Protein 2X5F (pdb70)

CATH classification: 3.40.640.10 (+1 more: 3.90.1150.10)

Sequence (856 aa):
MNPLAQSLNEQLQQSNATAFAMLSDLGQNMMFYPKGILSQSAEAKSTTYNATIGMATNKDGKMFASSLDAMFNDLTPDEIFPYAPPQGIEELRDLWQQKMLRDNPELSIDNMSRPIVTNALTHGLSLVGDLFVNQDDTILLPEHNWGNYKLVFNTRNGANLQTYPIFDKDGHYTTDSLVEALQSYNKDKVIMILNYPNNPTGYTPTHHKEVTTIVEAIKALANKGTKVIAVVDDAYYGLFYEDVYTQSLFTALTNLHSNAILPIRLDGATKEFFAWGFRVGFMTFGTSDQTTKEVLEAKVKGLIRSNISSGPLPTQSAVKHVLKNNKQFDKEIEQNIQTLKERYEVTKEVVYADQYHSHWQAYDFNSGYFMAIKVHDVDPEALRKHLIDKYSIGVIALNATDIRIAFSCVEKDDIPHVFDSIAKAIDDLRAMNPLAQSLNEQLQQSNATAFAMLSDLGQNMMFYPKGILSQSAEAKSTTYNATIGMATNKDGKMFASSLDAMFNDLTPDEIFPYAPPQGIEELRDLWQQKMLRDNPELSIDNMSRPIVTNALTHGLSLVGDLFVNQDDTILLPEHNWGNYKLVFNTRNGANLQTYPIFDKDGHYTTDSLVEALQSYNKDKVIMILNYPNNPTGYTPTHKEVTTIVEAIKALANKGTKVIAVVDDAYYGLFYEDVYTQSLFTALTNLHSNAILPIRLDGATKEFFAWGFRVGFMTFGTSDQTTKEVLEAKVKGLIRSNISSGPLPTQSAVKHVLKNNKQFDKEIEQNIQTLKERYEVTKEVVYADQYHSHWQAYDFNSGYFMAIKVHDVDPEALRKHLIDKYSIGVIALNATDIRIAFSCCVEKDDIPHVFDSIAKAIDDL

Radius of gyration: 27.84 Å; Cα contacts (8 Å, |Δi|>4): 1879; chains: 2; bounding box: 90×67×59 Å

Structure (mmCIF, N/CA/C/O backbone):
data_2X5F
#
_entry.id   2X5F
#
_cell.length_a   82.780
_cell.length_b   89.990
_cell.length_c   104.910
_cell.angle_alpha   90.00
_cell.angle_beta   90.00
_cell.angle_gamma   90.00
#
_symmetry.space_group_name_H-M   'P 21 21 21'
#
loop_
_entity.id
_entity.type
_entity.pdbx_description
1 polymer "ASPARTATE_TYROSINE_PHENYLALANINE PYRIDOXAL-5' PHOSPHATE-DEPENDENT AMINOTRANSFERASE"
2 non-polymer "PYRIDOXAL-5'-PHOSPHATE"
3 non-polymer '4-(2-HYDROXYETHYL)-1-PIPERAZINE ETHANESULFONIC ACID'
4 non-polymer 'PHOSPHATE ION'
5 non-polymer 'MAGNESIUM ION'
6 water water
#
loop_
_atom_site.group_PDB
_atom_site.id
_atom_site.type_symbol
_atom_site.label_atom_id
_atom_site.label_alt_id
_atom_site.label_comp_id
_atom_site.label_asym_id
_atom_site.label_entity_id
_atom_site.label_seq_id
_atom_site.pdbx_PDB_ins_code
_atom_site.Cartn_x
_atom_site.Cartn_y
_atom_site.Cartn_z
_atom_site.occupancy
_atom_site.B_iso_or_equiv
_atom_site.auth_seq_id
_atom_site.auth_comp_id
_atom_site.auth_asym_id
_atom_site.auth_atom_id
_atom_site.pdbx_PDB_model_num
ATOM 1 N N . MET A 1 3 ? 29.271 33.980 12.295 1.00 35.03 1 MET A N 1
ATOM 2 C CA . MET A 1 3 ? 29.261 35.432 11.949 1.00 32.65 1 MET A CA 1
ATOM 3 C C . MET A 1 3 ? 30.674 35.978 12.130 1.00 32.83 1 MET A C 1
ATOM 4 O O . MET A 1 3 ? 31.360 35.641 13.105 1.00 35.69 1 MET A O 1
ATOM 9 N N . ASN A 1 4 ? 31.125 36.778 11.169 1.00 30.20 2 ASN A N 1
ATOM 10 C CA . ASN A 1 4 ? 32.440 37.397 11.234 1.00 30.68 2 ASN A CA 1
ATOM 11 C C . ASN A 1 4 ? 32.508 38.340 12.436 1.00 31.40 2 ASN A C 1
ATOM 12 O O . ASN A 1 4 ? 31.530 39.023 12.730 1.00 29.64 2 ASN A O 1
ATOM 17 N N . PRO A 1 5 ? 33.659 38.377 13.123 1.00 33.67 3 PRO A N 1
ATOM 18 C CA . PRO A 1 5 ? 33.854 39.285 14.259 1.00 35.48 3 PRO A CA 1
ATOM 19 C C . PRO A 1 5 ? 33.547 40.746 13.946 1.00 33.36 3 PRO A C 1
ATOM 20 O O . PRO A 1 5 ? 32.958 41.437 14.776 1.00 33.76 3 PRO A O 1
ATOM 24 N N . LEU A 1 6 ? 33.947 41.212 12.761 1.00 31.31 4 LEU A N 1
ATOM 25 C CA . LEU A 1 6 ? 33.694 42.600 12.359 1.00 30.05 4 LEU A CA 1
ATOM 26 C C . LEU A 1 6 ? 32.195 42.895 12.231 1.00 27.29 4 LEU A C 1
ATOM 27 O O . LEU A 1 6 ? 31.743 43.990 12.561 1.00 27.09 4 LEU A O 1
ATOM 32 N N . ALA A 1 7 ? 31.424 41.919 11.763 1.00 25.20 5 ALA A N 1
ATOM 33 C CA . ALA A 1 7 ? 29.969 42.063 11.696 1.00 23.25 5 ALA A CA 1
ATOM 34 C C . ALA A 1 7 ? 29.364 42.112 13.095 1.00 24.58 5 ALA A C 1
ATOM 35 O O . ALA A 1 7 ? 28.459 42.899 13.365 1.00 23.35 5 ALA A O 1
ATOM 37 N N . GLN A 1 8 ? 29.871 41.255 13.973 1.00 26.79 6 GLN A N 1
ATOM 38 C CA . GLN A 1 8 ? 29.421 41.226 15.362 1.00 29.67 6 GLN A CA 1
ATOM 39 C C . GLN A 1 8 ? 29.693 42.568 16.031 1.00 30.29 6 GLN A C 1
ATOM 40 O O . GLN A 1 8 ? 28.858 43.071 16.783 1.00 30.75 6 GLN A O 1
ATOM 46 N N . SER A 1 9 ? 30.862 43.139 15.748 1.00 30.93 7 SER A N 1
ATOM 47 C CA . SER A 1 9 ? 31.240 44.453 16.269 1.00 32.28 7 SER A CA 1
ATOM 48 C C . SER A 1 9 ? 30.264 45.542 15.824 1.00 29.75 7 SER A C 1
ATOM 49 O O . SER A 1 9 ? 29.762 46.315 16.648 1.00 30.36 7 SER A O 1
ATOM 52 N N . LEU A 1 10 ? 29.989 45.593 14.523 1.00 27.40 8 LEU A N 1
ATOM 53 C CA . LEU A 1 10 ? 29.044 46.556 13.961 1.00 25.53 8 LEU A CA 1
ATOM 54 C C . LEU A 1 10 ? 27.653 46.392 14.572 1.00 25.01 8 LEU A C 1
ATOM 55 O O . LEU A 1 10 ? 26.993 47.374 14.926 1.00 24.98 8 LEU A O 1
ATOM 60 N N . ASN A 1 11 ? 27.226 45.143 14.722 1.00 24.29 9 ASN A N 1
ATOM 61 C CA . ASN A 1 11 ? 25.904 44.841 15.249 1.00 24.19 9 ASN A CA 1
ATOM 62 C C . ASN A 1 11 ? 25.738 45.319 16.701 1.00 26.73 9 ASN A C 1
ATOM 63 O O . ASN A 1 11 ? 24.706 45.885 17.056 1.00 26.81 9 ASN A O 1
ATOM 68 N N . GLU A 1 12 ? 26.773 45.111 17.506 1.00 29.45 10 GLU A N 1
ATOM 69 C CA . GLU A 1 12 ? 26.757 45.508 18.928 1.00 32.89 10 GLU A CA 1
ATOM 70 C C . GLU A 1 12 ? 26.692 47.027 19.061 1.00 32.64 10 GLU A C 1
ATOM 71 O O . GLU A 1 12 ? 25.973 47.548 19.912 1.00 33.05 10 GLU A O 1
ATOM 77 N N . GLN A 1 13 ? 27.448 47.728 18.211 1.00 31.93 11 GLN A N 1
ATOM 78 C CA . GLN A 1 13 ? 27.445 49.197 18.188 1.00 32.78 11 GLN A CA 1
ATOM 79 C C . GLN A 1 13 ? 26.074 49.719 17.790 1.00 30.42 11 GLN A C 1
ATOM 80 O O . GLN A 1 13 ? 25.561 50.650 18.405 1.00 30.56 11 GLN A O 1
ATOM 86 N N . LEU A 1 14 ? 25.485 49.113 16.760 1.00 27.54 12 LEU A N 1
ATOM 87 C CA . LEU A 1 14 ? 24.155 49.512 16.302 1.00 26.43 12 LEU A CA 1
ATOM 88 C C . LEU A 1 14 ? 23.090 49.238 17.363 1.00 27.58 12 LEU A C 1
ATOM 89 O O . LEU A 1 14 ? 22.244 50.098 17.618 1.00 27.52 12 LEU A O 1
ATOM 94 N N . GLN A 1 15 ? 23.150 48.058 17.988 1.00 29.30 13 GLN A N 1
ATOM 95 C CA . GLN A 1 15 ? 22.224 47.686 19.076 1.00 31.30 13 GLN A CA 1
ATOM 96 C C . GLN A 1 15 ? 22.217 48.682 20.235 1.00 33.57 13 GLN A C 1
ATOM 97 O O . GLN A 1 15 ? 21.165 48.982 20.810 1.00 34.29 13 GLN A O 1
ATOM 103 N N . GLN A 1 16 ? 23.396 49.176 20.593 1.00 35.11 14 GLN A N 1
ATOM 104 C CA . GLN A 1 16 ? 23.524 50.120 21.689 1.00 38.01 14 GLN A CA 1
ATOM 105 C C . GLN A 1 16 ? 22.950 51.479 21.292 1.00 36.63 14 GLN A C 1
ATOM 106 O O . GLN A 1 16 ? 22.314 52.134 22.107 1.00 37.67 14 GLN A O 1
ATOM 112 N N . SER A 1 17 ? 23.162 51.877 20.037 1.00 33.75 15 SER A N 1
ATOM 113 C CA . SER A 1 17 ? 22.809 53.223 19.574 1.00 33.31 15 SER A CA 1
ATOM 114 C C . SER A 1 17 ? 21.428 53.317 18.932 1.00 30.37 15 SER A C 1
ATOM 115 O O . SER A 1 17 ? 20.787 54.366 18.974 1.00 30.88 15 SER A O 1
ATOM 118 N N . ASN A 1 18 ? 20.978 52.234 18.318 1.00 27.68 16 ASN A N 1
ATOM 119 C CA . ASN A 1 18 ? 19.718 52.252 17.580 1.00 25.42 16 ASN A CA 1
ATOM 120 C C . ASN A 1 18 ? 19.197 50.836 17.463 1.00 23.66 16 ASN A C 1
ATOM 121 O O . ASN A 1 18 ? 19.302 50.221 16.401 1.00 21.64 16 ASN A O 1
ATOM 126 N N . ALA A 1 19 ? 18.641 50.329 18.562 1.00 23.95 17 ALA A N 1
ATOM 127 C CA . ALA A 1 19 ? 18.200 48.946 18.644 1.00 24.03 17 ALA A CA 1
ATOM 128 C C . ALA A 1 19 ? 17.167 48.610 17.579 1.00 22.07 17 ALA A C 1
ATOM 129 O O . ALA A 1 19 ? 17.188 47.510 17.030 1.00 22.10 17 ALA A O 1
ATOM 131 N N . THR A 1 20 ? 16.283 49.559 17.266 1.00 21.97 18 THR A N 1
ATOM 132 C CA . THR A 1 20 ? 15.262 49.324 16.247 1.00 21.23 18 THR A CA 1
ATOM 133 C C . THR A 1 20 ? 15.863 49.161 14.852 1.00 19.81 18 THR A C 1
ATOM 134 O O . THR A 1 20 ? 15.449 48.256 14.106 1.00 19.14 18 THR A O 1
ATOM 138 N N . ALA A 1 21 ? 16.843 49.994 14.503 1.00 19.45 19 ALA A N 1
ATOM 139 C CA . ALA A 1 21 ? 17.536 49.846 13.220 1.00 18.68 19 ALA A CA 1
ATOM 140 C C . ALA A 1 21 ? 18.188 48.472 13.146 1.00 18.24 19 ALA A C 1
ATOM 141 O O . ALA A 1 21 ? 18.085 47.803 12.129 1.00 17.41 19 ALA A O 1
ATOM 143 N N . PHE A 1 22 ? 18.820 48.027 14.229 1.00 19.32 20 PHE A N 1
ATOM 144 C CA . PHE A 1 22 ? 19.357 46.664 14.227 1.00 19.04 20 PHE A CA 1
ATOM 145 C C . PHE A 1 22 ? 18.267 45.626 13.996 1.00 18.16 20 PHE A C 1
ATOM 146 O O . PHE A 1 22 ? 18.474 44.672 13.234 1.00 17.42 20 PHE A O 1
ATOM 154 N N . ALA A 1 23 ? 17.124 45.806 14.655 1.00 18.10 21 ALA A N 1
ATOM 155 C CA . ALA A 1 23 ? 16.019 44.862 14.574 1.00 18.43 21 ALA A CA 1
ATOM 156 C C . ALA A 1 23 ? 15.439 44.779 13.165 1.00 17.65 21 ALA A C 1
ATOM 157 O O . ALA A 1 23 ? 14.851 43.755 12.806 1.00 18.82 21 ALA A O 1
ATOM 159 N N . MET A 1 24 ? 15.616 45.846 12.385 1.00 16.41 22 MET A N 1
ATOM 160 C CA . MET A 1 24 ? 15.147 45.890 10.976 1.00 15.88 22 MET A CA 1
ATOM 161 C C . MET A 1 24 ? 16.014 45.039 10.039 1.00 15.59 22 MET A C 1
ATOM 162 O O . MET A 1 24 ? 15.545 44.629 8.980 1.00 16.41 22 MET A O 1
ATOM 167 N N . LEU A 1 25 ? 17.256 44.742 10.420 1.00 15.56 23 LEU A N 1
ATOM 168 C CA . LEU A 1 25 ? 18.182 44.025 9.515 1.00 15.53 23 LEU A CA 1
ATOM 169 C C . LEU A 1 25 ? 17.743 42.596 9.198 1.00 16.00 23 LEU A C 1
ATOM 170 O O . LEU A 1 25 ? 17.272 41.862 10.073 1.00 17.47 23 LEU A O 1
ATOM 175 N N . SER A 1 26 ? 17.893 42.209 7.928 1.00 15.94 24 SER A N 1
ATOM 176 C CA . SER A 1 26 ? 17.751 40.824 7.524 1.00 16.62 24 SER A CA 1
ATOM 177 C C . SER A 1 26 ? 18.903 40.011 8.090 1.00 17.27 24 SER A C 1
ATOM 178 O O . SER A 1 26 ? 19.850 40.565 8.653 1.00 17.09 24 SER A O 1
ATOM 181 N N . ASP A 1 27 ? 18.855 38.700 7.894 1.00 19.17 25 ASP A N 1
ATOM 182 C CA . ASP A 1 27 ? 19.959 37.831 8.314 1.00 20.22 25 ASP A CA 1
ATOM 183 C C . ASP A 1 27 ? 21.250 38.205 7.588 1.00 19.00 25 ASP A C 1
ATOM 184 O O . ASP A 1 27 ? 22.315 38.291 8.205 1.00 18.56 25 ASP A O 1
ATOM 189 N N . LEU A 1 28 ? 21.151 38.436 6.276 1.00 17.34 26 LEU A N 1
ATOM 190 C CA . LEU A 1 28 ? 22.289 38.904 5.503 1.00 16.99 26 LEU A CA 1
ATOM 191 C C . LEU A 1 28 ? 22.778 40.235 6.047 1.00 15.85 26 LEU A C 1
ATOM 192 O O . LEU A 1 28 ? 23.991 40.428 6.207 1.00 16.22 26 LEU A O 1
ATOM 197 N N . GLY A 1 29 ? 21.834 41.137 6.340 1.00 15.52 27 GLY A N 1
ATOM 198 C CA . GLY A 1 29 ? 22.142 42.444 6.911 1.00 14.96 27 GLY A CA 1
ATOM 199 C C . GLY A 1 29 ? 22.961 42.308 8.184 1.00 15.65 27 GLY A C 1
ATOM 200 O O . GLY A 1 29 ? 23.972 42.983 8.353 1.00 16.73 27 GLY A O 1
ATOM 201 N N . GLN A 1 30 ? 22.550 41.400 9.063 1.00 17.00 28 GLN A N 1
ATOM 202 C CA . GLN A 1 30 ? 23.305 41.146 10.291 1.00 18.59 28 GLN A CA 1
ATOM 203 C C . GLN A 1 30 ? 24.711 40.646 10.019 1.00 19.36 28 GLN A C 1
ATOM 204 O O . GLN A 1 30 ? 25.646 41.049 10.698 1.00 19.98 28 GLN A O 1
ATOM 210 N N . ASN A 1 31 ? 24.863 39.760 9.032 1.00 19.20 29 ASN A N 1
ATOM 211 C CA . ASN A 1 31 ? 26.161 39.131 8.783 1.00 20.49 29 ASN A CA 1
ATOM 212 C C . ASN A 1 31 ? 27.170 40.006 8.036 1.00 19.12 29 ASN A C 1
ATOM 213 O O . ASN A 1 31 ? 28.374 39.749 8.091 1.00 20.24 29 ASN A O 1
ATOM 218 N N . MET A 1 32 ? 26.690 41.039 7.360 1.00 17.77 30 MET A N 1
ATOM 219 C CA A MET A 1 32 ? 27.534 41.878 6.520 0.50 17.57 30 MET A CA 1
ATOM 220 C CA B MET A 1 32 ? 27.574 41.835 6.509 0.50 17.46 30 MET A CA 1
ATOM 221 C C . MET A 1 32 ? 28.426 42.820 7.309 1.00 18.37 30 MET A C 1
ATOM 222 O O . MET A 1 32 ? 28.090 43.238 8.439 1.00 18.83 30 MET A O 1
ATOM 231 N N . PHE A 1 33 ? 29.557 43.159 6.708 1.00 19.03 31 PHE A N 1
ATOM 232 C CA . PHE A 1 33 ? 30.517 44.076 7.260 1.00 19.82 31 PHE A CA 1
ATOM 233 C C . PHE A 1 33 ? 31.389 44.508 6.092 1.00 20.16 31 PHE A C 1
ATOM 234 O O . PHE A 1 33 ? 31.281 43.960 5.001 1.00 19.26 31 PHE A O 1
ATOM 242 N N . TYR A 1 34 ? 32.261 45.472 6.327 1.00 21.73 32 TYR A N 1
ATOM 243 C CA . TYR A 1 34 ? 33.221 45.881 5.313 1.00 22.90 32 TYR A CA 1
ATOM 244 C C . TYR A 1 34 ? 34.611 45.450 5.757 1.00 24.96 32 TYR A C 1
ATOM 245 O O . TYR A 1 34 ? 35.102 45.931 6.789 1.00 25.68 32 TYR A O 1
ATOM 254 N N . PRO A 1 35 ? 35.245 44.527 5.002 1.00 25.80 33 PRO A N 1
ATOM 255 C CA . PRO A 1 35 ? 36.526 43.979 5.430 1.00 28.37 33 PRO A CA 1
ATOM 256 C C . PRO A 1 35 ? 37.625 45.005 5.620 1.00 31.79 33 PRO A C 1
ATOM 257 O O . PRO A 1 35 ? 37.722 45.971 4.863 1.00 32.46 33 PRO A O 1
ATOM 261 N N . LYS A 1 36 ? 38.438 44.775 6.645 1.00 34.29 34 LYS A N 1
ATOM 262 C CA . LYS A 1 36 ? 39.663 45.514 6.855 1.00 38.19 34 LYS A CA 1
ATOM 263 C C . LYS A 1 36 ? 40.773 44.740 6.149 1.00 39.51 34 LYS A C 1
ATOM 264 O O . LYS A 1 36 ? 40.842 44.761 4.915 1.00 39.17 34 LYS A O 1
ATOM 270 N N . GLY A 1 37 ? 41.615 44.039 6.907 1.00 58.89 35 GLY A N 1
ATOM 271 C CA . GLY A 1 37 ? 42.630 43.159 6.334 1.00 57.20 35 GLY A CA 1
ATOM 272 C C . GLY A 1 37 ? 43.405 43.790 5.193 1.00 54.39 35 GLY A C 1
ATOM 273 O O . GLY A 1 37 ? 44.208 44.696 5.411 1.00 53.55 35 GLY A O 1
ATOM 274 N N . ILE A 1 38 ? 43.129 43.330 3.974 1.00 53.26 36 ILE A N 1
ATOM 275 C CA . ILE A 1 38 ? 43.881 43.741 2.779 1.00 50.88 36 ILE A CA 1
ATOM 276 C C . ILE A 1 38 ? 43.514 45.149 2.300 1.00 50.04 36 ILE A C 1
ATOM 277 O O . ILE A 1 38 ? 44.363 45.866 1.765 1.00 48.55 36 ILE A O 1
ATOM 282 N N . LEU A 1 39 ? 42.248 45.525 2.466 1.00 51.39 37 LEU A N 1
ATOM 283 C CA . LEU A 1 39 ? 41.775 46.865 2.100 1.00 51.26 37 LEU A CA 1
ATOM 284 C C . LEU A 1 39 ? 42.378 47.944 3.004 1.00 51.89 37 LEU A C 1
ATOM 285 O O . LEU A 1 39 ? 42.822 48.987 2.523 1.00 50.59 37 LEU A O 1
ATOM 290 N N . SER A 1 40 ? 42.393 47.682 4.310 1.00 53.98 38 SER A N 1
ATOM 291 C CA . SER A 1 40 ? 43.015 48.588 5.281 1.00 55.09 38 SER A CA 1
ATOM 292 C C . SER A 1 40 ? 44.505 48.791 5.018 1.00 53.34 38 SER A C 1
ATOM 293 O O . SER A 1 40 ? 45.007 49.916 5.090 1.00 53.21 38 SER A O 1
ATOM 296 N N . GLN A 1 41 ? 45.204 47.697 4.721 1.00 52.36 39 GLN A N 1
ATOM 297 C CA . GLN A 1 41 ? 46.624 47.753 4.377 1.00 50.74 39 GLN A CA 1
ATOM 298 C C . GLN A 1 41 ? 46.904 48.643 3.162 1.00 49.35 39 GLN A C 1
ATOM 299 O O . GLN A 1 41 ? 47.933 49.317 3.113 1.00 48.60 39 GLN A O 1
ATOM 305 N N . SER A 1 42 ? 45.987 48.644 2.194 1.00 49.26 40 SER A N 1
ATOM 306 C CA . SER A 1 42 ? 46.151 49.431 0.969 1.00 48.27 40 SER A CA 1
ATOM 307 C C . SER A 1 42 ? 46.026 50.929 1.217 1.00 49.33 40 SER A C 1
ATOM 308 O O . SER A 1 42 ? 46.839 51.709 0.721 1.00 48.85 40 SER A O 1
ATOM 311 N N . ALA A 1 43 ? 45.004 51.326 1.974 1.00 51.46 41 ALA A N 1
ATOM 312 C CA . ALA A 1 43 ? 44.766 52.741 2.284 1.00 52.80 41 ALA A CA 1
ATOM 313 C C . ALA A 1 43 ? 45.876 53.327 3.153 1.00 53.52 41 ALA A C 1
ATOM 314 O O . ALA A 1 43 ? 46.154 54.526 3.086 1.00 54.18 41 ALA A O 1
ATOM 316 N N . GLU A 1 44 ? 46.501 52.484 3.971 1.00 53.60 42 GLU A N 1
ATOM 317 C CA . GLU A 1 44 ? 47.649 52.901 4.774 1.00 54.18 42 GLU A CA 1
ATOM 318 C C . GLU A 1 44 ? 48.885 53.204 3.919 1.00 52.39 42 GLU A C 1
ATOM 319 O O . GLU A 1 44 ? 49.767 53.943 4.354 1.00 52.83 42 GLU A O 1
ATOM 325 N N . ALA A 1 45 ? 48.941 52.637 2.712 1.00 50.70 43 ALA A N 1
ATOM 326 C CA . ALA A 1 45 ? 50.064 52.847 1.792 1.00 49.20 43 ALA A CA 1
ATOM 327 C C . ALA A 1 45 ? 49.793 53.915 0.724 1.00 49.14 43 ALA A C 1
ATOM 328 O O . ALA A 1 45 ? 50.636 54.147 -0.145 1.00 48.32 43 ALA A O 1
ATOM 330 N N . LYS A 1 46 ? 48.630 54.562 0.785 1.00 50.40 44 LYS A N 1
ATOM 331 C CA . LYS A 1 46 ? 48.276 55.632 -0.158 1.00 50.69 44 LYS A CA 1
ATOM 332 C C . LYS A 1 46 ? 49.314 56.760 -0.237 1.00 51.18 44 LYS A C 1
ATOM 333 O O . LYS A 1 46 ? 49.484 57.370 -1.293 1.00 50.99 44 LYS A O 1
ATOM 339 N N . SER A 1 47 ? 49.983 57.047 0.878 1.00 51.98 45 SER A N 1
ATOM 340 C CA . SER A 1 47 ? 50.974 58.123 0.932 1.00 52.63 45 SER A CA 1
ATOM 341 C C . SER A 1 47 ? 52.417 57.610 0.888 1.00 51.04 45 SER A C 1
ATOM 342 O O . SER A 1 47 ? 53.328 58.267 1.395 1.00 51.83 45 SER A O 1
ATOM 345 N N . THR A 1 48 ? 52.623 56.438 0.288 1.00 48.66 46 THR A N 1
ATOM 346 C CA . THR A 1 48 ? 53.965 55.910 0.054 1.00 47.20 46 THR A CA 1
ATOM 347 C C . THR A 1 48 ? 54.450 56.340 -1.331 1.00 46.32 46 THR A C 1
ATOM 348 O O . THR A 1 48 ? 53.648 56.489 -2.253 1.00 45.84 46 THR A O 1
ATOM 352 N N . THR A 1 49 ? 55.759 56.533 -1.474 1.00 46.01 47 THR A N 1
ATOM 353 C CA . THR A 1 49 ? 56.342 56.902 -2.769 1.00 45.70 47 THR A CA 1
ATOM 354 C C . THR A 1 49 ? 56.228 55.763 -3.772 1.00 43.71 47 THR A C 1
ATOM 355 O O . THR A 1 49 ? 55.908 55.991 -4.940 1.00 43.69 47 THR A O 1
ATOM 359 N N . TYR A 1 50 ? 56.484 54.538 -3.306 1.00 42.33 48 TYR A N 1
ATOM 360 C CA . TYR A 1 50 ? 56.365 53.334 -4.130 1.00 40.60 48 TYR A CA 1
ATOM 361 C C . TYR A 1 50 ? 55.244 52.451 -3.596 1.00 39.61 48 TYR A C 1
ATOM 362 O O . TYR A 1 50 ? 55.454 51.624 -2.715 1.00 39.66 48 TYR A O 1
ATOM 371 N N . ASN A 1 51 ? 54.046 52.666 -4.124 1.00 38.81 49 ASN A N 1
ATOM 372 C CA . ASN A 1 51 ? 52.865 51.956 -3.678 1.00 38.06 49 ASN A CA 1
ATOM 373 C C . ASN A 1 51 ? 52.704 50.704 -4.520 1.00 36.51 49 ASN A C 1
ATOM 374 O O . ASN A 1 51 ? 52.190 50.772 -5.631 1.00 36.07 49 ASN A O 1
ATOM 379 N N . ALA A 1 52 ? 53.136 49.567 -3.976 1.00 35.83 50 ALA A N 1
ATOM 380 C CA . ALA A 1 52 ? 53.089 48.291 -4.687 1.00 34.73 50 ALA A CA 1
ATOM 381 C C . ALA A 1 52 ? 51.946 47.407 -4.182 1.00 34.67 50 ALA A C 1
ATOM 382 O O . ALA A 1 52 ? 52.058 46.190 -4.198 1.00 34.08 50 ALA A O 1
ATOM 384 N N . THR A 1 53 ? 50.857 48.031 -3.734 1.00 35.10 51 THR A N 1
ATOM 385 C CA . THR A 1 53 ? 49.705 47.321 -3.173 1.00 35.84 51 THR A CA 1
ATOM 386 C C . THR A 1 53 ? 48.485 47.397 -4.076 1.00 35.71 51 THR A C 1
ATOM 387 O O . THR A 1 53 ? 47.527 46.659 -3.887 1.00 36.84 51 THR A O 1
ATOM 391 N N . ILE A 1 54 ? 48.525 48.298 -5.054 1.00 35.18 52 ILE A N 1
ATOM 392 C CA . ILE A 1 54 ? 47.367 48.591 -5.883 1.00 34.58 52 ILE A CA 1
ATOM 393 C C . ILE A 1 54 ? 47.179 47.467 -6.899 1.00 33.13 52 ILE A C 1
ATOM 394 O O . ILE A 1 54 ? 48.130 47.068 -7.542 1.00 32.37 52 ILE A O 1
ATOM 399 N N . GLY A 1 55 ? 45.957 46.956 -7.000 1.00 32.74 53 GLY A N 1
ATOM 400 C CA . GLY A 1 55 ? 45.596 45.943 -7.975 1.00 31.89 53 GLY A CA 1
ATOM 401 C C . GLY A 1 55 ? 45.228 46.563 -9.322 1.00 30.99 53 GLY A C 1
ATOM 402 O O . GLY A 1 55 ? 44.200 46.220 -9.904 1.00 31.71 53 GLY A O 1
ATOM 403 N N . MET A 1 56 ? 46.070 47.477 -9.796 1.00 30.43 54 MET A N 1
ATOM 404 C CA . MET A 1 56 ? 45.925 48.096 -11.120 1.00 29.97 54 MET A CA 1
ATOM 405 C C . MET A 1 56 ? 47.311 48.185 -11.768 1.00 29.74 54 MET A C 1
ATOM 406 O O . MET A 1 56 ? 48.318 47.838 -11.149 1.00 29.86 54 MET A O 1
ATOM 411 N N . ALA A 1 57 ? 47.360 48.622 -13.025 1.00 29.57 55 ALA A N 1
ATOM 412 C CA . ALA A 1 57 ? 48.615 48.822 -13.735 1.00 29.69 55 ALA A CA 1
ATOM 413 C C . ALA A 1 57 ? 48.832 50.320 -13.807 1.00 29.96 55 ALA A C 1
ATOM 414 O O . ALA A 1 57 ? 47.936 51.051 -14.235 1.00 29.99 55 ALA A O 1
ATOM 416 N N . THR A 1 58 ? 50.006 50.773 -13.372 1.00 30.31 56 THR A N 1
ATOM 417 C CA . THR A 1 58 ? 50.316 52.202 -13.312 1.00 30.91 56 THR A CA 1
ATOM 418 C C . THR A 1 58 ? 51.749 52.475 -13.762 1.00 31.50 56 THR A C 1
ATOM 419 O O . THR A 1 58 ? 52.602 51.585 -13.740 1.00 31.40 56 THR A O 1
ATOM 423 N N . ASN A 1 59 ? 51.996 53.708 -14.203 1.00 32.64 57 ASN A N 1
ATOM 424 C CA . ASN A 1 59 ? 53.351 54.185 -14.471 1.00 34.64 57 ASN A CA 1
ATOM 425 C C . ASN A 1 59 ? 53.490 55.597 -13.883 1.00 36.56 57 ASN A C 1
ATOM 426 O O . ASN A 1 59 ? 52.630 56.019 -13.105 1.00 36.50 57 ASN A O 1
ATOM 431 N N . LYS A 1 60 ? 54.556 56.320 -14.219 1.00 39.05 58 LYS A N 1
ATOM 432 C CA . LYS A 1 60 ? 54.777 57.648 -13.626 1.00 41.02 58 LYS A CA 1
ATOM 433 C C . LYS A 1 60 ? 53.629 58.636 -13.876 1.00 41.96 58 LYS A C 1
ATOM 434 O O . LYS A 1 60 ? 53.380 59.521 -13.051 1.00 42.70 58 LYS A O 1
ATOM 440 N N . ASP A 1 61 ? 52.943 58.487 -15.008 1.00 41.90 59 ASP A N 1
ATOM 441 C CA . ASP A 1 61 ? 51.884 59.424 -15.406 1.00 42.74 59 ASP A CA 1
ATOM 442 C C . ASP A 1 61 ? 50.553 59.162 -14.703 1.00 41.34 59 ASP A C 1
ATOM 443 O O . ASP A 1 61 ? 49.716 60.057 -14.611 1.00 41.99 59 ASP A O 1
ATOM 448 N N . GLY A 1 62 ? 50.366 57.942 -14.206 1.00 38.83 60 GLY A N 1
ATOM 449 C CA . GLY A 1 62 ? 49.104 57.532 -13.603 1.00 37.90 60 GLY A CA 1
ATOM 450 C C . GLY A 1 62 ? 48.786 56.109 -14.016 1.00 36.35 60 GLY A C 1
ATOM 451 O O . GLY A 1 62 ? 49.697 55.327 -14.288 1.00 35.40 60 GLY A O 1
ATOM 452 N N . LYS A 1 63 ? 47.503 55.765 -14.082 1.00 35.86 61 LYS A N 1
ATOM 453 C CA . LYS A 1 63 ? 47.132 54.403 -14.463 1.00 35.29 61 LYS A CA 1
ATOM 454 C C . LYS A 1 63 ? 47.513 54.174 -15.923 1.00 35.30 61 LYS A C 1
ATOM 455 O O . LYS A 1 63 ? 47.529 55.109 -16.721 1.00 35.77 61 LYS A O 1
ATOM 461 N N . MET A 1 64 ? 47.844 52.931 -16.256 1.00 21.79 62 MET A N 1
ATOM 462 C CA . MET A 1 64 ? 48.119 52.549 -17.636 1.00 22.34 62 MET A CA 1
ATOM 463 C C . MET A 1 64 ? 46.786 52.308 -18.351 1.00 21.58 62 MET A C 1
ATOM 464 O O . MET A 1 64 ? 45.824 51.833 -17.744 1.00 21.43 62 MET A O 1
ATOM 469 N N . PHE A 1 65 ? 46.704 52.693 -19.623 1.00 21.37 63 PHE A N 1
ATOM 470 C CA . PHE A 1 65 ? 45.452 52.582 -20.359 1.00 20.86 63 PHE A CA 1
ATOM 471 C C . PHE A 1 65 ? 45.708 52.530 -21.855 1.00 20.81 63 PHE A C 1
ATOM 472 O O . PHE A 1 65 ? 46.822 52.757 -22.299 1.00 21.22 63 PHE A O 1
ATOM 480 N N . ALA A 1 66 ? 44.660 52.215 -22.609 1.00 20.42 64 ALA A N 1
ATOM 481 C CA . ALA A 1 66 ? 44.710 52.192 -24.052 1.00 20.59 64 ALA A CA 1
ATOM 482 C C . ALA A 1 66 ? 44.203 53.528 -24.584 1.00 20.93 64 ALA A C 1
ATOM 483 O O . ALA A 1 66 ? 43.048 53.889 -24.375 1.00 19.63 64 ALA A O 1
ATOM 485 N N . SER A 1 67 ? 45.083 54.246 -25.269 1.00 22.55 65 SER A N 1
ATOM 486 C CA . SER A 1 67 ? 44.742 55.529 -25.886 1.00 23.96 65 SER A CA 1
ATOM 487 C C . SER A 1 67 ? 43.464 55.489 -26.733 1.00 24.07 65 SER A C 1
ATOM 488 O O . SER A 1 67 ? 42.704 56.462 -26.759 1.00 24.12 65 SER A O 1
ATOM 491 N N . SER A 1 68 ? 43.236 54.374 -27.432 1.00 24.34 66 SER A N 1
ATOM 492 C CA . SER A 1 68 ? 42.028 54.189 -28.247 1.00 23.98 66 SER A CA 1
ATOM 493 C C . SER A 1 68 ? 40.747 54.257 -27.420 1.00 23.23 66 SER A C 1
ATOM 494 O O . SER A 1 68 ? 39.729 54.762 -27.897 1.00 23.38 66 SER A O 1
ATOM 497 N N . LEU A 1 69 ? 40.779 53.735 -26.192 1.00 21.72 67 LEU A N 1
ATOM 498 C CA . LEU A 1 69 ? 39.640 53.863 -25.291 1.00 21.01 67 LEU A CA 1
ATOM 499 C C . LEU A 1 69 ? 39.532 55.271 -24.725 1.00 20.82 67 LEU A C 1
ATOM 500 O O . LEU A 1 69 ? 38.437 55.826 -24.611 1.00 20.72 67 LEU A O 1
ATOM 505 N N . ASP A 1 70 ? 40.670 55.836 -24.362 1.00 20.68 68 ASP A N 1
ATOM 506 C CA . ASP A 1 70 ? 40.697 57.166 -23.793 1.00 21.60 68 ASP A CA 1
ATOM 507 C C . ASP A 1 70 ? 40.181 58.171 -24.820 1.00 22.84 68 ASP A C 1
ATOM 508 O O . ASP A 1 70 ? 39.554 59.166 -24.471 1.00 23.44 68 ASP A O 1
ATOM 513 N N . ALA A 1 71 ? 40.413 57.867 -26.093 1.00 23.13 69 ALA A N 1
ATOM 514 C CA . ALA A 1 71 ? 39.996 58.756 -27.194 1.00 24.37 69 ALA A CA 1
ATOM 515 C C . ALA A 1 71 ? 38.471 58.887 -27.307 1.00 24.49 69 ALA A C 1
ATOM 516 O O . ALA A 1 71 ? 37.965 59.787 -27.989 1.00 25.36 69 ALA A O 1
ATOM 518 N N . MET A 1 72 ? 37.742 57.975 -26.674 1.00 23.99 70 MET A N 1
ATOM 519 C CA . MET A 1 72 ? 36.284 58.000 -26.710 1.00 24.36 70 MET A CA 1
ATOM 520 C C . MET A 1 72 ? 35.656 58.922 -25.659 1.00 23.66 70 MET A C 1
ATOM 521 O O . MET A 1 72 ? 34.434 59.009 -25.568 1.00 23.58 70 MET A O 1
ATOM 526 N N . PHE A 1 73 ? 36.484 59.624 -24.884 1.00 24.15 71 PHE A N 1
ATOM 527 C CA . PHE A 1 73 ? 35.994 60.521 -23.841 1.00 24.02 71 PHE A CA 1
ATOM 528 C C . PHE A 1 73 ? 36.601 61.908 -24.033 1.00 25.67 71 PHE A C 1
ATOM 529 O O . PHE A 1 73 ? 37.711 62.042 -24.553 1.00 26.13 71 PHE A O 1
ATOM 537 N N . ASN A 1 74 ? 35.841 62.929 -23.642 1.00 26.51 72 ASN A N 1
ATOM 538 C CA . ASN A 1 74 ? 36.331 64.303 -23.578 1.00 28.03 72 ASN A CA 1
ATOM 539 C C . ASN A 1 74 ? 36.176 64.847 -22.170 1.00 28.01 72 ASN A C 1
ATOM 540 O O . ASN A 1 74 ? 35.321 64.380 -21.425 1.00 27.25 72 ASN A O 1
ATOM 545 N N . ASP A 1 75 ? 37.011 65.828 -21.827 1.00 29.43 73 ASP A N 1
ATOM 546 C CA . ASP A 1 75 ? 36.929 66.595 -20.570 1.00 30.27 73 ASP A CA 1
ATOM 547 C C . ASP A 1 75 ? 37.261 65.810 -19.303 1.00 29.53 73 ASP A C 1
ATOM 548 O O . ASP A 1 75 ? 37.467 66.394 -18.242 1.00 30.46 73 ASP A O 1
ATOM 553 N N . LEU A 1 76 ? 37.296 64.491 -19.411 1.00 27.75 74 LEU A N 1
ATOM 554 C CA . LEU A 1 76 ? 37.690 63.628 -18.314 1.00 26.84 74 LEU A CA 1
ATOM 555 C C . LEU A 1 76 ? 39.158 63.274 -18.487 1.00 26.58 74 LEU A C 1
ATOM 556 O O . LEU A 1 76 ? 39.612 63.032 -19.602 1.00 27.50 74 LEU A O 1
ATOM 561 N N . THR A 1 77 ? 39.902 63.264 -17.387 1.00 25.76 75 THR A N 1
ATOM 562 C CA . THR A 1 77 ? 41.285 62.800 -17.393 1.00 25.66 75 THR A CA 1
ATOM 563 C C . THR A 1 77 ? 41.252 61.279 -17.284 1.00 24.02 75 THR A C 1
ATOM 564 O O . THR A 1 77 ? 40.257 60.726 -16.824 1.00 23.22 75 THR A O 1
ATOM 568 N N . PRO A 1 78 ? 42.334 60.596 -17.691 1.00 24.26 76 PRO A N 1
ATOM 569 C CA . PRO A 1 78 ? 42.319 59.133 -17.584 1.00 23.38 76 PRO A CA 1
ATOM 570 C C . PRO A 1 78 ? 42.033 58.627 -16.164 1.00 23.09 76 PRO A C 1
ATOM 571 O O . PRO A 1 78 ? 41.382 57.595 -16.002 1.00 21.84 76 PRO A O 1
ATOM 575 N N . ASP A 1 79 ? 42.508 59.339 -15.146 1.00 23.50 77 ASP A N 1
ATOM 576 C CA . ASP A 1 79 ? 42.232 58.921 -13.762 1.00 23.83 77 ASP A CA 1
ATOM 577 C C . ASP A 1 79 ? 40.750 59.071 -13.364 1.00 22.34 77 ASP A C 1
ATOM 578 O O . ASP A 1 79 ? 40.333 58.532 -12.340 1.00 22.16 77 ASP A O 1
ATOM 583 N N . GLU A 1 80 ? 39.965 59.774 -14.178 1.00 21.48 78 GLU A N 1
ATOM 584 C CA . GLU A 1 80 ? 38.514 59.834 -14.027 1.00 21.14 78 GLU A CA 1
ATOM 585 C C . GLU A 1 80 ? 37.777 58.810 -14.887 1.00 19.35 78 GLU A C 1
ATOM 586 O O . GLU A 1 80 ? 36.550 58.751 -14.843 1.00 19.50 78 GLU A O 1
ATOM 592 N N . ILE A 1 81 ? 38.521 58.005 -15.647 1.00 18.90 79 ILE A N 1
ATOM 593 C CA . ILE A 1 81 ? 37.943 57.066 -16.624 1.00 17.59 79 ILE A CA 1
ATOM 594 C C . ILE A 1 81 ? 38.288 55.618 -16.268 1.00 16.98 79 ILE A C 1
ATOM 595 O O . ILE A 1 81 ? 37.395 54.817 -16.112 1.00 15.86 79 ILE A O 1
ATOM 600 N N . PHE A 1 82 ? 39.571 55.321 -16.106 1.00 17.52 80 PHE A N 1
ATOM 601 C CA . PHE A 1 82 ? 40.052 53.941 -16.082 1.00 17.86 80 PHE A CA 1
ATOM 602 C C . PHE A 1 82 ? 40.141 53.263 -14.715 1.00 17.85 80 PHE A C 1
ATOM 603 O O . PHE A 1 82 ? 39.831 52.095 -14.622 1.00 17.53 80 PHE A O 1
ATOM 611 N N . PRO A 1 83 ? 40.552 53.987 -13.658 1.00 18.39 81 PRO A N 1
ATOM 612 C CA . PRO A 1 83 ? 40.667 53.307 -12.361 1.00 18.14 81 PRO A CA 1
ATOM 613 C C . PRO A 1 83 ? 39.350 52.808 -11.775 1.00 17.68 81 PRO A C 1
ATOM 614 O O . PRO A 1 83 ? 38.285 53.143 -12.254 1.00 17.09 81 PRO A O 1
ATOM 618 N N . TYR A 1 84 ? 39.444 52.022 -10.704 1.00 17.48 82 TYR A N 1
ATOM 619 C CA . TYR A 1 84 ? 38.274 51.659 -9.933 1.00 16.92 82 TYR A CA 1
ATOM 620 C C . TYR A 1 84 ? 37.688 52.863 -9.213 1.00 17.53 82 TYR A C 1
ATOM 621 O O . TYR A 1 84 ? 38.425 53.685 -8.661 1.00 17.53 82 TYR A O 1
ATOM 630 N N . ALA A 1 85 ? 36.368 52.951 -9.207 1.00 16.73 83 ALA A N 1
ATOM 631 C CA . ALA A 1 85 ? 35.676 53.752 -8.222 1.00 17.75 83 ALA A CA 1
ATOM 632 C C . ALA A 1 85 ? 35.686 52.991 -6.886 1.00 17.81 83 ALA A C 1
ATOM 633 O O . ALA A 1 85 ? 35.724 51.758 -6.845 1.00 18.03 83 ALA A O 1
ATOM 635 N N . PRO A 1 86 ? 35.656 53.722 -5.774 1.00 18.44 84 PRO A N 1
ATOM 636 C CA . PRO A 1 86 ? 35.442 53.060 -4.485 1.00 18.69 84 PRO A CA 1
ATOM 637 C C . PRO A 1 86 ? 34.082 52.365 -4.460 1.00 18.26 84 PRO A C 1
ATOM 638 O O . PRO A 1 86 ? 33.167 52.814 -5.143 1.00 17.55 84 PRO A O 1
ATOM 642 N N . PRO A 1 87 ? 33.925 51.311 -3.635 1.00 19.08 85 PRO A N 1
ATOM 643 C CA . PRO A 1 87 ? 32.631 50.627 -3.571 1.00 18.97 85 PRO A CA 1
ATOM 644 C C . PRO A 1 87 ? 31.479 51.559 -3.160 1.00 18.86 85 PRO A C 1
ATOM 645 O O . PRO A 1 87 ? 30.349 51.330 -3.550 1.00 19.86 85 PRO A O 1
ATOM 649 N N . GLN A 1 88 ? 31.777 52.606 -2.394 1.00 19.50 86 GLN A N 1
ATOM 650 C CA . GLN A 1 88 ? 30.763 53.579 -1.978 1.00 19.17 86 GLN A CA 1
ATOM 651 C C . GLN A 1 88 ? 30.546 54.719 -2.987 1.00 19.54 86 GLN A C 1
ATOM 652 O O . GLN A 1 88 ? 29.688 55.600 -2.778 1.00 19.12 86 GLN A O 1
ATOM 658 N N . GLY A 1 89 ? 31.314 54.689 -4.072 1.00 19.00 87 GLY A N 1
ATOM 659 C CA . GLY A 1 89 ? 31.260 55.716 -5.104 1.00 18.73 87 GLY A CA 1
ATOM 660 C C . GLY A 1 89 ? 32.309 56.774 -4.888 1.00 19.39 87 GLY A C 1
ATOM 661 O O . GLY A 1 89 ? 32.887 56.885 -3.807 1.00 19.98 87 GLY A O 1
ATOM 662 N N . ILE A 1 90 ? 32.557 57.567 -5.926 1.00 19.38 88 ILE A N 1
ATOM 663 C CA . ILE A 1 90 ? 33.533 58.642 -5.839 1.00 20.29 88 ILE A CA 1
ATOM 664 C C . ILE A 1 90 ? 33.083 59.618 -4.757 1.00 20.72 88 ILE A C 1
ATOM 665 O O . ILE A 1 90 ? 31.944 60.069 -4.759 1.00 20.50 88 ILE A O 1
ATOM 670 N N . GLU A 1 91 ? 33.970 59.890 -3.807 1.00 21.27 89 GLU A N 1
ATOM 671 C CA . GLU A 1 91 ? 33.609 60.686 -2.639 1.00 22.00 89 GLU A CA 1
ATOM 672 C C . GLU A 1 91 ? 33.113 62.075 -3.035 1.00 22.37 89 GLU A C 1
ATOM 673 O O . GLU A 1 91 ? 32.137 62.542 -2.478 1.00 22.58 89 GLU A O 1
ATOM 679 N N . GLU A 1 92 ? 33.741 62.703 -4.028 1.00 22.52 90 GLU A N 1
ATOM 680 C CA . GLU A 1 92 ? 33.275 64.019 -4.513 1.00 23.45 90 GLU A CA 1
ATOM 681 C C . GLU A 1 92 ? 31.851 63.978 -5.032 1.00 22.57 90 GLU A C 1
ATOM 682 O O . GLU A 1 92 ? 31.079 64.913 -4.809 1.00 22.72 90 GLU A O 1
ATOM 688 N N . LEU A 1 93 ? 31.526 62.905 -5.747 1.00 21.42 91 LEU A N 1
ATOM 689 C CA . LEU A 1 93 ? 30.191 62.727 -6.287 1.00 20.73 91 LEU A CA 1
ATOM 690 C C . LEU A 1 93 ? 29.179 62.621 -5.151 1.00 20.71 91 LEU A C 1
ATOM 691 O O . LEU A 1 93 ? 28.111 63.238 -5.203 1.00 20.56 91 LEU A O 1
ATOM 696 N N . ARG A 1 94 ? 29.525 61.861 -4.109 1.00 20.17 92 ARG A N 1
ATOM 697 C CA . ARG A 1 94 ? 28.661 61.753 -2.938 1.00 20.40 92 ARG A CA 1
ATOM 698 C C . ARG A 1 94 ? 28.363 63.138 -2.357 1.00 21.60 92 ARG A C 1
ATOM 699 O O . ARG A 1 94 ? 27.209 63.444 -2.038 1.00 21.46 92 ARG A O 1
ATOM 707 N N . ASP A 1 95 ? 29.408 63.949 -2.219 1.00 22.75 93 ASP A N 1
ATOM 708 C CA . ASP A 1 95 ? 29.286 65.308 -1.668 1.00 24.30 93 ASP A CA 1
ATOM 709 C C . ASP A 1 95 ? 28.379 66.164 -2.543 1.00 24.11 93 ASP A C 1
ATOM 710 O O . ASP A 1 95 ? 27.442 66.800 -2.043 1.00 24.77 93 ASP A O 1
ATOM 715 N N . LEU A 1 96 ? 28.679 66.197 -3.841 1.00 23.27 94 LEU A N 1
ATOM 716 C CA . LEU A 1 96 ? 27.914 66.996 -4.801 1.00 23.10 94 LEU A CA 1
ATOM 717 C C . LEU A 1 96 ? 26.446 66.590 -4.917 1.00 22.49 94 LEU A C 1
ATOM 718 O O . LEU A 1 96 ? 25.564 67.431 -5.117 1.00 22.74 94 LEU A O 1
ATOM 723 N N . TRP A 1 97 ? 26.173 65.300 -4.806 1.00 21.70 95 TRP A N 1
ATOM 724 C CA . TRP A 1 97 ? 24.799 64.842 -4.875 1.00 21.31 95 TRP A CA 1
ATOM 725 C C . TRP A 1 97 ? 24.060 65.239 -3.603 1.00 21.73 95 TRP A C 1
ATOM 726 O O . TRP A 1 97 ? 22.904 65.650 -3.658 1.00 21.71 95 TRP A O 1
ATOM 737 N N . GLN A 1 98 ? 24.727 65.136 -2.461 1.00 22.14 96 GLN A N 1
ATOM 738 C CA . GLN A 1 98 ? 24.125 65.568 -1.212 1.00 23.31 96 GLN A CA 1
ATOM 739 C C . GLN A 1 98 ? 23.784 67.062 -1.270 1.00 24.43 96 GLN A C 1
ATOM 740 O O . GLN A 1 98 ? 22.715 67.476 -0.818 1.00 24.72 96 GLN A O 1
ATOM 746 N N . GLN A 1 99 ? 24.691 67.853 -1.832 1.00 25.37 97 GLN A N 1
ATOM 747 C CA . GLN A 1 99 ? 24.447 69.285 -2.035 1.00 26.74 97 GLN A CA 1
ATOM 748 C C . GLN A 1 99 ? 23.198 69.515 -2.889 1.00 26.45 97 GLN A C 1
ATOM 749 O O . GLN A 1 99 ? 22.368 70.368 -2.567 1.00 26.48 97 GLN A O 1
ATOM 755 N N . LYS A 1 100 ? 23.070 68.759 -3.974 1.00 25.99 98 LYS A N 1
ATOM 756 C CA . LYS A 1 100 ? 21.873 68.829 -4.821 1.00 26.30 98 LYS A CA 1
ATOM 757 C C . LYS A 1 100 ? 20.613 68.477 -4.021 1.00 26.12 98 LYS A C 1
ATOM 758 O O . LYS A 1 100 ? 19.604 69.182 -4.098 1.00 26.25 98 LYS A O 1
ATOM 764 N N . MET A 1 101 ? 20.670 67.384 -3.263 1.00 25.56 99 MET A N 1
ATOM 765 C CA . MET A 1 101 ? 19.532 66.982 -2.430 1.00 25.70 99 MET A CA 1
ATOM 766 C C . MET A 1 101 ? 19.109 68.085 -1.478 1.00 26.24 99 MET A C 1
ATOM 767 O O . MET A 1 101 ? 17.923 68.362 -1.336 1.00 26.40 99 MET A O 1
ATOM 772 N N . LEU A 1 102 ? 20.088 68.719 -0.846 1.00 27.01 100 LEU A N 1
ATOM 773 C CA . LEU A 1 102 ? 19.815 69.791 0.103 1.00 27.89 100 LEU A CA 1
ATOM 774 C C . LEU A 1 102 ? 19.153 70.969 -0.614 1.00 28.91 100 LEU A C 1
ATOM 775 O O . LEU A 1 102 ? 18.196 71.553 -0.101 1.00 29.88 100 LEU A O 1
ATOM 780 N N . ARG A 1 103 ? 19.634 71.294 -1.814 1.00 29.22 101 ARG A N 1
ATOM 781 C CA . ARG A 1 103 ? 19.062 72.395 -2.605 1.00 30.80 101 ARG A CA 1
ATOM 782 C C . ARG A 1 103 ? 17.609 72.094 -2.986 1.00 29.76 101 ARG A C 1
ATOM 783 O O . ARG A 1 103 ? 16.748 72.965 -2.913 1.00 29.64 101 ARG A O 1
ATOM 791 N N . ASP A 1 104 ? 17.356 70.853 -3.393 1.00 28.15 102 ASP A N 1
ATOM 792 C CA . ASP A 1 104 ? 16.021 70.387 -3.788 1.00 27.83 102 ASP A CA 1
ATOM 793 C C . ASP A 1 104 ? 15.061 70.217 -2.607 1.00 27.91 102 ASP A C 1
ATOM 794 O O . ASP A 1 104 ? 13.840 70.190 -2.792 1.00 28.08 102 ASP A O 1
ATOM 799 N N . ASN A 1 105 ? 15.614 70.078 -1.403 1.00 28.07 103 ASN A N 1
ATOM 800 C CA . ASN A 1 105 ? 14.834 69.774 -0.202 1.00 27.80 103 ASN A CA 1
ATOM 801 C C . ASN A 1 105 ? 15.182 70.714 0.944 1.00 28.99 103 ASN A C 1
ATOM 802 O O . ASN A 1 105 ? 15.921 70.329 1.852 1.00 28.55 103 ASN A O 1
ATOM 807 N N . PRO A 1 106 ? 14.651 71.956 0.907 1.00 30.30 104 PRO A N 1
ATOM 808 C CA . PRO A 1 106 ? 14.967 72.996 1.892 1.00 32.04 104 PRO A CA 1
ATOM 809 C C . PRO A 1 106 ? 14.718 72.605 3.347 1.00 32.47 104 PRO A C 1
ATOM 810 O O . PRO A 1 106 ? 15.373 73.133 4.250 1.00 32.67 104 PRO A O 1
ATOM 814 N N . GLU A 1 107 ? 13.766 71.705 3.570 1.00 31.97 105 GLU A N 1
ATOM 815 C CA . GLU A 1 107 ? 13.406 71.295 4.926 1.00 32.59 105 GLU A CA 1
ATOM 816 C C . GLU A 1 107 ? 14.220 70.103 5.423 1.00 31.87 105 GLU A C 1
ATOM 817 O O . GLU A 1 107 ? 14.051 69.668 6.567 1.00 32.22 105 GLU A O 1
ATOM 823 N N . LEU A 1 108 ? 15.093 69.582 4.560 1.00 31.23 106 LEU A N 1
ATOM 824 C CA . LEU A 1 108 ? 16.012 68.516 4.920 1.00 30.65 106 LEU A CA 1
ATOM 825 C C . LEU A 1 108 ? 17.289 69.101 5.513 1.00 31.85 106 LEU A C 1
ATOM 826 O O . LEU A 1 108 ? 17.855 70.060 4.983 1.00 32.34 106 LEU A O 1
ATOM 831 N N . SER A 1 109 ? 17.727 68.517 6.626 1.00 32.11 107 SER A N 1
ATOM 832 C CA . SER A 1 109 ? 18.961 68.913 7.288 1.00 32.97 107 SER A CA 1
ATOM 833 C C . SER A 1 109 ? 20.027 67.870 7.012 1.00 31.76 107 SER A C 1
ATOM 834 O O . SER A 1 109 ? 19.751 66.665 7.081 1.00 30.23 107 SER A O 1
ATOM 837 N N . ILE A 1 110 ? 21.244 68.331 6.728 1.00 31.68 108 ILE A N 1
ATOM 838 C CA . ILE A 1 110 ? 22.386 67.436 6.566 1.00 31.24 108 ILE A CA 1
ATOM 839 C C . ILE A 1 110 ? 22.612 66.531 7.792 1.00 30.91 108 ILE A C 1
ATOM 840 O O . ILE A 1 110 ? 23.069 65.399 7.647 1.00 30.16 108 ILE A O 1
ATOM 845 N N . ASP A 1 111 ? 22.275 67.015 8.987 1.00 31.72 109 ASP A N 1
ATOM 846 C CA . ASP A 1 111 ? 22.423 66.212 10.208 1.00 31.78 109 ASP A CA 1
ATOM 847 C C . ASP A 1 111 ? 21.454 65.026 10.298 1.00 30.22 109 ASP A C 1
ATOM 848 O O . ASP A 1 111 ? 21.691 64.093 11.060 1.00 30.12 109 ASP A O 1
ATOM 853 N N . ASN A 1 112 ? 20.373 65.072 9.528 1.00 28.79 110 ASN A N 1
ATOM 854 C CA . ASN A 1 112 ? 19.336 64.055 9.589 1.00 27.86 110 ASN A CA 1
ATOM 855 C C . ASN A 1 112 ? 19.399 63.024 8.464 1.00 25.98 110 ASN A C 1
ATOM 856 O O . ASN A 1 112 ? 18.439 62.284 8.242 1.00 24.77 110 ASN A O 1
ATOM 861 N N . MET A 1 113 ? 20.534 62.957 7.772 1.00 24.99 111 MET A N 1
ATOM 862 C CA . MET A 1 113 ? 20.745 61.908 6.768 1.00 23.80 111 MET A CA 1
ATOM 863 C C . MET A 1 113 ? 22.180 61.405 6.756 1.00 23.43 111 MET A C 1
ATOM 864 O O . MET A 1 113 ? 23.087 62.075 7.242 1.00 24.44 111 MET A O 1
ATOM 869 N N . SER A 1 114 ? 22.368 60.204 6.209 1.00 22.83 112 SER A N 1
ATOM 870 C CA . SER A 1 114 ? 23.688 59.698 5.886 1.00 22.25 112 SER A CA 1
ATOM 871 C C . SER A 1 114 ? 24.161 60.390 4.612 1.00 22.57 112 SER A C 1
ATOM 872 O O . SER A 1 114 ? 23.372 61.038 3.912 1.00 22.43 112 SER A O 1
ATOM 875 N N . ARG A 1 115 ? 25.442 60.257 4.305 1.00 22.59 113 ARG A N 1
ATOM 876 C CA . ARG A 1 115 ? 25.949 60.771 3.050 1.00 22.61 113 ARG A CA 1
ATOM 877 C C . ARG A 1 115 ? 25.552 59.767 1.979 1.00 21.39 113 ARG A C 1
ATOM 878 O O . ARG A 1 115 ? 25.801 58.563 2.131 1.00 20.16 113 ARG A O 1
ATOM 886 N N . PRO A 1 116 ? 24.905 60.246 0.906 1.00 21.25 114 PRO A N 1
ATOM 887 C CA . PRO A 1 116 ? 24.456 59.315 -0.130 1.00 20.54 114 PRO A CA 1
ATOM 888 C C . PRO A 1 116 ? 25.576 58.381 -0.609 1.00 20.05 114 PRO A C 1
ATOM 889 O O . PRO A 1 116 ? 26.708 58.827 -0.845 1.00 20.54 114 PRO A O 1
ATOM 893 N N . ILE A 1 117 ? 25.255 57.097 -0.714 1.00 19.05 115 ILE A N 1
ATOM 894 C CA . ILE A 1 117 ? 26.158 56.092 -1.276 1.00 18.84 115 ILE A CA 1
ATOM 895 C C . ILE A 1 117 ? 25.769 55.848 -2.726 1.00 18.05 115 ILE A C 1
ATOM 896 O O . ILE A 1 117 ? 24.587 55.737 -3.027 1.00 17.55 115 ILE A O 1
ATOM 901 N N . VAL A 1 118 ? 26.760 55.779 -3.613 1.00 17.46 116 VAL A N 1
ATOM 902 C CA . VAL A 1 118 ? 26.498 55.576 -5.033 1.00 17.61 116 VAL A CA 1
ATOM 903 C C . VAL A 1 118 ? 26.171 54.115 -5.256 1.00 16.75 116 VAL A C 1
ATOM 904 O O . VAL A 1 118 ? 26.795 53.246 -4.657 1.00 17.55 116 VAL A O 1
ATOM 908 N N . THR A 1 119 ? 25.155 53.877 -6.073 1.00 16.79 117 THR A N 1
ATOM 909 C CA . THR A 1 119 ? 24.734 52.553 -6.482 1.00 16.79 117 THR A CA 1
ATOM 910 C C . THR A 1 119 ? 24.698 52.515 -8.008 1.00 16.78 117 THR A C 1
ATOM 911 O O . THR A 1 119 ? 24.806 53.561 -8.663 1.00 16.11 117 THR A O 1
ATOM 915 N N . ASN A 1 120 ? 24.569 51.306 -8.560 1.00 16.76 118 ASN A N 1
ATOM 916 C CA . ASN A 1 120 ? 24.302 51.086 -9.993 1.00 17.68 118 ASN A CA 1
ATOM 917 C C . ASN A 1 120 ? 22.848 51.453 -10.320 1.00 17.59 118 ASN A C 1
ATOM 918 O O . ASN A 1 120 ? 22.031 50.608 -10.695 1.00 18.09 118 ASN A O 1
ATOM 923 N N . ALA A 1 121 ? 22.537 52.737 -10.180 1.00 18.26 119 ALA A N 1
ATOM 924 C CA . ALA A 1 121 ? 21.182 53.252 -10.368 1.00 18.16 119 ALA A CA 1
ATOM 925 C C . ALA A 1 121 ? 20.179 52.701 -9.328 1.00 17.50 119 ALA A C 1
ATOM 926 O O . ALA A 1 121 ? 20.566 52.060 -8.349 1.00 17.35 119 ALA A O 1
ATOM 928 N N . LEU A 1 122 ? 18.897 52.977 -9.532 1.00 17.42 120 LEU A N 1
ATOM 929 C CA . LEU A 1 122 ? 17.890 52.783 -8.488 1.00 16.57 120 LEU A CA 1
ATOM 930 C C . LEU A 1 122 ? 17.562 51.318 -8.246 1.00 16.11 120 LEU A C 1
ATOM 931 O O . LEU A 1 122 ? 17.285 50.924 -7.111 1.00 14.59 120 LEU A O 1
ATOM 936 N N . THR A 1 123 ? 17.613 50.509 -9.297 1.00 15.58 121 THR A N 1
ATOM 937 C CA . THR A 1 123 ? 17.337 49.095 -9.140 1.00 15.32 121 THR A CA 1
ATOM 938 C C . THR A 1 123 ? 18.338 48.487 -8.162 1.00 14.59 121 THR A C 1
ATOM 939 O O . THR A 1 123 ? 17.960 47.693 -7.313 1.00 15.26 121 THR A O 1
ATOM 943 N N . HIS A 1 124 ? 19.607 48.867 -8.282 1.00 14.73 122 HIS A N 1
ATOM 944 C CA . HIS A 1 124 ? 20.644 48.395 -7.361 1.00 14.71 122 HIS A CA 1
ATOM 945 C C . HIS A 1 124 ? 20.325 48.855 -5.953 1.00 14.83 122 HIS A C 1
ATOM 946 O O . HIS A 1 124 ? 20.470 48.087 -5.017 1.00 14.72 122 HIS A O 1
ATOM 953 N N . GLY A 1 125 ? 19.853 50.095 -5.823 1.00 14.96 123 GLY A N 1
ATOM 954 C CA . GLY A 1 125 ? 19.354 50.590 -4.539 1.00 14.96 123 GLY A CA 1
ATOM 955 C C . GLY A 1 125 ? 18.263 49.699 -3.955 1.00 14.79 123 GLY A C 1
ATOM 956 O O . GLY A 1 125 ? 18.308 49.335 -2.789 1.00 15.31 123 GLY A O 1
ATOM 957 N N . LEU A 1 126 ? 17.280 49.334 -4.777 1.00 14.57 124 LEU A N 1
ATOM 958 C CA . LEU A 1 126 ? 16.195 48.454 -4.340 1.00 14.61 124 LEU A CA 1
ATOM 959 C C . LEU A 1 126 ? 16.751 47.080 -3.929 1.00 14.56 124 LEU A C 1
ATOM 960 O O . LEU A 1 126 ? 16.386 46.534 -2.897 1.00 14.68 124 LEU A O 1
ATOM 965 N N . SER A 1 127 ? 17.664 46.549 -4.734 1.00 14.89 125 SER A N 1
ATOM 966 C CA . SER A 1 127 ? 18.349 45.291 -4.431 1.00 15.10 125 SER A CA 1
ATOM 967 C C . SER A 1 127 ? 19.085 45.325 -3.082 1.00 14.85 125 SER A C 1
ATOM 968 O O . SER A 1 127 ? 19.028 44.361 -2.302 1.00 14.80 125 SER A O 1
ATOM 971 N N . LEU A 1 128 ? 19.759 46.438 -2.821 1.00 14.82 126 LEU A N 1
ATOM 972 C CA . LEU A 1 128 ? 20.469 46.662 -1.553 1.00 14.79 126 LEU A CA 1
ATOM 973 C C . LEU A 1 128 ? 19.512 46.731 -0.356 1.00 15.48 126 LEU A C 1
ATOM 974 O O . LEU A 1 128 ? 19.792 46.137 0.681 1.00 16.28 126 LEU A O 1
ATOM 979 N N . VAL A 1 129 ? 18.373 47.398 -0.511 1.00 14.91 127 VAL A N 1
ATOM 980 C CA . VAL A 1 129 ? 17.324 47.351 0.503 1.00 14.98 127 VAL A CA 1
ATOM 981 C C . VAL A 1 129 ? 16.910 45.914 0.779 1.00 15.14 127 VAL A C 1
ATOM 982 O O . VAL A 1 129 ? 16.790 45.502 1.941 1.00 15.50 127 VAL A O 1
ATOM 986 N N . GLY A 1 130 ? 16.713 45.151 -0.295 1.00 15.03 128 GLY A N 1
ATOM 987 C CA . GLY A 1 130 ? 16.394 43.733 -0.217 1.00 15.45 128 GLY A CA 1
ATOM 988 C C . GLY A 1 130 ? 17.432 42.932 0.548 1.00 15.73 128 GLY A C 1
ATOM 989 O O . GLY A 1 130 ? 17.089 42.154 1.449 1.00 16.51 128 GLY A O 1
ATOM 990 N N . ASP A 1 131 ? 18.704 43.149 0.217 1.00 15.78 129 ASP A N 1
ATOM 991 C CA . ASP A 1 131 ? 19.822 42.467 0.881 1.00 16.16 129 ASP A CA 1
ATOM 992 C C . ASP A 1 131 ? 19.852 42.789 2.365 1.00 16.39 129 ASP A C 1
ATOM 993 O O . ASP A 1 131 ? 19.996 41.902 3.205 1.00 16.98 129 ASP A O 1
ATOM 998 N N . LEU A 1 132 ? 19.744 44.081 2.665 1.00 15.97 130 LEU A N 1
ATOM 999 C CA . LEU A 1 132 ? 20.048 44.592 3.998 1.00 16.34 130 LEU A CA 1
ATOM 1000 C C . LEU A 1 132 ? 18.883 44.483 4.978 1.00 16.57 130 LEU A C 1
ATOM 1001 O O . LEU A 1 132 ? 19.112 44.297 6.169 1.00 16.29 130 LEU A O 1
ATOM 1006 N N . PHE A 1 133 ? 17.648 44.593 4.482 1.00 16.31 131 PHE A N 1
ATOM 1007 C CA . PHE A 1 133 ? 16.458 44.681 5.342 1.00 17.36 131 PHE A CA 1
ATOM 1008 C C . PHE A 1 133 ? 15.338 43.673 5.076 1.00 17.67 131 PHE A C 1
ATOM 1009 O O . PHE A 1 133 ? 14.396 43.562 5.855 1.00 17.89 131 PHE A O 1
ATOM 1017 N N . VAL A 1 134 ? 15.415 42.913 3.994 1.00 17.23 132 VAL A N 1
ATOM 1018 C CA . VAL A 1 134 ? 14.281 42.062 3.662 1.00 17.54 132 VAL A CA 1
ATOM 1019 C C . VAL A 1 134 ? 14.596 40.582 3.881 1.00 18.51 132 VAL A C 1
ATOM 1020 O O . VAL A 1 134 ? 15.414 39.983 3.188 1.00 17.91 132 VAL A O 1
ATOM 1024 N N . ASN A 1 135 ? 13.927 39.998 4.855 1.00 18.85 133 ASN A N 1
ATOM 1025 C CA . ASN A 1 135 ? 14.014 38.568 5.074 1.00 20.17 133 ASN A CA 1
ATOM 1026 C C . ASN A 1 135 ? 12.960 37.866 4.249 1.00 20.37 133 ASN A C 1
ATOM 1027 O O . ASN A 1 135 ? 11.928 38.440 3.909 1.00 19.38 133 ASN A O 1
ATOM 1032 N N . GLN A 1 136 ? 13.206 36.598 3.948 1.00 21.35 134 GLN A N 1
ATOM 1033 C CA . GLN A 1 136 ? 12.170 35.765 3.379 1.00 22.20 134 GLN A CA 1
ATOM 1034 C C . GLN A 1 136 ? 10.918 35.897 4.250 1.00 22.34 134 GLN A C 1
ATOM 1035 O O . GLN A 1 136 ? 11.002 35.916 5.486 1.00 21.93 134 GLN A O 1
ATOM 1041 N N . ASP A 1 137 ? 9.772 36.017 3.597 1.00 22.09 135 ASP A N 1
ATOM 1042 C CA . ASP A 1 137 ? 8.467 36.195 4.251 1.00 23.16 135 ASP A CA 1
ATOM 1043 C C . ASP A 1 137 ? 8.211 37.549 4.945 1.00 21.86 135 ASP A C 1
ATOM 1044 O O . ASP A 1 137 ? 7.177 37.722 5.585 1.00 22.23 135 ASP A O 1
ATOM 1049 N N . ASP A 1 138 ? 9.123 38.509 4.838 1.00 20.61 136 ASP A N 1
ATOM 1050 C CA . ASP A 1 138 ? 8.777 39.878 5.212 1.00 19.96 136 ASP A CA 1
ATOM 1051 C C . ASP A 1 138 ? 7.723 40.350 4.213 1.00 19.26 136 ASP A C 1
ATOM 1052 O O . ASP A 1 138 ? 7.519 39.701 3.177 1.00 19.80 136 ASP A O 1
ATOM 1057 N N . THR A 1 139 ? 7.053 41.451 4.544 1.00 18.67 137 THR A N 1
ATOM 1058 C CA . THR A 1 139 ? 6.000 42.028 3.694 1.00 18.80 137 THR A CA 1
ATOM 1059 C C . THR A 1 139 ? 6.411 43.381 3.112 1.00 18.21 137 THR A C 1
ATOM 1060 O O . THR A 1 139 ? 6.888 44.248 3.829 1.00 17.72 137 THR A O 1
ATOM 1064 N N . ILE A 1 140 ? 6.222 43.524 1.803 1.00 17.64 138 ILE A N 1
ATOM 1065 C CA . ILE A 1 140 ? 6.379 44.782 1.094 1.00 17.44 138 ILE A CA 1
ATOM 1066 C C . ILE A 1 140 ? 4.974 45.340 0.937 1.00 17.57 138 ILE A C 1
ATOM 1067 O O . ILE A 1 140 ? 4.108 44.684 0.350 1.00 18.33 138 ILE A O 1
ATOM 1072 N N . LEU A 1 141 ? 4.749 46.541 1.451 1.00 17.15 139 LEU A N 1
ATOM 1073 C CA . LEU A 1 141 ? 3.458 47.212 1.358 1.00 17.27 139 LEU A CA 1
ATOM 1074 C C . LEU A 1 141 ? 3.580 48.322 0.330 1.00 17.04 139 LEU A C 1
ATOM 1075 O O . LEU A 1 141 ? 4.379 49.253 0.487 1.00 17.18 139 LEU A O 1
ATOM 1080 N N . LEU A 1 142 ? 2.799 48.217 -0.737 1.00 17.37 140 LEU A N 1
ATOM 1081 C CA . LEU A 1 142 ? 2.929 49.152 -1.858 1.00 17.20 140 LEU A CA 1
ATOM 1082 C C . LEU A 1 142 ? 1.617 49.308 -2.612 1.00 17.32 140 LEU A C 1
ATOM 1083 O O . LEU A 1 142 ? 0.742 48.470 -2.496 1.00 16.91 140 LEU A O 1
ATOM 1088 N N . PRO A 1 143 ? 1.467 50.410 -3.367 1.00 17.51 141 PRO A N 1
ATOM 1089 C CA . PRO A 1 143 ? 0.239 50.621 -4.135 1.00 18.29 141 PRO A CA 1
ATOM 1090 C C . PRO A 1 143 ? -0.008 49.530 -5.181 1.00 18.50 141 PRO A C 1
ATOM 1091 O O . PRO A 1 143 ? 0.945 48.937 -5.699 1.00 18.47 141 PRO A O 1
ATOM 1095 N N . GLU A 1 144 ? -1.275 49.259 -5.475 1.00 19.72 142 GLU A N 1
ATOM 1096 C CA . GLU A 1 144 ? -1.621 48.231 -6.467 1.00 20.84 142 GLU A CA 1
ATOM 1097 C C . GLU A 1 144 ? -1.199 48.643 -7.873 1.00 20.54 142 GLU A C 1
ATOM 1098 O O . GLU A 1 144 ? -1.002 47.786 -8.732 1.00 20.15 142 GLU A O 1
ATOM 1104 N N . HIS A 1 145 ? -1.076 49.956 -8.093 1.00 20.15 143 HIS A N 1
ATOM 1105 C CA . HIS A 1 145 ? -0.438 50.505 -9.277 1.00 20.26 143 HIS A CA 1
ATOM 1106 C C . HIS A 1 145 ? 1.057 50.670 -9.020 1.00 19.65 143 HIS A C 1
ATOM 1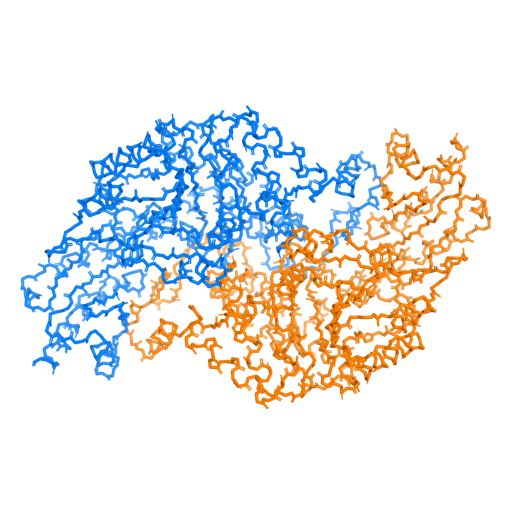107 O O . HIS A 1 145 ? 1.482 51.589 -8.309 1.00 19.41 143 HIS A O 1
ATOM 1114 N N . ASN A 1 146 ? 1.858 49.784 -9.602 1.00 19.22 144 ASN A N 1
ATOM 1115 C CA . ASN A 1 146 ? 3.284 49.745 -9.305 1.00 18.99 144 ASN A CA 1
ATOM 1116 C C . ASN A 1 146 ? 4.117 49.177 -10.447 1.00 19.23 144 ASN A C 1
ATOM 1117 O O . ASN A 1 146 ? 3.575 48.647 -11.416 1.00 20.33 144 ASN A O 1
ATOM 1122 N N . TRP A 1 147 ? 5.430 49.329 -10.315 1.00 19.00 145 TRP A N 1
ATOM 1123 C CA . TRP A 1 147 ? 6.412 48.846 -11.263 1.00 19.07 145 TRP A CA 1
ATOM 1124 C C . TRP A 1 147 ? 6.614 47.354 -11.057 1.00 19.10 145 TRP A C 1
ATOM 1125 O O . TRP A 1 147 ? 6.935 46.925 -9.957 1.00 18.31 145 TRP A O 1
ATOM 1136 N N . GLY A 1 148 ? 6.440 46.584 -12.126 1.00 19.60 146 GLY A N 1
ATOM 1137 C CA . GLY A 1 148 ? 6.522 45.128 -12.062 1.00 19.91 146 GLY A CA 1
ATOM 1138 C C . GLY A 1 148 ? 7.830 44.561 -11.527 1.00 19.87 146 GLY A C 1
ATOM 1139 O O . GLY A 1 148 ? 7.867 43.439 -10.996 1.00 20.12 146 GLY A O 1
ATOM 1140 N N . ASN A 1 149 ? 8.922 45.309 -11.663 1.00 19.58 147 ASN A N 1
ATOM 1141 C CA . ASN A 1 149 ? 10.195 44.814 -11.164 1.00 18.34 147 ASN A CA 1
ATOM 1142 C C . ASN A 1 149 ? 10.287 44.760 -9.634 1.00 17.61 147 ASN A C 1
ATOM 1143 O O . ASN A 1 149 ? 11.147 44.062 -9.125 1.00 16.63 147 ASN A O 1
ATOM 1148 N N . TYR A 1 150 ? 9.420 45.476 -8.910 1.00 16.70 148 TYR A N 1
ATOM 1149 C CA . TYR A 1 150 ? 9.388 45.359 -7.448 1.00 16.47 148 TYR A CA 1
ATOM 1150 C C . TYR A 1 150 ? 9.151 43.894 -7.059 1.00 16.41 148 TYR A C 1
ATOM 1151 O O . TYR A 1 150 ? 9.774 43.395 -6.122 1.00 16.82 148 TYR A O 1
ATOM 1160 N N . LYS A 1 151 ? 8.242 43.223 -7.763 1.00 17.10 149 LYS A N 1
ATOM 1161 C CA . LYS A 1 151 ? 7.961 41.801 -7.470 1.00 17.52 149 LYS A CA 1
ATOM 1162 C C . LYS A 1 151 ? 9.186 40.918 -7.722 1.00 17.02 149 LYS A C 1
ATOM 1163 O O . LYS A 1 151 ? 9.494 40.017 -6.933 1.00 15.98 149 LYS A O 1
ATOM 1169 N N . LEU A 1 152 ? 9.890 41.158 -8.821 1.00 16.17 150 LEU A N 1
ATOM 1170 C CA . LEU A 1 152 ? 11.040 40.322 -9.152 1.00 15.84 150 LEU A CA 1
ATOM 1171 C C . LEU A 1 152 ? 12.168 40.536 -8.147 1.00 15.39 1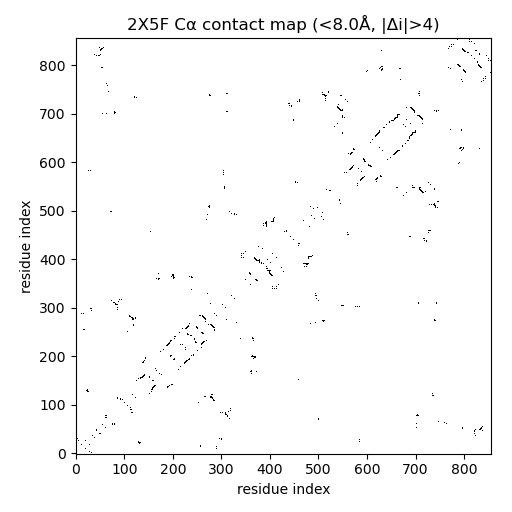50 LEU A C 1
ATOM 1172 O O . LEU A 1 152 ? 12.842 39.578 -7.774 1.00 14.97 150 LEU A O 1
ATOM 1177 N N . VAL A 1 153 ? 12.390 41.790 -7.734 1.00 14.68 151 VAL A N 1
ATOM 1178 C CA . VAL A 1 153 ? 13.412 42.098 -6.723 1.00 14.54 151 VAL A CA 1
ATOM 1179 C C . VAL A 1 153 ? 13.027 41.509 -5.360 1.00 14.93 151 VAL A C 1
ATOM 1180 O O . VAL A 1 153 ? 13.804 40.764 -4.750 1.00 14.90 151 VAL A O 1
ATOM 1184 N N . PHE A 1 154 ? 11.827 41.819 -4.879 1.00 14.69 152 PHE A N 1
ATOM 1185 C CA . PHE A 1 154 ? 11.500 41.508 -3.486 1.00 14.69 152 PHE A CA 1
ATOM 1186 C C . PHE A 1 154 ? 10.882 40.149 -3.249 1.00 15.31 152 PHE A C 1
ATOM 1187 O O . PHE A 1 154 ? 11.204 39.497 -2.244 1.00 15.04 152 PHE A O 1
ATOM 1195 N N . ASN A 1 155 ? 10.045 39.696 -4.181 1.00 15.42 153 ASN A N 1
ATOM 1196 C CA . ASN A 1 155 ? 9.418 38.391 -4.065 1.00 16.50 153 ASN A CA 1
ATOM 1197 C C . ASN A 1 155 ? 10.337 37.324 -4.657 1.00 16.59 153 ASN A C 1
ATOM 1198 O O . ASN A 1 155 ? 10.744 36.392 -3.972 1.00 16.69 153 ASN A O 1
ATOM 1203 N N . THR A 1 156 ? 10.671 37.454 -5.936 1.00 16.01 154 THR A N 1
ATOM 1204 C CA . THR A 1 156 ? 11.414 36.390 -6.604 1.00 17.08 154 THR A CA 1
ATOM 1205 C C . THR A 1 156 ? 12.849 36.242 -6.072 1.00 17.62 154 THR A C 1
ATOM 1206 O O . THR A 1 156 ? 13.290 35.120 -5.805 1.00 18.37 154 THR A O 1
ATOM 1210 N N . ARG A 1 157 ? 13.559 37.354 -5.900 1.00 17.98 155 ARG A N 1
ATOM 1211 C CA . ARG A 1 157 ? 14.944 37.306 -5.431 1.00 18.21 155 ARG A CA 1
ATOM 1212 C C . ARG A 1 157 ? 15.024 37.195 -3.903 1.00 18.44 155 ARG A C 1
ATOM 1213 O O . ARG A 1 157 ? 15.782 36.372 -3.388 1.00 19.02 155 ARG A O 1
ATOM 1221 N N . ASN A 1 158 ? 14.228 37.982 -3.184 1.00 18.48 156 ASN A N 1
ATOM 1222 C CA . ASN A 1 158 ? 14.351 38.068 -1.721 1.00 18.08 156 ASN A CA 1
ATOM 1223 C C . ASN A 1 158 ? 13.342 37.240 -0.901 1.00 18.72 156 ASN A C 1
ATOM 1224 O O . ASN A 1 158 ? 13.486 37.111 0.313 1.00 18.97 156 ASN A O 1
ATOM 1229 N N . GLY A 1 159 ? 12.329 36.692 -1.559 1.00 18.80 157 GLY A N 1
ATOM 1230 C CA . GLY A 1 159 ? 11.360 35.826 -0.911 1.00 19.27 157 GLY A CA 1
ATOM 1231 C C . GLY A 1 159 ? 10.320 36.499 -0.036 1.00 19.21 157 GLY A C 1
ATOM 1232 O O . GLY A 1 159 ? 9.722 35.839 0.829 1.00 20.00 157 GLY A O 1
ATOM 1233 N N . ALA A 1 160 ? 10.099 37.793 -0.242 1.00 18.86 158 ALA A N 1
ATOM 1234 C CA . ALA A 1 160 ? 9.089 38.539 0.499 1.00 19.20 158 ALA A CA 1
ATOM 1235 C C . ALA A 1 160 ? 7.730 38.454 -0.187 1.00 19.67 158 ALA A C 1
ATOM 1236 O O . ALA A 1 160 ? 7.642 38.092 -1.357 1.00 20.29 158 ALA A O 1
ATOM 1238 N N . ASN A 1 161 ? 6.686 38.772 0.568 1.00 20.20 159 ASN A N 1
ATOM 1239 C CA . ASN A 1 161 ? 5.312 38.840 0.081 1.00 21.38 159 ASN A CA 1
ATOM 1240 C C . ASN A 1 161 ? 5.023 40.276 -0.286 1.00 20.84 159 ASN A C 1
ATOM 1241 O O . ASN A 1 161 ? 5.454 41.172 0.432 1.00 21.30 159 ASN A O 1
ATOM 1246 N N . LEU A 1 162 ? 4.273 40.511 -1.355 1.00 20.58 160 LEU A N 1
ATOM 1247 C CA . LEU A 1 162 ? 3.776 41.859 -1.635 1.00 20.41 160 LEU A CA 1
ATOM 1248 C C . LEU A 1 162 ? 2.322 41.973 -1.189 1.00 20.52 160 LEU A C 1
ATOM 1249 O O . LEU A 1 162 ? 1.498 41.116 -1.513 1.00 21.24 160 LEU A O 1
ATOM 1254 N N . GLN A 1 163 ? 2.021 43.028 -0.433 1.00 19.74 161 GLN A N 1
ATOM 1255 C CA . GLN A 1 163 ? 0.652 43.367 -0.074 1.00 19.47 161 GLN A CA 1
ATOM 1256 C C . GLN A 1 163 ? 0.336 44.702 -0.736 1.00 18.95 161 GLN A C 1
ATOM 1257 O O . GLN A 1 163 ? 1.050 45.667 -0.534 1.00 18.07 161 GLN A O 1
ATOM 1263 N N . THR A 1 164 ? -0.721 44.749 -1.535 1.00 18.83 162 THR A N 1
ATOM 1264 C CA . THR A 1 164 ? -1.067 45.987 -2.223 1.00 18.86 162 THR A CA 1
ATOM 1265 C C . THR A 1 164 ? -2.227 46.719 -1.569 1.00 18.87 162 THR A C 1
ATOM 1266 O O . THR A 1 164 ? -3.018 46.144 -0.817 1.00 19.15 162 THR A O 1
ATOM 1270 N N . TYR A 1 165 ? -2.298 48.018 -1.837 1.00 18.70 163 TYR A N 1
ATOM 1271 C CA . TYR A 1 165 ? -3.438 48.831 -1.429 1.00 19.09 163 TYR A CA 1
ATOM 1272 C C . TYR A 1 165 ? -3.764 49.795 -2.553 1.00 19.25 163 TYR A C 1
ATOM 1273 O O . TYR A 1 165 ? -2.853 50.244 -3.241 1.00 19.61 163 TYR A O 1
ATOM 1282 N N . PRO A 1 166 ? -5.054 50.109 -2.759 1.00 19.91 164 PRO A N 1
ATOM 1283 C CA . PRO A 1 166 ? -5.389 51.054 -3.833 1.00 20.37 164 PRO A CA 1
ATOM 1284 C C . PRO A 1 166 ? -4.909 52.466 -3.525 1.00 20.26 164 PRO A C 1
ATOM 1285 O O . PRO A 1 166 ? -4.871 52.872 -2.355 1.00 19.93 164 PRO A O 1
ATOM 1289 N N . ILE A 1 167 ? -4.566 53.217 -4.564 1.00 19.74 165 ILE A N 1
ATOM 1290 C CA . ILE A 1 167 ? -4.289 54.636 -4.378 1.00 19.60 165 ILE A CA 1
ATOM 1291 C C . ILE A 1 167 ? -5.204 55.551 -5.184 1.00 20.29 165 ILE A C 1
ATOM 1292 O O . ILE A 1 167 ? -5.053 56.760 -5.100 1.00 20.01 165 ILE A O 1
ATOM 1297 N N . PHE A 1 168 ? -6.139 54.981 -5.952 1.00 20.92 166 PHE A N 1
ATOM 1298 C CA . PHE A 1 168 ? -7.151 55.753 -6.672 1.00 21.98 166 PHE A CA 1
ATOM 1299 C C . PHE A 1 168 ? -8.516 55.198 -6.329 1.00 23.01 166 PHE A C 1
ATOM 1300 O O . PHE A 1 168 ? -8.683 53.982 -6.168 1.00 22.76 166 PHE A O 1
ATOM 1308 N N . ASP A 1 169 ? -9.493 56.094 -6.222 1.00 23.60 167 ASP A N 1
ATOM 1309 C CA . ASP A 1 169 ? -10.858 55.698 -5.889 1.00 24.61 167 ASP A CA 1
ATOM 1310 C C . ASP A 1 169 ? -11.623 55.284 -7.141 1.00 25.34 167 ASP A C 1
ATOM 1311 O O . ASP A 1 169 ? -11.032 55.152 -8.205 1.00 25.41 167 ASP A O 1
ATOM 1316 N N . LYS A 1 170 ? -12.925 55.048 -6.984 1.00 27.10 168 LYS A N 1
ATOM 1317 C CA . LYS A 1 170 ? -13.852 54.727 -8.085 1.00 28.89 168 LYS A CA 1
ATOM 1318 C C . LYS A 1 170 ? -13.746 55.611 -9.302 1.00 29.45 168 LYS A C 1
ATOM 1319 O O . LYS A 1 170 ? -13.909 55.147 -10.429 1.00 30.23 168 LYS A O 1
ATOM 1325 N N . ASP A 1 171 ? -13.561 56.903 -9.067 1.00 29.64 169 ASP A N 1
ATOM 1326 C CA . ASP A 1 171 ? -13.635 57.899 -10.137 1.00 30.04 169 ASP A CA 1
ATOM 1327 C C . ASP A 1 171 ? -12.273 58.246 -10.719 1.00 29.29 169 ASP A C 1
ATOM 1328 O O . ASP A 1 171 ? -12.142 59.239 -11.443 1.00 29.71 169 ASP A O 1
ATOM 1333 N N . GLY A 1 172 ? -11.266 57.437 -10.402 1.00 27.69 170 GLY A N 1
ATOM 1334 C CA . GLY A 1 172 ? -9.906 57.650 -10.897 1.00 26.62 170 GLY A CA 1
ATOM 1335 C C . GLY A 1 172 ? -9.132 58.700 -10.109 1.00 25.57 170 GLY A C 1
ATOM 1336 O O . GLY A 1 172 ? -8.021 59.069 -10.490 1.00 24.80 170 GLY A O 1
ATOM 1337 N N . HIS A 1 173 ? -9.703 59.169 -8.996 1.00 25.04 171 HIS A N 1
ATOM 1338 C CA . HIS A 1 173 ? -9.083 60.230 -8.201 1.00 24.79 171 HIS A CA 1
ATOM 1339 C C . HIS A 1 173 ? -8.185 59.674 -7.097 1.00 23.39 171 HIS A C 1
ATOM 1340 O O . HIS A 1 173 ? -8.540 58.705 -6.423 1.00 22.73 171 HIS A O 1
ATOM 1347 N N . TYR A 1 174 ? -7.009 60.270 -6.920 1.00 22.57 172 TYR A N 1
ATOM 1348 C CA . TYR A 1 174 ? -6.075 59.787 -5.913 1.00 21.49 172 TYR A CA 1
ATOM 1349 C C . TYR A 1 174 ? -6.707 59.854 -4.526 1.00 21.52 172 TYR A C 1
ATOM 1350 O O . TYR A 1 174 ? -7.454 60.780 -4.221 1.00 21.88 172 TYR A O 1
ATOM 1359 N N . THR A 1 175 ? -6.432 58.842 -3.707 1.00 20.94 173 THR A N 1
ATOM 1360 C CA . THR A 1 175 ? -6.956 58.796 -2.355 1.00 21.49 173 THR A CA 1
ATOM 1361 C C . THR A 1 175 ? -5.936 58.213 -1.383 1.00 20.75 173 THR A C 1
ATOM 1362 O O . THR A 1 175 ? -5.224 57.282 -1.708 1.00 20.14 173 THR A O 1
ATOM 1366 N N . THR A 1 176 ? -5.862 58.791 -0.191 1.00 21.34 174 THR A N 1
ATOM 1367 C CA . THR A 1 176 ? -5.018 58.239 0.858 1.00 21.00 174 THR A CA 1
ATOM 1368 C C . THR A 1 176 ? -5.821 57.310 1.768 1.00 21.55 174 THR A C 1
ATOM 1369 O O . THR A 1 176 ? -5.239 56.692 2.655 1.00 20.83 174 THR A O 1
ATOM 1373 N N . ASP A 1 177 ? -7.134 57.205 1.544 1.00 22.36 175 ASP A N 1
ATOM 1374 C CA . ASP A 1 177 ? -8.022 56.461 2.452 1.00 23.16 175 ASP A CA 1
ATOM 1375 C C . ASP A 1 177 ? -7.612 54.990 2.574 1.00 22.59 175 ASP A C 1
ATOM 1376 O O . ASP A 1 177 ? -7.594 54.443 3.677 1.00 22.43 175 ASP A O 1
ATOM 1381 N N . SER A 1 178 ? -7.290 54.356 1.447 1.00 22.17 176 SER A N 1
ATOM 1382 C CA . SER A 1 178 ? -6.986 52.924 1.437 1.00 21.92 176 SER A CA 1
ATOM 1383 C C . SER A 1 178 ? -5.640 52.627 2.104 1.00 21.44 176 SER A C 1
ATOM 1384 O O . SER A 1 178 ? -5.490 51.605 2.773 1.00 21.09 176 SER A O 1
ATOM 1387 N N . LEU A 1 179 ? -4.667 53.521 1.933 1.00 21.16 177 LEU A N 1
ATOM 1388 C CA . LEU A 1 179 ? -3.390 53.391 2.649 1.00 20.74 177 LEU A CA 1
ATOM 1389 C C . LEU A 1 179 ? -3.607 53.487 4.155 1.00 20.96 177 LEU A C 1
ATOM 1390 O O . LEU A 1 179 ? -3.086 52.675 4.916 1.00 19.85 177 LEU A O 1
ATOM 1395 N N . VAL A 1 180 ? -4.372 54.485 4.585 1.00 21.79 178 VAL A N 1
ATOM 1396 C CA . VAL A 1 180 ? -4.649 54.653 6.018 1.00 22.46 178 VAL A CA 1
ATOM 1397 C C . VAL A 1 180 ? -5.324 53.406 6.590 1.00 23.04 178 VAL A C 1
ATOM 1398 O O . VAL A 1 180 ? -4.933 52.916 7.656 1.00 22.85 178 VAL A O 1
ATOM 1402 N N . GLU A 1 181 ? -6.311 52.881 5.867 1.00 23.48 179 GLU A N 1
ATOM 1403 C CA . GLU A 1 181 ? -7.006 51.646 6.261 1.00 24.02 179 GLU A CA 1
ATOM 1404 C C . GLU A 1 181 ? -6.037 50.457 6.364 1.00 23.05 179 GLU A C 1
ATOM 1405 O O . GLU A 1 181 ? -6.092 49.668 7.330 1.00 23.22 179 GLU A O 1
ATOM 1411 N N . ALA A 1 182 ? -5.160 50.326 5.369 1.00 22.46 180 ALA A N 1
ATOM 1412 C CA . ALA A 1 182 ? -4.149 49.263 5.351 1.00 22.06 180 ALA A CA 1
ATOM 1413 C C . ALA A 1 182 ? -3.207 49.354 6.562 1.00 22.00 180 ALA A C 1
ATOM 1414 O O . ALA A 1 182 ? -2.892 48.346 7.192 1.00 22.03 180 ALA A O 1
ATOM 1416 N N . LEU A 1 183 ? -2.747 50.562 6.869 1.00 21.95 181 LEU A N 1
ATOM 1417 C CA . LEU A 1 183 ? -1.835 50.772 7.994 1.00 22.28 181 LEU A CA 1
ATOM 1418 C C . LEU A 1 183 ? -2.527 50.502 9.335 1.00 23.12 181 LEU A C 1
ATOM 1419 O O . LEU A 1 183 ? -1.897 50.019 10.276 1.00 23.60 181 LEU A O 1
ATOM 1424 N N . GLN A 1 184 ? -3.814 50.826 9.421 1.00 23.84 182 GLN A N 1
ATOM 1425 C CA . GLN A 1 184 ? -4.575 50.612 10.663 1.00 24.98 182 GLN A CA 1
ATOM 1426 C C . GLN A 1 184 ? -4.825 49.130 10.946 1.00 25.28 182 GLN A C 1
ATOM 1427 O O . GLN A 1 184 ? -4.919 48.724 12.105 1.00 25.96 182 GLN A O 1
ATOM 1433 N N . SER A 1 185 ? -4.949 48.337 9.891 1.00 24.90 183 SER A N 1
ATOM 1434 C CA . SER A 1 185 ? -5.183 46.898 10.026 1.00 25.30 183 SER A CA 1
ATOM 1435 C C . SER A 1 185 ? -3.895 46.060 9.994 1.00 24.24 183 SER A C 1
ATOM 1436 O O . SER A 1 185 ? -3.922 44.857 10.279 1.00 23.98 183 SER A O 1
ATOM 1439 N N . TYR A 1 186 ? -2.770 46.692 9.666 1.00 23.25 184 TYR A N 1
ATOM 1440 C CA . TYR A 1 186 ? -1.514 45.970 9.479 1.00 22.70 184 TYR A CA 1
ATOM 1441 C C . TYR A 1 186 ? -1.108 45.273 10.769 1.00 23.61 184 TYR A C 1
ATOM 1442 O O . TYR A 1 186 ? -1.037 45.907 11.821 1.00 23.27 184 TYR A O 1
ATOM 1451 N N . ASN A 1 187 ? -0.840 43.969 10.678 1.00 24.24 185 ASN A N 1
ATOM 1452 C CA . ASN A 1 187 ? -0.736 43.125 11.870 1.00 25.27 185 ASN A CA 1
ATOM 1453 C C . ASN A 1 187 ? 0.613 42.423 12.082 1.00 25.10 185 ASN A C 1
ATOM 1454 O O . ASN A 1 187 ? 0.690 41.457 12.845 1.00 26.04 185 ASN A O 1
ATOM 1459 N N . LYS A 1 188 ? 1.670 42.915 11.441 1.00 23.48 186 LYS A N 1
ATOM 1460 C CA . LYS A 1 188 ? 3.016 42.370 11.641 1.00 23.32 186 LYS A CA 1
ATOM 1461 C C . LYS A 1 188 ? 3.935 43.376 12.314 1.00 22.70 186 LYS A C 1
ATOM 1462 O O . LYS A 1 188 ? 3.637 44.576 12.322 1.00 22.59 186 LYS A O 1
ATOM 1468 N N . ASP A 1 189 ? 5.065 42.890 12.834 1.00 22.01 187 ASP A N 1
ATOM 1469 C CA . ASP A 1 189 ? 6.009 43.743 13.578 1.00 21.82 187 ASP A CA 1
ATOM 1470 C C . ASP A 1 189 ? 6.995 44.507 12.693 1.00 20.12 187 ASP A C 1
ATOM 1471 O O . ASP A 1 189 ? 7.799 45.280 13.183 1.00 18.88 187 ASP A O 1
ATOM 1476 N N . LYS A 1 190 ? 6.925 44.275 11.388 1.00 18.94 188 LYS A N 1
ATOM 1477 C CA . LYS A 1 190 ? 7.835 44.887 10.438 1.00 17.89 188 LYS A CA 1
ATOM 1478 C C . LYS A 1 190 ? 7.141 45.034 9.093 1.00 17.53 188 LYS A C 1
ATOM 1479 O O . LYS A 1 190 ? 6.362 44.170 8.673 1.00 17.12 188 LYS A O 1
ATOM 1485 N N . VAL A 1 191 ? 7.408 46.153 8.436 1.00 17.08 189 VAL A N 1
ATOM 1486 C CA . VAL A 1 191 ? 6.936 46.358 7.065 1.00 16.36 189 VAL A CA 1
ATOM 1487 C C . VAL A 1 191 ? 7.998 47.101 6.256 1.00 16.64 189 VAL A C 1
ATOM 1488 O O . VAL A 1 191 ? 8.734 47.924 6.783 1.00 16.84 189 VAL A O 1
ATOM 1492 N N . ILE A 1 192 ? 8.092 46.763 4.973 1.00 16.31 190 ILE A N 1
ATOM 1493 C CA . ILE A 1 192 ? 8.893 47.527 4.044 1.00 16.63 190 ILE A CA 1
ATOM 1494 C C . ILE A 1 192 ? 7.905 48.204 3.102 1.00 16.40 190 ILE A C 1
ATOM 1495 O O . ILE A 1 192 ? 7.224 47.546 2.338 1.00 16.89 190 ILE A O 1
ATOM 1500 N N . MET A 1 193 ? 7.790 49.514 3.210 1.00 16.61 191 MET A N 1
ATOM 1501 C CA . MET A 1 193 ? 6.896 50.265 2.350 1.00 17.14 191 MET A CA 1
ATOM 1502 C C . MET A 1 193 ? 7.673 50.782 1.149 1.00 17.41 191 MET A C 1
ATOM 1503 O O . MET A 1 193 ? 8.833 51.195 1.278 1.00 17.37 191 MET A O 1
ATOM 1508 N N . ILE A 1 194 ? 7.047 50.734 -0.025 1.00 17.73 192 ILE A N 1
ATOM 1509 C CA . ILE A 1 194 ? 7.587 51.404 -1.195 1.00 17.79 192 ILE A CA 1
ATOM 1510 C C . ILE A 1 194 ? 6.677 52.568 -1.589 1.00 18.49 192 ILE A C 1
ATOM 1511 O O . ILE A 1 194 ? 5.473 52.401 -1.828 1.00 18.90 192 ILE A O 1
ATOM 1516 N N . LEU A 1 195 ? 7.277 53.748 -1.647 1.00 18.66 193 LEU A N 1
ATOM 1517 C CA . LEU A 1 195 ? 6.571 54.952 -2.039 1.00 19.47 193 LEU A CA 1
ATOM 1518 C C . LEU A 1 195 ? 7.232 55.492 -3.299 1.00 19.38 193 LEU A C 1
ATOM 1519 O O . LEU A 1 195 ? 8.401 55.875 -3.276 1.00 19.97 193 LEU A O 1
ATOM 1524 N N . ASN A 1 196 ? 6.485 55.525 -4.397 1.00 19.07 194 ASN A N 1
ATOM 1525 C CA . ASN A 1 196 ? 7.037 55.897 -5.691 1.00 18.86 194 ASN A CA 1
ATOM 1526 C C . ASN A 1 196 ? 6.186 57.004 -6.294 1.00 19.38 194 ASN A C 1
ATOM 1527 O O . ASN A 1 196 ? 5.148 56.744 -6.882 1.00 19.15 194 ASN A O 1
ATOM 1532 N N . TYR A 1 197 ? 6.625 58.243 -6.090 1.00 20.15 195 TYR A N 1
ATOM 1533 C CA . TYR A 1 197 ? 5.932 59.431 -6.578 1.00 20.29 195 TYR A CA 1
ATOM 1534 C C . TYR A 1 197 ? 6.991 60.420 -7.103 1.00 20.55 195 TYR A C 1
ATOM 1535 O O . TYR A 1 197 ? 7.895 60.785 -6.361 1.00 20.53 195 TYR A O 1
ATOM 1544 N N . PRO A 1 198 ? 6.899 60.843 -8.377 1.00 20.27 196 PRO A N 1
ATOM 1545 C CA . PRO A 1 198 ? 5.876 60.488 -9.350 1.00 20.67 196 PRO A CA 1
ATOM 1546 C C . PRO A 1 198 ? 5.820 58.995 -9.597 1.00 19.62 196 PRO A C 1
ATOM 1547 O O . PRO A 1 198 ? 6.841 58.325 -9.601 1.00 19.15 196 PRO A O 1
ATOM 1551 N N . ASN A 1 199 ? 4.606 58.519 -9.814 1.00 20.51 197 ASN A N 1
ATOM 1552 C CA . ASN A 1 199 ? 4.305 57.108 -9.906 1.00 19.65 197 ASN A CA 1
ATOM 1553 C C . ASN A 1 199 ? 4.502 56.537 -11.310 1.00 20.01 197 ASN A C 1
ATOM 1554 O O . ASN A 1 199 ? 4.252 57.209 -12.344 1.00 20.90 197 ASN A O 1
ATOM 1559 N N . ASN A 1 200 ? 5.023 55.316 -11.329 1.00 19.16 198 ASN A N 1
ATOM 1560 C CA . ASN A 1 200 ? 4.952 54.435 -12.477 1.00 19.06 198 ASN A CA 1
ATOM 1561 C C . ASN A 1 200 ? 3.921 53.393 -12.042 1.00 18.72 198 ASN A C 1
ATOM 1562 O O . ASN A 1 200 ? 4.154 52.679 -11.061 1.00 18.67 198 ASN A O 1
ATOM 1567 N N . PRO A 1 201 ? 2.794 53.279 -12.762 1.00 18.47 199 PRO A N 1
ATOM 1568 C CA . PRO A 1 201 ? 2.486 53.780 -14.098 1.00 18.90 199 PRO A CA 1
ATOM 1569 C C . PRO A 1 201 ? 1.578 55.006 -14.237 1.00 19.24 199 PRO A C 1
ATOM 1570 O O . PRO A 1 201 ? 1.246 55.378 -15.367 1.00 20.77 199 PRO A O 1
ATOM 1574 N N . THR A 1 202 ? 1.173 55.643 -13.141 1.00 18.85 200 THR A N 1
ATOM 1575 C CA . THR A 1 202 ? 0.092 56.633 -13.232 1.00 19.66 200 THR A CA 1
ATOM 1576 C C . THR A 1 202 ? 0.537 58.085 -13.341 1.00 19.72 200 THR A C 1
ATOM 1577 O O . THR A 1 202 ? -0.287 58.932 -13.631 1.00 20.91 200 THR A O 1
ATOM 1581 N N . GLY A 1 203 ? 1.812 58.373 -13.087 1.00 19.44 201 GLY A N 1
ATOM 1582 C CA . GLY A 1 203 ? 2.332 59.740 -13.224 1.00 19.51 201 GLY A CA 1
ATOM 1583 C C . GLY A 1 203 ? 1.739 60.700 -12.214 1.00 20.12 201 GLY A C 1
ATOM 1584 O O . GLY A 1 203 ? 1.637 61.912 -12.472 1.00 21.07 201 GLY A O 1
ATOM 1585 N N . TYR A 1 204 ? 1.347 60.168 -11.059 1.00 19.39 202 TYR A N 1
ATOM 1586 C CA . TYR A 1 204 ? 0.798 60.989 -9.987 1.00 19.91 202 TYR A CA 1
ATOM 1587 C C . TYR A 1 204 ? 1.838 61.306 -8.910 1.00 19.93 202 TYR A C 1
ATOM 1588 O O . TYR A 1 204 ? 2.612 60.454 -8.513 1.00 19.22 202 TYR A O 1
ATOM 1597 N N . THR A 1 205 ? 1.830 62.559 -8.454 1.00 20.74 203 THR A N 1
ATOM 1598 C CA . THR A 1 205 ? 2.575 63.000 -7.286 1.00 20.88 203 THR A CA 1
ATOM 1599 C C . THR A 1 205 ? 1.572 63.666 -6.349 1.00 21.33 203 THR A C 1
ATOM 1600 O O . THR A 1 205 ? 0.778 64.488 -6.776 1.00 22.35 203 THR A O 1
ATOM 1604 N N . PRO A 1 206 ? 1.586 63.301 -5.058 1.00 21.72 204 PRO A N 1
ATOM 1605 C CA . PRO A 1 206 ? 0.611 63.867 -4.141 1.00 22.48 204 PRO A CA 1
ATOM 1606 C C . PRO A 1 206 ? 0.862 65.320 -3.772 1.00 23.64 204 PRO A C 1
ATOM 1607 O O . PRO A 1 206 ? 1.964 65.843 -3.959 1.00 23.83 204 PRO A O 1
ATOM 1611 N N . THR A 1 207 ? -0.191 65.946 -3.260 1.00 24.64 205 THR A N 1
ATOM 1612 C CA . THR A 1 207 ? -0.150 67.308 -2.736 1.00 26.20 205 THR A CA 1
ATOM 1613 C C . THR A 1 207 ? 0.490 67.307 -1.344 1.00 26.08 205 THR A C 1
ATOM 1614 O O . THR A 1 207 ? 0.671 66.235 -0.734 1.00 24.27 205 THR A O 1
ATOM 1618 N N . HIS A 1 208 ? 0.827 68.502 -0.843 1.00 27.39 206 HIS A N 1
ATOM 1619 C CA A HIS A 1 208 ? 1.351 68.680 0.516 0.50 27.75 206 HIS A CA 1
ATOM 1620 C CA B HIS A 1 208 ? 1.365 68.656 0.515 0.50 27.59 206 HIS A CA 1
ATOM 1621 C C . HIS A 1 208 ? 0.404 68.029 1.514 1.00 27.38 206 HIS A C 1
ATOM 1622 O O . HIS A 1 208 ? 0.818 67.327 2.444 1.00 27.20 206 HIS A O 1
ATOM 1635 N N . LYS A 1 209 ? -0.874 68.297 1.307 1.00 27.53 207 LYS A N 1
ATOM 1636 C CA . LYS A 1 209 ? -1.955 67.771 2.115 1.00 27.63 207 LYS A CA 1
ATOM 1637 C C . LYS A 1 209 ? -1.930 66.254 2.217 1.00 25.41 207 LYS A C 1
ATOM 1638 O O . LYS A 1 209 ? -2.044 65.667 3.302 1.00 24.74 207 LYS A O 1
ATOM 1644 N N . GLU A 1 210 ? -1.817 65.629 1.055 1.00 24.21 208 GLU A N 1
ATOM 1645 C CA . GLU A 1 210 ? -1.816 64.183 0.953 1.00 22.50 208 GLU A CA 1
ATOM 1646 C C . GLU A 1 210 ? -0.552 63.588 1.580 1.00 21.75 208 GLU A C 1
ATOM 1647 O O . GLU A 1 210 ? -0.622 62.579 2.294 1.00 20.29 208 GLU A O 1
ATOM 1653 N N . VAL A 1 211 ? 0.598 64.217 1.348 1.00 21.58 209 VAL A N 1
ATOM 1654 C CA . VAL A 1 211 ? 1.855 63.746 1.940 1.00 21.67 209 VAL A CA 1
ATOM 1655 C C . VAL A 1 211 ? 1.795 63.777 3.482 1.00 21.96 209 VAL A C 1
ATOM 1656 O O . VAL A 1 211 ? 2.248 62.848 4.162 1.00 21.06 209 VAL A O 1
ATOM 1660 N N . THR A 1 212 ? 1.244 64.854 4.024 1.00 23.44 210 THR A N 1
ATOM 1661 C CA . THR A 1 212 ? 1.051 64.969 5.458 1.00 23.87 210 THR A CA 1
ATOM 1662 C C . THR A 1 212 ? 0.238 63.786 6.002 1.00 23.47 210 THR A C 1
ATOM 1663 O O . THR A 1 212 ? 0.640 63.157 6.978 1.00 23.35 210 THR A O 1
ATOM 1667 N N . THR A 1 213 ? -0.887 63.491 5.357 1.00 23.27 211 THR A N 1
ATOM 1668 C CA . THR A 1 213 ? -1.735 62.369 5.738 1.00 23.14 211 THR A CA 1
ATOM 1669 C C . THR A 1 213 ? -0.967 61.054 5.699 1.00 22.37 211 THR A C 1
ATOM 1670 O O . THR A 1 213 ? -1.056 60.247 6.626 1.00 21.94 211 THR A O 1
ATOM 1674 N N . ILE A 1 214 ? -0.214 60.845 4.622 1.00 22.07 212 ILE A N 1
ATOM 1675 C CA . ILE A 1 214 ? 0.545 59.608 4.441 1.00 21.30 212 ILE A CA 1
ATOM 1676 C C . ILE A 1 214 ? 1.558 59.442 5.588 1.00 21.28 212 ILE A C 1
ATOM 1677 O O . ILE A 1 214 ? 1.585 58.410 6.272 1.00 20.85 212 ILE A O 1
ATOM 1682 N N . VAL A 1 215 ? 2.363 60.470 5.816 1.00 21.80 213 VAL A N 1
ATOM 1683 C CA . VAL A 1 215 ? 3.440 60.372 6.798 1.00 22.51 213 VAL A CA 1
ATOM 1684 C C . VAL A 1 215 ? 2.917 60.316 8.236 1.00 23.10 213 VAL A C 1
ATOM 1685 O O . VAL A 1 215 ? 3.498 59.620 9.067 1.00 23.45 213 VAL A O 1
ATOM 1689 N N . GLU A 1 216 ? 1.818 61.015 8.523 1.00 24.13 214 GLU A N 1
ATOM 1690 C CA . GLU A 1 216 ? 1.155 60.902 9.835 1.00 24.66 214 GLU A CA 1
ATOM 1691 C C . GLU A 1 216 ? 0.623 59.483 10.086 1.00 23.55 214 GLU A C 1
ATOM 1692 O O . GLU A 1 216 ? 0.707 58.967 11.210 1.00 23.01 214 GLU A O 1
ATOM 1698 N N . ALA A 1 217 ? 0.060 58.875 9.049 1.00 22.30 215 ALA A N 1
ATOM 1699 C CA . ALA A 1 217 ? -0.433 57.492 9.109 1.00 21.42 215 ALA A CA 1
ATOM 1700 C C . ALA A 1 217 ? 0.711 56.516 9.385 1.00 20.57 215 ALA A C 1
ATOM 1701 O O . ALA A 1 217 ? 0.564 55.573 10.174 1.00 20.30 215 ALA A O 1
ATOM 1703 N N . ILE A 1 218 ? 1.848 56.748 8.735 1.00 19.74 216 ILE A N 1
ATOM 1704 C CA . ILE A 1 218 ? 3.015 55.884 8.896 1.00 19.91 216 ILE A CA 1
ATOM 1705 C C . ILE A 1 218 ? 3.577 56.029 10.309 1.00 20.66 216 ILE A C 1
ATOM 1706 O O . ILE A 1 218 ? 3.962 55.042 10.948 1.00 20.41 216 ILE A O 1
ATOM 1711 N N . LYS A 1 219 ? 3.603 57.262 10.800 1.00 20.75 217 LYS A N 1
ATOM 1712 C CA . LYS A 1 219 ? 4.008 57.521 12.191 1.00 22.07 217 LYS A CA 1
ATOM 1713 C C . LYS A 1 219 ? 3.113 56.791 13.183 1.00 22.14 217 LYS A C 1
ATOM 1714 O O . LYS A 1 219 ? 3.599 56.262 14.189 1.00 22.11 217 LYS A O 1
ATOM 1720 N N . ALA A 1 220 ? 1.812 56.757 12.904 1.00 21.97 218 ALA A N 1
ATOM 1721 C CA . ALA A 1 220 ? 0.862 56.083 13.789 1.00 22.02 218 ALA A CA 1
ATOM 1722 C C . ALA A 1 220 ? 1.127 54.574 13.816 1.00 21.65 218 ALA A C 1
ATOM 1723 O O . ALA A 1 220 ? 1.058 53.943 14.875 1.00 21.56 218 ALA A O 1
ATOM 1725 N N . LEU A 1 221 ? 1.450 54.001 12.658 1.00 20.66 219 LEU A N 1
ATOM 1726 C CA . LEU A 1 221 ? 1.799 52.580 12.588 1.00 20.45 219 LEU A CA 1
ATOM 1727 C C . LEU A 1 221 ? 3.075 52.280 13.366 1.00 21.09 219 LEU A C 1
ATOM 1728 O O . LEU A 1 221 ? 3.141 51.313 14.125 1.00 21.69 219 LEU A O 1
ATOM 1733 N N . ALA A 1 222 ? 4.083 53.123 13.193 1.00 21.13 220 ALA A N 1
ATOM 1734 C CA . ALA A 1 222 ? 5.336 52.982 13.932 1.00 21.54 220 ALA A CA 1
ATOM 1735 C C . ALA A 1 222 ? 5.115 52.984 15.450 1.00 22.85 220 ALA A C 1
ATOM 1736 O O . ALA A 1 222 ? 5.672 52.138 16.161 1.00 22.77 220 ALA A O 1
ATOM 1738 N N . ASN A 1 223 ? 4.270 53.897 15.928 1.00 23.25 221 ASN A N 1
ATOM 1739 C CA . ASN A 1 223 ? 3.986 54.003 17.360 1.00 24.65 221 ASN A CA 1
ATOM 1740 C C . ASN A 1 223 ? 3.174 52.835 17.930 1.00 24.59 221 ASN A C 1
ATOM 1741 O O . ASN A 1 223 ? 3.138 52.655 19.148 1.00 24.60 221 ASN A O 1
ATOM 1746 N N . LYS A 1 224 ? 2.521 52.062 17.063 1.00 23.39 222 LYS A N 1
ATOM 1747 C CA . LYS A 1 224 ? 1.835 50.832 17.472 1.00 24.45 222 LYS A CA 1
ATOM 1748 C C . LYS A 1 224 ? 2.812 49.655 17.677 1.00 24.12 222 LYS A C 1
ATOM 1749 O O . LYS A 1 224 ? 2.408 48.586 18.136 1.00 24.34 222 LYS A O 1
ATOM 1755 N N . GLY A 1 225 ? 4.078 49.831 17.296 1.00 23.52 223 GLY A N 1
ATOM 1756 C CA . GLY A 1 225 ? 5.101 48.802 17.493 1.00 23.66 223 GLY A CA 1
ATOM 1757 C C . GLY A 1 225 ? 5.611 48.115 16.235 1.00 22.91 223 GLY A C 1
ATOM 1758 O O . GLY A 1 225 ? 6.378 47.159 16.327 1.00 22.62 223 GLY A O 1
ATOM 1759 N N . THR A 1 226 ? 5.203 48.606 15.066 1.00 21.95 224 THR A N 1
ATOM 1760 C CA . THR A 1 226 ? 5.672 48.067 13.790 1.00 21.19 224 THR A CA 1
ATOM 1761 C C . THR A 1 226 ? 6.877 48.852 13.287 1.00 20.85 224 THR A C 1
ATOM 1762 O O . THR A 1 226 ? 6.831 50.070 13.178 1.00 20.70 224 THR A O 1
ATOM 1766 N N . LYS A 1 227 ? 7.959 48.142 13.001 1.00 20.52 225 LYS A N 1
ATOM 1767 C CA . LYS A 1 227 ? 9.152 48.755 12.426 1.00 20.07 225 LYS A CA 1
ATOM 1768 C C . LYS A 1 227 ? 8.886 49.042 10.951 1.00 18.98 225 LYS A C 1
ATOM 1769 O O . LYS A 1 227 ? 8.456 48.158 10.200 1.00 18.09 225 LYS A O 1
ATOM 1775 N N . VAL A 1 228 ? 9.137 50.277 10.531 1.00 18.42 226 VAL A N 1
ATOM 1776 C CA . VAL A 1 228 ? 8.827 50.674 9.167 1.00 17.98 226 VAL A CA 1
ATOM 1777 C C . VAL A 1 228 ? 10.118 51.012 8.412 1.00 17.84 226 VAL A C 1
ATOM 1778 O O . VAL A 1 228 ? 10.855 51.933 8.786 1.00 17.42 226 VAL A O 1
ATOM 1782 N N . ILE A 1 229 ? 10.412 50.231 7.375 1.00 17.43 227 ILE A N 1
ATOM 1783 C CA . ILE A 1 229 ? 11.416 50.626 6.405 1.00 17.36 227 ILE A CA 1
ATOM 1784 C C . ILE A 1 229 ? 10.667 51.307 5.258 1.00 17.13 227 ILE A C 1
ATOM 1785 O O . ILE A 1 229 ? 9.902 50.671 4.549 1.00 17.69 227 ILE A O 1
ATOM 1790 N N . ALA A 1 230 ? 10.885 52.606 5.095 1.00 17.21 228 ALA A N 1
ATOM 1791 C CA . ALA A 1 230 ? 10.118 53.403 4.163 1.00 17.05 228 ALA A CA 1
ATOM 1792 C C . ALA A 1 230 ? 11.001 53.744 2.974 1.00 16.94 228 ALA A C 1
ATOM 1793 O O . ALA A 1 230 ? 11.788 54.699 3.010 1.00 17.75 228 ALA A O 1
ATOM 1795 N N . VAL A 1 231 ? 10.871 52.940 1.926 1.00 17.19 229 VAL A N 1
ATOM 1796 C CA . VAL A 1 231 ? 11.657 53.116 0.724 1.00 16.80 229 VAL A CA 1
ATOM 1797 C C . VAL A 1 231 ? 10.976 54.146 -0.171 1.00 17.18 229 VAL A C 1
ATOM 1798 O O . VAL A 1 231 ? 9.826 53.969 -0.590 1.00 17.57 229 VAL A O 1
ATOM 1802 N N . VAL A 1 232 ? 11.703 55.215 -0.448 1.00 16.98 230 VAL A N 1
ATOM 1803 C CA . VAL A 1 232 ? 11.212 56.287 -1.284 1.00 17.11 230 VAL A CA 1
ATOM 1804 C C . VAL A 1 232 ? 11.904 56.160 -2.636 1.00 17.42 230 VAL A C 1
ATOM 1805 O O . VAL A 1 232 ? 13.090 56.466 -2.770 1.00 17.75 230 VAL A O 1
ATOM 1809 N N . ASP A 1 233 ? 11.155 55.674 -3.619 1.00 17.61 231 ASP A N 1
ATOM 1810 C CA . ASP A 1 233 ? 11.670 55.448 -4.970 1.00 17.49 231 ASP A CA 1
ATOM 1811 C C . ASP A 1 233 ? 11.484 56.731 -5.778 1.00 17.85 231 ASP A C 1
ATOM 1812 O O . ASP A 1 233 ? 10.401 57.004 -6.281 1.00 18.03 231 ASP A O 1
ATOM 1817 N N . ASP A 1 234 ? 12.554 57.508 -5.890 1.00 18.62 232 ASP A N 1
ATOM 1818 C CA . ASP A 1 234 ? 12.492 58.828 -6.519 1.00 18.53 232 ASP A CA 1
ATOM 1819 C C . ASP A 1 234 ? 12.955 58.829 -7.984 1.00 18.76 232 ASP A C 1
ATOM 1820 O O . ASP A 1 234 ? 13.480 59.822 -8.484 1.00 19.37 232 ASP A O 1
ATOM 1825 N N . ALA A 1 235 ? 12.697 57.726 -8.690 1.00 17.90 233 ALA A N 1
ATOM 1826 C CA . ALA A 1 235 ? 13.047 57.600 -10.107 1.00 18.64 233 ALA A CA 1
ATOM 1827 C C . ALA A 1 235 ? 12.686 58.823 -10.926 1.00 19.53 233 ALA A C 1
ATOM 1828 O O . ALA A 1 235 ? 13.516 59.319 -11.693 1.00 20.40 233 ALA A O 1
ATOM 1830 N N . TYR A 1 236 ? 11.464 59.326 -10.753 1.00 20.30 234 TYR A N 1
ATOM 1831 C CA . TYR A 1 236 ? 10.974 60.446 -11.576 1.00 21.54 234 TYR A CA 1
ATOM 1832 C C . TYR A 1 236 ? 10.998 61.785 -10.862 1.00 22.01 234 TYR A C 1
ATOM 1833 O O . TYR A 1 236 ? 10.340 62.728 -11.309 1.00 22.97 234 TYR A O 1
ATOM 1842 N N . TYR A 1 237 ? 11.787 61.888 -9.791 1.00 21.90 235 TYR A N 1
ATOM 1843 C CA . TYR A 1 237 ? 11.848 63.108 -8.989 1.00 22.23 235 TYR A CA 1
ATOM 1844 C C . TYR A 1 237 ? 12.187 64.346 -9.841 1.00 23.66 235 TYR A C 1
ATOM 1845 O O . TYR A 1 237 ? 13.041 64.294 -10.743 1.00 23.89 235 TYR A O 1
ATOM 1854 N N . GLY A 1 238 ? 11.481 65.440 -9.566 1.00 24.28 236 GLY A N 1
ATOM 1855 C CA . GLY A 1 238 ? 11.711 66.716 -10.236 1.00 25.85 236 GLY A CA 1
ATOM 1856 C C . GLY A 1 238 ? 10.839 66.938 -11.461 1.00 26.60 236 GLY A C 1
ATOM 1857 O O . GLY A 1 238 ? 10.706 68.066 -11.934 1.00 27.87 236 GLY A O 1
ATOM 1858 N N . LEU A 1 239 ? 10.237 65.870 -11.984 1.00 25.67 237 LEU A N 1
ATOM 1859 C CA . LEU A 1 239 ? 9.382 65.976 -13.169 1.00 26.40 237 LEU A CA 1
ATOM 1860 C C . LEU A 1 239 ? 7.959 66.342 -12.764 1.00 26.55 237 LEU A C 1
ATOM 1861 O O . LEU A 1 239 ? 7.028 65.558 -12.962 1.00 26.16 237 LEU A O 1
ATOM 1866 N N . PHE A 1 240 ? 7.803 67.537 -12.198 1.00 27.06 238 PHE A N 1
ATOM 1867 C CA . PHE A 1 240 ? 6.539 67.982 -11.626 1.00 27.62 238 PHE A CA 1
ATOM 1868 C C . PHE A 1 240 ? 5.891 69.030 -12.520 1.00 28.89 238 PHE A C 1
ATOM 1869 O O . PHE A 1 240 ? 6.513 70.049 -12.811 1.00 30.18 238 PHE A O 1
ATOM 1877 N N . TYR A 1 241 ? 4.645 68.791 -12.933 1.00 29.04 239 TYR A N 1
ATOM 1878 C CA . TYR A 1 241 ? 3.950 69.674 -13.882 1.00 30.28 239 TYR A CA 1
ATOM 1879 C C . TYR A 1 241 ? 2.756 70.437 -13.285 1.00 31.49 239 TYR A C 1
ATOM 1880 O O . TYR A 1 241 ? 2.108 71.208 -13.992 1.00 32.98 239 TYR A O 1
ATOM 1889 N N . GLU A 1 242 ? 2.463 70.205 -12.006 1.00 31.36 240 GLU A N 1
ATOM 1890 C CA . GLU A 1 242 ? 1.419 70.931 -11.273 1.00 32.58 240 GLU A CA 1
ATOM 1891 C C . GLU A 1 242 ? 1.943 71.314 -9.887 1.00 32.86 240 GLU A C 1
ATOM 1892 O O . GLU A 1 242 ? 3.069 70.963 -9.524 1.00 31.91 240 GLU A O 1
ATOM 1898 N N . ASP A 1 243 ? 1.105 72.018 -9.128 1.00 34.45 241 ASP A N 1
ATOM 1899 C CA . ASP A 1 243 ? 1.427 72.489 -7.785 1.00 35.12 241 ASP A CA 1
ATOM 1900 C C . ASP A 1 243 ? 1.248 71.360 -6.771 1.00 33.79 241 ASP A C 1
ATOM 1901 O O . ASP A 1 243 ? 0.217 71.254 -6.099 1.00 34.23 241 ASP A O 1
ATOM 1906 N N . VAL A 1 244 ? 2.272 70.524 -6.670 1.00 32.54 242 VAL A N 1
ATOM 1907 C CA . VAL A 1 244 ? 2.264 69.375 -5.776 1.00 31.01 242 VAL A CA 1
ATOM 1908 C C . VAL A 1 244 ? 3.402 69.506 -4.768 1.00 30.71 242 VAL A C 1
ATOM 1909 O O . VAL A 1 244 ? 4.157 70.476 -4.794 1.00 31.65 242 VAL A O 1
ATOM 1913 N N . TYR A 1 245 ? 3.514 68.527 -3.877 1.00 29.32 243 TYR A N 1
ATOM 1914 C CA . TYR A 1 245 ? 4.656 68.439 -2.971 1.00 28.77 243 TYR A CA 1
ATOM 1915 C C . TYR A 1 245 ? 5.899 68.186 -3.815 1.00 28.09 243 TYR A C 1
ATOM 1916 O O . TYR A 1 245 ? 5.963 67.179 -4.521 1.00 27.38 243 TYR A O 1
ATOM 1925 N N . THR A 1 246 ? 6.874 69.088 -3.759 1.00 28.48 244 THR A N 1
ATOM 1926 C CA . THR A 1 246 ? 8.037 69.004 -4.659 1.00 28.40 244 THR A CA 1
ATOM 1927 C C . THR A 1 246 ? 9.329 68.588 -3.970 1.00 27.53 244 THR A C 1
ATOM 1928 O O . THR A 1 246 ? 10.360 68.448 -4.626 1.00 27.15 244 THR A O 1
ATOM 1932 N N . GLN A 1 247 ? 9.280 68.410 -2.654 1.00 26.75 245 GLN A N 1
ATOM 1933 C CA . GLN A 1 247 ? 10.379 67.792 -1.945 1.00 26.16 245 GLN A CA 1
ATOM 1934 C C . GLN A 1 247 ? 10.189 66.282 -2.050 1.00 24.63 245 GLN A C 1
ATOM 1935 O O . GLN A 1 247 ? 9.109 65.811 -2.415 1.00 24.41 245 GLN A O 1
ATOM 1941 N N . SER A 1 248 ? 11.241 65.525 -1.772 1.00 23.56 246 SER A N 1
ATOM 1942 C CA . SER A 1 248 ? 11.121 64.073 -1.692 1.00 22.32 246 SER A CA 1
ATOM 1943 C C . SER A 1 248 ? 10.297 63.707 -0.472 1.00 22.31 246 SER A C 1
ATOM 1944 O O . SER A 1 248 ? 10.388 64.363 0.541 1.00 22.07 246 SER A O 1
ATOM 1947 N N . LEU A 1 249 ? 9.529 62.619 -0.557 1.00 21.98 247 LEU A N 1
ATOM 1948 C CA . LEU A 1 249 ? 8.822 62.116 0.626 1.00 22.16 247 LEU A CA 1
ATOM 1949 C C . LEU A 1 249 ? 9.818 61.670 1.702 1.00 21.57 247 LEU A C 1
ATOM 1950 O O . LEU A 1 249 ? 9.471 61.571 2.877 1.00 21.77 247 LEU A O 1
ATOM 1955 N N . PHE A 1 250 ? 11.061 61.421 1.296 1.00 20.65 248 PHE A N 1
ATOM 1956 C CA . PHE A 1 250 ? 12.147 61.154 2.236 1.00 20.50 248 PHE A CA 1
ATOM 1957 C C . PHE A 1 250 ? 12.278 62.250 3.284 1.00 21.23 248 PHE A C 1
ATOM 1958 O O . PHE A 1 250 ? 12.484 61.967 4.454 1.00 21.21 248 PHE A O 1
ATOM 1966 N N . THR A 1 251 ? 12.153 63.497 2.843 1.00 21.62 249 THR A N 1
ATOM 1967 C CA . THR A 1 251 ? 12.270 64.660 3.730 1.00 22.89 249 THR A CA 1
ATOM 1968 C C . THR A 1 251 ? 11.132 64.676 4.750 1.00 23.44 249 THR A C 1
ATOM 1969 O O . THR A 1 251 ? 11.379 64.791 5.951 1.00 23.89 249 THR A O 1
ATOM 1973 N N . ALA A 1 252 ? 9.896 64.533 4.268 1.00 23.59 250 ALA A N 1
ATOM 1974 C CA . ALA A 1 252 ? 8.722 64.449 5.147 1.00 24.54 250 ALA A CA 1
ATOM 1975 C C . ALA A 1 252 ? 8.871 63.339 6.188 1.00 24.30 250 ALA A C 1
ATOM 1976 O O . ALA A 1 252 ? 8.561 63.532 7.367 1.00 25.39 250 ALA A O 1
ATOM 1978 N N . LEU A 1 253 ? 9.353 62.185 5.743 1.00 23.97 251 LEU A N 1
ATOM 1979 C CA . LEU A 1 253 ? 9.499 61.004 6.604 1.00 23.48 251 LEU A CA 1
ATOM 1980 C C . LEU A 1 253 ? 10.644 61.138 7.610 1.00 24.14 251 LEU A C 1
ATOM 1981 O O . LEU A 1 253 ? 10.521 60.714 8.760 1.00 24.87 251 LEU A O 1
ATOM 1986 N N . THR A 1 254 ? 11.750 61.733 7.180 1.00 24.19 252 THR A N 1
ATOM 1987 C CA . THR A 1 254 ? 12.899 61.953 8.050 1.00 25.38 252 THR A CA 1
ATOM 1988 C C . THR A 1 254 ? 12.568 62.966 9.140 1.00 26.48 252 THR A C 1
ATOM 1989 O O . THR A 1 254 ? 13.008 62.829 10.289 1.00 27.63 252 THR A O 1
ATOM 1993 N N . ASN A 1 255 ? 11.766 63.967 8.783 1.00 27.53 253 ASN A N 1
ATOM 1994 C CA . ASN A 1 255 ? 11.351 65.003 9.722 1.00 28.93 253 ASN A CA 1
ATOM 1995 C C . ASN A 1 255 ? 10.337 64.542 10.780 1.00 29.49 253 ASN A C 1
ATOM 1996 O O . ASN A 1 255 ? 9.979 65.318 11.653 1.00 30.52 253 ASN A O 1
ATOM 2001 N N . LEU A 1 256 ? 9.890 63.288 10.707 1.00 29.33 254 LEU A N 1
ATOM 2002 C CA . LEU A 1 256 ? 9.074 62.684 11.769 1.00 30.04 254 LEU A CA 1
ATOM 2003 C C . LEU A 1 256 ? 9.890 62.376 13.017 1.00 31.21 254 LEU A C 1
ATOM 2004 O O . LEU A 1 256 ? 9.352 62.381 14.131 1.00 32.10 254 LEU A O 1
ATOM 2009 N N . HIS A 1 257 ? 11.181 62.105 12.843 1.00 31.76 255 HIS A N 1
ATOM 2010 C CA . HIS A 1 257 ? 12.063 61.799 13.983 1.00 32.68 255 HIS A CA 1
ATOM 2011 C C . HIS A 1 257 ? 11.510 60.648 14.845 1.00 32.43 255 HIS A C 1
ATOM 2012 O O . HIS A 1 257 ? 11.300 60.782 16.041 1.00 33.34 255 HIS A O 1
ATOM 2019 N N . SER A 1 258 ? 11.267 59.514 14.204 1.00 31.21 256 SER A N 1
ATOM 2020 C CA . SER A 1 258 ? 10.887 58.287 14.902 1.00 30.97 256 SER A CA 1
ATOM 2021 C C . SER A 1 258 ? 11.984 57.270 14.660 1.00 30.22 256 SER A C 1
ATOM 2022 O O . SER A 1 258 ? 12.361 57.063 13.517 1.00 28.49 256 SER A O 1
ATOM 2025 N N . ASN A 1 259 ? 12.505 56.614 15.694 1.00 30.42 257 ASN A N 1
ATOM 2026 C CA . ASN A 1 259 ? 13.534 55.605 15.430 1.00 30.34 257 ASN A CA 1
ATOM 2027 C C . ASN A 1 259 ? 12.928 54.321 14.823 1.00 28.44 257 ASN A C 1
ATOM 2028 O O . ASN A 1 259 ? 13.649 53.489 14.273 1.00 28.98 257 ASN A O 1
ATOM 2033 N N . ALA A 1 260 ? 11.600 54.201 14.878 1.00 26.57 258 ALA A N 1
ATOM 2034 C CA . ALA A 1 260 ? 10.891 53.053 14.334 1.00 24.57 258 ALA A CA 1
ATOM 2035 C C . ALA A 1 260 ? 10.550 53.211 12.839 1.00 22.39 258 ALA A C 1
ATOM 2036 O O . ALA A 1 260 ? 9.919 52.336 12.257 1.00 21.47 258 ALA A O 1
ATOM 2038 N N . ILE A 1 261 ? 10.939 54.337 12.239 1.00 20.85 259 ILE A N 1
ATOM 2039 C CA . ILE A 1 261 ? 10.792 54.548 10.801 1.00 20.12 259 ILE A CA 1
ATOM 2040 C C . ILE A 1 261 ? 12.172 54.859 10.254 1.00 19.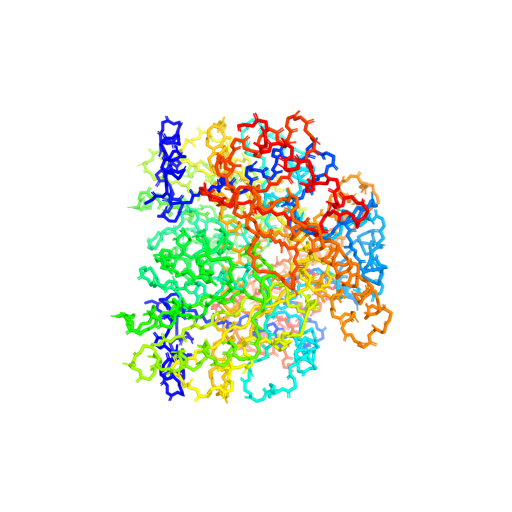54 259 ILE A C 1
ATOM 2041 O O . ILE A 1 261 ? 12.805 55.851 10.659 1.00 20.07 259 ILE A O 1
ATOM 2046 N N . LEU A 1 262 ? 12.644 54.007 9.353 1.00 18.64 260 LEU A N 1
ATOM 2047 C CA . LEU A 1 262 ? 13.885 54.255 8.641 1.00 18.35 260 LEU A CA 1
ATOM 2048 C C . LEU A 1 262 ? 13.568 54.595 7.187 1.00 17.89 260 LEU A C 1
ATOM 2049 O O . LEU A 1 262 ? 13.325 53.693 6.369 1.00 17.35 260 LEU A O 1
ATOM 2054 N N . PRO A 1 263 ? 13.546 55.903 6.863 1.00 18.38 261 PRO A N 1
ATOM 2055 C CA . PRO A 1 263 ? 13.429 56.317 5.473 1.00 17.90 261 PRO A CA 1
ATOM 2056 C C . PRO A 1 263 ? 14.694 56.006 4.704 1.00 17.63 261 PRO A C 1
ATOM 2057 O O . PRO A 1 263 ? 15.798 56.195 5.212 1.00 17.72 261 PRO A O 1
ATOM 2061 N N . ILE A 1 264 ? 14.514 55.525 3.483 1.00 17.42 262 ILE A N 1
ATOM 2062 C CA . ILE A 1 264 ? 15.610 55.246 2.568 1.00 17.11 262 ILE A CA 1
ATOM 2063 C C . ILE A 1 264 ? 15.279 55.869 1.221 1.00 17.14 262 ILE A C 1
ATOM 2064 O O . ILE A 1 264 ? 14.295 55.491 0.583 1.00 16.98 262 ILE A O 1
ATOM 2069 N N . ARG A 1 265 ? 16.082 56.844 0.807 1.00 16.58 263 ARG A N 1
ATOM 2070 C CA . ARG A 1 265 ? 15.872 57.473 -0.474 1.00 16.96 263 ARG A CA 1
ATOM 2071 C C . ARG A 1 265 ? 16.714 56.811 -1.550 1.00 16.45 263 ARG A C 1
ATOM 2072 O O . ARG A 1 265 ? 17.932 56.682 -1.420 1.00 16.38 263 ARG A O 1
ATOM 2080 N N . LEU A 1 266 ? 16.045 56.441 -2.628 1.00 16.93 264 LEU A N 1
ATOM 2081 C CA . LEU A 1 266 ? 16.704 55.970 -3.827 1.00 16.52 264 LEU A CA 1
ATOM 2082 C C . LEU A 1 266 ? 16.440 56.967 -4.952 1.00 17.49 264 LEU A C 1
ATOM 2083 O O . LEU A 1 266 ? 15.299 57.166 -5.375 1.00 17.59 264 LEU A O 1
ATOM 2088 N N . ASP A 1 267 ? 17.502 57.617 -5.403 1.00 17.92 265 ASP A N 1
ATOM 2089 C CA . ASP A 1 267 ? 17.394 58.583 -6.490 1.00 19.26 265 ASP A CA 1
ATOM 2090 C C . ASP A 1 267 ? 18.611 58.416 -7.389 1.00 19.07 265 ASP A C 1
ATOM 2091 O O . ASP A 1 267 ? 19.437 57.522 -7.177 1.00 18.94 265 ASP A O 1
ATOM 2096 N N . GLY A 1 268 ? 18.704 59.217 -8.430 1.00 19.10 266 GLY A N 1
ATOM 2097 C CA . GLY A 1 268 ? 19.808 59.053 -9.345 1.00 19.04 266 GLY A CA 1
ATOM 2098 C C . GLY A 1 268 ? 19.716 59.867 -10.618 1.00 19.85 266 GLY A C 1
ATOM 2099 O O . GLY A 1 268 ? 18.780 60.633 -10.831 1.00 19.90 266 GLY A O 1
ATOM 2100 N N . ALA A 1 269 ? 20.719 59.663 -11.458 1.00 20.12 267 ALA A N 1
ATOM 2101 C CA . ALA A 1 269 ? 20.834 60.333 -12.749 1.00 21.15 267 ALA A CA 1
ATOM 2102 C C . ALA A 1 269 ? 19.926 59.730 -13.811 1.00 21.15 267 ALA A C 1
ATOM 2103 O O . ALA A 1 269 ? 19.679 60.375 -14.844 1.00 22.97 267 ALA A O 1
ATOM 2105 N N . THR A 1 270 ? 19.461 58.506 -13.578 1.00 20.83 268 THR A N 1
ATOM 2106 C CA . THR A 1 270 ? 18.709 57.736 -14.567 1.00 20.71 268 THR A CA 1
ATOM 2107 C C . THR A 1 270 ? 17.711 58.572 -15.360 1.00 21.79 268 THR A C 1
ATOM 2108 O O . THR A 1 270 ? 17.840 58.691 -16.565 1.00 22.40 268 THR A O 1
ATOM 2112 N N . LYS A 1 271 ? 16.729 59.151 -14.678 1.00 22.30 269 LYS A N 1
ATOM 2113 C CA . LYS A 1 271 ? 15.692 59.930 -15.343 1.00 23.39 269 LYS A CA 1
ATOM 2114 C C . LYS A 1 271 ? 15.868 61.436 -15.131 1.00 24.11 269 LYS A C 1
ATOM 2115 O O . LYS A 1 271 ? 15.648 62.219 -16.064 1.00 24.81 269 LYS A O 1
ATOM 2121 N N . GLU A 1 272 ? 16.314 61.828 -13.938 1.00 23.49 270 GLU A N 1
ATOM 2122 C CA . GLU A 1 272 ? 16.582 63.245 -13.637 1.00 24.57 270 GLU A CA 1
ATOM 2123 C C . GLU A 1 272 ? 17.541 63.907 -14.627 1.00 24.64 270 GLU A C 1
ATOM 2124 O O . GLU A 1 272 ? 17.361 65.077 -14.987 1.00 25.05 270 GLU A O 1
ATOM 2130 N N . PHE A 1 273 ? 18.573 63.162 -15.034 1.00 23.47 271 PHE A N 1
ATOM 2131 C CA . PHE A 1 273 ? 19.616 63.665 -15.927 1.00 23.76 271 PHE A CA 1
ATOM 2132 C C . PHE A 1 273 ? 19.532 63.040 -17.323 1.00 23.26 271 PHE A C 1
ATOM 2133 O O . PHE A 1 273 ? 20.452 63.188 -18.133 1.00 23.25 271 PHE A O 1
ATOM 2141 N N . PHE A 1 274 ? 18.421 62.373 -17.616 1.00 22.89 272 PHE A N 1
ATOM 2142 C CA . PHE A 1 274 ? 18.193 61.801 -18.942 1.00 23.03 272 PHE A CA 1
ATOM 2143 C C . PHE A 1 274 ? 19.386 60.913 -19.326 1.00 22.34 272 PHE A C 1
ATOM 2144 O O . PHE A 1 274 ? 19.957 61.038 -20.412 1.00 22.99 272 PHE A O 1
ATOM 2152 N N . ALA A 1 275 ? 19.725 60.007 -18.405 1.00 21.24 273 ALA A N 1
ATOM 2153 C CA . ALA A 1 275 ? 20.965 59.221 -18.456 1.00 20.72 273 ALA A CA 1
ATOM 2154 C C . ALA A 1 275 ? 20.721 57.799 -17.984 1.00 19.56 273 ALA A C 1
ATOM 2155 O O . ALA A 1 275 ? 21.415 57.297 -17.104 1.00 18.67 273 ALA A O 1
ATOM 2157 N N . TRP A 1 276 ? 19.754 57.151 -18.626 1.00 20.07 274 TRP A N 1
ATOM 2158 C CA . TRP A 1 276 ? 19.244 55.834 -18.228 1.00 19.32 274 TRP A CA 1
ATOM 2159 C C . TRP A 1 276 ? 20.335 54.766 -18.176 1.00 19.19 274 TRP A C 1
ATOM 2160 O O . TRP A 1 276 ? 20.400 53.968 -17.222 1.00 18.56 274 TRP A O 1
ATOM 2171 N N . GLY A 1 277 ? 21.185 54.753 -19.203 1.00 19.21 275 GLY A N 1
ATOM 2172 C CA . GLY A 1 277 ? 22.250 53.756 -19.315 1.00 18.77 275 GLY A CA 1
ATOM 2173 C C . GLY A 1 277 ? 23.520 54.036 -18.534 1.00 18.23 275 GLY A C 1
ATOM 2174 O O . GLY A 1 277 ? 24.435 53.211 -18.567 1.00 17.79 275 GLY A O 1
ATOM 2175 N N . PHE A 1 278 ? 23.591 55.186 -17.849 1.00 17.83 276 PHE A N 1
ATOM 2176 C CA . PHE A 1 278 ? 24.776 55.547 -17.063 1.00 17.74 276 PHE A CA 1
ATOM 2177 C C . PHE A 1 278 ? 24.949 54.638 -15.845 1.00 16.99 276 PHE A C 1
ATOM 2178 O O . PHE A 1 278 ? 26.068 54.351 -15.444 1.00 16.72 276 PHE A O 1
ATOM 2186 N N . ARG A 1 279 ? 23.827 54.249 -15.247 1.00 16.93 277 ARG A N 1
ATOM 2187 C CA . ARG A 1 279 ? 23.798 53.428 -14.033 1.00 16.59 277 ARG A CA 1
ATOM 2188 C C . ARG A 1 279 ? 24.462 54.122 -12.843 1.00 16.84 277 ARG A C 1
ATOM 2189 O O . ARG A 1 279 ? 25.318 53.547 -12.163 1.00 17.43 277 ARG A O 1
ATOM 2197 N N . VAL A 1 280 ? 24.055 55.370 -12.615 1.00 16.97 278 VAL A N 1
ATOM 2198 C CA . VAL A 1 280 ? 24.482 56.151 -11.462 1.00 17.28 278 VAL A CA 1
ATOM 2199 C C . VAL A 1 280 ? 23.258 56.545 -10.648 1.00 17.77 278 VAL A C 1
ATOM 2200 O O . VAL A 1 280 ? 22.407 57.324 -11.107 1.00 18.04 278 VAL A O 1
ATOM 2204 N N . GLY A 1 281 ? 23.183 55.993 -9.436 1.00 17.27 279 GLY A N 1
ATOM 2205 C CA . GLY A 1 281 ? 22.116 56.304 -8.480 1.00 17.41 279 GLY A CA 1
ATOM 2206 C C . GLY A 1 281 ? 22.689 56.368 -7.088 1.00 16.81 279 GLY A C 1
ATOM 2207 O O . GLY A 1 281 ? 23.894 56.179 -6.910 1.00 16.98 279 GLY A O 1
ATOM 2208 N N . PHE A 1 282 ? 21.823 56.621 -6.107 1.00 16.72 280 PHE A N 1
ATOM 2209 C CA . PHE A 1 282 ? 22.249 56.923 -4.744 1.00 16.82 280 PHE A CA 1
ATOM 2210 C C . PHE A 1 282 ? 21.286 56.355 -3.721 1.00 16.15 280 PHE A C 1
ATOM 2211 O O . PHE A 1 282 ? 20.085 56.290 -3.960 1.00 15.40 280 PHE A O 1
ATOM 2219 N N . MET A 1 283 ? 21.835 55.964 -2.579 1.00 16.27 281 MET A N 1
ATOM 2220 C CA . MET A 1 283 ? 21.066 55.419 -1.483 1.00 16.61 281 MET A CA 1
ATOM 2221 C C . MET A 1 283 ? 21.379 56.264 -0.236 1.00 16.56 281 MET A C 1
ATOM 2222 O O . MET A 1 283 ? 22.536 56.398 0.165 1.00 17.23 281 MET A O 1
ATOM 2227 N N . THR A 1 284 ? 20.340 56.835 0.361 1.00 17.08 282 THR A N 1
ATOM 2228 C CA . THR A 1 284 ? 20.490 57.684 1.553 1.00 17.55 282 THR A CA 1
ATOM 2229 C C . THR A 1 284 ? 19.532 57.250 2.669 1.00 17.62 282 THR A C 1
ATOM 2230 O O . THR A 1 284 ? 18.362 56.941 2.412 1.00 17.58 282 THR A O 1
ATOM 2234 N N . PHE A 1 285 ? 20.053 57.215 3.894 1.00 18.36 283 PHE A N 1
ATOM 2235 C CA . PHE A 1 285 ? 19.285 56.847 5.084 1.00 18.44 283 PHE A CA 1
ATOM 2236 C C . PHE A 1 285 ? 18.858 58.077 5.881 1.00 19.57 283 PHE A C 1
ATOM 2237 O O . PHE A 1 285 ? 19.649 59.010 6.064 1.00 20.58 283 PHE A O 1
ATOM 2245 N N . GLY A 1 286 ? 17.611 58.060 6.361 1.00 19.86 284 GLY A N 1
ATOM 2246 C CA . GLY A 1 286 ? 17.068 59.112 7.222 1.00 21.01 284 GLY A CA 1
ATOM 2247 C C . GLY A 1 286 ? 17.297 58.763 8.679 1.00 21.99 284 GLY A C 1
ATOM 2248 O O . GLY A 1 286 ? 16.554 57.978 9.267 1.00 21.85 284 GLY A O 1
ATOM 2249 N N . THR A 1 287 ? 18.369 59.314 9.234 1.00 23.08 285 THR A N 1
ATOM 2250 C CA . THR A 1 287 ? 18.730 59.109 10.629 1.00 24.07 285 THR A CA 1
ATOM 2251 C C . THR A 1 287 ? 19.618 60.257 11.091 1.00 25.24 285 THR A C 1
ATOM 2252 O O . THR A 1 287 ? 20.372 60.825 10.301 1.00 25.65 285 THR A O 1
ATOM 2256 N N . SER A 1 288 ? 19.511 60.612 12.369 1.00 26.38 286 SER A N 1
ATOM 2257 C CA . SER A 1 288 ? 20.357 61.643 12.952 1.00 27.75 286 SER A CA 1
ATOM 2258 C C . SER A 1 288 ? 21.471 61.038 13.818 1.00 27.76 286 SER A C 1
ATOM 2259 O O . SER A 1 288 ? 22.263 61.766 14.414 1.00 28.61 286 SER A O 1
ATOM 2262 N N . ASP A 1 289 ? 21.552 59.709 13.832 1.00 26.96 287 ASP A N 1
ATOM 2263 C CA . ASP A 1 289 ? 22.487 58.994 14.684 1.00 27.05 287 ASP A CA 1
ATOM 2264 C C . ASP A 1 289 ? 23.750 58.617 13.917 1.00 26.75 287 ASP A C 1
ATOM 2265 O O . ASP A 1 289 ? 23.692 57.853 12.949 1.00 26.04 287 ASP A O 1
ATOM 2270 N N . GLN A 1 290 ? 24.889 59.135 14.375 1.00 27.82 288 GLN A N 1
ATOM 2271 C CA . GLN A 1 290 ? 26.168 58.922 13.703 1.00 27.76 288 GLN A CA 1
ATOM 2272 C C . GLN A 1 290 ? 26.519 57.434 13.603 1.00 26.73 288 GLN A C 1
ATOM 2273 O O . GLN A 1 290 ? 26.935 56.962 12.549 1.00 25.58 288 GLN A O 1
ATOM 2279 N N . THR A 1 291 ? 26.338 56.691 14.692 1.00 26.87 289 THR A N 1
ATOM 2280 C CA . THR A 1 291 ? 26.644 55.250 14.672 1.00 25.97 289 THR A CA 1
ATOM 2281 C C . THR A 1 291 ? 25.835 54.495 13.611 1.00 24.40 289 THR A C 1
ATOM 2282 O O . THR A 1 291 ? 26.377 53.658 12.875 1.00 23.95 289 THR A O 1
ATOM 2286 N N . THR A 1 292 ? 24.538 54.784 13.544 1.00 23.51 290 THR A N 1
ATOM 2287 C CA . THR A 1 292 ? 23.671 54.209 12.531 1.00 22.83 290 THR A CA 1
ATOM 2288 C C . THR A 1 292 ? 24.202 54.513 11.138 1.00 21.80 290 THR A C 1
ATOM 2289 O O . THR A 1 292 ? 24.313 53.614 10.310 1.00 20.85 290 THR A O 1
ATOM 2293 N N . LYS A 1 293 ? 24.558 55.775 10.896 1.00 22.12 291 LYS A N 1
ATOM 2294 C CA . LYS A 1 293 ? 25.139 56.170 9.610 1.00 21.49 291 LYS A CA 1
ATOM 2295 C C . LYS A 1 293 ? 26.371 55.343 9.259 1.00 21.58 291 LYS A C 1
ATOM 2296 O O . LYS A 1 293 ? 26.478 54.836 8.141 1.00 21.10 291 LYS A O 1
ATOM 2302 N N . GLU A 1 294 ? 27.290 55.211 10.212 1.00 22.94 292 GLU A N 1
ATOM 2303 C CA . GLU A 1 294 ? 28.552 54.519 9.972 1.00 23.37 292 GLU A CA 1
ATOM 2304 C C . GLU A 1 294 ? 28.359 53.014 9.777 1.00 22.27 292 GLU A C 1
ATOM 2305 O O . GLU A 1 294 ? 28.965 52.425 8.888 1.00 21.68 292 GLU A O 1
ATOM 2311 N N . VAL A 1 295 ? 27.523 52.396 10.606 1.00 21.91 293 VAL A N 1
ATOM 2312 C CA . VAL A 1 295 ? 27.309 50.942 10.514 1.00 20.93 293 VAL A CA 1
ATOM 2313 C C . VAL A 1 295 ? 26.573 50.572 9.221 1.00 20.14 293 VAL A C 1
ATOM 2314 O O . VAL A 1 295 ? 26.957 49.623 8.510 1.00 19.37 293 VAL A O 1
ATOM 2318 N N . LEU A 1 296 ? 25.523 51.321 8.897 1.00 19.82 294 LEU A N 1
ATOM 2319 C CA . LEU A 1 296 ? 24.811 51.072 7.651 1.00 19.45 294 LEU A CA 1
ATOM 2320 C C . LEU A 1 296 ? 25.702 51.305 6.432 1.00 19.08 294 LEU A C 1
ATOM 2321 O O . LEU A 1 296 ? 25.647 50.516 5.488 1.00 18.27 294 LEU A O 1
ATOM 2326 N N . GLU A 1 297 ? 26.551 52.336 6.456 1.00 19.67 295 GLU A N 1
ATOM 2327 C CA . GLU A 1 297 ? 27.483 52.549 5.330 1.00 20.01 295 GLU A CA 1
ATOM 2328 C C . GLU A 1 297 ? 28.443 51.366 5.188 1.00 19.26 295 GLU A C 1
ATOM 2329 O O . GLU A 1 297 ? 28.651 50.871 4.076 1.00 18.70 295 GLU A O 1
ATOM 2335 N N . ALA A 1 298 ? 28.997 50.908 6.312 1.00 19.46 296 ALA A N 1
ATOM 2336 C CA . ALA A 1 298 ? 29.940 49.779 6.307 1.00 19.04 296 ALA A CA 1
ATOM 2337 C C . ALA A 1 298 ? 29.267 48.551 5.708 1.00 18.12 296 ALA A C 1
ATOM 2338 O O . ALA A 1 298 ? 29.821 47.889 4.827 1.00 17.61 296 ALA A O 1
ATOM 2340 N N . LYS A 1 299 ? 28.053 48.264 6.161 1.00 18.00 297 LYS A N 1
ATOM 2341 C CA . LYS A 1 299 ? 27.311 47.108 5.640 1.00 17.31 297 LYS A CA 1
ATOM 2342 C C . LYS A 1 299 ? 26.950 47.223 4.170 1.00 16.81 297 LYS A C 1
ATOM 2343 O O . LYS A 1 299 ? 27.060 46.245 3.439 1.00 15.46 297 LYS A O 1
ATOM 2349 N N . VAL A 1 300 ? 26.558 48.421 3.735 1.00 16.20 298 VAL A N 1
ATOM 2350 C CA . VAL A 1 300 ? 26.250 48.647 2.308 1.00 16.20 298 VAL A CA 1
ATOM 2351 C C . VAL A 1 300 ? 27.488 48.510 1.429 1.00 16.29 298 VAL A C 1
ATOM 2352 O O . VAL A 1 300 ? 27.407 47.922 0.342 1.00 15.36 298 VAL A O 1
ATOM 2356 N N . LYS A 1 301 ? 28.621 49.034 1.897 1.00 16.80 299 LYS A N 1
ATOM 2357 C CA . LYS A 1 301 ? 29.895 48.871 1.199 1.00 16.85 299 LYS A CA 1
ATOM 2358 C C . LYS A 1 301 ? 30.234 47.397 1.019 1.00 16.78 299 LYS A C 1
ATOM 2359 O O . LYS A 1 301 ? 30.647 47.003 -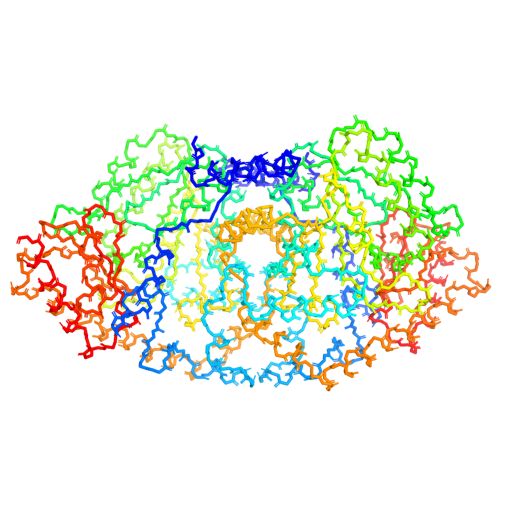0.055 1.00 15.66 299 LYS A O 1
ATOM 2365 N N . GLY A 1 302 ? 30.039 46.603 2.075 1.00 16.89 300 GLY A N 1
ATOM 2366 C CA . GLY A 1 302 ? 30.264 45.160 2.017 1.00 16.96 300 GLY A CA 1
ATOM 2367 C C . GLY A 1 302 ? 29.314 44.476 1.058 1.00 16.58 300 GLY A C 1
ATOM 2368 O O . GLY A 1 302 ? 29.733 43.603 0.293 1.00 16.66 300 GLY A O 1
ATOM 2369 N N . LEU A 1 303 ? 28.046 44.883 1.092 1.00 15.83 301 LEU A N 1
ATOM 2370 C CA . LEU A 1 303 ? 27.060 44.377 0.142 1.00 15.56 301 LEU A CA 1
ATOM 2371 C C . LEU A 1 303 ? 27.425 44.717 -1.295 1.00 15.35 301 LEU A C 1
ATOM 2372 O O . LEU A 1 303 ? 27.253 43.887 -2.163 1.00 14.75 301 LEU A O 1
ATOM 2377 N N . ILE A 1 304 ? 27.906 45.931 -1.547 1.00 15.31 302 ILE A N 1
ATOM 2378 C CA . ILE A 1 304 ? 28.299 46.309 -2.904 1.00 15.22 302 ILE A CA 1
ATOM 2379 C C . ILE A 1 304 ? 29.558 45.550 -3.322 1.00 15.40 302 ILE A C 1
ATOM 2380 O O . ILE A 1 304 ? 29.625 45.015 -4.434 1.00 15.40 302 ILE A O 1
ATOM 2385 N N . ARG A 1 305 ? 30.553 45.510 -2.437 1.00 15.79 303 ARG A N 1
ATOM 2386 C CA . ARG A 1 305 ? 31.828 44.844 -2.724 1.00 16.74 303 ARG A CA 1
ATOM 2387 C C . ARG A 1 305 ? 31.628 43.368 -3.059 1.00 16.91 303 ARG A C 1
ATOM 2388 O O . ARG A 1 305 ? 32.322 42.817 -3.910 1.00 16.94 303 ARG A O 1
ATOM 2396 N N . SER A 1 306 ? 30.675 42.732 -2.384 1.00 16.67 304 SER A N 1
ATOM 2397 C CA . SER A 1 306 ? 30.420 41.315 -2.593 1.00 16.48 304 SER A CA 1
ATOM 2398 C C . SER A 1 306 ? 29.408 41.004 -3.711 1.00 16.55 304 SER A C 1
ATOM 2399 O O . SER A 1 306 ? 29.051 39.844 -3.901 1.00 17.00 304 SER A O 1
ATOM 2402 N N . ASN A 1 307 ? 28.973 42.026 -4.450 1.00 16.08 305 ASN A N 1
ATOM 2403 C CA . ASN A 1 307 ? 27.962 41.886 -5.502 1.00 16.08 305 ASN A CA 1
ATOM 2404 C C . ASN A 1 307 ? 28.532 42.373 -6.846 1.00 16.25 305 ASN A C 1
ATOM 2405 O O . ASN A 1 307 ? 28.690 41.568 -7.766 1.00 16.62 305 ASN A O 1
ATOM 2410 N N . ILE A 1 308 ? 28.879 43.655 -6.938 1.00 16.44 306 ILE A N 1
ATOM 2411 C CA . ILE A 1 308 ? 29.452 44.232 -8.174 1.00 16.66 306 ILE A CA 1
ATOM 2412 C C . ILE A 1 308 ? 30.869 44.811 -8.013 1.00 16.58 306 ILE A C 1
ATOM 2413 O O . ILE A 1 308 ? 31.477 45.235 -8.991 1.00 16.28 306 ILE A O 1
ATOM 2418 N N . SER A 1 309 ? 31.381 44.810 -6.785 1.00 16.40 307 SER A N 1
ATOM 2419 C CA . SER A 1 309 ? 32.646 45.441 -6.392 1.00 16.91 307 SER A CA 1
ATOM 2420 C C . SER A 1 309 ? 32.538 46.959 -6.324 1.00 16.79 307 SER A C 1
ATOM 2421 O O . SER A 1 309 ? 32.745 47.570 -5.259 1.00 16.34 307 SER A O 1
ATOM 2424 N N . SER A 1 310 ? 32.237 47.550 -7.469 1.00 16.43 308 SER A N 1
ATOM 2425 C CA . SER A 1 310 ? 32.090 48.978 -7.611 1.00 16.74 308 SER A CA 1
ATOM 2426 C C . SER A 1 310 ? 31.325 49.273 -8.896 1.00 16.73 308 SER A C 1
ATOM 2427 O O . SER A 1 310 ? 31.149 48.400 -9.753 1.00 16.88 308 SER A O 1
ATOM 2430 N N . GLY A 1 311 ? 30.861 50.511 -9.005 1.00 17.17 309 GLY A N 1
ATOM 2431 C CA . GLY A 1 311 ? 30.121 50.975 -10.160 1.00 17.22 309 GLY A CA 1
ATOM 2432 C C . GLY A 1 311 ? 31.018 51.643 -11.182 1.00 17.42 309 GLY A C 1
ATOM 2433 O O . GLY A 1 311 ? 32.228 51.807 -10.958 1.00 17.92 309 GLY A O 1
ATOM 2434 N N . PRO A 1 312 ? 30.429 52.034 -12.316 1.00 17.47 310 PRO A N 1
ATOM 2435 C CA . PRO A 1 312 ? 31.212 52.568 -13.442 1.00 17.69 310 PRO A CA 1
ATOM 2436 C C . PRO A 1 312 ? 31.842 53.929 -13.157 1.00 17.67 310 PRO A C 1
ATOM 2437 O O . PRO A 1 312 ? 31.128 54.912 -12.921 1.00 18.18 310 PRO A O 1
ATOM 2441 N N . LEU A 1 313 ? 33.168 53.997 -13.200 1.00 17.20 311 LEU A N 1
ATOM 2442 C CA . LEU A 1 313 ? 33.854 55.264 -12.981 1.00 17.49 311 LEU A CA 1
ATOM 2443 C C . LEU A 1 313 ? 33.519 56.311 -14.045 1.00 17.68 311 LEU A C 1
ATOM 2444 O O . LEU A 1 313 ? 33.210 57.442 -13.691 1.00 18.12 311 LEU A O 1
ATOM 2449 N N . PRO A 1 314 ? 33.598 55.960 -15.344 1.00 17.51 312 PRO A N 1
ATOM 2450 C CA . PRO A 1 314 ? 33.379 57.043 -16.322 1.00 17.87 312 PRO A CA 1
ATOM 2451 C C . PRO A 1 314 ? 32.036 57.765 -16.182 1.00 18.19 312 PRO A C 1
ATOM 2452 O O . PRO A 1 314 ? 31.969 59.000 -16.327 1.00 17.68 312 PRO A O 1
ATOM 2456 N N . THR A 1 315 ? 30.973 57.023 -15.904 1.00 17.08 313 THR A N 1
ATOM 2457 C CA . THR A 1 315 ? 29.664 57.658 -15.797 1.00 18.01 313 THR A CA 1
ATOM 2458 C C . THR A 1 315 ? 29.500 58.385 -14.460 1.00 17.78 313 THR A C 1
ATOM 2459 O O . THR A 1 315 ? 28.885 59.445 -14.418 1.00 18.64 313 THR A O 1
ATOM 2463 N N . GLN A 1 316 ? 30.069 57.838 -13.387 1.00 17.44 314 GLN A N 1
ATOM 2464 C CA . GLN A 1 316 ? 30.161 58.580 -12.122 1.00 17.58 314 GLN A CA 1
ATOM 2465 C C . GLN A 1 316 ? 30.912 59.899 -12.304 1.00 18.44 314 GLN A C 1
ATOM 2466 O O . GLN A 1 316 ? 30.481 60.931 -11.795 1.00 18.26 314 GLN A O 1
ATOM 2472 N N . SER A 1 317 ? 32.033 59.863 -13.025 1.00 18.92 315 SER A N 1
ATOM 2473 C CA . SER A 1 317 ? 32.815 61.065 -13.266 1.00 19.78 315 SER A CA 1
ATOM 2474 C C . SER A 1 317 ? 32.045 62.047 -14.145 1.00 20.45 315 SER A C 1
ATOM 2475 O O . SER A 1 317 ? 32.101 63.254 -13.927 1.00 20.63 315 SER A O 1
ATOM 2478 N N . ALA A 1 318 ? 31.326 61.529 -15.141 1.00 19.89 316 ALA A N 1
ATOM 2479 C CA . ALA A 1 318 ? 30.502 62.390 -15.988 1.00 20.83 316 ALA A CA 1
ATOM 2480 C C . ALA A 1 318 ? 29.423 63.136 -15.191 1.00 21.15 316 ALA A C 1
ATOM 2481 O O . ALA A 1 318 ? 29.225 64.342 -15.377 1.00 21.62 316 ALA A O 1
ATOM 2483 N N . VAL A 1 319 ? 28.732 62.414 -14.307 1.00 20.87 317 VAL A N 1
ATOM 2484 C CA . VAL A 1 319 ? 27.691 63.007 -13.473 1.00 21.53 317 VAL A CA 1
ATOM 2485 C C . VAL A 1 319 ? 28.320 64.041 -12.534 1.00 22.48 317 VAL A C 1
ATOM 2486 O O . VAL A 1 319 ? 27.803 65.160 -12.402 1.00 23.54 317 VAL A O 1
ATOM 2490 N N . LYS A 1 320 ? 29.456 63.691 -11.923 1.00 22.89 318 LYS A N 1
ATOM 2491 C CA . LYS A 1 320 ? 30.267 64.658 -11.161 1.00 24.05 318 LYS A CA 1
ATOM 2492 C C . LYS A 1 320 ? 30.537 65.943 -11.952 1.00 25.60 318 LYS A C 1
ATOM 2493 O O . LYS A 1 320 ? 30.332 67.047 -11.444 1.00 25.15 318 LYS A O 1
ATOM 2499 N N . HIS A 1 321 ? 30.983 65.799 -13.199 1.00 26.01 319 HIS A N 1
ATOM 2500 C CA . HIS A 1 321 ? 31.330 66.974 -14.004 1.00 27.82 319 HIS A CA 1
ATOM 2501 C C . HIS A 1 321 ? 30.161 67.907 -14.308 1.00 28.36 319 HIS A C 1
ATOM 2502 O O . HIS A 1 321 ? 30.340 69.126 -14.304 1.00 29.45 319 HIS A O 1
ATOM 2509 N N . VAL A 1 322 ? 28.980 67.359 -14.587 1.00 27.42 320 VAL A N 1
ATOM 2510 C CA . VAL A 1 322 ? 27.830 68.210 -14.920 1.00 28.35 320 VAL A CA 1
ATOM 2511 C C . VAL A 1 322 ? 27.188 68.803 -13.667 1.00 28.93 320 VAL A C 1
ATOM 2512 O O . VAL A 1 322 ? 26.473 69.806 -13.744 1.00 30.23 320 VAL A O 1
ATOM 2516 N N . LEU A 1 323 ? 27.453 68.192 -12.517 1.00 28.22 321 LEU A N 1
ATOM 2517 C CA . LEU A 1 323 ? 27.078 68.772 -11.231 1.00 29.12 321 LEU A CA 1
ATOM 2518 C C . LEU A 1 323 ? 27.969 69.984 -10.917 1.00 30.48 321 LEU A C 1
ATOM 2519 O O . LEU A 1 323 ? 27.481 71.006 -10.421 1.00 32.35 321 LEU A O 1
ATOM 2524 N N . LYS A 1 324 ? 29.265 69.878 -11.224 1.00 39.52 322 LYS A N 1
ATOM 2525 C CA . LYS A 1 324 ? 30.221 70.980 -11.010 1.00 41.38 322 LYS A CA 1
ATOM 2526 C C . LYS A 1 324 ? 30.123 72.056 -12.088 1.00 42.30 322 LYS A C 1
ATOM 2527 O O . LYS A 1 324 ? 29.943 73.232 -11.780 1.00 43.40 322 LYS A O 1
ATOM 2533 N N . ASN A 1 325 ? 30.298 71.646 -13.343 1.00 42.04 323 ASN A N 1
ATOM 2534 C CA . ASN A 1 325 ? 30.216 72.550 -14.495 1.00 43.01 323 ASN A CA 1
ATOM 2535 C C . ASN A 1 325 ? 28.792 72.472 -15.023 1.00 41.69 323 ASN A C 1
ATOM 2536 O O . ASN A 1 325 ? 28.513 71.760 -15.989 1.00 40.92 323 ASN A O 1
ATOM 2541 N N . ASN A 1 326 ? 27.890 73.210 -14.383 1.00 41.48 324 ASN A N 1
ATOM 2542 C CA . ASN A 1 326 ? 26.457 72.917 -14.482 1.00 40.12 324 ASN A CA 1
ATOM 2543 C C . ASN A 1 326 ? 25.598 73.852 -15.334 1.00 40.13 324 ASN A C 1
ATOM 2544 O O . ASN A 1 326 ? 24.525 73.445 -15.778 1.00 38.89 324 ASN A O 1
ATOM 2549 N N . LYS A 1 327 ? 26.047 75.087 -15.559 1.00 41.51 325 LYS A N 1
ATOM 2550 C CA . LYS A 1 327 ? 25.212 76.105 -16.210 1.00 42.11 325 LYS A CA 1
ATOM 2551 C C . LYS A 1 327 ? 24.513 75.619 -17.473 1.00 40.78 325 LYS A C 1
ATOM 2552 O O . LYS A 1 327 ? 23.282 75.643 -17.550 1.00 39.70 325 LYS A O 1
ATOM 2558 N N . GLN A 1 328 ? 25.299 75.191 -18.460 1.00 40.57 326 GLN A N 1
ATOM 2559 C CA . GLN A 1 328 ? 24.747 74.750 -19.741 1.00 39.96 326 GLN A CA 1
ATOM 2560 C C . GLN A 1 328 ? 23.918 73.485 -19.561 1.00 37.31 326 GLN A C 1
ATOM 2561 O O . GLN A 1 328 ? 22.801 73.367 -20.070 1.00 36.27 326 GLN A O 1
ATOM 2567 N N . PHE A 1 329 ? 24.473 72.534 -18.827 1.00 35.76 327 PHE A N 1
ATOM 2568 C CA . PHE A 1 329 ? 23.779 71.280 -18.576 1.00 33.53 327 PHE A CA 1
ATOM 2569 C C . PHE A 1 329 ? 22.398 71.510 -17.959 1.00 32.35 327 PHE A C 1
ATOM 2570 O O . PHE A 1 329 ? 21.406 70.958 -18.437 1.00 30.74 327 PHE A O 1
ATOM 2578 N N . ASP A 1 330 ? 22.340 72.344 -16.921 1.00 32.67 328 ASP A N 1
ATOM 2579 C CA . ASP A 1 330 ? 21.082 72.628 -16.223 1.00 32.33 328 ASP A CA 1
ATOM 2580 C C . ASP A 1 330 ? 20.036 73.205 -17.174 1.00 32.66 328 ASP A C 1
ATOM 2581 O O . ASP A 1 330 ? 18.865 72.862 -17.093 1.00 31.45 328 ASP A O 1
ATOM 2586 N N . LYS A 1 331 ? 20.462 74.098 -18.064 1.00 34.41 329 LYS A N 1
ATOM 2587 C CA . LYS A 1 331 ? 19.556 74.701 -19.038 1.00 35.24 329 LYS A CA 1
ATOM 2588 C C . LYS A 1 331 ? 18.985 73.649 -19.996 1.00 34.10 329 LYS A C 1
ATOM 2589 O O . LYS A 1 331 ? 17.795 73.685 -20.330 1.00 32.89 329 LYS A O 1
ATOM 2595 N N . GLU A 1 332 ? 19.836 72.711 -20.415 1.00 33.56 330 GLU A N 1
ATOM 2596 C CA . GLU A 1 332 ? 19.429 71.650 -21.341 1.00 33.00 330 GLU A CA 1
ATOM 2597 C C . GLU A 1 332 ? 18.422 70.701 -20.709 1.00 31.35 330 GLU A C 1
ATOM 2598 O O . GLU A 1 332 ? 17.448 70.302 -21.352 1.00 30.09 330 GLU A O 1
ATOM 2604 N N . ILE A 1 333 ? 18.651 70.355 -19.441 1.00 30.60 331 ILE A N 1
ATOM 2605 C CA . ILE A 1 333 ? 17.727 69.502 -18.703 1.00 29.90 331 ILE A CA 1
ATOM 2606 C C . ILE A 1 333 ? 16.400 70.222 -18.505 1.00 30.08 331 ILE A C 1
ATOM 2607 O O . ILE A 1 333 ? 15.335 69.649 -18.729 1.00 28.93 331 ILE A O 1
ATOM 2612 N N . GLU A 1 334 ? 16.470 71.483 -18.091 1.00 31.99 332 GLU A N 1
ATOM 2613 C CA . GLU A 1 334 ? 15.272 72.313 -17.968 1.00 32.70 332 GLU A CA 1
ATOM 2614 C C . GLU A 1 334 ? 14.460 72.355 -19.266 1.00 32.89 332 GLU A C 1
ATOM 2615 O O . GLU A 1 334 ? 13.243 72.241 -19.232 1.00 31.86 332 GLU A O 1
ATOM 2621 N N . GLN A 1 335 ? 15.127 72.518 -20.407 1.00 34.36 333 GLN A N 1
ATOM 2622 C CA . GLN A 1 335 ? 14.428 72.484 -21.693 1.00 34.97 333 GLN A CA 1
ATOM 2623 C C . GLN A 1 335 ? 13.733 71.138 -21.926 1.00 33.37 333 GLN A C 1
ATOM 2624 O O . GLN A 1 335 ? 12.577 71.102 -22.337 1.00 32.83 333 GLN A O 1
ATOM 2630 N N . ASN A 1 336 ? 14.431 70.037 -21.656 1.00 32.49 334 ASN A N 1
ATOM 2631 C CA . ASN A 1 336 ? 13.852 68.712 -21.864 1.00 31.48 334 ASN A CA 1
ATOM 2632 C C . ASN A 1 336 ? 12.615 68.497 -20.987 1.00 30.80 334 ASN A C 1
ATOM 2633 O O . ASN A 1 336 ? 11.614 67.944 -21.445 1.00 30.36 334 ASN A O 1
ATOM 2638 N N . ILE A 1 337 ? 12.689 68.948 -19.734 1.00 30.44 335 ILE A N 1
ATOM 2639 C CA . ILE A 1 337 ? 11.563 68.833 -18.804 1.00 29.67 335 ILE A CA 1
ATOM 2640 C C . ILE A 1 337 ? 10.394 69.712 -19.265 1.00 30.20 335 ILE A C 1
ATOM 2641 O O . ILE A 1 337 ? 9.236 69.320 -19.123 1.00 29.88 335 ILE A O 1
ATOM 2646 N N . GLN A 1 338 ? 10.699 70.888 -19.817 1.00 31.14 336 GLN A N 1
ATOM 2647 C CA . GLN A 1 338 ? 9.664 71.767 -20.373 1.00 31.88 336 GLN A CA 1
ATOM 2648 C C . GLN A 1 338 ? 8.957 71.067 -21.532 1.00 31.17 336 GLN A C 1
ATOM 2649 O O . GLN A 1 338 ? 7.733 71.127 -21.639 1.00 30.44 336 GLN A O 1
ATOM 2655 N N . THR A 1 339 ? 9.726 70.373 -22.371 1.00 30.93 337 THR A N 1
ATOM 2656 C CA . THR A 1 339 ? 9.143 69.561 -23.438 1.00 30.86 337 THR A CA 1
ATOM 2657 C C . THR A 1 339 ? 8.185 68.520 -22.866 1.00 29.34 337 THR A C 1
ATOM 2658 O O . THR A 1 339 ? 7.078 68.346 -23.376 1.00 29.28 337 THR A O 1
ATOM 2662 N N . LEU A 1 340 ? 8.600 67.843 -21.797 1.00 28.56 338 LEU A N 1
ATOM 2663 C CA . LEU A 1 340 ? 7.733 66.864 -21.144 1.00 26.98 338 LEU A CA 1
ATOM 2664 C C . LEU A 1 340 ? 6.493 67.544 -20.558 1.00 26.81 338 LEU A C 1
ATOM 2665 O O . LEU A 1 340 ? 5.387 67.013 -20.650 1.00 26.00 338 LEU A O 1
ATOM 2670 N N . LYS A 1 341 ? 6.673 68.729 -19.983 1.00 27.23 339 LYS A N 1
ATOM 2671 C CA . LYS A 1 341 ? 5.555 69.451 -19.387 1.00 27.68 339 LYS A CA 1
ATOM 2672 C C . LYS A 1 341 ? 4.497 69.776 -20.433 1.00 28.45 339 LYS A C 1
ATOM 2673 O O . LYS A 1 341 ? 3.306 69.601 -20.192 1.00 27.99 339 LYS A O 1
ATOM 2679 N N . GLU A 1 342 ? 4.939 70.244 -21.597 1.00 29.66 340 GLU A N 1
ATOM 2680 C CA . GLU A 1 342 ? 4.013 70.622 -22.666 1.00 30.69 340 GLU A CA 1
ATOM 2681 C C . GLU A 1 342 ? 3.236 69.407 -23.187 1.00 29.94 340 GLU A C 1
ATOM 2682 O O . GLU A 1 342 ? 2.044 69.509 -23.468 1.00 29.83 340 GLU A O 1
ATOM 2688 N N . ARG A 1 343 ? 3.904 68.257 -23.284 1.00 28.75 341 ARG A N 1
ATOM 2689 C CA . ARG A 1 343 ? 3.236 67.018 -23.685 1.00 28.35 341 ARG A CA 1
ATOM 2690 C C . ARG A 1 343 ? 2.214 66.583 -22.644 1.00 27.53 341 ARG A C 1
ATOM 2691 O O . ARG A 1 343 ? 1.129 66.108 -22.985 1.00 27.71 341 ARG A O 1
ATOM 2699 N N . TYR A 1 344 ? 2.572 66.731 -21.371 1.00 26.67 342 TYR A N 1
ATOM 2700 C CA . TYR A 1 344 ? 1.623 66.504 -20.280 1.00 25.79 342 TYR A CA 1
ATOM 2701 C C . TYR A 1 344 ? 0.402 67.416 -20.422 1.00 26.96 342 TYR A C 1
ATOM 2702 O O . TYR A 1 344 ? -0.738 66.969 -20.279 1.00 26.04 342 TYR A O 1
ATOM 2711 N N . GLU A 1 345 ? 0.651 68.697 -20.689 1.00 28.06 343 GLU A N 1
ATOM 2712 C CA . GLU A 1 345 ? -0.435 69.672 -20.784 1.00 29.64 343 GLU A CA 1
ATOM 2713 C C . GLU A 1 345 ? -1.372 69.348 -21.945 1.00 29.57 343 GLU A C 1
ATOM 2714 O O . GLU A 1 345 ? -2.585 69.479 -21.810 1.00 29.50 343 GLU A O 1
ATOM 2720 N N . VAL A 1 346 ? -0.813 68.895 -23.064 1.00 29.78 344 VAL A N 1
ATOM 2721 C CA . VAL A 1 346 ? -1.628 68.450 -24.202 1.00 30.25 344 VAL A CA 1
ATOM 2722 C C . VAL A 1 346 ? -2.401 67.175 -23.843 1.00 29.04 344 VAL A C 1
ATOM 2723 O O . VAL A 1 346 ? -3.585 67.040 -24.161 1.00 29.09 344 VAL A O 1
ATOM 2727 N N . THR A 1 347 ? -1.718 66.258 -23.162 1.00 27.66 345 THR A N 1
ATOM 2728 C CA . THR A 1 347 ? -2.310 64.999 -22.713 1.00 26.56 345 THR A CA 1
ATOM 2729 C C . THR A 1 347 ? -3.515 65.248 -21.808 1.00 26.57 345 THR A C 1
ATOM 2730 O O . THR A 1 347 ? -4.568 64.655 -22.014 1.00 26.55 345 THR A O 1
ATOM 2734 N N . LYS A 1 348 ? -3.356 66.144 -20.835 1.00 26.72 346 LYS A N 1
ATOM 2735 C CA . LYS A 1 348 ? -4.449 66.572 -19.953 1.00 27.40 346 LYS A CA 1
ATOM 2736 C C . LYS A 1 348 ? -5.629 67.168 -20.715 1.00 28.44 346 LYS A C 1
ATOM 2737 O O . LYS A 1 348 ? -6.777 66.759 -20.518 1.00 27.83 346 LYS A O 1
ATOM 2743 N N . GLU A 1 349 ? -5.336 68.132 -21.585 1.00 29.31 347 GLU A N 1
ATOM 2744 C CA . GLU A 1 349 ? -6.367 68.774 -22.401 1.00 31.05 347 GLU A CA 1
ATOM 2745 C C . GLU A 1 349 ? -7.174 67.746 -23.191 1.00 30.37 347 GLU A C 1
ATOM 2746 O O . GLU A 1 349 ? -8.387 67.874 -23.326 1.00 30.75 347 GLU A O 1
ATOM 2752 N N . VAL A 1 350 ? -6.501 66.710 -23.681 1.00 29.60 348 VAL A N 1
ATOM 2753 C CA . VAL A 1 350 ? -7.136 65.708 -24.527 1.00 29.75 348 VAL A CA 1
ATOM 2754 C C . VAL A 1 350 ? -7.825 64.614 -23.718 1.00 28.42 348 VAL A C 1
ATOM 2755 O O . VAL A 1 350 ? -8.968 64.264 -23.983 1.00 28.60 348 VAL A O 1
ATOM 2759 N N . VAL A 1 351 ? -7.138 64.080 -22.722 1.00 27.26 349 VAL A N 1
ATOM 2760 C CA . VAL A 1 351 ? -7.673 62.938 -21.980 1.00 26.60 349 VAL A CA 1
ATOM 2761 C C . VAL A 1 351 ? -9.024 63.250 -21.334 1.00 26.49 349 VAL A C 1
ATOM 2762 O O . VAL A 1 351 ? -9.888 62.375 -21.231 1.00 26.29 349 VAL A O 1
ATOM 2766 N N . TYR A 1 352 ? -9.206 64.490 -20.892 1.00 26.87 350 TYR A N 1
ATOM 2767 C CA . TYR A 1 352 ? -10.435 64.882 -20.194 1.00 27.39 350 TYR A CA 1
ATOM 2768 C C . TYR A 1 352 ? -11.466 65.562 -21.097 1.00 28.40 350 TYR A C 1
ATOM 2769 O O . TYR A 1 352 ? -12.469 66.067 -20.604 1.00 28.65 350 TYR A O 1
ATOM 2778 N N . ALA A 1 353 ? -11.239 65.567 -22.406 1.00 29.01 351 ALA A N 1
ATOM 2779 C CA . ALA A 1 353 ? -12.210 66.162 -23.329 1.00 30.26 351 ALA A CA 1
ATOM 2780 C C . ALA A 1 353 ? -13.514 65.369 -23.296 1.00 30.24 351 ALA A C 1
ATOM 2781 O O . ALA A 1 353 ? -13.501 64.134 -23.209 1.00 28.71 351 ALA A O 1
ATOM 2783 N N . ASP A 1 354 ? -14.630 66.085 -23.400 1.00 31.10 352 ASP A N 1
ATOM 2784 C CA . ASP A 1 354 ? -15.963 65.489 -23.292 1.00 31.77 352 ASP A CA 1
ATOM 2785 C C . ASP A 1 354 ? -16.220 64.342 -24.278 1.00 31.48 352 ASP A C 1
ATOM 2786 O O . ASP A 1 354 ? -16.892 63.365 -23.936 1.00 30.80 352 ASP A O 1
ATOM 2791 N N . GLN A 1 355 ? -15.673 64.463 -25.485 1.00 31.97 353 GLN A N 1
ATOM 2792 C CA . GLN A 1 355 ? -15.849 63.453 -26.532 1.00 32.69 353 GLN A CA 1
ATOM 2793 C C . GLN A 1 355 ? -15.389 62.043 -26.129 1.00 31.29 353 GLN A C 1
ATOM 2794 O O . GLN A 1 355 ? -15.782 61.072 -26.777 1.00 31.55 353 GLN A O 1
ATOM 2800 N N . TYR A 1 356 ? -14.564 61.933 -25.081 1.00 29.89 354 TYR A N 1
ATOM 2801 C CA . TYR A 1 356 ? -14.034 60.640 -24.626 1.00 28.86 354 TYR A CA 1
ATOM 2802 C C . TYR A 1 356 ? -14.576 60.168 -23.272 1.00 28.61 354 TYR A C 1
ATOM 2803 O O . TYR A 1 356 ? -14.011 59.247 -22.667 1.00 27.42 354 TYR A O 1
ATOM 2812 N N . HIS A 1 357 ? -15.658 60.776 -22.798 1.00 29.74 355 HIS A N 1
ATOM 2813 C CA . HIS A 1 357 ? -16.196 60.442 -21.475 1.00 30.21 355 HIS A CA 1
ATOM 2814 C C . HIS A 1 357 ? -16.694 58.997 -21.404 1.00 29.69 355 HIS A C 1
ATOM 2815 O O . HIS A 1 357 ? -16.615 58.365 -20.354 1.00 28.92 355 HIS A O 1
ATOM 2822 N N . SER A 1 358 ? -17.205 58.484 -22.518 1.00 30.15 356 SER A N 1
ATOM 2823 C CA . SER A 1 358 ? -17.699 57.109 -22.569 1.00 30.31 356 SER A CA 1
ATOM 2824 C C . SER A 1 358 ? -16.582 56.076 -22.746 1.00 29.39 356 SER A C 1
ATOM 2825 O O . SER A 1 358 ? -16.804 54.890 -22.508 1.00 29.57 356 SER A O 1
ATOM 2828 N N . HIS A 1 359 ? -15.393 56.519 -23.158 1.00 28.47 357 HIS A N 1
ATOM 2829 C CA . HIS A 1 359 ? -14.327 55.598 -23.573 1.00 28.01 357 HIS A CA 1
ATOM 2830 C C . HIS A 1 359 ? -13.450 55.173 -22.408 1.00 26.54 357 HIS A C 1
ATOM 2831 O O . HIS A 1 359 ? -13.069 54.011 -22.305 1.00 26.28 357 HIS A O 1
ATOM 2838 N N . TRP A 1 360 ? -13.134 56.117 -21.527 1.00 25.55 358 TRP A N 1
ATOM 2839 C CA . TRP A 1 360 ? -12.239 55.831 -20.413 1.00 24.06 358 TRP A CA 1
ATOM 2840 C C . TRP A 1 360 ? -12.432 56.770 -19.232 1.00 24.22 358 TRP A C 1
ATOM 2841 O O . TRP A 1 360 ? -13.144 57.774 -19.325 1.00 24.28 358 TRP A O 1
ATOM 2852 N N . GLN A 1 361 ? -11.778 56.414 -18.127 1.00 24.20 359 GLN A N 1
ATOM 2853 C CA . GLN A 1 361 ? -11.664 57.271 -16.961 1.00 24.59 359 GLN A CA 1
ATOM 2854 C C . GLN A 1 361 ? -10.193 57.368 -16.606 1.00 23.62 359 GLN A C 1
ATOM 2855 O O . GLN A 1 361 ? -9.565 56.368 -16.265 1.00 24.40 359 GLN A O 1
ATOM 2861 N N . ALA A 1 362 ? -9.638 58.572 -16.707 1.00 23.41 360 ALA A N 1
ATOM 2862 C CA . ALA A 1 362 ? -8.228 58.792 -16.411 1.00 22.64 360 ALA A CA 1
ATOM 2863 C C . ALA A 1 362 ? -7.998 58.662 -14.913 1.00 22.32 360 ALA A C 1
ATOM 2864 O O . ALA A 1 362 ? -8.863 59.020 -14.122 1.00 23.37 360 ALA A O 1
ATOM 2866 N N . TYR A 1 363 ? -6.849 58.116 -14.536 1.00 21.60 361 TYR A N 1
ATOM 2867 C CA . TYR A 1 363 ? -6.372 58.188 -13.169 1.00 21.45 361 TYR A CA 1
ATOM 2868 C C . TYR A 1 363 ? -5.642 59.513 -13.074 1.00 21.47 361 TYR A C 1
ATOM 2869 O O . TYR A 1 363 ? -4.950 59.892 -14.029 1.00 21.44 361 TYR A O 1
ATOM 2878 N N . ASP A 1 364 ? -5.816 60.223 -11.960 1.00 21.54 362 ASP A N 1
ATOM 2879 C CA . ASP A 1 364 ? -5.140 61.512 -11.755 1.00 22.01 362 ASP A CA 1
ATOM 2880 C C . ASP A 1 364 ? -3.663 61.419 -12.140 1.00 21.61 362 ASP A C 1
ATOM 2881 O O . ASP A 1 364 ? -2.970 60.453 -11.791 1.00 21.38 362 ASP A O 1
ATOM 2886 N N . PHE A 1 365 ? -3.180 62.442 -12.834 1.00 21.74 363 PHE A N 1
ATOM 2887 C CA . PHE A 1 365 ? -1.781 62.508 -13.237 1.00 21.74 363 PHE A CA 1
ATOM 2888 C C . PHE A 1 365 ? -1.323 63.956 -13.320 1.00 22.25 363 PHE A C 1
ATOM 2889 O O . PHE A 1 365 ? -2.112 64.840 -13.647 1.00 23.96 363 PHE A O 1
ATOM 2897 N N . ASN A 1 366 ? -0.056 64.177 -12.985 1.00 22.07 364 ASN A N 1
ATOM 2898 C CA . ASN A 1 366 ? 0.517 65.507 -12.885 1.00 22.78 364 ASN A CA 1
ATOM 2899 C C . ASN A 1 366 ? 2.053 65.538 -12.948 1.00 22.82 364 ASN A C 1
ATOM 2900 O O . ASN A 1 366 ? 2.651 66.565 -12.648 1.00 24.21 364 ASN A O 1
ATOM 2905 N N . SER A 1 367 ? 2.687 64.437 -13.355 1.00 21.84 365 SER A N 1
ATOM 2906 C CA . SER A 1 367 ? 4.134 64.317 -13.247 1.00 21.76 365 SER A CA 1
ATOM 2907 C C . SER A 1 367 ? 4.696 63.139 -14.031 1.00 21.48 365 SER A C 1
ATOM 2908 O O . SER A 1 367 ? 3.949 62.310 -14.547 1.00 21.13 365 SER A O 1
ATOM 2911 N N . GLY A 1 368 ? 6.022 63.083 -14.119 1.00 21.93 366 GLY A N 1
ATOM 2912 C CA . GLY A 1 368 ? 6.720 61.920 -14.646 1.00 22.10 366 GLY A CA 1
ATOM 2913 C C . GLY A 1 368 ? 6.547 61.684 -16.138 1.00 22.28 366 GLY A C 1
ATOM 2914 O O . GLY A 1 368 ? 6.498 62.620 -16.923 1.00 23.27 366 GLY A O 1
ATOM 2915 N N . TYR A 1 369 ? 6.465 60.410 -16.528 1.00 22.22 367 TYR A N 1
ATOM 2916 C CA . TYR A 1 369 ? 6.481 60.014 -17.938 1.00 22.68 367 TYR A CA 1
ATOM 2917 C C . TYR A 1 369 ? 5.148 59.492 -18.465 1.00 22.99 367 TYR A C 1
ATOM 2918 O O . TYR A 1 369 ? 4.948 59.403 -19.682 1.00 23.45 367 TYR A O 1
ATOM 2927 N N . PHE A 1 370 ? 4.283 59.073 -17.553 1.00 23.06 368 PHE A N 1
ATOM 2928 C CA . PHE A 1 370 ? 3.179 58.183 -17.864 1.00 23.14 368 PHE A CA 1
ATOM 2929 C C . PHE A 1 370 ? 1.883 58.728 -17.322 1.00 23.12 368 PHE A C 1
ATOM 2930 O O . PHE A 1 370 ? 1.868 59.493 -16.361 1.00 23.18 368 PHE A O 1
ATOM 2938 N N . MET A 1 371 ? 0.786 58.311 -17.936 1.00 22.56 369 MET A N 1
ATOM 2939 C CA . MET A 1 371 ? -0.496 58.347 -17.265 1.00 21.86 369 MET A CA 1
ATOM 2940 C C . MET A 1 371 ? -1.218 57.067 -17.611 1.00 21.52 369 MET A C 1
ATOM 2941 O O . MET A 1 371 ? -0.798 56.333 -18.512 1.00 21.20 369 MET A O 1
ATOM 2946 N N . ALA A 1 372 ? -2.274 56.777 -16.864 1.00 21.29 370 ALA A N 1
ATOM 2947 C CA . ALA A 1 372 ? -3.032 55.555 -17.061 1.00 21.36 370 ALA A CA 1
ATOM 2948 C C . ALA A 1 372 ? -4.503 55.914 -17.161 1.00 21.87 370 ALA A C 1
ATOM 2949 O O . ALA A 1 372 ? -4.962 56.899 -16.569 1.00 21.90 370 ALA A O 1
ATOM 2951 N N . ILE A 1 373 ? -5.232 55.124 -17.934 1.00 22.16 371 ILE A N 1
ATOM 2952 C CA . ILE A 1 373 ? -6.665 55.262 -18.048 1.00 22.41 371 ILE A CA 1
ATOM 2953 C C . ILE A 1 373 ? -7.321 53.924 -17.731 1.00 23.07 371 ILE A C 1
ATOM 2954 O O . ILE A 1 373 ? -6.774 52.866 -18.050 1.00 23.00 371 ILE A O 1
ATOM 2959 N N . LYS A 1 374 ? -8.489 53.984 -17.105 1.00 24.28 372 LYS A N 1
ATOM 2960 C CA . LYS A 1 374 ? -9.352 52.814 -16.946 1.00 25.22 372 LYS A CA 1
ATOM 2961 C C . LYS A 1 374 ? -10.246 52.783 -18.170 1.00 25.89 372 LYS A C 1
ATOM 2962 O O . LYS A 1 374 ? -11.048 53.704 -18.388 1.00 25.68 372 LYS A O 1
ATOM 2968 N N . VAL A 1 375 ? -10.098 51.748 -18.990 1.00 26.29 373 VAL A N 1
ATOM 2969 C CA . VAL A 1 375 ? -10.835 51.703 -20.250 1.00 27.37 373 VAL A CA 1
ATOM 2970 C C . VAL A 1 375 ? -12.210 51.096 -20.022 1.00 28.26 373 VAL A C 1
ATOM 2971 O O . VAL A 1 375 ? -12.350 50.116 -19.295 1.00 29.04 373 VAL A O 1
ATOM 2975 N N . HIS A 1 376 ? -13.227 51.692 -20.632 1.00 28.98 374 HIS A N 1
ATOM 2976 C CA . HIS A 1 376 ? -14.596 51.248 -20.430 1.00 29.76 374 HIS A CA 1
ATOM 2977 C C . HIS A 1 376 ? -14.961 50.135 -21.401 1.00 30.68 374 HIS A C 1
ATOM 2978 O O . HIS A 1 376 ? -14.677 50.226 -22.598 1.00 30.91 374 HIS A O 1
ATOM 2985 N N . ASP A 1 377 ? -15.570 49.081 -20.855 1.00 30.79 375 ASP A N 1
ATOM 2986 C CA . ASP A 1 377 ? -16.294 48.063 -21.631 1.00 31.92 375 ASP A CA 1
ATOM 2987 C C . ASP A 1 377 ? -15.442 47.105 -22.461 1.00 32.36 375 ASP A C 1
ATOM 2988 O O . ASP A 1 377 ? -16.000 46.265 -23.174 1.00 34.11 375 ASP A O 1
ATOM 2993 N N . VAL A 1 378 ? -14.118 47.222 -22.400 1.00 31.27 376 VAL A N 1
ATOM 2994 C CA . VAL A 1 378 ? -13.240 46.412 -23.262 1.00 31.75 376 VAL A CA 1
ATOM 2995 C C . VAL A 1 378 ? -12.030 45.884 -22.495 1.00 30.99 376 VAL A C 1
ATOM 2996 O O . VAL A 1 378 ? -11.573 46.511 -21.540 1.00 30.24 376 VAL A O 1
ATOM 3000 N N . ASP A 1 379 ? -11.531 44.720 -22.907 1.00 31.64 377 ASP A N 1
ATOM 3001 C CA . ASP A 1 379 ? -10.335 44.125 -22.308 1.00 31.25 377 ASP A CA 1
ATOM 3002 C C . ASP A 1 379 ? -9.100 44.911 -22.773 1.00 30.10 377 ASP A C 1
ATOM 3003 O O . ASP A 1 379 ? -8.911 45.092 -23.972 1.00 30.65 377 ASP A O 1
ATOM 3008 N N . PRO A 1 380 ? -8.267 45.400 -21.831 1.00 28.36 378 PRO A N 1
ATOM 3009 C CA . PRO A 1 380 ? -7.040 46.115 -22.214 1.00 27.60 378 PRO A CA 1
ATOM 3010 C C . PRO A 1 380 ? -6.100 45.362 -23.155 1.00 28.35 378 PRO A C 1
ATOM 3011 O O . PRO A 1 380 ? -5.496 45.975 -24.034 1.00 28.52 378 PRO A O 1
ATOM 3015 N N . GLU A 1 381 ? -5.976 44.050 -22.977 1.00 29.18 379 GLU A N 1
ATOM 3016 C CA . GLU A 1 381 ? -5.085 43.253 -23.818 1.00 30.04 379 GLU A CA 1
ATOM 3017 C C . GLU A 1 381 ? -5.607 43.188 -25.252 1.00 31.00 379 GLU A C 1
ATOM 3018 O O . GLU A 1 381 ? -4.849 43.409 -26.206 1.00 31.10 379 GLU A O 1
ATOM 3024 N N . ALA A 1 382 ? -6.898 42.891 -25.397 1.00 31.31 380 ALA A N 1
ATOM 3025 C CA . ALA A 1 382 ? -7.557 42.914 -26.706 1.00 32.62 380 ALA A CA 1
ATOM 3026 C C . ALA A 1 382 ? -7.408 44.290 -27.350 1.00 32.05 380 ALA A C 1
ATOM 3027 O O . ALA A 1 382 ? -7.095 44.398 -28.533 1.00 32.77 380 ALA A O 1
ATOM 3029 N N . LEU A 1 383 ? -7.617 45.333 -26.549 1.00 30.69 381 LEU A N 1
ATOM 3030 C CA . LEU A 1 383 ? -7.435 46.713 -26.996 1.00 29.99 381 LEU A CA 1
ATOM 3031 C C . LEU A 1 383 ? -5.996 46.942 -27.438 1.00 30.04 381 LEU A C 1
ATOM 3032 O O . LEU A 1 383 ? -5.755 47.432 -28.536 1.00 30.68 381 LEU A O 1
ATOM 3037 N N . ARG A 1 384 ? -5.045 46.564 -26.591 1.00 29.37 382 ARG A N 1
ATOM 3038 C CA . ARG A 1 384 ? -3.629 46.723 -26.915 1.00 29.81 382 ARG A CA 1
ATOM 3039 C C . ARG A 1 384 ? -3.270 46.047 -28.240 1.00 31.74 382 ARG A C 1
ATOM 3040 O O . ARG A 1 384 ? -2.600 46.644 -29.079 1.00 32.44 382 ARG A O 1
ATOM 3048 N N . LYS A 1 385 ? -3.710 44.809 -28.426 1.00 33.44 383 LYS A N 1
ATOM 3049 C CA . LYS A 1 385 ? -3.397 44.073 -29.658 1.00 35.88 383 LYS A CA 1
ATOM 3050 C C . LYS A 1 385 ? -4.054 44.725 -30.876 1.00 36.76 383 LYS A C 1
ATOM 3051 O O . LYS A 1 385 ? -3.431 44.849 -31.928 1.00 38.26 383 LYS A O 1
ATOM 3057 N N . HIS A 1 386 ? -5.305 45.147 -30.718 1.00 36.50 384 HIS A N 1
ATOM 3058 C CA . HIS A 1 386 ? -6.072 45.771 -31.804 1.00 37.47 384 HIS A CA 1
ATOM 3059 C C . HIS A 1 386 ? -5.489 47.127 -32.224 1.00 37.17 384 HIS A C 1
ATOM 3060 O O . HIS A 1 386 ? -5.466 47.458 -33.415 1.00 38.47 384 HIS A O 1
ATOM 3067 N N . LEU A 1 387 ? -5.013 47.894 -31.245 1.00 35.43 385 LEU A N 1
ATOM 3068 C CA . LEU A 1 387 ? -4.339 49.175 -31.504 1.00 35.20 385 LEU A CA 1
ATOM 3069 C C . LEU A 1 387 ? -3.062 49.005 -32.326 1.00 36.52 385 LEU A C 1
ATOM 3070 O O . LEU A 1 387 ? -2.756 49.840 -33.179 1.00 37.58 385 LEU A O 1
ATOM 3075 N N . ILE A 1 388 ? -2.305 47.945 -32.052 1.00 37.03 386 ILE A N 1
ATOM 3076 C CA . ILE A 1 388 ? -1.111 47.642 -32.843 1.00 38.52 386 ILE A CA 1
ATOM 3077 C C . ILE A 1 388 ? -1.500 47.250 -34.263 1.00 40.94 386 ILE A C 1
ATOM 3078 O O . ILE A 1 388 ? -0.954 47.780 -35.237 1.00 42.35 386 ILE A O 1
ATOM 3083 N N . ASP A 1 389 ? -2.452 46.326 -34.369 1.00 41.96 387 ASP A N 1
ATOM 3084 C CA . ASP A 1 389 ? -2.847 45.738 -35.659 1.00 44.35 387 ASP A CA 1
ATOM 3085 C C . ASP A 1 389 ? -3.477 46.747 -36.624 1.00 45.16 387 ASP A C 1
ATOM 3086 O O . ASP A 1 389 ? -3.085 46.814 -37.797 1.00 46.84 387 ASP A O 1
ATOM 3091 N N . LYS A 1 390 ? -4.450 47.517 -36.141 1.00 43.78 388 LYS A N 1
ATOM 3092 C CA . LYS A 1 390 ? -5.240 48.400 -37.005 1.00 44.96 388 LYS A CA 1
ATOM 3093 C C . LYS A 1 390 ? -4.793 49.865 -36.989 1.00 43.77 388 LYS A C 1
ATOM 3094 O O . LYS A 1 390 ? -4.875 50.549 -38.016 1.00 44.91 388 LYS A O 1
ATOM 3100 N N . TYR A 1 391 ? -4.322 50.337 -35.841 1.00 41.15 389 TYR A N 1
ATOM 3101 C CA . TYR A 1 391 ? -4.065 51.766 -35.640 1.00 40.05 389 TYR A CA 1
ATOM 3102 C C . TYR A 1 391 ? -2.593 52.126 -35.545 1.00 39.61 389 TYR A C 1
ATOM 3103 O O . TYR A 1 391 ? -2.258 53.305 -35.467 1.00 39.10 389 TYR A O 1
ATOM 3112 N N . SER A 1 392 ? -1.718 51.122 -35.558 1.00 40.01 390 SER A N 1
ATOM 3113 C CA . SER A 1 392 ? -0.285 51.345 -35.390 1.00 39.81 390 SER A CA 1
ATOM 3114 C C . SER A 1 392 ? 0.012 52.222 -34.160 1.00 37.69 390 SER A C 1
ATOM 3115 O O . SER A 1 392 ? 0.819 53.154 -34.219 1.00 38.28 390 SER A O 1
ATOM 3118 N N . ILE A 1 393 ? -0.647 51.898 -33.045 1.00 35.78 391 ILE A N 1
ATOM 3119 C CA . ILE A 1 393 ? -0.463 52.579 -31.768 1.00 33.24 391 ILE A CA 1
ATOM 3120 C C . ILE A 1 393 ? 0.025 51.543 -30.750 1.00 31.86 391 ILE A C 1
ATOM 3121 O O . ILE A 1 393 ? -0.572 50.476 -30.610 1.00 31.97 391 ILE A O 1
ATOM 3126 N N . GLY A 1 394 ? 1.118 51.857 -30.063 1.00 30.30 392 GLY A N 1
ATOM 3127 C CA . GLY A 1 394 ? 1.663 50.976 -29.032 1.00 29.10 392 GLY A CA 1
ATOM 3128 C C . GLY A 1 394 ? 1.388 51.496 -27.632 1.00 27.15 392 GLY A C 1
ATOM 3129 O O . GLY A 1 394 ? 1.843 52.586 -27.271 1.00 26.23 392 GLY A O 1
ATOM 3130 N N . VAL A 1 395 ? 0.653 50.708 -26.843 1.00 26.11 393 VAL A N 1
ATOM 3131 C CA . VAL A 1 395 ? 0.417 51.009 -25.435 1.00 24.65 393 VAL A CA 1
ATOM 3132 C C . VAL A 1 395 ? 0.670 49.762 -24.578 1.00 24.35 393 VAL A C 1
ATOM 3133 O O . VAL A 1 395 ? 0.897 48.674 -25.098 1.00 25.42 393 VAL A O 1
ATOM 3137 N N . ILE A 1 396 ? 0.631 49.950 -23.267 1.00 23.63 394 ILE A N 1
ATOM 3138 C CA . ILE A 1 396 ? 0.837 48.865 -22.313 1.00 23.35 394 ILE A CA 1
ATOM 3139 C C . ILE A 1 396 ? -0.471 48.542 -21.609 1.00 23.56 394 ILE A C 1
ATOM 3140 O O . ILE A 1 396 ? -1.166 49.440 -21.130 1.00 22.97 394 ILE A O 1
ATOM 3145 N N . ALA A 1 397 ? -0.800 47.254 -21.553 1.00 24.19 395 ALA A N 1
ATOM 3146 C CA . ALA A 1 397 ? -1.941 46.776 -20.787 1.00 24.47 395 ALA A CA 1
ATOM 3147 C C . ALA A 1 397 ? -1.426 46.359 -19.411 1.00 24.52 395 ALA A C 1
ATOM 3148 O O . ALA A 1 397 ? -0.684 45.375 -19.294 1.00 25.55 395 ALA A O 1
ATOM 3150 N N . LEU A 1 398 ? -1.840 47.096 -18.383 1.00 23.71 396 LEU A N 1
ATOM 3151 C CA . LEU A 1 398 ? -1.292 46.962 -17.021 1.00 23.92 396 LEU A CA 1
ATOM 3152 C C . LEU A 1 398 ? -1.933 45.854 -16.217 1.00 24.70 396 LEU A C 1
ATOM 3153 O O . LEU A 1 398 ? -1.264 45.183 -15.437 1.00 25.15 396 LEU A O 1
ATOM 3158 N N . ASN A 1 399 ? -3.239 45.706 -16.396 1.00 25.08 397 ASN A N 1
ATOM 3159 C CA . ASN A 1 399 ? -4.061 44.844 -15.564 1.00 25.97 397 ASN A CA 1
ATOM 3160 C C . ASN A 1 399 ? -5.414 44.612 -16.253 1.00 26.50 397 ASN A C 1
ATOM 3161 O O . ASN A 1 399 ? -5.521 44.793 -17.464 1.00 27.33 397 ASN A O 1
ATOM 3166 N N . ALA A 1 400 ? -6.443 44.236 -15.501 1.00 26.86 398 ALA A N 1
ATOM 3167 C CA . ALA A 1 400 ? -7.723 43.868 -16.097 1.00 27.64 398 ALA A CA 1
ATOM 3168 C C . ALA A 1 400 ? -8.513 45.034 -16.686 1.00 27.00 398 ALA A C 1
ATOM 3169 O O . ALA A 1 400 ? -9.426 44.800 -17.485 1.00 27.08 398 ALA A O 1
ATOM 3171 N N . THR A 1 401 ? -8.186 46.271 -16.292 1.00 25.94 399 THR A N 1
ATOM 3172 C CA . THR A 1 401 ? -8.955 47.440 -16.717 1.00 25.73 399 THR A CA 1
ATOM 3173 C C . THR A 1 401 ? -8.152 48.619 -17.272 1.00 24.91 399 THR A C 1
ATOM 3174 O O . THR A 1 401 ? -8.736 49.487 -17.926 1.00 25.33 399 THR A O 1
ATOM 3178 N N . ASP A 1 402 ? -6.836 48.652 -17.047 1.00 24.43 400 ASP A N 1
ATOM 3179 C CA . ASP A 1 402 ? -6.053 49.876 -17.260 1.00 23.96 400 ASP A CA 1
ATOM 3180 C C . ASP A 1 402 ? -5.022 49.721 -18.357 1.00 24.34 400 ASP A C 1
ATOM 3181 O O . ASP A 1 402 ? -4.413 48.656 -18.502 1.00 24.48 400 ASP A O 1
ATOM 3186 N N . ILE A 1 403 ? -4.830 50.790 -19.126 1.00 24.71 401 ILE A N 1
ATOM 3187 C CA . ILE A 1 403 ? -3.692 50.881 -20.034 1.00 25.30 401 ILE A CA 1
ATOM 3188 C C . ILE A 1 403 ? -2.818 52.054 -19.614 1.00 24.66 401 ILE A C 1
ATOM 3189 O O . ILE A 1 403 ? -3.296 53.019 -19.000 1.00 24.41 401 ILE A O 1
ATOM 3194 N N . ARG A 1 404 ? -1.533 51.950 -19.930 1.00 24.55 402 ARG A N 1
ATOM 3195 C CA . ARG A 1 404 ? -0.577 53.008 -19.643 1.00 23.86 402 ARG A CA 1
ATOM 3196 C C . ARG A 1 404 ? -0.128 53.643 -20.955 1.00 24.08 402 ARG A C 1
ATOM 3197 O O . ARG A 1 404 ? 0.216 52.942 -21.908 1.00 24.12 402 ARG A O 1
ATOM 3205 N N . ILE A 1 405 ? -0.125 54.973 -20.983 1.00 23.95 403 ILE A N 1
ATOM 3206 C CA . ILE A 1 405 ? 0.345 55.735 -22.125 1.00 24.40 403 ILE A CA 1
ATOM 3207 C C . ILE A 1 405 ? 1.541 56.575 -21.687 1.00 24.06 403 ILE A C 1
ATOM 3208 O O . ILE A 1 405 ? 1.429 57.370 -20.750 1.00 22.77 403 ILE A O 1
ATOM 3213 N N . ALA A 1 406 ? 2.673 56.411 -22.378 1.00 23.95 404 ALA A N 1
ATOM 3214 C CA . ALA A 1 406 ? 3.874 57.184 -22.089 1.00 23.93 404 ALA A CA 1
ATOM 3215 C C . ALA A 1 406 ? 3.959 58.422 -22.977 1.00 24.69 404 ALA A C 1
ATOM 3216 O O . ALA A 1 406 ? 4.361 58.311 -24.121 1.00 25.01 404 ALA A O 1
ATOM 3218 N N . PHE A 1 407 ? 3.610 59.596 -22.450 1.00 24.59 405 PHE A N 1
ATOM 3219 C CA . PHE A 1 407 ? 3.836 60.841 -23.196 1.00 26.00 405 PHE A CA 1
ATOM 3220 C C . PHE A 1 407 ? 5.325 61.201 -23.222 1.00 26.45 405 PHE A C 1
ATOM 3221 O O . PHE A 1 407 ? 5.741 62.074 -23.976 1.00 27.47 405 PHE A O 1
ATOM 3229 N N . SER A 1 408 ? 6.128 60.512 -22.412 1.00 25.60 406 SER A N 1
ATOM 3230 C CA . SER A 1 408 ? 7.576 60.677 -22.454 1.00 26.30 406 SER A CA 1
ATOM 3231 C C . SER A 1 408 ? 8.166 60.404 -23.848 1.00 27.25 406 SER A C 1
ATOM 3232 O O . SER A 1 408 ? 9.186 60.990 -24.208 1.00 27.50 406 SER A O 1
ATOM 3235 N N . CYS A 1 409 ? 7.514 59.542 -24.630 1.00 27.98 407 CYS A N 1
ATOM 3236 C CA . CYS A 1 409 ? 8.011 59.160 -25.951 1.00 29.54 407 CYS A CA 1
ATOM 3237 C C . CYS A 1 409 ? 7.057 59.498 -27.107 1.00 30.36 407 CYS A C 1
ATOM 3238 O O . CYS A 1 409 ? 7.144 58.891 -28.167 1.00 31.28 407 CYS A O 1
ATOM 3241 N N . VAL A 1 410 ? 6.170 60.470 -26.908 1.00 29.93 408 VAL A N 1
ATOM 3242 C CA . VAL A 1 410 ? 5.253 60.895 -27.957 1.00 30.79 408 VAL A CA 1
ATOM 3243 C C . VAL A 1 410 ? 5.357 62.396 -28.124 1.00 31.73 408 VAL A C 1
ATOM 3244 O O . VAL A 1 410 ? 5.188 63.142 -27.168 1.00 30.35 408 VAL A O 1
ATOM 3248 N N . GLU A 1 411 ? 5.628 62.836 -29.351 1.00 33.64 409 GLU A N 1
ATOM 3249 C CA . GLU A 1 411 ? 5.761 64.258 -29.614 1.00 35.49 409 GLU A CA 1
ATOM 3250 C C . GLU A 1 411 ? 4.417 64.937 -29.380 1.00 35.60 409 GLU A C 1
ATOM 3251 O O . GLU A 1 411 ? 3.361 64.376 -29.686 1.00 35.28 409 GLU A O 1
ATOM 3257 N N . LYS A 1 412 ? 4.479 66.141 -28.823 1.00 36.37 410 LYS A N 1
ATOM 3258 C CA . LYS A 1 412 ? 3.299 66.928 -28.479 1.00 36.93 410 LYS A CA 1
ATOM 3259 C C . LYS A 1 412 ? 2.197 66.857 -29.541 1.00 37.91 410 LYS A C 1
ATOM 3260 O O . LYS A 1 412 ? 1.038 66.588 -29.223 1.00 37.15 410 LYS A O 1
ATOM 3266 N N . ASP A 1 413 ? 2.560 67.090 -30.800 1.00 39.28 411 ASP A N 1
ATOM 3267 C CA . ASP A 1 413 ? 1.560 67.204 -31.860 1.00 40.81 411 ASP A CA 1
ATOM 3268 C C . ASP A 1 413 ? 0.935 65.866 -32.276 1.00 39.66 411 ASP A C 1
ATOM 3269 O O . ASP A 1 413 ? -0.075 65.861 -32.976 1.00 40.91 411 ASP A O 1
ATOM 3274 N N . ASP A 1 414 ? 1.526 64.745 -31.856 1.00 37.69 412 ASP A N 1
ATOM 3275 C CA . ASP A 1 414 ? 0.967 63.415 -32.140 1.00 36.83 412 ASP A CA 1
ATOM 3276 C C . ASP A 1 414 ? 0.061 62.884 -31.016 1.00 34.75 412 ASP A C 1
ATOM 3277 O O . ASP A 1 414 ? -0.625 61.878 -31.191 1.00 33.71 412 ASP A O 1
ATOM 3282 N N . ILE A 1 415 ? 0.064 63.540 -29.861 1.00 33.73 413 ILE A N 1
ATOM 3283 C CA . ILE A 1 415 ? -0.687 63.034 -28.711 1.00 32.13 413 ILE A CA 1
ATOM 3284 C C . ILE A 1 415 ? -2.202 63.006 -28.972 1.00 32.48 413 ILE A C 1
ATOM 3285 O O . ILE A 1 415 ? -2.859 61.999 -28.681 1.00 31.60 413 ILE A O 1
ATOM 3290 N N . PRO A 1 416 ? -2.762 64.094 -29.534 1.00 33.80 414 PRO A N 1
ATOM 3291 C CA . PRO A 1 416 ? -4.194 64.045 -29.819 1.00 34.15 414 PRO A CA 1
ATOM 3292 C C . PRO A 1 416 ? -4.590 62.866 -30.708 1.00 34.57 414 PRO A C 1
ATOM 3293 O O . PRO A 1 416 ? -5.626 62.249 -30.475 1.00 33.93 414 PRO A O 1
ATOM 3297 N N . HIS A 1 417 ? -3.760 62.552 -31.703 1.00 35.51 415 HIS A N 1
ATOM 3298 C CA . HIS A 1 417 ? -4.018 61.431 -32.610 1.00 36.28 415 HIS A CA 1
ATOM 3299 C C . HIS A 1 417 ? -3.979 60.093 -31.882 1.00 34.77 415 HIS A C 1
ATOM 3300 O O . HIS A 1 417 ? -4.808 59.221 -32.137 1.00 35.31 415 HIS A O 1
ATOM 3307 N N . VAL A 1 418 ? -3.018 59.934 -30.979 1.00 33.72 416 VAL A N 1
ATOM 3308 C CA . VAL A 1 418 ? -2.905 58.710 -30.188 1.00 32.30 416 VAL A CA 1
ATOM 3309 C C . VAL A 1 418 ? -4.200 58.428 -29.419 1.00 31.82 416 VAL A C 1
ATOM 3310 O O . VAL A 1 418 ? -4.732 57.319 -29.465 1.00 31.68 416 VAL A O 1
ATOM 3314 N N . PHE A 1 419 ? -4.709 59.436 -28.721 1.00 31.26 417 PHE A N 1
ATOM 3315 C CA . PHE A 1 419 ? -5.923 59.262 -27.926 1.00 30.65 417 PHE A CA 1
ATOM 3316 C C . PHE A 1 419 ? -7.185 59.155 -28.767 1.00 31.89 417 PHE A C 1
ATOM 3317 O O . PHE A 1 419 ? -8.128 58.457 -28.373 1.00 31.70 417 PHE A O 1
ATOM 3325 N N . ASP A 1 420 ? -7.188 59.834 -29.917 1.00 33.29 418 ASP A N 1
ATOM 3326 C CA . ASP A 1 420 ? -8.222 59.677 -30.938 1.00 34.92 418 ASP A CA 1
ATOM 3327 C C . ASP A 1 420 ? -8.305 58.216 -31.373 1.00 34.32 418 ASP A C 1
ATOM 3328 O O . ASP A 1 420 ? -9.394 57.646 -31.462 1.00 34.37 418 ASP A O 1
ATOM 3333 N N . SER A 1 421 ? -7.144 57.614 -31.631 1.00 33.64 419 SER A N 1
ATOM 3334 C CA . SER A 1 421 ? -7.076 56.219 -32.070 1.00 33.71 419 SER A CA 1
ATOM 3335 C C . SER A 1 421 ? -7.467 55.248 -30.971 1.00 31.81 419 SER A C 1
ATOM 3336 O O . SER A 1 421 ? -8.089 54.222 -31.247 1.00 32.12 419 SER A O 1
ATOM 3339 N N . ILE A 1 422 ? -7.101 55.569 -29.730 1.00 29.82 420 ILE A N 1
ATOM 3340 C CA . ILE A 1 422 ? -7.495 54.752 -28.588 1.00 28.24 420 ILE A CA 1
ATOM 3341 C C . ILE A 1 422 ? -9.017 54.734 -28.464 1.00 28.38 420 ILE A C 1
ATOM 3342 O O . ILE A 1 422 ? -9.615 53.672 -28.292 1.00 28.47 420 ILE A O 1
ATOM 3347 N N . ALA A 1 423 ? -9.647 55.903 -28.574 1.00 28.36 421 ALA A N 1
ATOM 3348 C CA . ALA A 1 423 ? -11.106 55.977 -28.535 1.00 28.93 421 ALA A CA 1
ATOM 3349 C C . ALA A 1 423 ? -11.733 55.170 -29.671 1.00 30.71 421 ALA A C 1
ATOM 3350 O O . ALA A 1 423 ? -12.681 54.414 -29.453 1.00 30.68 421 ALA A O 1
ATOM 3352 N N . LYS A 1 424 ? -11.192 55.3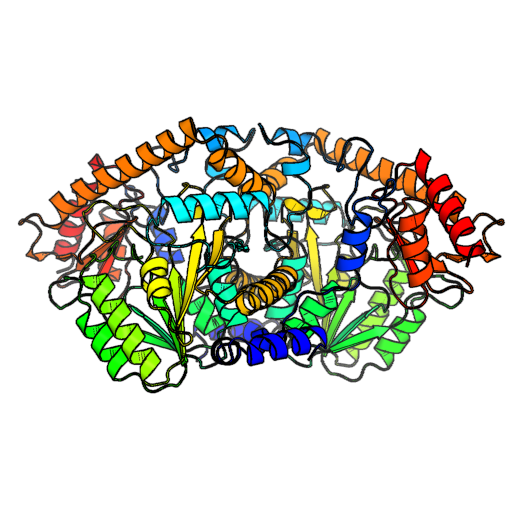16 -30.878 1.00 32.61 422 LYS A N 1
ATOM 3353 C CA . LYS A 1 424 ? -11.704 54.564 -32.023 1.00 34.60 422 LYS A CA 1
ATOM 3354 C C . LYS A 1 424 ? -11.580 53.047 -31.814 1.00 34.65 422 LYS A C 1
ATOM 3355 O O . LYS A 1 424 ? -12.515 52.302 -32.109 1.00 35.65 422 LYS A O 1
ATOM 3361 N N . ALA A 1 425 ? -10.435 52.603 -31.298 1.00 33.75 423 ALA A N 1
ATOM 3362 C CA . ALA A 1 425 ? -10.189 51.177 -31.046 1.00 33.73 423 ALA A CA 1
ATOM 3363 C C . ALA A 1 425 ? -11.144 50.616 -29.991 1.00 33.28 423 ALA A C 1
ATOM 3364 O O . ALA A 1 425 ? -11.638 49.499 -30.136 1.00 34.10 423 ALA A O 1
ATOM 3366 N N . ILE A 1 426 ? -11.402 51.391 -28.936 1.00 31.91 424 ILE A N 1
ATOM 3367 C CA . ILE A 1 426 ? -12.383 50.995 -27.919 1.00 31.46 424 ILE A CA 1
ATOM 3368 C C . ILE A 1 426 ? -13.771 50.794 -28.542 1.00 33.02 424 ILE A C 1
ATOM 3369 O O . ILE A 1 426 ? -14.434 49.789 -28.282 1.00 32.98 424 ILE A O 1
ATOM 3374 N N . ASP A 1 427 ? -14.204 51.739 -29.374 1.00 34.22 425 ASP A N 1
ATOM 3375 C CA . ASP A 1 427 ? -15.493 51.602 -30.062 1.00 36.19 425 ASP A CA 1
ATOM 3376 C C . ASP A 1 427 ? -15.543 50.385 -30.996 1.00 37.93 425 ASP A C 1
ATOM 3377 O O . ASP A 1 427 ? -16.593 49.764 -31.141 1.00 38.87 425 ASP A O 1
ATOM 3382 N N . ASP A 1 428 ? -14.411 50.028 -31.601 1.00 38.83 426 ASP A N 1
ATOM 3383 C CA . ASP A 1 428 ? -14.343 48.832 -32.454 1.00 40.85 426 ASP A CA 1
ATOM 3384 C C . ASP A 1 428 ? -14.613 47.530 -31.685 1.00 40.88 426 ASP A C 1
ATOM 3385 O O . ASP A 1 428 ? -15.138 46.568 -32.254 1.00 42.48 426 ASP A O 1
ATOM 3390 N N . LEU A 1 429 ? -14.254 47.506 -30.402 1.00 39.57 427 LEU A N 1
ATOM 3391 C CA . LEU A 1 429 ? -14.300 46.286 -29.593 1.00 39.56 427 LEU A CA 1
ATOM 3392 C C . LEU A 1 429 ? -15.515 46.158 -28.672 1.00 39.29 427 LEU A C 1
ATOM 3393 O O . LEU A 1 429 ? -15.660 45.145 -27.988 1.00 39.73 427 LEU A O 1
ATOM 3398 N N . ARG A 1 430 ? -16.378 47.168 -28.632 1.00 39.14 428 ARG A N 1
ATOM 3399 C CA . ARG A 1 430 ? -17.590 47.092 -27.813 1.00 39.07 428 ARG A CA 1
ATOM 3400 C C . ARG A 1 430 ? -18.842 47.284 -28.652 1.00 40.52 428 ARG A C 1
ATOM 3401 O O . ARG A 1 430 ? -18.777 47.523 -29.859 1.00 41.72 428 ARG A O 1
ATOM 3410 N N . ALA B 1 2 ? 5.086 28.955 -3.979 1.00 40.35 0 ALA B N 1
ATOM 3411 C CA . ALA B 1 2 ? 5.012 30.308 -4.612 1.00 38.83 0 ALA B CA 1
ATOM 3412 C C . ALA B 1 2 ? 6.002 30.528 -5.743 1.00 35.84 0 ALA B C 1
ATOM 3413 O O . ALA B 1 2 ? 6.360 31.675 -6.047 1.00 34.82 0 ALA B O 1
ATOM 3414 N N . MET B 1 3 ? 6.447 29.443 -6.375 1.00 34.75 1 MET B N 1
ATOM 3415 C CA . MET B 1 3 ? 7.291 29.549 -7.563 1.00 31.98 1 MET B CA 1
ATOM 3416 C C . MET B 1 3 ? 6.439 29.966 -8.758 1.00 31.41 1 MET B C 1
ATOM 3417 O O . MET B 1 3 ? 5.327 29.469 -8.953 1.00 32.94 1 MET B O 1
ATOM 3422 N N . ASN B 1 4 ? 6.975 30.885 -9.553 1.00 28.54 2 ASN B N 1
ATOM 3423 C CA . ASN B 1 4 ? 6.283 31.393 -10.721 1.00 28.65 2 ASN B CA 1
ATOM 3424 C C . ASN B 1 4 ? 6.154 30.294 -11.782 1.00 28.85 2 ASN B C 1
ATOM 3425 O O . ASN B 1 4 ? 7.078 29.499 -11.951 1.00 27.81 2 ASN B O 1
ATOM 3430 N N . PRO B 1 5 ? 5.011 30.239 -12.490 1.00 30.58 3 PRO B N 1
ATOM 3431 C CA . PRO B 1 5 ? 4.857 29.254 -13.565 1.00 31.50 3 PRO B CA 1
ATOM 3432 C C . PRO B 1 5 ? 6.002 29.266 -14.579 1.00 29.15 3 PRO B C 1
ATOM 3433 O O . PRO B 1 5 ? 6.374 28.208 -15.109 1.00 28.39 3 PRO B O 1
ATOM 3437 N N . LEU B 1 6 ? 6.559 30.446 -14.843 1.00 27.25 4 LEU B N 1
ATOM 3438 C CA . LEU B 1 6 ? 7.653 30.564 -15.803 1.00 25.86 4 LEU B CA 1
ATOM 3439 C C . LEU B 1 6 ? 8.927 29.889 -15.296 1.00 23.63 4 LEU B C 1
ATOM 3440 O O . LEU B 1 6 ? 9.652 29.263 -16.070 1.00 22.91 4 LEU B O 1
ATOM 3445 N N . ALA B 1 7 ? 9.198 30.013 -14.001 1.00 22.28 5 ALA B N 1
ATOM 3446 C CA . ALA B 1 7 ? 10.349 29.343 -13.402 1.00 20.91 5 ALA B CA 1
ATOM 3447 C C . ALA B 1 7 ? 10.149 27.833 -13.460 1.00 22.01 5 ALA B C 1
ATOM 3448 O O . ALA B 1 7 ? 11.063 27.088 -13.804 1.00 21.03 5 ALA B O 1
ATOM 3450 N N . GLN B 1 8 ? 8.941 27.391 -13.134 1.00 24.30 6 GLN B N 1
ATOM 3451 C CA . GLN B 1 8 ? 8.625 25.964 -13.145 1.00 26.74 6 GLN B CA 1
ATOM 3452 C C . GLN B 1 8 ? 8.817 25.400 -14.553 1.00 26.87 6 GLN B C 1
ATOM 3453 O O . GLN B 1 8 ? 9.348 24.309 -14.729 1.00 27.18 6 GLN B O 1
ATOM 3459 N N . SER B 1 9 ? 8.402 26.173 -15.551 1.00 27.03 7 SER B N 1
ATOM 3460 C CA . SER B 1 9 ? 8.560 25.785 -16.956 1.00 27.58 7 SER B CA 1
ATOM 3461 C C . SER B 1 9 ? 10.033 25.598 -17.337 1.00 25.60 7 SER B C 1
ATOM 3462 O O . SER B 1 9 ? 10.399 24.584 -17.960 1.00 25.78 7 SER B O 1
ATOM 3465 N N . LEU B 1 10 ? 10.858 26.580 -16.983 1.00 23.55 8 LEU B N 1
ATOM 3466 C CA . LEU B 1 10 ? 12.305 26.525 -17.225 1.00 22.01 8 LEU B CA 1
ATOM 3467 C C . LEU B 1 10 ? 12.949 25.337 -16.532 1.00 22.21 8 LEU B C 1
ATOM 3468 O O . LEU B 1 10 ? 13.774 24.623 -17.125 1.00 22.32 8 LEU B O 1
ATOM 3473 N N . ASN B 1 11 ? 12.558 25.121 -15.281 1.00 21.92 9 ASN B N 1
ATOM 3474 C CA . ASN B 1 11 ? 13.090 24.018 -14.488 1.00 22.67 9 ASN B CA 1
ATOM 3475 C C . ASN B 1 11 ? 12.782 22.662 -15.103 1.00 24.63 9 ASN B C 1
ATOM 3476 O O . ASN B 1 11 ? 13.648 21.805 -15.155 1.00 25.53 9 ASN B O 1
ATOM 3481 N N . GLU B 1 12 ? 11.550 22.480 -15.567 1.00 26.76 10 GLU B N 1
ATOM 3482 C CA . GLU B 1 12 ? 11.130 21.215 -16.179 1.00 29.41 10 GLU B CA 1
ATOM 3483 C C . GLU B 1 12 ? 11.918 20.938 -17.463 1.00 28.97 10 GLU B C 1
ATOM 3484 O O . GLU B 1 12 ? 12.312 19.796 -17.723 1.00 29.12 10 GLU B O 1
ATOM 3490 N N . GLN B 1 13 ? 12.127 21.986 -18.263 1.00 27.69 11 GLN B N 1
ATOM 3491 C CA . GLN B 1 13 ? 12.903 21.874 -19.500 1.00 28.30 11 GLN B CA 1
ATOM 3492 C C . GLN B 1 13 ? 14.348 21.505 -19.184 1.00 26.72 11 GLN B C 1
ATOM 3493 O O . GLN B 1 13 ? 14.935 20.645 -19.831 1.00 27.30 11 GLN B O 1
ATOM 3499 N N . LEU B 1 14 ? 14.925 22.159 -18.183 1.00 24.95 12 LEU B N 1
ATOM 3500 C CA . LEU B 1 14 ? 16.307 21.870 -17.805 1.00 24.51 12 LEU B CA 1
ATOM 3501 C C . LEU B 1 14 ? 16.456 20.470 -17.208 1.00 25.99 12 LEU B C 1
ATOM 3502 O O . LEU B 1 14 ? 17.445 19.792 -17.474 1.00 26.29 12 LEU B O 1
ATOM 3507 N N . GLN B 1 15 ? 15.489 20.054 -16.394 1.00 27.74 13 GLN B N 1
ATOM 3508 C CA . GLN B 1 15 ? 15.466 18.680 -15.837 1.00 30.26 13 GLN B CA 1
ATOM 3509 C C . GLN B 1 15 ? 15.464 17.585 -16.896 1.00 32.12 13 GLN B C 1
ATOM 3510 O O . GLN B 1 15 ? 16.116 16.553 -16.723 1.00 33.25 13 GLN B O 1
ATOM 3516 N N . GLN B 1 16 ? 14.692 17.791 -17.961 1.00 32.98 14 GLN B N 1
ATOM 3517 C CA . GLN B 1 16 ? 14.583 16.814 -19.042 1.00 35.04 14 GLN B CA 1
ATOM 3518 C C . GLN B 1 16 ? 15.894 16.740 -19.826 1.00 33.98 14 GLN B C 1
ATOM 3519 O O . GLN B 1 16 ? 16.352 15.650 -20.173 1.00 35.22 14 GLN B O 1
ATOM 3525 N N . SER B 1 17 ? 16.489 17.902 -20.090 1.00 31.30 15 SER B N 1
ATOM 3526 C CA . SER B 1 17 ? 17.645 18.012 -20.976 1.00 30.79 15 SER B CA 1
ATOM 3527 C C . SER B 1 17 ? 18.980 17.858 -20.252 1.00 29.05 15 SER B C 1
ATOM 3528 O O . SER B 1 17 ? 19.949 17.382 -20.832 1.00 29.64 15 SER B O 1
ATOM 3531 N N . ASN B 1 18 ? 19.039 18.284 -18.995 1.00 27.01 16 ASN B N 1
ATOM 3532 C CA . ASN B 1 18 ? 20.297 18.301 -18.254 1.00 25.87 16 ASN B CA 1
ATOM 3533 C C . ASN B 1 18 ? 20.012 18.250 -16.762 1.00 24.87 16 ASN B C 1
ATOM 3534 O O . ASN B 1 18 ? 20.114 19.249 -16.070 1.00 23.36 16 ASN B O 1
ATOM 3539 N N . ALA B 1 19 ? 19.634 17.070 -16.287 1.00 25.85 17 ALA B N 1
ATOM 3540 C CA . ALA B 1 19 ? 19.212 16.903 -14.899 1.00 26.06 17 ALA B CA 1
ATOM 3541 C C . ALA B 1 19 ? 20.301 17.315 -13.915 1.00 24.98 17 ALA B C 1
ATOM 3542 O O . ALA B 1 19 ? 20.005 17.862 -12.852 1.00 25.04 17 ALA B O 1
ATOM 3544 N N . THR B 1 20 ? 21.561 17.067 -14.263 1.00 25.44 18 THR B N 1
ATOM 3545 C CA . THR B 1 20 ? 22.664 17.466 -13.379 1.00 25.28 18 THR B CA 1
ATOM 3546 C C . THR B 1 20 ? 22.789 18.982 -13.241 1.00 23.64 18 THR B C 1
ATOM 3547 O O . THR B 1 20 ? 22.984 19.488 -12.138 1.00 22.68 18 THR B O 1
ATOM 3551 N N . ALA B 1 21 ? 22.665 19.716 -14.344 1.00 22.61 19 ALA B N 1
ATOM 3552 C CA . ALA B 1 21 ? 22.669 21.171 -14.274 1.00 21.24 19 ALA B CA 1
ATOM 3553 C C . ALA B 1 21 ? 21.536 21.667 -13.378 1.00 20.48 19 ALA B C 1
ATOM 3554 O O . ALA B 1 21 ? 21.752 22.542 -12.532 1.00 19.74 19 ALA B O 1
ATOM 3556 N N . PHE B 1 22 ? 20.338 21.106 -13.533 1.00 21.11 20 PHE B N 1
ATOM 3557 C CA . PHE B 1 22 ? 19.242 21.494 -12.648 1.00 20.74 20 PHE B CA 1
ATOM 3558 C C . PHE B 1 22 ? 19.615 21.215 -11.192 1.00 20.62 20 PHE B C 1
ATOM 3559 O O . PHE B 1 22 ? 19.356 22.025 -10.315 1.00 19.91 20 PHE B O 1
ATOM 3567 N N . ALA B 1 23 ? 20.218 20.055 -10.942 1.00 21.31 21 ALA B N 1
ATOM 3568 C CA . ALA B 1 23 ? 20.581 19.658 -9.581 1.00 21.88 21 ALA B CA 1
ATOM 3569 C C . ALA B 1 23 ? 21.622 20.588 -8.942 1.00 21.12 21 ALA B C 1
ATOM 3570 O O . ALA B 1 23 ? 21.731 20.653 -7.712 1.00 21.47 21 ALA B O 1
ATOM 3572 N N . MET B 1 24 ? 22.389 21.289 -9.779 1.00 19.99 22 MET B N 1
ATOM 3573 C CA . MET B 1 24 ? 23.387 22.259 -9.313 1.00 19.59 22 MET B CA 1
ATOM 3574 C C . MET B 1 24 ? 22.772 23.583 -8.847 1.00 18.91 22 MET B C 1
ATOM 3575 O O . MET B 1 24 ? 23.440 24.348 -8.158 1.00 19.07 22 MET B O 1
ATOM 3580 N N . LEU B 1 25 ? 21.535 23.876 -9.251 1.00 18.35 23 LEU B N 1
ATOM 3581 C CA . LEU B 1 25 ? 20.922 25.170 -8.934 1.00 17.95 23 LEU B CA 1
ATOM 3582 C C . LEU B 1 25 ? 20.675 25.325 -7.450 1.00 18.40 23 LEU B C 1
ATOM 3583 O O . LEU B 1 25 ? 20.244 24.394 -6.778 1.00 19.34 23 LEU B O 1
ATOM 3588 N N . SER B 1 26 ? 20.927 26.532 -6.957 1.00 18.21 24 SER B N 1
ATOM 3589 C CA . SER B 1 26 ? 20.500 26.940 -5.627 1.00 18.77 24 SER B CA 1
ATOM 3590 C C . SER B 1 26 ? 18.978 27.090 -5.595 1.00 19.40 24 SER B C 1
ATOM 3591 O O . SER B 1 26 ? 18.320 27.002 -6.639 1.00 18.93 24 SER B O 1
ATOM 3594 N N . ASP B 1 27 ? 18.431 27.375 -4.416 1.00 20.47 25 ASP B N 1
ATOM 3595 C CA . ASP B 1 27 ? 16.994 27.644 -4.295 1.00 21.42 25 ASP B CA 1
ATOM 3596 C C . ASP B 1 27 ? 16.595 28.862 -5.135 1.00 20.04 25 ASP B C 1
ATOM 3597 O O . ASP B 1 27 ? 15.591 28.823 -5.847 1.00 19.76 25 ASP B O 1
ATOM 3602 N N . LEU B 1 28 ? 17.383 29.935 -5.040 1.00 18.57 26 LEU B N 1
ATOM 3603 C CA . LEU B 1 28 ? 17.173 31.136 -5.845 1.00 17.83 26 LEU B CA 1
ATOM 3604 C C . LEU B 1 28 ? 17.269 30.795 -7.327 1.00 16.66 26 LEU B C 1
ATOM 3605 O O . LEU B 1 28 ? 16.449 31.248 -8.134 1.00 17.03 26 LEU B O 1
ATOM 3610 N N . GLY B 1 29 ? 18.272 29.989 -7.674 1.00 16.31 27 GLY B N 1
ATOM 3611 C CA . GLY B 1 29 ? 18.457 29.501 -9.035 1.00 16.02 27 GLY B CA 1
ATOM 3612 C C . GLY B 1 29 ? 17.208 28.818 -9.554 1.00 16.41 27 GLY B C 1
ATOM 3613 O O . GLY B 1 29 ? 16.767 29.086 -10.671 1.00 16.90 27 GLY B O 1
ATOM 3614 N N . GLN B 1 30 ? 16.609 27.956 -8.742 1.00 17.55 28 GLN B N 1
ATOM 3615 C CA . GLN B 1 30 ? 15.356 27.307 -9.133 1.00 18.85 28 GLN B CA 1
ATOM 3616 C C . GLN B 1 30 ? 14.205 28.300 -9.315 1.00 19.23 28 GLN B C 1
ATOM 3617 O O . GLN B 1 30 ? 13.381 28.138 -10.214 1.00 19.44 28 GLN B O 1
ATOM 3623 N N . ASN B 1 31 ? 14.118 29.297 -8.443 1.00 18.84 29 ASN B N 1
ATOM 3624 C CA . ASN B 1 31 ? 12.963 30.199 -8.468 1.00 19.99 29 ASN B CA 1
ATOM 3625 C C . ASN B 1 31 ? 13.033 31.282 -9.546 1.00 18.64 29 ASN B C 1
ATOM 3626 O O . ASN B 1 31 ? 12.002 31.871 -9.914 1.00 19.05 29 ASN B O 1
ATOM 3631 N N . MET B 1 32 ? 14.226 31.526 -10.075 1.00 17.11 30 MET B N 1
ATOM 3632 C CA A MET B 1 32 ? 14.442 32.613 -11.032 0.50 16.61 30 MET B CA 1
ATOM 3633 C CA B MET B 1 32 ? 14.393 32.649 -11.012 0.50 16.44 30 MET B CA 1
ATOM 3634 C C . MET B 1 32 ? 13.921 32.308 -12.426 1.00 16.89 30 MET B C 1
ATOM 3635 O O . MET B 1 32 ? 13.870 31.155 -12.846 1.00 16.74 30 MET B O 1
ATOM 3644 N N . PHE B 1 33 ? 13.544 33.360 -13.137 1.00 17.12 31 PHE B N 1
ATOM 3645 C CA . PHE B 1 33 ? 13.060 33.279 -14.489 1.00 17.02 31 PHE B CA 1
ATOM 3646 C C . PHE B 1 33 ? 13.175 34.694 -15.013 1.00 16.99 31 PHE B C 1
ATOM 3647 O O . PHE B 1 33 ? 13.461 35.632 -14.240 1.00 16.13 31 PHE B O 1
ATOM 3655 N N . TYR B 1 34 ? 12.924 34.853 -16.303 1.00 17.36 32 TYR B N 1
ATOM 3656 C CA . TYR B 1 34 ? 12.929 36.169 -16.915 1.00 18.06 32 TYR B CA 1
ATOM 3657 C C . TYR B 1 34 ? 11.491 36.519 -17.317 1.00 19.70 32 TYR B C 1
ATOM 3658 O O . TYR B 1 34 ? 10.879 35.812 -18.113 1.00 20.19 32 TYR B O 1
ATOM 3667 N N . PRO B 1 35 ? 10.925 37.583 -16.738 1.00 20.98 33 PRO B N 1
ATOM 3668 C CA . PRO B 1 35 ? 9.513 37.870 -16.966 1.00 23.35 33 PRO B CA 1
ATOM 3669 C C . PRO B 1 35 ? 9.166 38.216 -18.409 1.00 25.80 33 PRO B C 1
ATOM 3670 O O . PRO B 1 35 ? 9.946 38.892 -19.076 1.00 26.00 33 PRO B O 1
ATOM 3674 N N . LYS B 1 36 ? 7.991 37.773 -18.843 1.00 57.10 34 LYS B N 1
ATOM 3675 C CA . LYS B 1 36 ? 7.440 38.112 -20.143 1.00 56.10 34 LYS B CA 1
ATOM 3676 C C . LYS B 1 36 ? 6.487 39.292 -19.936 1.00 53.43 34 LYS B C 1
ATOM 3677 O O . LYS B 1 36 ? 6.855 40.272 -19.290 1.00 51.64 34 LYS B O 1
ATOM 3683 N N . GLY B 1 37 ? 5.273 39.212 -20.474 1.00 53.91 35 GLY B N 1
ATOM 3684 C CA . GLY B 1 37 ? 4.272 40.246 -20.260 1.00 51.84 35 GLY B CA 1
ATOM 3685 C C . GLY B 1 37 ? 4.704 41.562 -20.864 1.00 48.99 35 GLY B C 1
ATOM 3686 O O . GLY B 1 37 ? 4.521 41.790 -22.056 1.00 48.68 35 GLY B O 1
ATOM 3687 N N . ILE B 1 38 ? 5.325 42.407 -20.043 1.00 48.09 36 ILE B N 1
ATOM 3688 C CA . ILE B 1 38 ? 5.656 43.784 -20.429 1.00 45.46 36 ILE B CA 1
ATOM 3689 C C . ILE B 1 38 ? 6.703 43.847 -21.544 1.00 45.20 36 ILE B C 1
ATOM 3690 O O . ILE B 1 38 ? 6.513 44.554 -22.531 1.00 43.76 36 ILE B O 1
ATOM 3695 N N . LEU B 1 39 ? 7.803 43.112 -21.382 1.00 46.72 37 LEU B N 1
ATOM 3696 C CA . LEU B 1 39 ? 8.850 43.037 -22.407 1.00 46.81 37 LEU B CA 1
ATOM 3697 C C . LEU B 1 39 ? 8.259 42.655 -23.760 1.00 47.42 37 LEU B C 1
ATOM 3698 O O . LEU B 1 39 ? 8.590 43.267 -24.777 1.00 46.53 37 LEU B O 1
ATOM 3703 N N . SER B 1 40 ? 7.393 41.640 -23.770 1.00 49.14 38 SER B N 1
ATOM 3704 C CA . SER B 1 40 ? 6.732 41.212 -25.004 1.00 50.06 38 SER B CA 1
ATOM 3705 C C . SER B 1 40 ? 5.822 42.321 -25.535 1.00 47.43 38 SER B C 1
ATOM 3706 O O . SER B 1 40 ? 5.847 42.627 -26.730 1.00 47.46 38 SER B O 1
ATOM 3709 N N . GLN B 1 41 ? 5.041 42.932 -24.643 1.00 45.45 39 GLN B N 1
ATOM 3710 C CA . GLN B 1 41 ? 4.197 44.072 -25.006 1.00 43.06 39 GLN B CA 1
ATOM 3711 C C . GLN B 1 41 ? 5.031 45.194 -25.610 1.00 41.67 39 GLN B C 1
ATOM 3712 O O . GLN B 1 41 ? 4.687 45.741 -26.661 1.00 41.09 39 GLN B O 1
ATOM 3718 N N . SER B 1 42 ? 6.122 45.537 -24.930 1.00 41.38 40 SER B N 1
ATOM 3719 C CA . SER B 1 42 ? 7.020 46.596 -25.385 1.00 40.45 40 SER B CA 1
ATOM 3720 C C . SER B 1 42 ? 7.697 46.219 -26.704 1.00 41.78 40 SER B C 1
ATOM 3721 O O . SER B 1 42 ? 7.862 47.069 -27.580 1.00 41.04 40 SER B O 1
ATOM 3724 N N . ALA B 1 43 ? 8.066 44.943 -26.844 1.00 44.13 41 ALA B N 1
ATOM 3725 C CA . ALA B 1 43 ? 8.651 44.431 -28.084 1.00 45.96 41 ALA B CA 1
ATOM 3726 C C . ALA B 1 43 ? 7.669 44.524 -29.251 1.00 46.76 41 ALA B C 1
ATOM 3727 O O . ALA B 1 43 ? 8.034 44.971 -30.338 1.00 47.18 41 ALA B O 1
ATOM 3729 N N . GLU B 1 44 ? 6.428 44.104 -29.017 1.00 47.26 42 GLU B N 1
ATOM 3730 C CA . GLU B 1 44 ? 5.368 44.189 -30.028 1.00 48.11 42 GLU B CA 1
ATOM 3731 C C . GLU B 1 44 ? 5.072 45.633 -30.452 1.00 46.06 42 GLU B C 1
ATOM 3732 O O . GLU B 1 44 ? 4.689 45.879 -31.596 1.00 47.03 42 GLU B O 1
ATOM 3738 N N . ALA B 1 45 ? 5.253 46.581 -29.531 1.00 43.38 43 ALA B N 1
ATOM 3739 C CA . ALA B 1 45 ? 4.998 47.996 -29.812 1.00 41.73 43 ALA B CA 1
ATOM 3740 C C . ALA B 1 45 ? 5.977 48.601 -30.824 1.00 41.94 43 ALA B C 1
ATOM 3741 O O . ALA B 1 45 ? 5.678 49.626 -31.433 1.00 41.39 43 ALA B O 1
ATOM 3743 N N . LYS B 1 46 ? 7.136 47.967 -31.004 1.00 42.77 44 LYS B N 1
ATOM 3744 C CA . LYS B 1 46 ? 8.173 48.473 -31.912 1.00 43.13 44 LYS B CA 1
ATOM 3745 C C . LYS B 1 46 ? 7.729 48.462 -33.377 1.00 44.68 44 LYS B C 1
ATOM 3746 O O . LYS B 1 46 ? 8.310 49.163 -34.203 1.00 45.42 44 LYS B O 1
ATOM 3752 N N . SER B 1 47 ? 6.706 47.667 -33.690 1.00 45.59 45 SER B N 1
ATOM 3753 C CA . SER B 1 47 ? 6.121 47.628 -35.034 1.00 47.41 45 SER B CA 1
ATOM 3754 C C . SER B 1 47 ? 5.080 48.732 -35.272 1.00 45.99 45 SER B C 1
ATOM 3755 O O . SER B 1 47 ? 4.441 48.762 -36.324 1.00 47.60 45 SER B O 1
ATOM 3758 N N . THR B 1 48 ? 4.924 49.645 -34.310 1.00 42.63 46 THR B N 1
ATOM 3759 C CA . THR B 1 48 ? 3.912 50.696 -34.394 1.00 41.51 46 THR B CA 1
ATOM 3760 C C . THR B 1 48 ? 4.522 52.062 -34.714 1.00 40.99 46 THR B C 1
ATOM 3761 O O . THR B 1 48 ? 5.662 52.351 -34.344 1.00 39.99 46 THR B O 1
ATOM 3765 N N . THR B 1 49 ? 3.750 52.894 -35.412 1.00 41.97 47 THR B N 1
ATOM 3766 C CA . THR B 1 49 ? 4.190 54.240 -35.784 1.00 42.10 47 THR B CA 1
ATOM 3767 C C . THR B 1 49 ? 4.274 55.131 -34.552 1.00 39.81 47 THR B C 1
ATOM 3768 O O . THR B 1 49 ? 5.221 55.908 -34.402 1.00 39.32 47 THR B O 1
ATOM 3772 N N . TYR B 1 50 ? 3.277 55.004 -33.677 1.00 38.70 48 TYR B N 1
ATOM 3773 C CA . TYR B 1 50 ? 3.228 55.747 -32.423 1.00 36.58 48 TYR B CA 1
ATOM 3774 C C . TYR B 1 50 ? 3.396 54.772 -31.254 1.00 35.06 48 TYR B C 1
ATOM 3775 O O . TYR B 1 50 ? 2.432 54.150 -30.799 1.00 34.77 48 TYR B O 1
ATOM 3784 N N . ASN B 1 51 ? 4.644 54.637 -30.806 1.00 34.14 49 ASN B N 1
ATOM 3785 C CA . ASN B 1 51 ? 5.024 53.723 -29.733 1.00 33.16 49 ASN B CA 1
ATOM 3786 C C . ASN B 1 51 ? 5.018 54.471 -28.405 1.00 31.53 49 ASN B C 1
ATOM 3787 O O . ASN B 1 51 ? 5.990 55.138 -28.051 1.00 30.97 49 ASN B O 1
ATOM 3792 N N . ALA B 1 52 ? 3.922 54.328 -27.667 1.00 30.74 50 ALA B N 1
ATOM 3793 C CA . ALA B 1 52 ? 3.744 55.005 -26.387 1.00 29.53 50 ALA B CA 1
ATOM 3794 C C . ALA B 1 52 ? 4.018 54.081 -25.183 1.00 29.32 50 ALA B C 1
ATOM 3795 O O . ALA B 1 52 ? 3.426 54.267 -24.119 1.00 28.29 50 ALA B O 1
ATOM 3797 N N . THR B 1 53 ? 4.928 53.116 -25.354 1.00 29.93 51 THR B N 1
ATOM 3798 C CA . THR B 1 53 ? 5.270 52.127 -24.314 1.00 30.63 51 THR B CA 1
ATOM 3799 C C . THR B 1 53 ? 6.669 52.294 -23.702 1.00 30.90 51 THR B C 1
ATOM 3800 O O . THR B 1 53 ? 7.011 51.602 -22.736 1.00 32.04 51 THR B O 1
ATOM 3804 N N . ILE B 1 54 ? 7.477 53.189 -24.261 1.00 31.27 52 ILE B N 1
ATOM 3805 C CA . ILE B 1 54 ? 8.896 53.275 -23.911 1.00 31.61 52 ILE B CA 1
ATOM 3806 C C . ILE B 1 54 ? 9.076 54.101 -22.634 1.00 31.25 52 ILE B C 1
ATOM 3807 O O . ILE B 1 54 ? 8.637 55.247 -22.573 1.00 32.04 52 ILE B O 1
ATOM 3812 N N . GLY B 1 55 ? 9.738 53.527 -21.632 1.00 31.47 53 GLY B N 1
ATOM 3813 C CA . GLY B 1 55 ? 9.993 54.215 -20.354 1.00 31.25 53 GLY B CA 1
ATOM 3814 C C . GLY B 1 55 ? 11.220 55.117 -20.388 1.00 30.50 53 GLY B C 1
ATOM 3815 O O . GLY B 1 55 ? 12.016 55.130 -19.449 1.00 30.90 53 GLY B O 1
ATOM 3816 N N . MET B 1 56 ? 11.368 55.864 -21.479 1.00 29.77 54 MET B N 1
ATOM 3817 C CA . MET B 1 56 ? 12.451 56.813 -21.663 1.00 28.89 54 MET B CA 1
ATOM 3818 C C . MET B 1 56 ? 11.870 58.033 -22.374 1.00 29.40 54 MET B C 1
ATOM 3819 O O . MET B 1 56 ? 10.821 57.950 -23.020 1.00 30.39 54 MET B O 1
ATOM 3824 N N . ALA B 1 57 ? 12.559 59.161 -22.262 1.00 29.43 55 ALA B N 1
ATOM 3825 C CA . ALA B 1 57 ? 12.148 60.382 -22.947 1.00 29.73 55 ALA B CA 1
ATOM 3826 C C . ALA B 1 57 ? 12.729 60.376 -24.355 1.00 29.97 55 ALA B C 1
ATOM 3827 O O . ALA B 1 57 ? 13.946 60.332 -24.517 1.00 30.12 55 ALA B O 1
ATOM 3829 N N . THR B 1 58 ? 11.862 60.397 -25.368 1.00 30.34 56 THR B N 1
ATOM 3830 C CA . THR B 1 58 ? 12.300 60.369 -26.765 1.00 31.02 56 THR B CA 1
ATOM 3831 C C . THR B 1 58 ? 11.583 61.431 -27.579 1.00 32.62 56 THR B C 1
ATOM 3832 O O . THR B 1 58 ? 10.603 62.035 -27.121 1.00 32.28 56 THR B O 1
ATOM 3836 N N . ASN B 1 59 ? 12.104 61.657 -28.783 1.00 34.36 57 ASN B N 1
ATOM 3837 C CA . ASN B 1 59 ? 11.473 62.521 -29.776 1.00 37.12 57 ASN B CA 1
ATOM 3838 C C . ASN B 1 59 ? 11.690 61.926 -31.173 1.00 38.87 57 ASN B C 1
ATOM 3839 O O . ASN B 1 59 ? 12.107 60.768 -31.285 1.00 38.54 57 ASN B O 1
ATOM 3844 N N . LYS B 1 60 ? 11.414 62.713 -32.216 1.00 41.79 58 LYS B N 1
ATOM 3845 C CA . LYS B 1 60 ? 11.435 62.247 -33.618 1.00 44.20 58 LYS B CA 1
ATOM 3846 C C . LYS B 1 60 ? 12.745 61.621 -34.117 1.00 44.47 58 LYS B C 1
ATOM 3847 O O . LYS B 1 60 ? 12.721 60.792 -35.028 1.00 45.71 58 LYS B O 1
ATOM 3853 N N . ASP B 1 61 ? 13.879 62.024 -33.551 1.00 43.81 59 ASP B N 1
ATOM 3854 C CA . ASP B 1 61 ? 15.170 61.500 -34.012 1.00 44.20 59 ASP B CA 1
ATOM 3855 C C . ASP B 1 61 ? 15.980 60.777 -32.928 1.00 41.81 59 ASP B C 1
ATOM 3856 O O . ASP B 1 61 ? 17.175 60.539 -33.105 1.00 42.08 59 ASP B O 1
ATOM 3861 N N . GLY B 1 62 ? 15.327 60.398 -31.829 1.00 39.87 60 GLY B N 1
ATOM 3862 C CA . GLY B 1 62 ? 15.944 59.508 -30.849 1.00 37.96 60 GLY B CA 1
ATOM 3863 C C . GLY B 1 62 ? 15.624 59.867 -29.415 1.00 36.34 60 GLY B C 1
ATOM 3864 O O . GLY B 1 62 ? 14.583 60.465 -29.128 1.00 36.43 60 GLY B O 1
ATOM 3865 N N . LYS B 1 63 ? 16.529 59.505 -28.512 1.00 34.94 61 LYS B N 1
ATOM 3866 C CA . LYS B 1 63 ? 16.328 59.772 -27.097 1.00 33.54 61 LYS B CA 1
ATOM 3867 C C . LYS B 1 63 ? 16.580 61.253 -26.857 1.00 33.31 61 LYS B C 1
ATOM 3868 O O . LYS B 1 63 ? 17.352 61.899 -27.581 1.00 33.66 61 LYS B O 1
ATOM 3874 N N . MET B 1 64 ? 15.862 61.803 -25.885 1.00 32.18 62 MET B N 1
ATOM 3875 C CA . MET B 1 64 ? 16.127 63.144 -25.402 1.00 31.96 62 MET B CA 1
ATOM 3876 C C . MET B 1 64 ? 17.324 63.009 -24.473 1.00 31.17 62 MET B C 1
ATOM 3877 O O . MET B 1 64 ? 17.447 62.019 -23.735 1.00 30.35 62 MET B O 1
ATOM 3882 N N . PHE B 1 65 ? 18.238 63.965 -24.559 1.00 30.67 63 PHE B N 1
ATOM 3883 C CA . PHE B 1 65 ? 19.439 63.961 -23.733 1.00 29.56 63 PHE B CA 1
ATOM 3884 C C . PHE B 1 65 ? 19.988 65.376 -23.677 1.00 30.59 63 PHE B C 1
ATOM 3885 O O . PHE B 1 65 ? 19.573 66.231 -24.460 1.00 31.41 63 PHE B O 1
ATOM 3893 N N . ALA B 1 66 ? 20.923 65.611 -22.764 1.00 30.20 64 ALA B N 1
ATOM 3894 C CA . ALA B 1 66 ? 21.616 66.892 -22.698 1.00 31.32 64 ALA B CA 1
ATOM 3895 C C . ALA B 1 66 ? 22.832 66.829 -23.610 1.00 30.84 64 ALA B C 1
ATOM 3896 O O . ALA B 1 66 ? 23.695 65.971 -23.424 1.00 29.33 64 ALA B O 1
ATOM 3898 N N . SER B 1 67 ? 22.899 67.724 -24.596 1.00 31.93 65 SER B N 1
ATOM 3899 C CA . SER B 1 67 ? 24.046 67.779 -25.505 1.00 32.01 65 SER B CA 1
ATOM 3900 C C . SER B 1 67 ? 25.375 67.914 -24.747 1.00 31.77 65 SER B C 1
ATOM 3901 O O . SER B 1 67 ? 26.402 67.410 -25.195 1.00 31.22 65 SER B O 1
ATOM 3903 N N . SER B 1 68 ? 25.343 68.567 -23.585 1.00 32.89 66 SER B N 1
ATOM 3904 C CA . SER B 1 68 ? 26.535 68.751 -22.751 1.00 33.02 66 SER B CA 1
ATOM 3905 C C . SER B 1 68 ? 27.107 67.425 -22.235 1.00 31.59 66 SER B C 1
ATOM 3906 O O . SER B 1 68 ? 28.331 67.267 -22.146 1.00 31.57 66 SER B O 1
ATOM 3908 N N . LEU B 1 69 ? 26.236 66.466 -21.919 1.00 30.56 67 LEU B N 1
ATOM 3909 C CA . LEU B 1 69 ? 26.681 65.113 -21.550 1.00 29.37 67 LEU B CA 1
ATOM 3910 C C . LEU B 1 69 ? 27.163 64.356 -22.788 1.00 28.02 67 LEU B C 1
ATOM 3911 O O . LEU B 1 69 ? 28.203 63.707 -22.755 1.00 27.27 67 LEU B O 1
ATOM 3916 N N . ASP B 1 70 ? 26.398 64.435 -23.873 1.00 27.75 68 ASP B N 1
ATOM 3917 C CA . ASP B 1 70 ? 26.770 63.787 -25.138 1.00 27.52 68 ASP B CA 1
ATOM 3918 C C . ASP B 1 70 ? 28.139 64.276 -25.617 1.00 27.85 68 ASP B C 1
ATOM 3919 O O . ASP B 1 70 ? 28.911 63.515 -26.192 1.00 27.65 68 ASP B O 1
ATOM 3924 N N . ALA B 1 71 ? 28.431 65.548 -25.357 1.00 28.48 69 ALA B N 1
ATOM 3925 C CA . ALA B 1 71 ? 29.718 66.154 -25.712 1.00 29.32 69 ALA B CA 1
ATOM 3926 C C . ALA B 1 71 ? 30.924 65.506 -25.012 1.00 28.12 69 ALA B C 1
ATOM 3927 O O . ALA B 1 71 ? 32.066 65.667 -25.444 1.00 28.31 69 ALA B O 1
ATOM 3929 N N . MET B 1 72 ? 30.680 64.775 -23.934 1.00 27.32 70 MET B N 1
ATOM 3930 C CA . MET B 1 72 ? 31.771 64.124 -23.207 1.00 26.43 70 MET B CA 1
ATOM 3931 C C . MET B 1 72 ? 32.206 62.801 -23.861 1.00 25.54 70 MET B C 1
ATOM 3932 O O . MET B 1 72 ? 33.122 62.158 -23.362 1.00 25.42 70 MET B O 1
ATOM 3937 N N . PHE B 1 73 ? 31.563 62.413 -24.970 1.00 25.11 71 PHE B N 1
ATOM 3938 C CA . PHE B 1 73 ? 31.927 61.204 -25.721 1.00 25.02 71 PHE B CA 1
ATOM 3939 C C . PHE B 1 73 ? 32.245 61.462 -27.196 1.00 25.83 71 PHE B C 1
ATOM 3940 O O . PHE B 1 73 ? 31.748 62.417 -27.803 1.00 26.81 71 PHE B O 1
ATOM 3948 N N . ASN B 1 74 ? 33.077 60.582 -27.748 1.00 25.85 72 ASN B N 1
ATOM 3949 C CA . ASN B 1 74 ? 33.424 60.552 -29.159 1.00 27.26 72 ASN B CA 1
ATOM 3950 C C . ASN B 1 74 ? 33.153 59.149 -29.696 1.00 28.02 72 ASN B C 1
ATOM 3951 O O . ASN B 1 74 ? 33.121 58.199 -28.927 1.00 27.30 72 ASN B O 1
ATOM 3956 N N . ASP B 1 75 ? 32.934 59.034 -31.004 1.00 29.47 73 ASP B N 1
ATOM 3957 C CA . ASP B 1 75 ? 32.776 57.736 -31.689 1.00 31.70 73 ASP B CA 1
ATOM 3958 C C . ASP B 1 75 ? 31.531 56.919 -31.317 1.00 31.79 73 ASP B C 1
ATOM 3959 O O . ASP B 1 75 ? 31.245 55.903 -31.968 1.00 33.93 73 ASP B O 1
ATOM 3964 N N . LEU B 1 76 ? 30.806 57.334 -30.284 1.00 30.22 74 LEU B N 1
ATOM 3965 C CA . LEU B 1 76 ? 29.575 56.668 -29.879 1.00 29.87 74 LEU B CA 1
ATOM 3966 C C . LEU B 1 76 ? 28.376 57.516 -30.269 1.00 30.36 74 LEU B C 1
ATOM 3967 O O . LEU B 1 76 ? 28.386 58.719 -30.055 1.00 29.18 74 LEU B O 1
ATOM 3972 N N . THR B 1 77 ? 27.335 56.891 -30.815 1.00 25.02 75 THR B N 1
ATOM 3973 C CA . THR B 1 77 ? 26.091 57.607 -31.108 1.00 26.44 75 THR B CA 1
ATOM 3974 C C . THR B 1 77 ? 25.306 57.814 -29.811 1.00 25.86 75 THR B C 1
ATOM 3975 O O . THR B 1 77 ? 25.561 57.122 -28.826 1.00 25.20 75 THR B O 1
ATOM 3979 N N . PRO B 1 78 ? 24.349 58.763 -29.800 1.00 27.05 76 PRO B N 1
ATOM 3980 C CA . PRO B 1 78 ? 23.485 58.908 -28.617 1.00 26.62 76 PRO B CA 1
ATOM 3981 C C . PRO B 1 78 ? 22.839 57.585 -28.190 1.00 25.97 76 PRO B C 1
ATOM 3982 O O . PRO B 1 78 ? 22.767 57.286 -26.987 1.00 24.15 76 PRO B O 1
ATOM 3986 N N . ASP B 1 79 ? 22.406 56.779 -29.162 1.00 26.37 77 ASP B N 1
ATOM 3987 C CA . ASP B 1 79 ? 21.890 55.442 -28.847 1.00 26.17 77 ASP B CA 1
ATOM 3988 C C . ASP B 1 79 ? 22.926 54.476 -28.255 1.00 24.50 77 ASP B C 1
ATOM 3989 O O . ASP B 1 79 ? 22.546 53.434 -27.729 1.00 24.07 77 ASP B O 1
ATOM 3994 N N . GLU B 1 80 ? 24.215 54.803 -28.337 1.00 23.58 78 GLU B N 1
ATOM 3995 C CA . GLU B 1 80 ? 25.263 54.000 -27.685 1.00 22.28 78 GLU B CA 1
ATOM 3996 C C . GLU B 1 80 ? 25.660 54.535 -26.301 1.00 21.17 78 GLU B C 1
ATOM 3997 O O . GLU B 1 80 ? 26.516 53.946 -25.629 1.00 19.53 78 GLU B O 1
ATOM 4003 N N . ILE B 1 81 ? 25.014 55.618 -25.872 1.00 21.12 79 ILE B N 1
ATOM 4004 C CA . ILE B 1 81 ? 25.377 56.305 -24.634 1.00 20.01 79 ILE B CA 1
ATOM 4005 C C . ILE B 1 81 ? 24.247 56.328 -23.605 1.00 19.30 79 ILE B C 1
ATOM 4006 O O . ILE B 1 81 ? 24.420 55.880 -22.462 1.00 19.43 79 ILE B O 1
ATOM 4011 N N . PHE B 1 82 ? 23.087 56.820 -23.999 1.00 19.64 80 PHE B N 1
ATOM 4012 C CA . PHE B 1 82 ? 22.028 57.162 -23.031 1.00 20.07 80 PHE B CA 1
ATOM 4013 C C . PHE B 1 82 ? 20.966 56.106 -22.728 1.00 19.68 80 PHE B C 1
ATOM 4014 O O . PHE B 1 82 ? 20.499 56.028 -21.589 1.00 19.65 80 PHE B O 1
ATOM 4022 N N . PRO B 1 83 ? 20.561 55.307 -23.724 1.00 20.13 81 PRO B N 1
ATOM 4023 C CA . PRO B 1 83 ? 19.525 54.305 -23.449 1.00 19.77 81 PRO B CA 1
ATOM 4024 C C . PRO B 1 83 ? 19.963 53.234 -22.469 1.00 18.79 81 PRO B C 1
ATOM 4025 O O . PRO B 1 83 ? 21.136 53.181 -22.085 1.00 18.09 81 PRO B O 1
ATOM 4029 N N . TYR B 1 84 ? 19.019 52.374 -22.099 1.00 18.91 82 TYR B N 1
ATOM 4030 C CA . TYR B 1 84 ? 19.321 51.162 -21.346 1.00 18.02 82 TYR B CA 1
ATOM 4031 C C . TYR B 1 84 ? 19.994 50.136 -22.228 1.00 17.86 82 TYR B C 1
ATOM 4032 O O . TYR B 1 84 ? 19.574 49.946 -23.372 1.00 17.79 82 TYR B O 1
ATOM 4041 N N . ALA B 1 85 ? 21.021 49.479 -21.687 1.00 16.65 83 ALA B N 1
ATOM 4042 C CA . ALA B 1 85 ? 21.507 48.240 -22.237 1.00 17.08 83 ALA B CA 1
ATOM 4043 C C . ALA B 1 85 ? 20.517 47.167 -21.818 1.00 17.21 83 ALA B C 1
ATOM 4044 O O . ALA B 1 85 ? 19.855 47.305 -20.777 1.00 17.87 83 ALA B O 1
ATOM 4046 N N . PRO B 1 86 ? 20.397 46.101 -22.620 1.00 17.61 84 PRO B N 1
ATOM 4047 C CA . PRO B 1 86 ? 19.610 44.946 -22.205 1.00 17.79 84 PRO B CA 1
ATOM 4048 C C . PRO B 1 86 ? 20.216 44.328 -20.943 1.00 17.42 84 PRO B C 1
ATOM 4049 O O . PRO B 1 86 ? 21.412 44.491 -20.705 1.00 16.54 84 PRO B O 1
ATOM 4053 N N . PRO B 1 87 ? 19.407 43.615 -20.145 1.00 17.76 85 PRO B N 1
ATOM 4054 C CA . PRO B 1 87 ? 19.969 42.961 -18.969 1.00 17.89 85 PRO B CA 1
ATOM 4055 C C . PRO B 1 87 ? 21.101 41.975 -19.261 1.00 17.49 85 PRO B C 1
ATOM 4056 O O . PRO B 1 87 ? 21.991 41.822 -18.429 1.00 18.53 85 PRO B O 1
ATOM 4060 N N . GLN B 1 88 ? 21.062 41.325 -20.422 1.00 17.66 86 GLN B N 1
ATOM 4061 C CA . GLN B 1 88 ? 22.108 40.377 -20.848 1.00 17.30 86 GLN B CA 1
ATOM 4062 C C . GLN B 1 88 ? 23.313 41.070 -21.510 1.00 16.98 86 GLN B C 1
ATOM 4063 O O . GLN B 1 88 ? 24.310 40.421 -21.832 1.00 16.52 86 GLN B O 1
ATOM 4069 N N . GLY B 1 89 ? 23.211 42.387 -21.697 1.00 16.69 87 GLY B N 1
ATOM 4070 C CA . GLY B 1 89 ? 24.251 43.165 -22.351 1.00 16.54 87 GLY B CA 1
ATOM 4071 C C . GLY B 1 89 ? 23.894 43.410 -23.798 1.00 17.13 87 GLY B C 1
ATOM 4072 O O . GLY B 1 89 ? 23.023 42.749 -24.337 1.00 17.35 87 GLY B O 1
ATOM 4073 N N . ILE B 1 90 ? 24.590 44.364 -24.407 1.00 16.85 88 ILE B N 1
ATOM 4074 C CA . ILE B 1 90 ? 24.413 44.677 -25.807 1.00 17.96 88 ILE B CA 1
ATOM 4075 C C . ILE B 1 90 ? 24.751 43.439 -26.633 1.00 17.54 88 ILE B C 1
ATOM 4076 O O . ILE B 1 90 ? 25.830 42.871 -26.494 1.00 16.90 88 ILE B O 1
ATOM 4081 N N . GLU B 1 91 ? 23.818 43.026 -27.474 1.00 18.49 89 GLU B N 1
ATOM 4082 C CA . GLU B 1 91 ? 23.975 41.768 -28.213 1.00 18.56 89 GLU B CA 1
ATOM 4083 C C . GLU B 1 91 ? 25.223 41.749 -29.100 1.00 19.05 89 GLU B C 1
ATOM 4084 O O . GLU B 1 91 ? 25.900 40.725 -29.173 1.00 18.64 89 GLU B O 1
ATOM 4090 N N . GLU B 1 92 ? 25.535 42.865 -29.764 1.00 18.95 90 GLU B N 1
ATOM 4091 C CA . GLU B 1 92 ? 26.756 42.924 -30.589 1.00 19.36 90 GLU B CA 1
ATOM 4092 C C . GLU B 1 92 ? 28.015 42.706 -29.761 1.00 18.27 90 GLU B C 1
ATOM 4093 O O . GLU B 1 92 ? 28.959 42.062 -30.211 1.00 17.39 90 GLU B O 1
ATOM 4099 N N . LEU B 1 93 ? 28.022 43.250 -28.543 1.00 17.50 91 LEU B N 1
ATOM 4100 C CA . LEU B 1 93 ? 29.160 43.086 -27.654 1.00 16.81 91 LEU B CA 1
ATOM 4101 C C . LEU B 1 93 ? 29.326 41.621 -27.290 1.00 16.34 91 LEU B C 1
ATOM 4102 O O . LEU B 1 93 ? 30.442 41.115 -27.250 1.00 16.12 91 LEU B O 1
ATOM 4107 N N . ARG B 1 94 ? 28.215 40.952 -27.005 1.00 16.38 92 ARG B N 1
ATOM 4108 C CA . ARG B 1 94 ? 28.247 39.514 -26.717 1.00 16.40 92 ARG B CA 1
ATOM 4109 C C . ARG B 1 94 ? 28.889 38.744 -27.868 1.00 17.21 92 ARG B C 1
ATOM 4110 O O . ARG B 1 94 ? 29.732 37.875 -27.647 1.00 17.40 92 ARG B O 1
ATOM 4118 N N . ASP B 1 95 ? 28.494 39.075 -29.092 1.00 18.48 93 ASP B N 1
ATOM 4119 C CA . ASP B 1 95 ? 29.062 38.430 -30.283 1.00 19.09 93 ASP B CA 1
ATOM 4120 C C . ASP B 1 95 ? 30.569 38.679 -30.387 1.00 18.70 93 ASP B C 1
ATOM 4121 O O . ASP B 1 95 ? 31.364 37.749 -30.545 1.00 18.71 93 ASP B O 1
ATOM 4126 N N . LEU B 1 96 ? 30.957 39.946 -30.289 1.00 17.84 94 LEU B N 1
ATOM 4127 C CA . LEU B 1 96 ? 32.358 40.326 -30.431 1.00 17.80 94 LEU B CA 1
ATOM 4128 C C . LEU B 1 96 ? 33.255 39.737 -29.349 1.00 16.92 94 LEU B C 1
ATOM 4129 O O . LEU B 1 96 ? 34.418 39.418 -29.611 1.00 17.45 94 LEU B O 1
ATOM 4134 N N . TRP B 1 97 ? 32.728 39.593 -28.139 1.00 16.85 95 TRP B N 1
ATOM 4135 C CA . TRP B 1 97 ? 33.522 39.022 -27.076 1.00 16.07 95 TRP B CA 1
ATOM 4136 C C . TRP B 1 97 ? 33.673 37.520 -27.305 1.00 16.70 95 TRP B C 1
ATOM 4137 O O . TRP B 1 97 ? 34.744 36.961 -27.068 1.00 16.31 95 TRP B O 1
ATOM 4148 N N . GLN B 1 98 ? 32.615 36.881 -27.790 1.00 17.35 96 GLN B N 1
ATOM 4149 C CA . GLN B 1 98 ? 32.713 35.466 -28.150 1.00 18.22 96 GLN B CA 1
ATOM 4150 C C . GLN B 1 98 ? 33.757 35.232 -29.244 1.00 19.16 96 GLN B C 1
ATOM 4151 O O . GLN B 1 98 ? 34.537 34.282 -29.169 1.00 19.47 96 GLN B O 1
ATOM 4157 N N . GLN B 1 99 ? 33.772 36.102 -30.253 1.00 19.76 97 GLN B N 1
ATOM 4158 C CA . GLN B 1 99 ? 34.793 36.058 -31.287 1.00 20.33 97 GLN B CA 1
ATOM 4159 C C . GLN B 1 99 ? 36.193 36.157 -30.665 1.00 19.82 97 GLN B C 1
ATOM 4160 O O . GLN B 1 99 ? 37.066 35.351 -30.958 1.00 19.14 97 GLN B O 1
ATOM 4166 N N . LYS B 1 100 ? 36.392 37.111 -29.765 1.00 19.46 98 LYS B N 1
ATOM 4167 C CA . LYS B 1 100 ? 37.682 37.235 -29.088 1.00 19.63 98 LYS B CA 1
ATOM 4168 C C . LYS B 1 100 ? 38.044 35.927 -28.349 1.00 19.87 98 LYS B C 1
ATOM 4169 O O . LYS B 1 100 ? 39.166 35.445 -28.429 1.00 19.88 98 LYS B O 1
ATOM 4175 N N . MET B 1 101 ? 37.097 35.370 -27.605 1.00 20.14 99 MET B N 1
ATOM 4176 C CA . MET B 1 101 ? 37.360 34.123 -26.886 1.00 20.25 99 MET B CA 1
ATOM 4177 C C . MET B 1 101 ? 37.794 33.009 -27.827 1.00 20.77 99 MET B C 1
ATOM 4178 O O . MET B 1 101 ? 38.718 32.240 -27.529 1.00 20.82 99 MET B O 1
ATOM 4183 N N . LEU B 1 102 ? 37.112 32.918 -28.961 1.00 21.15 100 LEU B N 1
ATOM 4184 C CA . LEU B 1 102 ? 37.416 31.872 -29.934 1.00 21.52 100 LEU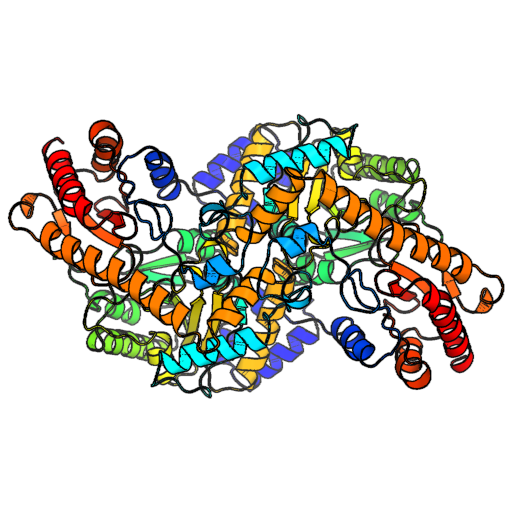 B CA 1
ATOM 4185 C C . LEU B 1 102 ? 38.822 32.078 -30.504 1.00 22.50 100 LEU B C 1
ATOM 4186 O O . LEU B 1 102 ? 39.563 31.121 -30.712 1.00 22.99 100 LEU B O 1
ATOM 4191 N N . ARG B 1 103 ? 39.194 33.333 -30.739 1.00 22.12 101 ARG B N 1
ATOM 4192 C CA . ARG B 1 103 ? 40.533 33.654 -31.224 1.00 23.43 101 ARG B CA 1
ATOM 4193 C C . ARG B 1 103 ? 41.616 33.275 -30.210 1.00 22.44 101 ARG B C 1
ATOM 4194 O O . ARG B 1 103 ? 42.657 32.712 -30.577 1.00 22.12 101 ARG B O 1
ATOM 4202 N N . ASP B 1 104 ? 41.354 33.595 -28.949 1.00 21.50 102 ASP B N 1
ATOM 4203 C CA . ASP B 1 104 ? 42.275 33.316 -27.843 1.00 21.33 102 ASP B CA 1
ATOM 4204 C C . ASP B 1 104 ? 42.337 31.824 -27.497 1.00 21.81 102 ASP B C 1
ATOM 4205 O O . ASP B 1 104 ? 43.317 31.363 -26.905 1.00 22.17 102 ASP B O 1
ATOM 4210 N N . ASN B 1 105 ? 41.275 31.093 -27.819 1.00 21.72 103 ASN B N 1
ATOM 4211 C CA . ASN B 1 105 ? 41.132 29.689 -27.439 1.00 22.19 103 ASN B CA 1
ATOM 4212 C C . ASN B 1 105 ? 40.858 28.809 -28.666 1.00 23.19 103 ASN B C 1
ATOM 4213 O O . ASN B 1 105 ? 39.718 28.417 -28.903 1.00 23.31 103 ASN B O 1
ATOM 4218 N N . PRO B 1 106 ? 41.907 28.492 -29.446 1.00 24.34 104 PRO B N 1
ATOM 4219 C CA . PRO B 1 106 ? 41.767 27.699 -30.682 1.00 25.62 104 PRO B CA 1
ATOM 4220 C C . PRO B 1 106 ? 41.081 26.342 -30.501 1.00 26.65 104 PRO B C 1
ATOM 4221 O O . PRO B 1 106 ? 40.480 25.825 -31.449 1.00 26.81 104 PRO B O 1
ATOM 4225 N N . GLU B 1 107 ? 41.205 25.751 -29.314 1.00 26.32 105 GLU B N 1
ATOM 4226 C CA . GLU B 1 107 ? 40.643 24.418 -29.063 1.00 27.77 105 GLU B CA 1
ATOM 4227 C C . GLU B 1 107 ? 39.204 24.485 -28.563 1.00 27.22 105 GLU B C 1
ATOM 4228 O O . GLU B 1 107 ? 38.568 23.454 -28.361 1.00 28.05 105 GLU B O 1
ATOM 4234 N N . LEU B 1 108 ? 38.698 25.700 -28.371 1.00 26.49 106 LEU B N 1
ATOM 4235 C CA . LEU B 1 108 ? 37.324 25.922 -27.948 1.00 26.13 106 LEU B CA 1
ATOM 4236 C C . LEU B 1 108 ? 36.416 26.022 -29.161 1.00 26.93 106 LEU B C 1
ATOM 4237 O O . LEU B 1 108 ? 36.737 26.704 -30.136 1.00 26.52 106 LEU B O 1
ATOM 4242 N N . SER B 1 109 ? 35.279 25.344 -29.080 1.00 27.37 107 SER B N 1
ATOM 4243 C CA . SER B 1 109 ? 34.293 25.321 -30.145 1.00 28.20 107 SER B CA 1
ATOM 4244 C C . SER B 1 109 ? 33.090 26.125 -29.719 1.00 27.14 107 SER B C 1
ATOM 4245 O O . SER B 1 109 ? 32.610 25.992 -28.585 1.00 26.05 107 SER B O 1
ATOM 4248 N N . ILE B 1 110 ? 32.584 26.943 -30.637 1.00 26.81 108 ILE B N 1
ATOM 4249 C CA . ILE B 1 110 ? 31.375 27.718 -30.386 1.00 26.08 108 ILE B CA 1
ATOM 4250 C C . ILE B 1 110 ? 30.187 26.845 -29.963 1.00 26.22 108 ILE B C 1
ATOM 4251 O O . ILE B 1 110 ? 29.346 27.287 -29.189 1.00 25.81 108 ILE B O 1
ATOM 4256 N N . ASP B 1 111 ? 30.132 25.599 -30.443 1.00 26.82 109 ASP B N 1
ATOM 4257 C CA . ASP B 1 111 ? 29.051 24.675 -30.064 1.00 27.39 109 ASP B CA 1
ATOM 4258 C C . ASP B 1 111 ? 29.100 24.208 -28.607 1.00 26.15 109 ASP B C 1
ATOM 4259 O O . ASP B 1 111 ? 28.092 23.743 -28.077 1.00 25.91 109 ASP B O 1
ATOM 4264 N N . ASN B 1 112 ? 30.262 24.335 -27.975 1.00 25.19 110 ASN B N 1
ATOM 4265 C CA . ASN B 1 112 ? 30.459 23.851 -26.614 1.00 24.65 110 ASN B CA 1
ATOM 4266 C C . ASN B 1 112 ? 30.374 24.922 -25.532 1.00 22.92 110 ASN B C 1
ATOM 4267 O O . ASN B 1 112 ? 30.739 24.674 -24.371 1.00 22.12 110 ASN B O 1
ATOM 4272 N N . MET B 1 113 ? 29.852 26.097 -25.886 1.00 21.64 111 MET B N 1
ATOM 4273 C CA . MET B 1 113 ? 29.624 27.156 -24.903 1.00 20.67 111 MET B CA 1
ATOM 4274 C C . MET B 1 113 ? 28.335 27.918 -25.164 1.00 20.36 111 MET B C 1
ATOM 4275 O O . MET B 1 113 ? 27.802 27.903 -26.268 1.00 20.88 111 MET B O 1
ATOM 4280 N N . SER B 1 114 ? 27.840 28.576 -24.127 1.00 19.60 112 SER B N 1
ATOM 4281 C CA . SER B 1 114 ? 26.792 29.568 -24.281 1.00 19.07 112 SER B CA 1
ATOM 4282 C C . SER B 1 114 ? 27.410 30.830 -24.871 1.00 18.76 112 SER B C 1
ATOM 4283 O O . SER B 1 114 ? 28.637 30.971 -24.928 1.00 18.32 112 SER B O 1
ATOM 4286 N N . ARG B 1 115 ? 26.559 31.743 -25.314 1.00 18.86 113 ARG B N 1
ATOM 4287 C CA . ARG B 1 115 ? 27.023 33.062 -25.714 1.00 18.82 113 ARG B CA 1
ATOM 4288 C C . ARG B 1 115 ? 27.286 33.867 -24.452 1.00 17.93 113 ARG B C 1
ATOM 4289 O O . ARG B 1 115 ? 26.418 33.948 -23.576 1.00 17.08 113 ARG B O 1
ATOM 4297 N N . PRO B 1 116 ? 28.492 34.453 -24.340 1.00 17.80 114 PRO B N 1
ATOM 4298 C CA . PRO B 1 116 ? 28.825 35.196 -23.124 1.00 17.28 114 PRO B CA 1
ATOM 4299 C C . PRO B 1 116 ? 27.779 36.255 -22.784 1.00 17.01 114 PRO B C 1
ATOM 4300 O O . PRO B 1 116 ? 27.352 37.006 -23.669 1.00 17.15 114 PRO B O 1
ATOM 4304 N N . ILE B 1 117 ? 27.373 36.295 -21.516 1.00 16.36 115 ILE B N 1
ATOM 4305 C CA . ILE B 1 117 ? 26.440 37.299 -21.006 1.00 16.33 115 ILE B CA 1
ATOM 4306 C C . ILE B 1 117 ? 27.236 38.387 -20.318 1.00 15.75 115 ILE B C 1
ATOM 4307 O O . ILE B 1 117 ? 28.145 38.090 -19.545 1.00 15.84 115 ILE B O 1
ATOM 4312 N N . VAL B 1 118 ? 26.901 39.648 -20.592 1.00 15.10 116 VAL B N 1
ATOM 4313 C CA . VAL B 1 118 ? 27.614 40.774 -20.009 1.00 15.07 116 VAL B CA 1
ATOM 4314 C C . VAL B 1 118 ? 27.227 40.929 -18.544 1.00 14.63 116 VAL B C 1
ATOM 4315 O O . VAL B 1 118 ? 26.060 40.849 -18.194 1.00 15.68 116 VAL B O 1
ATOM 4319 N N . THR B 1 119 ? 28.231 41.124 -17.703 1.00 14.59 117 THR B N 1
ATOM 4320 C CA . THR B 1 119 ? 28.044 41.387 -16.276 1.00 14.98 117 THR B CA 1
ATOM 4321 C C . THR B 1 119 ? 28.726 42.710 -15.933 1.00 15.03 117 THR B C 1
ATOM 4322 O O . THR B 1 119 ? 29.496 43.234 -16.740 1.00 13.90 117 THR B O 1
ATOM 4326 N N . ASN B 1 120 ? 28.443 43.233 -14.735 1.00 15.20 118 ASN B N 1
ATOM 4327 C CA . ASN B 1 120 ? 29.197 44.350 -14.137 1.00 16.21 118 ASN B CA 1
ATOM 4328 C C . ASN B 1 120 ? 30.585 43.880 -13.663 1.00 16.08 118 ASN B C 1
ATOM 4329 O O . ASN B 1 120 ? 30.899 43.874 -12.457 1.00 16.42 118 ASN B O 1
ATOM 4334 N N . ALA B 1 121 ? 31.407 43.492 -14.627 1.00 16.25 119 ALA B N 1
ATOM 4335 C CA . ALA B 1 121 ? 32.743 42.957 -14.406 1.00 16.05 119 ALA B CA 1
ATOM 4336 C C . ALA B 1 121 ? 32.745 41.606 -13.643 1.00 15.62 119 ALA B C 1
ATOM 4337 O O . ALA B 1 121 ? 31.704 40.982 -13.427 1.00 15.80 119 ALA B O 1
ATOM 4339 N N . LEU B 1 122 ? 33.924 41.142 -13.258 1.00 15.43 120 LEU B N 1
ATOM 4340 C CA . LEU B 1 122 ? 34.066 39.760 -12.796 1.00 15.01 120 LEU B CA 1
ATOM 4341 C C . LEU B 1 122 ? 33.449 39.535 -11.432 1.00 14.65 120 LEU B C 1
ATOM 4342 O O . LEU B 1 122 ? 32.935 38.454 -11.159 1.00 14.14 120 LEU B O 1
ATOM 4347 N N . THR B 1 123 ? 33.488 40.545 -10.557 1.00 14.94 121 THR B N 1
ATOM 4348 C CA . THR B 1 123 ? 32.865 40.385 -9.258 1.00 14.48 121 THR B CA 1
ATOM 4349 C C . THR B 1 123 ? 31.373 40.060 -9.407 1.00 14.19 121 THR B C 1
ATOM 4350 O O . THR B 1 123 ? 30.851 39.183 -8.717 1.00 14.51 121 THR B O 1
ATOM 4354 N N . HIS B 1 124 ? 30.705 40.754 -10.314 1.00 13.94 122 HIS B N 1
ATOM 4355 C CA . HIS B 1 124 ? 29.291 40.488 -10.618 1.00 14.16 122 HIS B CA 1
ATOM 4356 C C . HIS B 1 124 ? 29.111 39.071 -11.144 1.00 13.73 122 HIS B C 1
ATOM 4357 O O . HIS B 1 124 ? 28.172 38.372 -10.745 1.00 14.05 122 HIS B O 1
ATOM 4364 N N . GLY B 1 125 ? 30.024 38.626 -11.998 1.00 13.73 123 GLY B N 1
ATOM 4365 C CA . GLY B 1 125 ? 30.049 37.238 -12.423 1.00 13.90 123 GLY B CA 1
ATOM 4366 C C . GLY B 1 125 ? 30.120 36.259 -11.257 1.00 13.74 123 GLY B C 1
ATOM 4367 O O . GLY B 1 125 ? 29.369 35.279 -11.194 1.00 14.27 123 GLY B O 1
ATOM 4368 N N . LEU B 1 126 ? 31.013 36.528 -10.309 1.00 14.17 124 LEU B N 1
ATOM 4369 C CA . LEU B 1 126 ? 31.138 35.675 -9.129 1.00 13.83 124 LEU B CA 1
ATOM 4370 C C . LEU B 1 126 ? 29.842 35.680 -8.302 1.00 14.29 124 LEU B C 1
ATOM 4371 O O . LEU B 1 126 ? 29.363 34.619 -7.868 1.00 14.14 124 LEU B O 1
ATOM 4376 N N . SER B 1 127 ? 29.286 36.872 -8.081 1.00 14.17 125 SER B N 1
ATOM 4377 C CA . SER B 1 127 ? 28.001 37.050 -7.404 1.00 14.71 125 SER B CA 1
ATOM 4378 C C . SER B 1 127 ? 26.872 36.276 -8.085 1.00 14.36 125 SER B C 1
ATOM 4379 O O . SER B 1 127 ? 26.020 35.701 -7.423 1.00 14.75 125 SER B O 1
ATOM 4382 N N . LEU B 1 128 ? 26.851 36.306 -9.414 1.00 13.71 126 LEU B N 1
ATOM 4383 C CA . LEU B 1 128 ? 25.853 35.554 -10.198 1.00 14.35 126 LEU B CA 1
ATOM 4384 C C . LEU B 1 128 ? 26.026 34.041 -10.043 1.00 14.72 126 LEU B C 1
ATOM 4385 O O . LEU B 1 128 ? 25.038 33.316 -9.892 1.00 16.29 126 LEU B O 1
ATOM 4390 N N . VAL B 1 129 ? 27.268 33.567 -10.025 1.00 14.49 127 VAL B N 1
ATOM 4391 C CA . VAL B 1 129 ? 27.534 32.153 -9.695 1.00 14.97 127 VAL B CA 1
ATOM 4392 C C . VAL B 1 129 ? 26.960 31.844 -8.304 1.00 15.00 127 VAL B C 1
ATOM 4393 O O . VAL B 1 129 ? 26.272 30.827 -8.123 1.00 15.44 127 VAL B O 1
ATOM 4397 N N . GLY B 1 130 ? 27.218 32.719 -7.328 1.00 15.05 128 GLY B N 1
ATOM 4398 C CA . GLY B 1 130 ? 26.681 32.551 -5.973 1.00 15.78 128 GLY B CA 1
ATOM 4399 C C . GLY B 1 130 ? 25.162 32.469 -5.944 1.00 16.25 128 GLY B C 1
ATOM 4400 O O . GLY B 1 130 ? 24.565 31.614 -5.268 1.00 17.22 128 GLY B O 1
ATOM 4401 N N . ASP B 1 131 ? 24.534 33.360 -6.709 1.00 15.45 129 ASP B N 1
ATOM 4402 C CA . ASP B 1 131 ? 23.075 33.420 -6.779 1.00 16.51 129 ASP B CA 1
ATOM 4403 C C . ASP B 1 131 ? 22.514 32.152 -7.346 1.00 16.10 129 ASP B C 1
ATOM 4404 O O . ASP B 1 131 ? 21.569 31.574 -6.811 1.00 17.55 129 ASP B O 1
ATOM 4409 N N . LEU B 1 132 ? 23.107 31.731 -8.455 1.00 16.33 130 LEU B N 1
ATOM 4410 C CA . LEU B 1 132 ? 22.543 30.694 -9.284 1.00 16.23 130 LEU B CA 1
ATOM 4411 C C . LEU B 1 132 ? 22.856 29.279 -8.800 1.00 16.56 130 LEU B C 1
ATOM 4412 O O . LEU B 1 132 ? 22.013 28.403 -8.910 1.00 16.66 130 LEU B O 1
ATOM 4417 N N . PHE B 1 133 ? 24.049 29.063 -8.251 1.00 16.88 131 PHE B N 1
ATOM 4418 C CA . PHE B 1 133 ? 24.534 27.724 -7.935 1.00 18.08 131 PHE B CA 1
ATOM 4419 C C . PHE B 1 133 ? 24.984 27.479 -6.499 1.00 18.42 131 PHE B C 1
ATOM 4420 O O . PHE B 1 133 ? 25.295 26.356 -6.173 1.00 19.35 131 PHE B O 1
ATOM 4428 N N . VAL B 1 134 ? 25.066 28.505 -5.653 1.00 18.38 132 VAL B N 1
ATOM 4429 C CA . VAL B 1 134 ? 25.622 28.294 -4.317 1.00 18.82 132 VAL B CA 1
ATOM 4430 C C . VAL B 1 134 ? 24.552 28.367 -3.242 1.00 19.77 132 VAL B C 1
ATOM 4431 O O . VAL B 1 134 ? 23.989 29.419 -2.991 1.00 19.05 132 VAL B O 1
ATOM 4435 N N . ASN B 1 135 ? 24.270 27.233 -2.604 1.00 20.73 133 ASN B N 1
ATOM 4436 C CA . ASN B 1 135 ? 23.367 27.229 -1.469 1.00 21.89 133 ASN B CA 1
ATOM 4437 C C . ASN B 1 135 ? 24.149 27.503 -0.196 1.00 22.50 133 ASN B C 1
ATOM 4438 O O . ASN B 1 135 ? 25.354 27.254 -0.136 1.00 22.00 133 ASN B O 1
ATOM 4443 N N . GLN B 1 136 ? 23.455 27.995 0.823 1.00 23.42 134 GLN B N 1
ATOM 4444 C CA . GLN B 1 136 ? 24.014 28.028 2.164 1.00 24.69 134 GLN B CA 1
ATOM 4445 C C . GLN B 1 136 ? 24.574 26.638 2.482 1.00 25.05 134 GLN B C 1
ATOM 4446 O O . GLN B 1 136 ? 23.948 25.622 2.159 1.00 24.74 134 GLN B O 1
ATOM 4452 N N . ASP B 1 137 ? 25.757 26.619 3.090 1.00 25.25 135 ASP B N 1
ATOM 4453 C CA . ASP B 1 137 ? 26.487 25.396 3.459 1.00 26.53 135 ASP B CA 1
ATOM 4454 C C . ASP B 1 137 ? 27.032 24.553 2.289 1.00 25.55 135 ASP B C 1
ATOM 4455 O O . ASP B 1 137 ? 27.539 23.454 2.516 1.00 26.12 135 ASP B O 1
ATOM 4460 N N . ASP B 1 138 ? 26.961 25.047 1.050 1.00 23.91 136 ASP B N 1
ATOM 4461 C CA . ASP B 1 138 ? 27.765 24.456 -0.020 1.00 23.23 136 ASP B CA 1
ATOM 4462 C C . ASP B 1 138 ? 29.239 24.734 0.264 1.00 22.86 136 ASP B C 1
ATOM 4463 O O . ASP B 1 138 ? 29.578 25.615 1.071 1.00 23.53 136 ASP B O 1
ATOM 4468 N N . THR B 1 139 ? 30.115 23.999 -0.406 1.00 22.29 137 THR B N 1
ATOM 4469 C CA . THR B 1 139 ? 31.553 24.157 -0.217 1.00 22.61 137 THR B CA 1
ATOM 4470 C C . THR B 1 139 ? 32.216 24.751 -1.450 1.00 21.95 137 THR B C 1
ATOM 4471 O O . THR B 1 139 ? 32.007 24.270 -2.570 1.00 21.41 137 THR B O 1
ATOM 4475 N N . ILE B 1 140 ? 33.000 25.799 -1.219 1.00 21.61 138 ILE B N 1
ATOM 4476 C CA . ILE B 1 140 ? 33.866 26.402 -2.225 1.00 20.60 138 ILE B CA 1
ATOM 4477 C C . ILE B 1 140 ? 35.255 25.800 -2.001 1.00 21.37 138 ILE B C 1
ATOM 4478 O O . ILE B 1 140 ? 35.833 25.939 -0.907 1.00 21.86 138 ILE B O 1
ATOM 4483 N N . LEU B 1 141 ? 35.782 25.128 -3.020 1.00 20.56 139 LEU B N 1
ATOM 4484 C CA . LEU B 1 141 ? 37.113 24.530 -2.958 1.00 21.00 139 LEU B CA 1
ATOM 4485 C C . LEU B 1 141 ? 38.080 25.399 -3.758 1.00 20.49 139 LEU B C 1
ATOM 4486 O O . LEU B 1 141 ? 37.915 25.560 -4.968 1.00 20.34 139 LEU B O 1
ATOM 4491 N N . LEU B 1 142 ? 39.084 25.949 -3.085 1.00 20.46 140 LEU B N 1
ATOM 4492 C CA . LEU B 1 142 ? 39.988 26.910 -3.722 1.00 20.10 140 LEU B CA 1
ATOM 4493 C C . LEU B 1 142 ? 41.356 26.938 -3.044 1.00 20.43 140 LEU B C 1
ATOM 4494 O O . LEU B 1 142 ? 41.486 26.519 -1.890 1.00 20.44 140 LEU B O 1
ATOM 4499 N N . PRO B 1 143 ? 42.386 27.421 -3.764 1.00 20.44 141 PRO B N 1
ATOM 4500 C CA . PRO B 1 143 ? 43.734 27.483 -3.196 1.00 21.13 141 PRO B CA 1
ATOM 4501 C C . PRO B 1 143 ? 43.812 28.357 -1.938 1.00 21.69 141 PRO B C 1
ATOM 4502 O O . PRO B 1 143 ? 43.035 29.308 -1.797 1.00 21.39 141 PRO B O 1
ATOM 4506 N N . GLU B 1 144 ? 44.738 28.035 -1.039 1.00 23.32 142 GLU B N 1
ATOM 4507 C CA . GLU B 1 144 ? 44.928 28.828 0.183 1.00 24.16 142 GLU B CA 1
ATOM 4508 C C . GLU B 1 144 ? 45.481 30.231 -0.134 1.00 23.41 142 GLU B C 1
ATOM 4509 O O . GLU B 1 144 ? 45.303 31.177 0.650 1.00 23.09 142 GLU B O 1
ATOM 4515 N N . HIS B 1 145 ? 46.169 30.345 -1.266 1.00 22.36 143 HIS B N 1
ATOM 4516 C CA . HIS B 1 145 ? 46.528 31.634 -1.832 1.00 22.13 143 HIS B CA 1
ATOM 4517 C C . HIS B 1 145 ? 45.399 32.087 -2.738 1.00 20.77 143 HIS B C 1
ATOM 4518 O O . HIS B 1 145 ? 45.226 31.557 -3.841 1.00 20.49 143 HIS B O 1
ATOM 4525 N N . ASN B 1 146 ? 44.623 33.065 -2.280 1.00 20.47 144 ASN B N 1
ATOM 4526 C CA . ASN B 1 146 ? 43.447 33.511 -3.019 1.00 19.99 144 ASN B CA 1
ATOM 4527 C C . ASN B 1 146 ? 43.071 34.962 -2.749 1.00 19.96 144 ASN B C 1
ATOM 4528 O O . ASN B 1 146 ? 43.626 35.608 -1.854 1.00 21.36 144 ASN B O 1
ATOM 4533 N N . TRP B 1 147 ? 42.132 35.460 -3.542 1.00 19.12 145 TRP B N 1
ATOM 4534 C CA . TRP B 1 147 ? 41.612 36.814 -3.407 1.00 19.26 145 TRP B CA 1
ATOM 4535 C C . TRP B 1 147 ? 40.602 36.866 -2.267 1.00 19.34 145 TRP B C 1
ATOM 4536 O O . TRP B 1 147 ? 39.627 36.117 -2.261 1.00 18.96 145 TRP B O 1
ATOM 4547 N N . GLY B 1 148 ? 40.843 37.751 -1.308 1.00 20.19 146 GLY B N 1
ATOM 4548 C CA . GLY B 1 148 ? 40.016 37.855 -0.107 1.00 20.62 146 GLY B CA 1
ATOM 4549 C C . GLY B 1 148 ? 38.544 38.104 -0.355 1.00 20.21 146 GLY B C 1
ATOM 4550 O O . GLY B 1 148 ? 37.709 37.746 0.467 1.00 20.95 146 GLY B O 1
ATOM 4551 N N . ASN B 1 149 ? 38.196 38.713 -1.486 1.00 19.76 147 ASN B N 1
ATOM 4552 C CA . ASN B 1 149 ? 36.786 38.924 -1.765 1.00 18.78 147 ASN B CA 1
ATOM 4553 C C . ASN B 1 149 ? 36.008 37.641 -2.061 1.00 17.63 147 ASN B C 1
ATOM 4554 O O . ASN B 1 149 ? 34.796 37.636 -1.958 1.00 17.17 147 ASN B O 1
ATOM 4559 N N . TYR B 1 150 ? 36.674 36.541 -2.416 1.00 17.45 148 TYR B N 1
ATOM 4560 C CA . TYR B 1 150 ? 35.945 35.285 -2.560 1.00 17.34 148 TYR B CA 1
ATOM 4561 C C . TYR B 1 150 ? 35.171 34.954 -1.280 1.00 17.85 148 TYR B C 1
ATOM 4562 O O . TYR B 1 150 ? 34.024 34.505 -1.350 1.00 18.23 148 TYR B O 1
ATOM 4571 N N . LYS B 1 151 ? 35.793 35.168 -0.125 1.00 18.75 149 LYS B N 1
ATOM 4572 C CA . LYS B 1 151 ? 35.143 34.877 1.156 1.00 19.40 149 LYS B CA 1
ATOM 4573 C C . LYS B 1 151 ? 33.918 35.762 1.374 1.00 18.80 149 LYS B C 1
ATOM 4574 O O . LYS B 1 151 ? 32.887 35.293 1.859 1.00 18.32 149 LYS B O 1
ATOM 4580 N N . LEU B 1 152 ? 34.032 37.048 1.051 1.00 17.66 150 LEU B N 1
ATOM 4581 C CA . LEU B 1 152 ? 32.908 37.961 1.264 1.00 16.99 150 LEU B CA 1
ATOM 4582 C C . LEU B 1 152 ? 31.758 37.601 0.332 1.00 16.04 150 LEU B C 1
ATOM 4583 O O . LEU B 1 152 ? 30.604 37.644 0.728 1.00 16.30 150 LEU B O 1
ATOM 4588 N N . VAL B 1 153 ? 32.073 37.251 -0.913 1.00 15.64 151 VAL B N 1
ATOM 4589 C CA . VAL B 1 153 ? 31.040 36.862 -1.871 1.00 15.34 151 VAL B CA 1
ATOM 4590 C C . VAL B 1 153 ? 30.379 35.544 -1.478 1.00 15.97 151 VAL B C 1
ATOM 4591 O O . VAL B 1 153 ? 29.159 35.463 -1.355 1.00 16.05 151 VAL B O 1
ATOM 4595 N N . PHE B 1 154 ? 31.183 34.514 -1.238 1.00 15.91 152 PHE B N 1
ATOM 4596 C CA . PHE B 1 154 ? 30.628 33.180 -1.096 1.00 16.39 152 PHE B CA 1
ATOM 4597 C C . PHE B 1 154 ? 30.271 32.784 0.326 1.00 16.77 152 PHE B C 1
ATOM 4598 O O . PHE B 1 154 ? 29.270 32.128 0.517 1.00 17.37 152 PHE B O 1
ATOM 4606 N N . ASN B 1 155 ? 31.062 33.204 1.307 1.00 17.44 153 ASN B N 1
ATOM 4607 C CA . ASN B 1 155 ? 30.779 32.892 2.710 1.00 18.81 153 ASN B CA 1
ATOM 4608 C C . ASN B 1 155 ? 29.825 33.951 3.253 1.00 18.68 153 ASN B C 1
ATOM 4609 O O . ASN B 1 155 ? 28.712 33.632 3.655 1.00 19.15 153 ASN B O 1
ATOM 4614 N N . THR B 1 156 ? 30.246 35.207 3.240 1.00 18.29 154 THR B N 1
ATOM 4615 C CA . THR B 1 156 ? 29.458 36.249 3.891 1.00 19.04 154 THR B CA 1
ATOM 4616 C C . THR B 1 156 ? 28.105 36.465 3.203 1.00 19.14 154 THR B C 1
ATOM 4617 O O . THR B 1 156 ? 27.068 36.445 3.876 1.00 19.95 154 THR B O 1
ATOM 4621 N N . ARG B 1 157 ? 28.099 36.600 1.881 1.00 19.37 155 ARG B N 1
ATOM 4622 C CA . ARG B 1 157 ? 26.851 36.864 1.163 1.00 19.24 155 ARG B CA 1
ATOM 4623 C C . ARG B 1 157 ? 26.037 35.591 0.926 1.00 19.80 155 ARG B C 1
ATOM 4624 O O . ARG B 1 157 ? 24.830 35.581 1.143 1.00 20.68 155 ARG B O 1
ATOM 4632 N N . ASN B 1 158 ? 26.695 34.509 0.517 1.00 19.70 156 ASN B N 1
ATOM 4633 C CA . ASN B 1 158 ? 25.978 33.285 0.125 1.00 19.49 156 ASN B CA 1
ATOM 4634 C C . ASN B 1 158 ? 25.924 32.161 1.156 1.00 20.14 156 ASN B C 1
ATOM 4635 O O . ASN B 1 158 ? 25.208 31.180 0.954 1.00 19.89 156 ASN B O 1
ATOM 4640 N N . GLY B 1 159 ? 26.655 32.304 2.257 1.00 20.58 157 GLY B N 1
ATOM 4641 C CA . GLY B 1 159 ? 26.605 31.340 3.355 1.00 21.50 157 GLY B CA 1
ATOM 4642 C C . GLY B 1 159 ? 27.309 30.017 3.100 1.00 21.85 157 GLY B C 1
ATOM 4643 O O . GLY B 1 159 ? 27.048 29.031 3.797 1.00 22.19 157 GLY B O 1
ATOM 4644 N N . ALA B 1 160 ? 28.204 29.989 2.113 1.00 21.36 158 ALA B N 1
ATOM 4645 C CA . ALA B 1 160 ? 28.984 28.786 1.814 1.00 21.76 158 ALA B CA 1
ATOM 4646 C C . ALA B 1 160 ? 30.235 28.692 2.702 1.00 22.85 158 ALA B C 1
ATOM 4647 O O . ALA B 1 160 ? 30.652 29.683 3.309 1.00 23.09 158 ALA B O 1
ATOM 4649 N N . ASN B 1 161 ? 30.807 27.490 2.777 1.00 23.84 159 ASN B N 1
ATOM 4650 C CA . ASN B 1 161 ? 32.057 27.230 3.498 1.00 25.47 159 ASN B CA 1
ATOM 4651 C C . ASN B 1 161 ? 33.194 27.270 2.513 1.00 24.70 159 ASN B C 1
ATOM 4652 O O . ASN B 1 161 ? 33.042 26.764 1.412 1.00 25.48 159 ASN B O 1
ATOM 4657 N N . LEU B 1 162 ? 34.335 27.838 2.886 1.00 24.59 160 LEU B N 1
ATOM 4658 C CA . LEU B 1 162 ? 35.518 27.747 2.030 1.00 24.23 160 LEU B CA 1
ATOM 4659 C C . LEU B 1 162 ? 36.431 26.644 2.547 1.00 24.93 160 LEU B C 1
ATOM 4660 O O . LEU B 1 162 ? 36.733 26.591 3.743 1.00 25.87 160 LEU B O 1
ATOM 4665 N N . GLN B 1 163 ? 36.837 25.751 1.647 1.00 24.33 161 GLN B N 1
ATOM 4666 C CA . GLN B 1 163 ? 37.834 24.726 1.954 1.00 24.76 161 GLN B CA 1
ATOM 4667 C C . GLN B 1 163 ? 39.055 25.010 1.108 1.00 23.78 161 GLN B C 1
ATOM 4668 O O . GLN B 1 163 ? 38.957 25.076 -0.122 1.00 22.64 161 GLN B O 1
ATOM 4674 N N . THR B 1 164 ? 40.202 25.203 1.747 1.00 23.76 162 THR B N 1
ATOM 4675 C CA . THR B 1 164 ? 41.409 25.546 0.999 1.00 23.68 162 THR B CA 1
ATOM 4676 C C . THR B 1 164 ? 42.347 24.355 0.846 1.00 24.27 162 THR B C 1
ATOM 4677 O O . THR B 1 164 ? 42.310 23.386 1.633 1.00 24.55 162 THR B O 1
ATOM 4681 N N . TYR B 1 165 ? 43.186 24.439 -0.181 1.00 23.62 163 TYR B N 1
ATOM 4682 C CA . TYR B 1 165 ? 44.258 23.486 -0.422 1.00 24.33 163 TYR B CA 1
ATOM 4683 C C . TYR B 1 165 ? 45.506 24.264 -0.854 1.00 24.24 163 TYR B C 1
ATOM 4684 O O . TYR B 1 165 ? 45.387 25.274 -1.540 1.00 23.55 163 TYR B O 1
ATOM 4693 N N . PRO B 1 166 ? 46.702 23.811 -0.446 1.00 25.36 164 PRO B N 1
ATOM 4694 C CA . PRO B 1 166 ? 47.926 24.467 -0.917 1.00 25.34 164 PRO B CA 1
ATOM 4695 C C . PRO B 1 166 ? 48.155 24.301 -2.416 1.00 24.97 164 PRO B C 1
ATOM 4696 O O . PRO B 1 166 ? 47.812 23.258 -2.971 1.00 25.09 164 PRO B O 1
ATOM 4700 N N . ILE B 1 167 ? 48.754 25.310 -3.047 1.00 23.43 165 ILE B N 1
ATOM 4701 C CA . ILE B 1 167 ? 49.225 25.179 -4.430 1.00 23.14 165 ILE B CA 1
ATOM 4702 C C . ILE B 1 167 ? 50.741 25.403 -4.601 1.00 23.72 165 ILE B C 1
ATOM 4703 O O . ILE B 1 167 ? 51.249 25.354 -5.717 1.00 23.32 165 ILE B O 1
ATOM 4708 N N . PHE B 1 168 ? 51.453 25.652 -3.503 1.00 24.58 166 PHE B N 1
ATOM 4709 C CA . PHE B 1 168 ? 52.911 25.708 -3.524 1.00 25.51 166 PHE B CA 1
ATOM 4710 C C . PHE B 1 168 ? 53.497 24.816 -2.449 1.00 27.37 166 PHE B C 1
ATOM 4711 O O . PHE B 1 168 ? 52.948 24.707 -1.349 1.00 27.77 166 PHE B O 1
ATOM 4719 N N . ASP B 1 169 ? 54.605 24.166 -2.782 1.00 28.56 167 ASP B N 1
ATOM 4720 C CA . ASP B 1 169 ? 55.244 23.219 -1.869 1.00 30.13 167 ASP B CA 1
ATOM 4721 C C . ASP B 1 169 ? 56.164 23.969 -0.907 1.00 31.29 167 ASP B C 1
ATOM 4722 O O . ASP B 1 169 ? 56.161 25.211 -0.867 1.00 30.67 167 ASP B O 1
ATOM 4727 N N . LYS B 1 170 ? 56.922 23.207 -0.124 1.00 33.70 168 LYS B N 1
ATOM 4728 C CA . LYS B 1 170 ? 57.937 23.736 0.784 1.00 35.44 168 LYS B CA 1
ATOM 4729 C C . LYS B 1 170 ? 58.860 24.786 0.202 1.00 34.98 168 LYS B C 1
ATOM 4730 O O . LYS B 1 170 ? 59.216 25.749 0.873 1.00 35.39 168 LYS B O 1
ATOM 4736 N N . ASP B 1 171 ? 59.295 24.552 -1.031 1.00 34.92 169 ASP B N 1
ATOM 4737 C CA . ASP B 1 171 ? 60.339 25.363 -1.648 1.00 34.63 169 ASP B CA 1
ATOM 4738 C C . ASP B 1 171 ? 59.773 26.540 -2.452 1.00 32.83 169 ASP B C 1
ATOM 4739 O O . ASP B 1 171 ? 60.505 27.222 -3.185 1.00 32.69 169 ASP B O 1
ATOM 4744 N N . GLY B 1 172 ? 58.474 26.787 -2.302 1.00 31.09 170 GLY B N 1
ATOM 4745 C CA . GLY B 1 172 ? 57.801 27.868 -3.003 1.00 28.97 170 GLY B CA 1
ATOM 4746 C C . GLY B 1 172 ? 57.435 27.548 -4.438 1.00 27.78 170 GLY B C 1
ATOM 4747 O O . GLY B 1 172 ? 57.010 28.441 -5.177 1.00 26.38 170 GLY B O 1
ATOM 4748 N N . HIS B 1 173 ? 57.578 26.288 -4.838 1.00 27.81 171 HIS B N 1
ATOM 4749 C CA . HIS B 1 173 ? 57.277 25.913 -6.197 1.00 27.25 171 HIS B CA 1
ATOM 4750 C C . HIS B 1 173 ? 55.852 25.382 -6.313 1.00 25.97 171 HIS B C 1
ATOM 4751 O O . HIS B 1 173 ? 55.357 24.682 -5.430 1.00 26.21 171 HIS B O 1
ATOM 4758 N N . TYR B 1 174 ? 55.218 25.686 -7.434 1.00 24.49 172 TYR B N 1
ATOM 4759 C CA . TYR B 1 174 ? 53.839 25.278 -7.662 1.00 23.70 172 TYR B CA 1
ATOM 4760 C C . TYR B 1 174 ? 53.744 23.767 -7.676 1.00 24.44 172 TYR B C 1
ATOM 4761 O O . TYR B 1 174 ? 54.664 23.107 -8.145 1.00 25.19 172 TYR B O 1
ATOM 4770 N N . THR B 1 175 ? 52.643 23.245 -7.132 1.00 24.60 173 THR B N 1
ATOM 4771 C CA . THR B 1 175 ? 52.381 21.804 -7.092 1.00 25.49 173 THR B CA 1
ATOM 4772 C C . THR B 1 175 ? 50.889 21.533 -7.239 1.00 24.96 173 THR B C 1
ATOM 4773 O O . THR B 1 175 ? 50.072 22.278 -6.700 1.00 24.58 173 THR B O 1
ATOM 4777 N N . THR B 1 176 ? 50.548 20.480 -7.983 1.00 25.58 174 THR B N 1
ATOM 4778 C CA . THR B 1 176 ? 49.169 20.019 -8.115 1.00 25.56 174 THR B CA 1
ATOM 4779 C C . THR B 1 176 ? 48.854 18.914 -7.099 1.00 26.89 174 THR B C 1
ATOM 4780 O O . THR B 1 176 ? 47.704 18.496 -6.974 1.00 26.64 174 THR B O 1
ATOM 4784 N N . ASP B 1 177 ? 49.868 18.462 -6.366 1.00 28.62 175 ASP B N 1
ATOM 4785 C CA . ASP B 1 177 ? 49.727 17.302 -5.485 1.00 30.34 175 ASP B CA 1
ATOM 4786 C C . ASP B 1 177 ? 48.640 17.492 -4.428 1.00 30.01 175 ASP B C 1
ATOM 4787 O O . ASP B 1 177 ? 47.889 16.559 -4.122 1.00 30.57 175 ASP B O 1
ATOM 4792 N N . SER B 1 178 ? 48.572 18.689 -3.852 1.00 29.29 176 SER B N 1
ATOM 4793 C CA . SER B 1 178 ? 47.615 18.953 -2.779 1.00 29.02 176 SER B CA 1
ATOM 4794 C C . SER B 1 178 ? 46.186 19.091 -3.302 1.00 27.99 176 SER B C 1
ATOM 4795 O O . SER B 1 178 ? 45.241 18.705 -2.618 1.00 27.93 176 SER B O 1
ATOM 4798 N N . LEU B 1 179 ? 46.025 19.628 -4.511 1.00 26.94 177 LEU B N 1
ATOM 4799 C CA . LEU B 1 179 ? 44.709 19.644 -5.161 1.00 26.41 177 LEU B CA 1
ATOM 4800 C C . LEU B 1 179 ? 44.208 18.228 -5.420 1.00 27.00 177 LEU B C 1
ATOM 4801 O O . LEU B 1 179 ? 43.059 17.920 -5.136 1.00 26.34 177 LEU B O 1
ATOM 4806 N N . VAL B 1 180 ? 45.066 17.385 -5.985 1.00 28.27 178 VAL B N 1
ATOM 4807 C CA . VAL B 1 180 ? 44.700 15.997 -6.273 1.00 29.58 178 VAL B CA 1
ATOM 4808 C C . VAL B 1 180 ? 44.290 15.272 -4.989 1.00 30.77 178 VAL B C 1
ATOM 4809 O O . VAL B 1 180 ? 43.289 14.570 -4.952 1.00 31.22 178 VAL B O 1
ATOM 4813 N N . GLU B 1 181 ? 45.063 15.468 -3.932 1.00 31.75 179 GLU B N 1
ATOM 4814 C CA . GLU B 1 181 ? 44.754 14.876 -2.635 1.00 33.21 179 GLU B CA 1
ATOM 4815 C C . GLU B 1 181 ? 43.400 15.371 -2.109 1.00 31.99 179 GLU B C 1
ATOM 4816 O O . GLU B 1 181 ? 42.594 14.588 -1.611 1.00 32.76 179 GLU B O 1
ATOM 4822 N N . ALA B 1 182 ? 43.154 16.672 -2.228 1.00 30.68 180 ALA B N 1
ATOM 4823 C CA . ALA B 1 182 ? 41.875 17.262 -1.820 1.00 29.89 180 ALA B CA 1
ATOM 4824 C C . ALA B 1 182 ? 40.684 16.698 -2.599 1.00 29.70 180 ALA B C 1
ATOM 4825 O O . ALA B 1 182 ? 39.634 16.430 -2.010 1.00 30.43 180 ALA B O 1
ATOM 4827 N N . LEU B 1 183 ? 40.844 16.526 -3.910 1.00 29.30 181 LEU B N 1
ATOM 4828 C CA . LEU B 1 183 ? 39.779 15.974 -4.749 1.00 29.37 181 LEU B CA 1
ATOM 4829 C C . LEU B 1 183 ? 39.532 14.490 -4.439 1.00 31.02 181 LEU B C 1
ATOM 4830 O O . LEU B 1 183 ? 38.396 14.020 -4.482 1.00 31.46 181 LEU B O 1
ATOM 4835 N N . GLN B 1 184 ? 40.593 13.761 -4.118 1.00 32.54 182 GLN B N 1
ATOM 4836 C CA . GLN B 1 184 ? 40.468 12.332 -3.803 1.00 34.30 182 GLN B CA 1
ATOM 4837 C C . GLN B 1 184 ? 39.767 12.057 -2.475 1.00 35.02 182 GLN B C 1
ATOM 4838 O O . GLN B 1 184 ? 39.121 11.015 -2.322 1.00 36.23 182 GLN B O 1
ATOM 4844 N N . SER B 1 185 ? 39.915 12.972 -1.520 1.00 34.49 183 SER B N 1
ATOM 4845 C CA . SER B 1 185 ? 39.278 12.842 -0.211 1.00 35.32 183 SER B CA 1
ATOM 4846 C C . SER B 1 185 ? 37.935 13.566 -0.107 1.00 33.79 183 SER B C 1
ATOM 4847 O O . SER B 1 185 ? 37.227 13.409 0.889 1.00 34.22 183 SER B O 1
ATOM 4850 N N . TYR B 1 186 ? 37.581 14.339 -1.131 1.00 32.18 184 TYR B N 1
ATOM 4851 C CA . TYR B 1 186 ? 36.375 15.171 -1.083 1.00 30.85 184 TYR B CA 1
ATOM 4852 C C . TYR B 1 186 ? 35.132 14.299 -0.938 1.00 32.17 184 TYR B C 1
ATOM 4853 O O . TYR B 1 186 ? 34.926 13.382 -1.734 1.00 32.29 184 TYR B O 1
ATOM 4862 N N . ASN B 1 187 ? 34.306 14.599 0.068 1.00 32.75 185 ASN B N 1
ATOM 4863 C CA . ASN B 1 187 ? 33.254 13.676 0.501 1.00 34.10 185 ASN B CA 1
ATOM 4864 C C . ASN B 1 187 ? 31.807 14.171 0.379 1.00 33.17 185 ASN B C 1
ATOM 4865 O O . ASN B 1 187 ? 30.911 13.602 1.014 1.00 34.12 185 ASN B O 1
ATOM 4870 N N . LYS B 1 188 ? 31.580 15.208 -0.422 1.00 30.85 186 LYS B N 1
ATOM 4871 C CA . LYS B 1 188 ? 30.236 15.747 -0.627 1.00 30.02 186 LYS B CA 1
ATOM 4872 C C . LYS B 1 188 ? 29.766 15.518 -2.070 1.00 29.00 186 LYS B C 1
ATOM 4873 O O . LYS B 1 188 ? 30.582 15.303 -2.967 1.00 28.95 186 LYS B O 1
ATOM 4879 N N . ASP B 1 189 ? 28.461 15.637 -2.302 1.00 27.89 187 ASP B N 1
ATOM 4880 C CA . ASP B 1 189 ? 27.881 15.390 -3.626 1.00 27.47 187 ASP B CA 1
ATOM 4881 C C . ASP B 1 189 ? 27.950 16.587 -4.572 1.00 24.94 187 ASP B C 1
ATOM 4882 O O . ASP B 1 189 ? 27.533 16.484 -5.727 1.00 24.00 187 ASP B O 1
ATOM 4887 N N . LYS B 1 190 ? 28.452 17.717 -4.084 1.00 23.75 188 LYS B N 1
ATOM 4888 C CA . LYS B 1 190 ? 28.543 18.947 -4.875 1.00 22.04 188 LYS B CA 1
ATOM 4889 C C . LYS B 1 190 ? 29.743 19.726 -4.374 1.00 21.53 188 LYS B C 1
ATOM 4890 O O . LYS B 1 190 ? 30.021 19.731 -3.176 1.00 21.44 188 LYS B O 1
ATOM 4896 N N . VAL B 1 191 ? 30.458 20.347 -5.298 1.00 20.89 189 VAL B N 1
ATOM 4897 C CA . VAL B 1 191 ? 31.505 21.300 -4.966 1.00 20.54 189 VAL B CA 1
ATOM 4898 C C . VAL B 1 191 ? 31.485 22.454 -5.965 1.00 19.84 189 VAL B C 1
ATOM 4899 O O . VAL B 1 191 ? 31.144 22.285 -7.152 1.00 19.58 189 VAL B O 1
ATOM 4903 N N . ILE B 1 192 ? 31.825 23.641 -5.480 1.00 19.28 190 ILE B N 1
ATOM 4904 C CA . ILE B 1 192 ? 32.089 24.765 -6.349 1.00 18.70 190 ILE B CA 1
ATOM 4905 C C . ILE B 1 192 ? 33.593 25.021 -6.251 1.00 19.01 190 ILE B C 1
ATOM 4906 O O . ILE B 1 192 ? 34.112 25.302 -5.160 1.00 19.74 190 ILE B O 1
ATOM 4911 N N . MET B 1 193 ? 34.298 24.874 -7.371 1.00 18.51 191 MET B N 1
ATOM 4912 C CA . MET B 1 193 ? 35.728 25.111 -7.405 1.00 19.04 191 MET B CA 1
ATOM 4913 C C . MET B 1 193 ? 35.985 26.471 -8.004 1.00 18.85 191 MET B C 1
ATOM 4914 O O . MET B 1 193 ? 35.296 26.862 -8.947 1.00 18.51 191 MET B O 1
ATOM 4919 N N . ILE B 1 194 ? 36.952 27.195 -7.442 1.00 19.17 192 ILE B N 1
ATOM 4920 C CA . ILE B 1 194 ? 37.451 28.421 -8.052 1.00 18.78 192 ILE B CA 1
ATOM 4921 C C . ILE B 1 194 ? 38.882 28.204 -8.530 1.00 19.45 192 ILE B C 1
ATOM 4922 O O . ILE B 1 194 ? 39.759 27.832 -7.748 1.00 20.12 192 ILE B O 1
ATOM 4927 N N . LEU B 1 195 ? 39.100 28.431 -9.823 1.00 19.36 193 LEU B N 1
ATOM 4928 C CA . LEU B 1 195 ? 40.409 28.328 -10.431 1.00 19.64 193 LEU B CA 1
ATOM 4929 C C . LEU B 1 195 ? 40.770 29.702 -10.954 1.00 19.22 193 LEU B C 1
ATOM 4930 O O . LEU B 1 195 ? 40.056 30.232 -11.789 1.00 19.43 193 LEU B O 1
ATOM 4935 N N . ASN B 1 196 ? 41.858 30.278 -10.451 1.00 18.96 194 ASN B N 1
ATOM 4936 C CA . ASN B 1 196 ? 42.230 31.661 -10.781 1.00 18.25 194 ASN B CA 1
ATOM 4937 C C . ASN B 1 196 ? 43.695 31.695 -11.189 1.00 18.52 194 ASN B C 1
ATOM 4938 O O . ASN B 1 196 ? 44.591 31.710 -10.337 1.00 18.85 194 ASN B O 1
ATOM 4943 N N . TYR B 1 197 ? 43.924 31.664 -12.497 1.00 18.51 195 TYR B N 1
ATOM 4944 C CA . TYR B 1 197 ? 45.260 31.674 -13.073 1.00 18.52 195 TYR B CA 1
ATOM 4945 C C . TYR B 1 197 ? 45.239 32.561 -14.330 1.00 18.29 195 TYR B C 1
ATOM 4946 O O . TYR B 1 197 ? 44.473 32.274 -15.251 1.00 17.90 195 TYR B O 1
ATOM 4955 N N . PRO B 1 198 ? 46.082 33.620 -14.383 1.00 17.44 196 PRO B N 1
ATOM 4956 C CA . PRO B 1 198 ? 47.090 33.976 -13.401 1.00 17.82 196 PRO B CA 1
ATOM 4957 C C . PRO B 1 198 ? 46.484 34.264 -12.047 1.00 17.57 196 PRO B C 1
ATOM 4958 O O . PRO B 1 198 ? 45.382 34.807 -11.949 1.00 17.01 196 PRO B O 1
ATOM 4962 N N . ASN B 1 199 ? 47.223 33.883 -11.017 1.00 18.75 197 ASN B N 1
ATOM 4963 C CA . ASN B 1 199 ? 46.754 33.934 -9.646 1.00 18.69 197 ASN B CA 1
ATOM 4964 C C . ASN B 1 199 ? 46.966 35.285 -8.986 1.00 18.64 197 ASN B C 1
ATOM 4965 O O . ASN B 1 199 ? 47.980 35.955 -9.209 1.00 19.75 197 ASN B O 1
ATOM 4970 N N . ASN B 1 200 ? 45.956 35.690 -8.218 1.00 17.93 198 ASN B N 1
ATOM 4971 C CA . ASN B 1 200 ? 46.071 36.704 -7.188 1.00 17.70 198 ASN B CA 1
ATOM 4972 C C . ASN B 1 200 ? 46.116 35.865 -5.906 1.00 17.94 198 ASN B C 1
ATOM 4973 O O . ASN B 1 200 ? 45.141 35.165 -5.589 1.00 18.37 198 ASN B O 1
ATOM 4978 N N . PRO B 1 201 ? 47.214 35.950 -5.149 1.00 17.73 199 PRO B N 1
ATOM 4979 C CA . PRO B 1 201 ? 48.261 36.977 -5.151 1.00 17.92 199 PRO B CA 1
ATOM 4980 C C . PRO B 1 201 ? 49.620 36.587 -5.709 1.00 17.94 199 PRO B C 1
ATOM 4981 O O . PRO B 1 201 ? 50.555 37.383 -5.610 1.00 19.40 199 PRO B O 1
ATOM 4985 N N . THR B 1 202 ? 49.759 35.391 -6.266 1.00 17.42 200 THR B N 1
ATOM 4986 C CA . THR B 1 202 ? 51.099 34.883 -6.567 1.00 18.26 200 THR B CA 1
ATOM 4987 C C . THR B 1 202 ? 51.575 35.104 -7.991 1.00 17.47 200 THR B C 1
ATOM 4988 O O . THR B 1 202 ? 52.755 34.940 -8.253 1.00 18.48 200 THR B O 1
ATOM 4992 N N . GLY B 1 203 ? 50.674 35.438 -8.905 1.00 17.18 201 GLY B N 1
ATOM 4993 C CA . GLY B 1 203 ? 51.060 35.685 -10.301 1.00 16.80 201 GLY B CA 1
ATOM 4994 C C . GLY B 1 203 ? 51.522 34.429 -11.023 1.00 17.56 201 GLY B C 1
ATOM 4995 O O . GLY B 1 203 ? 52.351 34.496 -11.931 1.00 18.10 201 GLY B O 1
ATOM 4996 N N . TYR B 1 204 ? 50.996 33.282 -10.610 1.00 17.45 202 TYR B N 1
ATOM 4997 C CA . TYR B 1 204 ? 51.347 32.014 -11.239 1.00 17.97 202 TYR B CA 1
ATOM 4998 C C . TYR B 1 204 ? 50.271 31.559 -12.221 1.00 17.92 202 TYR B C 1
ATOM 4999 O O . TYR B 1 204 ? 49.079 31.629 -11.918 1.00 17.45 202 TYR B O 1
ATOM 5008 N N . THR B 1 205 ? 50.715 31.087 -13.387 1.00 18.51 203 THR B N 1
ATOM 5009 C CA . THR B 1 205 ? 49.863 30.393 -14.351 1.00 18.67 203 THR B CA 1
ATOM 5010 C C . THR B 1 205 ? 50.502 29.033 -14.625 1.00 19.33 203 THR B C 1
ATOM 5011 O O . THR B 1 205 ? 51.704 28.959 -14.866 1.00 19.73 203 THR B O 1
ATOM 5015 N N . PRO B 1 206 ? 49.709 27.945 -14.564 1.00 20.34 204 PRO B N 1
ATOM 5016 C CA . PRO B 1 206 ? 50.283 26.625 -14.760 1.00 21.58 204 PRO B CA 1
ATOM 5017 C C . PRO B 1 206 ? 50.689 26.300 -16.195 1.00 22.19 204 PRO B C 1
ATOM 5018 O O . PRO B 1 206 ? 50.204 26.912 -17.152 1.00 22.20 204 PRO B O 1
ATOM 5022 N N . THR B 1 207 ? 51.577 25.326 -16.316 1.00 23.78 205 THR B N 1
ATOM 5023 C CA . THR B 1 207 ? 51.989 24.773 -17.606 1.00 24.82 205 THR B CA 1
ATOM 5024 C C . THR B 1 207 ? 50.862 23.902 -18.158 1.00 24.99 205 THR B C 1
ATOM 5025 O O . THR B 1 207 ? 49.932 23.552 -17.433 1.00 23.96 205 THR B O 1
ATOM 5029 N N . HIS B 1 208 ? 50.930 23.533 -19.435 1.00 26.15 206 HIS B N 1
ATOM 5030 C CA . HIS B 1 208 ? 49.894 22.654 -19.975 1.00 27.06 206 HIS B CA 1
ATOM 5031 C C . HIS B 1 208 ? 49.905 21.307 -19.237 1.00 27.17 206 HIS B C 1
ATOM 5032 O O . HIS B 1 208 ? 48.848 20.732 -18.984 1.00 27.20 206 HIS B O 1
ATOM 5039 N N . LYS B 1 209 ? 51.097 20.835 -18.883 1.00 27.33 207 LYS B N 1
ATOM 5040 C CA . LYS B 1 209 ? 51.271 19.631 -18.068 1.00 28.41 207 LYS B CA 1
ATOM 5041 C C . LYS B 1 209 ? 50.452 19.686 -16.786 1.00 26.61 207 LYS B C 1
ATOM 5042 O O . LYS B 1 209 ? 49.743 18.749 -16.434 1.00 26.41 207 LYS B O 1
ATOM 5048 N N . GLU B 1 210 ? 50.590 20.800 -16.080 1.00 25.22 208 GLU B N 1
ATOM 5049 C CA . GLU B 1 210 ? 49.895 21.005 -14.826 1.00 23.88 208 GLU B CA 1
ATOM 5050 C C . GLU B 1 210 ? 48.387 21.116 -15.021 1.00 22.79 208 GLU B C 1
ATOM 5051 O O . GLU B 1 210 ? 47.625 20.539 -14.250 1.00 22.17 208 GLU B O 1
ATOM 5057 N N . VAL B 1 211 ? 47.959 21.837 -16.057 1.00 22.34 209 VAL B N 1
ATOM 5058 C CA . VAL B 1 211 ? 46.537 21.954 -16.394 1.00 21.90 209 VAL B CA 1
ATOM 5059 C C . VAL B 1 211 ? 45.902 20.589 -16.675 1.00 22.75 209 VAL B C 1
ATOM 5060 O O . VAL B 1 211 ? 44.811 20.294 -16.182 1.00 22.25 209 VAL B O 1
ATOM 5064 N N . THR B 1 212 ? 46.588 19.769 -17.464 1.00 24.27 210 THR B N 1
ATOM 5065 C CA . THR B 1 212 ? 46.132 18.404 -17.740 1.00 25.26 210 THR B CA 1
ATOM 5066 C C . THR B 1 212 ? 45.895 17.627 -16.437 1.00 25.83 210 THR B C 1
ATOM 5067 O O . THR B 1 212 ? 44.852 17.004 -16.254 1.00 26.30 210 THR B O 1
ATOM 5071 N N . THR B 1 213 ? 46.864 17.678 -15.534 1.00 26.24 211 THR B N 1
ATOM 5072 C CA . THR B 1 213 ? 46.737 17.021 -14.231 1.00 26.75 211 THR B CA 1
ATOM 5073 C C . THR B 1 213 ? 45.526 17.541 -13.464 1.00 25.58 211 THR B C 1
ATOM 5074 O O . THR B 1 213 ? 44.748 16.765 -12.916 1.00 25.74 211 THR B O 1
ATOM 5078 N N . ILE B 1 214 ? 45.356 18.857 -13.444 1.00 24.95 212 ILE B N 1
ATOM 5079 C CA . ILE B 1 214 ? 44.243 19.467 -12.731 1.00 24.01 212 ILE B CA 1
ATOM 5080 C C . ILE B 1 214 ? 42.893 19.006 -13.276 1.00 23.92 212 ILE B C 1
ATOM 5081 O O . ILE B 1 214 ? 42.025 18.591 -12.506 1.00 23.77 212 ILE B O 1
ATOM 5086 N N . VAL B 1 215 ? 42.721 19.081 -14.595 1.00 23.97 213 VAL B N 1
ATOM 5087 C CA . VAL B 1 215 ? 41.431 18.770 -15.218 1.00 24.55 213 VAL B CA 1
ATOM 5088 C C . VAL B 1 215 ? 41.136 17.259 -15.187 1.00 25.90 213 VAL B C 1
ATOM 5089 O O . VAL B 1 215 ? 39.983 16.851 -15.038 1.00 26.42 213 VAL B O 1
ATOM 5093 N N . GLU B 1 216 ? 42.165 16.429 -15.315 1.00 27.14 214 GLU B N 1
ATOM 5094 C CA . GLU B 1 216 ? 41.975 14.980 -15.156 1.00 28.53 214 GLU B CA 1
ATOM 5095 C C . GLU B 1 216 ? 41.529 14.631 -13.728 1.00 28.03 214 GLU B C 1
ATOM 5096 O O . GLU B 1 216 ? 40.684 13.756 -13.522 1.00 27.93 214 GLU B O 1
ATOM 5102 N N . ALA B 1 217 ? 42.101 15.322 -12.748 1.00 26.98 215 ALA B N 1
ATOM 5103 C CA . ALA B 1 217 ? 41.736 15.133 -11.339 1.00 26.71 215 ALA B CA 1
ATOM 5104 C C . ALA B 1 217 ? 40.282 15.541 -11.078 1.00 25.63 215 ALA B C 1
ATOM 5105 O O . ALA B 1 217 ? 39.562 14.867 -10.336 1.00 25.51 215 ALA B O 1
ATOM 5107 N N . ILE B 1 218 ? 39.858 16.635 -11.702 1.00 24.21 216 ILE B N 1
ATOM 5108 C CA . ILE B 1 218 ? 38.478 17.116 -11.580 1.00 23.83 216 ILE B CA 1
ATOM 5109 C C . ILE B 1 218 ? 37.508 16.131 -12.247 1.00 24.78 216 ILE B C 1
ATOM 5110 O O . ILE B 1 218 ? 36.456 15.817 -11.690 1.00 24.88 216 ILE B O 1
ATOM 5115 N N . LYS B 1 219 ? 37.888 15.610 -13.410 1.00 25.14 217 LYS B N 1
ATOM 5116 C CA . LYS B 1 219 ? 37.088 14.585 -14.094 1.00 26.17 217 LYS B CA 1
ATOM 5117 C C . LYS B 1 219 ? 36.922 13.321 -13.238 1.00 27.03 217 LYS B C 1
ATOM 5118 O O . LYS B 1 219 ? 35.861 12.682 -13.239 1.00 27.47 217 LYS B O 1
ATOM 5124 N N . ALA B 1 220 ? 37.970 12.969 -12.499 1.00 27.03 218 ALA B N 1
ATOM 5125 C CA . ALA B 1 220 ? 37.938 11.778 -11.644 1.00 28.39 218 ALA B CA 1
ATOM 5126 C C . ALA B 1 220 ? 36.950 11.984 -10.504 1.00 28.02 218 ALA B C 1
ATOM 5127 O O . ALA B 1 220 ? 36.196 11.078 -10.160 1.00 28.32 218 ALA B O 1
ATOM 5129 N N . LEU B 1 221 ? 36.933 13.194 -9.952 1.00 26.95 219 LEU B N 1
ATOM 5130 C CA . LEU B 1 221 ? 35.976 13.544 -8.906 1.00 26.98 219 LEU B CA 1
ATOM 5131 C C . LEU B 1 221 ? 34.549 13.483 -9.434 1.00 26.93 219 LEU B C 1
ATOM 5132 O O . LEU B 1 221 ? 33.677 12.880 -8.801 1.00 27.83 219 LEU B O 1
ATOM 5137 N N . ALA B 1 222 ? 34.321 14.092 -10.594 1.00 26.15 220 ALA B N 1
ATOM 5138 C CA . ALA B 1 222 ? 33.005 14.095 -11.228 1.00 26.24 220 ALA B CA 1
ATOM 5139 C C . ALA B 1 222 ? 32.486 12.676 -11.417 1.00 28.10 220 ALA B C 1
ATOM 5140 O O . ALA B 1 222 ? 31.325 12.382 -11.148 1.00 28.95 220 ALA B O 1
ATOM 5142 N N . ASN B 1 223 ? 33.360 11.782 -11.856 1.00 29.12 221 ASN B N 1
ATOM 5143 C CA . ASN B 1 223 ? 32.968 10.397 -12.085 1.00 30.53 221 ASN B CA 1
ATOM 5144 C C . ASN B 1 223 ? 32.690 9.591 -10.812 1.00 31.16 221 ASN B C 1
ATOM 5145 O O . ASN B 1 223 ? 32.043 8.558 -10.884 1.00 32.17 221 ASN B O 1
ATOM 5150 N N . LYS B 1 224 ? 33.155 10.075 -9.658 1.00 30.72 222 LYS B N 1
ATOM 5151 C CA . LYS B 1 224 ? 32.831 9.469 -8.355 1.00 32.39 222 LYS B CA 1
ATOM 5152 C C . LYS B 1 224 ? 31.431 9.841 -7.833 1.00 31.84 222 LYS B C 1
ATOM 5153 O O . LYS B 1 224 ? 30.987 9.277 -6.814 1.00 33.21 222 LYS B O 1
ATOM 5159 N N . GLY B 1 225 ? 30.759 10.772 -8.508 1.00 30.52 223 GLY B N 1
ATOM 5160 C CA . GLY B 1 225 ? 29.389 11.184 -8.165 1.00 30.10 223 GLY B CA 1
ATOM 5161 C C . GLY B 1 225 ? 29.253 12.589 -7.600 1.00 28.66 223 GLY B C 1
ATOM 5162 O O . GLY B 1 225 ? 28.167 12.974 -7.158 1.00 28.83 223 GLY B O 1
ATOM 5163 N N . THR B 1 226 ? 30.330 13.375 -7.625 1.00 28.08 224 THR B N 1
ATOM 5164 C CA . THR B 1 226 ? 30.268 14.763 -7.185 1.00 26.36 224 THR B CA 1
ATOM 5165 C C . THR B 1 226 ? 30.019 15.677 -8.381 1.00 25.44 224 THR B C 1
ATOM 5166 O O . THR B 1 226 ? 30.745 15.610 -9.372 1.00 25.10 224 THR B O 1
ATOM 5170 N N . LYS B 1 227 ? 29.002 16.532 -8.262 1.00 24.46 225 LYS B N 1
ATOM 5171 C CA . LYS B 1 227 ? 28.695 17.539 -9.264 1.00 23.51 225 LYS B CA 1
ATOM 5172 C C . LYS B 1 227 ? 29.688 18.670 -9.048 1.00 22.13 225 LYS B C 1
ATOM 5173 O O . LYS B 1 227 ? 29.857 19.113 -7.919 1.00 21.79 225 LYS B O 1
ATOM 5179 N N . VAL B 1 228 ? 30.357 19.111 -10.114 1.00 21.21 226 VAL B N 1
ATOM 5180 C CA . VAL B 1 228 ? 31.408 20.117 -10.004 1.00 20.56 226 VAL B CA 1
ATOM 5181 C C . VAL B 1 228 ? 31.014 21.359 -10.790 1.00 19.81 226 VAL B C 1
ATOM 5182 O O . VAL B 1 228 ? 30.826 21.290 -12.006 1.00 19.56 226 VAL B O 1
ATOM 5186 N N . ILE B 1 229 ? 30.847 22.476 -10.084 1.00 19.14 227 ILE B N 1
ATOM 5187 C CA . ILE B 1 229 ? 30.785 23.789 -10.719 1.00 18.42 227 ILE B CA 1
ATOM 5188 C C . ILE B 1 229 ? 32.200 24.348 -10.700 1.00 18.37 227 ILE B C 1
ATOM 5189 O O . ILE B 1 229 ? 32.752 24.639 -9.637 1.00 18.81 227 ILE B O 1
ATOM 5194 N N . ALA B 1 230 ? 32.797 24.486 -11.886 1.00 17.76 228 ALA B N 1
ATOM 5195 C CA . ALA B 1 230 ? 34.194 24.867 -11.993 1.00 17.82 228 ALA B CA 1
ATOM 5196 C C . ALA B 1 230 ? 34.263 26.308 -12.476 1.00 17.36 228 ALA B C 1
ATOM 5197 O O . ALA B 1 230 ? 34.159 26.571 -13.667 1.00 17.54 228 ALA B O 1
ATOM 5199 N N . VAL B 1 231 ? 34.411 27.230 -11.530 1.00 17.36 229 VAL B N 1
ATOM 5200 C CA . VAL B 1 231 ? 34.484 28.633 -11.824 1.00 16.79 229 VAL B CA 1
ATOM 5201 C C . VAL B 1 231 ? 35.906 28.983 -12.219 1.00 16.63 229 VAL B C 1
ATOM 5202 O O . VAL B 1 231 ? 36.854 28.773 -11.454 1.00 16.84 229 VAL B O 1
ATOM 5206 N N . VAL B 1 232 ? 36.044 29.501 -13.432 1.00 15.55 230 VAL B N 1
ATOM 5207 C CA . VAL B 1 232 ? 37.334 29.886 -13.952 1.00 15.93 230 VAL B CA 1
ATOM 5208 C C . VAL B 1 232 ? 37.376 31.407 -13.921 1.00 16.11 230 VAL B C 1
ATOM 5209 O O . VAL B 1 232 ? 36.682 32.063 -14.689 1.00 15.92 230 VAL B O 1
ATOM 5213 N N . ASP B 1 233 ? 38.139 31.943 -12.966 1.00 16.37 231 ASP B N 1
ATOM 5214 C CA . ASP B 1 233 ? 38.261 33.371 -12.768 1.00 16.23 231 ASP B CA 1
ATOM 5215 C C . ASP B 1 233 ? 39.427 33.846 -13.617 1.00 15.95 231 ASP B C 1
ATOM 5216 O O . ASP B 1 233 ? 40.586 33.726 -13.217 1.00 16.98 231 ASP B O 1
ATOM 5221 N N . ASP B 1 234 ? 39.118 34.399 -14.784 1.00 16.07 232 ASP B N 1
ATOM 5222 C CA . ASP B 1 234 ? 40.138 34.813 -15.730 1.00 15.84 232 ASP B CA 1
ATOM 5223 C C . ASP B 1 234 ? 40.441 36.317 -15.675 1.00 15.60 232 ASP B C 1
ATOM 5224 O O . ASP B 1 234 ? 40.719 36.935 -16.706 1.00 15.44 232 ASP B O 1
ATOM 5229 N N . ALA B 1 235 ? 40.417 36.889 -14.478 1.00 15.45 233 ALA B N 1
ATOM 5230 C CA . ALA B 1 235 ? 40.729 38.313 -14.271 1.00 15.45 233 ALA B CA 1
ATOM 5231 C C . ALA B 1 235 ? 42.010 38.784 -14.970 1.00 16.02 233 ALA B C 1
ATOM 5232 O O . ALA B 1 235 ? 42.025 39.848 -15.579 1.00 16.43 233 ALA B O 1
ATOM 5234 N N . TYR B 1 236 ? 43.080 37.994 -14.882 1.00 16.87 234 TYR B N 1
ATOM 5235 C CA . TYR B 1 236 ? 44.391 38.389 -15.428 1.00 17.67 234 TYR B CA 1
ATOM 5236 C C . TYR B 1 236 ? 44.729 37.641 -16.705 1.00 17.92 234 TYR B C 1
ATOM 5237 O O . TYR B 1 236 ? 45.898 37.569 -17.101 1.00 18.80 234 TYR B O 1
ATOM 5246 N N . TYR B 1 237 ? 43.714 37.076 -17.357 1.00 17.95 235 TYR B N 1
ATOM 5247 C CA . TYR B 1 237 ? 43.929 36.321 -18.579 1.00 18.04 235 TYR B CA 1
ATOM 5248 C C . TYR B 1 237 ? 44.696 37.120 -19.646 1.00 18.78 235 TYR B C 1
ATOM 5249 O O . TYR B 1 237 ? 44.426 38.307 -19.878 1.00 19.48 235 TYR B O 1
ATOM 5258 N N . GLY B 1 238 ? 45.664 36.458 -20.270 1.00 19.40 236 GLY B N 1
ATOM 5259 C CA . GLY B 1 238 ? 46.451 37.042 -21.348 1.00 20.10 236 GLY B CA 1
ATOM 5260 C C . GLY B 1 238 ? 47.760 37.662 -20.915 1.00 20.75 236 GLY B C 1
ATOM 5261 O O . GLY B 1 238 ? 48.627 37.923 -21.758 1.00 21.66 236 GLY B O 1
ATOM 5262 N N . LEU B 1 239 ? 47.908 37.920 -19.616 1.00 20.13 237 LEU B N 1
ATOM 5263 C CA . LEU B 1 239 ? 49.120 38.531 -19.084 1.00 20.64 237 LEU B CA 1
ATOM 5264 C C . LEU B 1 239 ? 50.143 37.446 -18.788 1.00 20.76 237 LEU B C 1
ATOM 5265 O O . LEU B 1 239 ? 50.485 37.199 -17.640 1.00 21.03 237 LEU B O 1
ATOM 5270 N N . PHE B 1 240 ? 50.630 36.795 -19.837 1.00 21.14 238 PHE B N 1
ATOM 5271 C CA . PHE B 1 240 ? 51.508 35.637 -19.696 1.00 21.67 238 PHE B CA 1
ATOM 5272 C C . PHE B 1 240 ? 52.931 36.008 -20.091 1.00 22.45 238 PHE B C 1
ATOM 5273 O O . PHE B 1 240 ? 53.146 36.519 -21.199 1.00 23.12 238 PHE B O 1
ATOM 5281 N N . TYR B 1 241 ? 53.897 35.763 -19.202 1.00 22.53 239 TYR B N 1
ATOM 5282 C CA . TYR B 1 241 ? 55.294 36.185 -19.439 1.00 23.29 239 TYR B CA 1
ATOM 5283 C C . TYR B 1 241 ? 56.276 35.034 -19.657 1.00 24.61 239 TYR B C 1
ATOM 5284 O O . TYR B 1 241 ? 57.455 35.276 -19.950 1.00 25.53 239 TYR B O 1
ATOM 5293 N N . GLU B 1 242 ? 55.788 33.798 -19.536 1.00 24.98 240 GLU B N 1
ATOM 5294 C CA . GLU B 1 242 ? 56.579 32.591 -19.790 1.00 26.28 240 GLU B CA 1
ATOM 5295 C C . GLU B 1 242 ? 55.771 31.606 -20.630 1.00 26.75 240 GLU B C 1
ATOM 5296 O O . GLU B 1 242 ? 54.593 31.841 -20.915 1.00 26.07 240 GLU B O 1
ATOM 5302 N N . ASP B 1 243 ? 56.411 30.500 -21.002 1.00 28.56 241 ASP B N 1
ATOM 5303 C CA . ASP B 1 243 ? 55.792 29.451 -21.808 1.00 29.36 241 ASP B CA 1
ATOM 5304 C C . ASP B 1 243 ? 54.871 28.601 -20.929 1.00 28.81 241 ASP B C 1
ATOM 5305 O O . ASP B 1 243 ? 55.265 27.559 -20.406 1.00 29.80 241 ASP B O 1
ATOM 5310 N N . VAL B 1 244 ? 53.648 29.091 -20.743 1.00 27.81 242 VAL B N 1
ATOM 5311 C CA . VAL B 1 244 ? 52.640 28.417 -19.927 1.00 26.96 242 VAL B CA 1
ATOM 5312 C C . VAL B 1 244 ? 51.418 28.086 -20.782 1.00 26.58 242 VAL B C 1
ATOM 5313 O O . VAL B 1 244 ? 51.393 28.382 -21.982 1.00 26.87 242 VAL B O 1
ATOM 5317 N N . TYR B 1 245 ? 50.428 27.441 -20.176 1.00 25.57 243 TYR B N 1
ATOM 5318 C CA . TYR B 1 245 ? 49.145 27.231 -20.831 1.00 25.17 243 TYR B CA 1
ATOM 5319 C C . TYR B 1 245 ? 48.517 28.600 -21.080 1.00 24.12 243 TYR B C 1
ATOM 5320 O O . TYR B 1 245 ? 48.316 29.369 -20.140 1.00 23.55 243 TYR B O 1
ATOM 5329 N N . THR B 1 246 ? 48.237 28.929 -22.338 1.00 23.90 244 THR B N 1
ATOM 5330 C CA . THR B 1 246 ? 47.747 30.276 -22.672 1.00 23.32 244 THR B CA 1
ATOM 5331 C C . THR B 1 246 ? 46.282 30.309 -23.114 1.00 22.50 244 THR B C 1
ATOM 5332 O O . THR B 1 246 ? 45.761 31.365 -23.467 1.00 22.23 244 THR B O 1
ATOM 5336 N N . GLN B 1 247 ? 45.622 29.157 -23.131 1.00 22.17 245 GLN B N 1
ATOM 5337 C CA . GLN B 1 247 ? 44.174 29.130 -23.248 1.00 21.53 245 GLN B CA 1
ATOM 5338 C C . GLN B 1 247 ? 43.576 29.234 -21.843 1.00 21.02 245 GLN B C 1
ATOM 5339 O O . GLN B 1 247 ? 44.280 29.049 -20.845 1.00 20.93 245 GLN B O 1
ATOM 5345 N N . SER B 1 248 ? 42.294 29.565 -21.769 1.00 19.84 246 SER B N 1
ATOM 5346 C CA . SER B 1 248 ? 41.589 29.549 -20.491 1.00 19.14 246 SER B CA 1
ATOM 5347 C C . SER B 1 248 ? 41.440 28.115 -20.013 1.00 19.41 246 SER B C 1
ATOM 5348 O O . SER B 1 248 ? 41.273 27.192 -20.814 1.00 19.01 246 SER B O 1
ATOM 5351 N N . LEU B 1 249 ? 41.488 27.921 -18.700 1.00 19.52 247 LEU B N 1
ATOM 5352 C CA . LEU B 1 249 ? 41.208 26.601 -18.143 1.00 20.24 247 LEU B CA 1
ATOM 5353 C C . LEU B 1 249 ? 39.753 26.194 -18.455 1.00 19.84 247 LEU B C 1
ATOM 5354 O O . LEU B 1 249 ? 39.409 25.014 -18.444 1.00 20.67 247 LEU B O 1
ATOM 5359 N N . PHE B 1 250 ? 38.918 27.176 -18.772 1.00 19.00 248 PHE B N 1
ATOM 5360 C CA . PHE B 1 250 ? 37.559 26.929 -19.239 1.00 18.59 248 PHE B CA 1
ATOM 5361 C C . PHE B 1 250 ? 37.544 25.994 -20.453 1.00 19.20 248 PHE B C 1
ATOM 5362 O O . PHE B 1 250 ? 36.703 25.096 -20.545 1.00 18.34 248 PHE B O 1
ATOM 5370 N N . THR B 1 251 ? 38.487 26.216 -21.369 1.00 19.13 249 THR B N 1
ATOM 5371 C CA . THR B 1 251 ? 38.600 25.407 -22.578 1.00 20.02 249 THR B CA 1
ATOM 5372 C C . THR B 1 251 ? 38.970 23.969 -22.229 1.00 21.24 249 THR B C 1
ATOM 5373 O O . THR B 1 251 ? 38.297 23.048 -22.663 1.00 21.96 249 THR B O 1
ATOM 5377 N N . ALA B 1 252 ? 40.019 23.798 -21.429 1.00 21.72 250 ALA B N 1
ATOM 5378 C CA . ALA B 1 252 ? 40.437 22.486 -20.963 1.00 23.27 250 ALA B CA 1
ATOM 5379 C C . ALA B 1 252 ? 39.281 21.736 -20.306 1.00 23.48 250 ALA B C 1
ATOM 5380 O O . ALA B 1 252 ? 39.061 20.554 -20.596 1.00 24.71 250 ALA B O 1
ATOM 5382 N N . LEU B 1 253 ? 38.535 22.438 -19.456 1.00 22.97 251 LEU B N 1
ATOM 5383 C CA . LEU B 1 253 ? 37.441 21.837 -18.686 1.00 23.37 251 LEU B CA 1
ATOM 5384 C C . LEU B 1 253 ? 36.229 21.508 -19.557 1.00 23.58 251 LEU B C 1
ATOM 5385 O O . LEU B 1 253 ? 35.601 20.452 -19.386 1.00 24.97 251 LEU B O 1
ATOM 5390 N N . THR B 1 254 ? 35.912 22.398 -20.493 1.00 23.07 252 THR B N 1
ATOM 5391 C CA . THR B 1 254 ? 34.785 22.194 -21.395 1.00 23.83 252 THR B CA 1
ATOM 5392 C C . THR B 1 254 ? 35.056 20.999 -22.318 1.00 25.06 252 THR B C 1
ATOM 5393 O O . THR B 1 254 ? 34.152 20.210 -22.623 1.00 25.68 252 THR B O 1
ATOM 5397 N N . ASN B 1 255 ? 36.314 20.851 -22.719 1.00 25.77 253 ASN B N 1
ATOM 5398 C CA . ASN B 1 255 ? 36.714 19.757 -23.612 1.00 27.31 253 ASN B CA 1
ATOM 5399 C C . ASN B 1 255 ? 36.746 18.375 -22.944 1.00 28.57 253 ASN B C 1
ATOM 5400 O O . ASN B 1 255 ? 37.015 17.374 -23.616 1.00 29.45 253 ASN B O 1
ATOM 5405 N N . LEU B 1 256 ? 36.472 18.316 -21.638 1.00 28.71 254 LEU B N 1
ATOM 5406 C CA . LEU B 1 256 ? 36.255 17.048 -20.930 1.00 30.26 254 LEU B CA 1
ATOM 5407 C C . LEU B 1 256 ? 34.923 16.400 -21.309 1.00 31.47 254 LEU B C 1
ATOM 5408 O O . LEU B 1 256 ? 34.800 15.182 -21.248 1.00 32.42 254 LEU B O 1
ATOM 5413 N N . HIS B 1 257 ? 33.926 17.210 -21.671 1.00 31.36 255 HIS B N 1
ATOM 5414 C CA . HIS B 1 257 ? 32.594 16.704 -22.022 1.00 32.40 255 HIS B CA 1
ATOM 5415 C C . HIS B 1 257 ? 32.007 15.776 -20.943 1.00 32.83 255 HIS B C 1
ATOM 5416 O O . HIS B 1 257 ? 31.624 14.648 -21.218 1.00 33.87 255 HIS B O 1
ATOM 5423 N N . SER B 1 258 ? 31.944 16.272 -19.709 1.00 31.93 256 SER B N 1
ATOM 5424 C CA . SER B 1 258 ? 31.289 15.565 -18.608 1.00 32.33 256 SER B CA 1
ATOM 5425 C C . SER B 1 258 ? 30.045 16.350 -18.253 1.00 31.39 256 SER B C 1
ATOM 5426 O O . SER B 1 258 ? 30.150 17.535 -18.051 1.00 29.38 256 SER B O 1
ATOM 5429 N N . ASN B 1 259 ? 28.868 15.722 -18.151 1.00 31.76 257 ASN B N 1
ATOM 5430 C CA . ASN B 1 259 ? 27.700 16.511 -17.721 1.00 31.59 257 ASN B CA 1
ATOM 5431 C C . ASN B 1 259 ? 27.712 16.795 -16.216 1.00 29.90 257 ASN B C 1
ATOM 5432 O O . ASN B 1 259 ? 26.925 17.605 -15.735 1.00 30.68 257 ASN B O 1
ATOM 5437 N N . ALA B 1 260 ? 28.624 16.149 -15.490 1.00 28.83 258 ALA B N 1
ATOM 5438 C CA . ALA B 1 260 ? 28.804 16.411 -14.055 1.00 26.94 258 ALA B CA 1
ATOM 5439 C C . ALA B 1 260 ? 29.814 17.511 -13.729 1.00 24.82 258 ALA B C 1
ATOM 5440 O O . ALA B 1 260 ? 30.083 17.756 -12.543 1.00 24.06 258 ALA B O 1
ATOM 5442 N N . ILE B 1 261 ? 30.368 18.166 -14.754 1.00 22.76 259 ILE B N 1
ATOM 5443 C CA . ILE B 1 261 ? 31.216 19.344 -14.569 1.00 21.38 259 ILE B CA 1
ATOM 5444 C C . ILE B 1 261 ? 30.595 20.466 -15.385 1.00 20.40 259 ILE B C 1
ATOM 5445 O O . ILE B 1 261 ? 30.406 20.311 -16.586 1.00 20.84 259 ILE B O 1
ATOM 5450 N N . LEU B 1 262 ? 30.267 21.572 -14.730 1.00 19.24 260 LEU B N 1
ATOM 5451 C CA . LEU B 1 262 ? 29.826 22.789 -15.425 1.00 18.47 260 LEU B CA 1
ATOM 5452 C C . LEU B 1 262 ? 30.897 23.868 -15.290 1.00 17.94 260 LEU B C 1
ATOM 5453 O O . LEU B 1 262 ? 30.986 24.539 -14.271 1.00 18.09 260 LEU B O 1
ATOM 5458 N N . PRO B 1 263 ? 31.733 24.027 -16.329 1.00 18.05 261 PRO B N 1
ATOM 5459 C CA . PRO B 1 263 ? 32.681 25.121 -16.356 1.00 17.56 261 PRO B CA 1
ATOM 5460 C C . PRO B 1 263 ? 31.957 26.460 -16.542 1.00 17.06 261 PRO B C 1
ATOM 5461 O O . PRO B 1 263 ? 31.002 26.561 -17.330 1.00 16.91 261 PRO B O 1
ATOM 5465 N N . ILE B 1 264 ? 32.385 27.454 -15.782 1.00 16.62 262 ILE B N 1
ATOM 5466 C CA . ILE B 1 264 ? 31.861 28.808 -15.910 1.00 16.17 262 ILE B CA 1
ATOM 5467 C C . ILE B 1 264 ? 33.048 29.745 -16.036 1.00 15.82 262 ILE B C 1
ATOM 5468 O O . ILE B 1 264 ? 33.893 29.818 -15.136 1.00 15.92 262 ILE B O 1
ATOM 5473 N N . ARG B 1 265 ? 33.143 30.449 -17.159 1.00 15.06 263 ARG B N 1
ATOM 5474 C CA . ARG B 1 265 ? 34.224 31.383 -17.349 1.00 14.95 263 ARG B CA 1
ATOM 5475 C C . ARG B 1 265 ? 33.734 32.766 -16.992 1.00 14.50 263 ARG B C 1
ATOM 5476 O O . ARG B 1 265 ? 32.695 33.200 -17.494 1.00 14.20 263 ARG B O 1
ATOM 5484 N N . LEU B 1 266 ? 34.507 33.435 -16.148 1.00 14.36 264 LEU B N 1
ATOM 5485 C CA . LEU B 1 266 ? 34.345 34.839 -15.852 1.00 14.50 264 LEU B CA 1
ATOM 5486 C C . LEU B 1 266 ? 35.577 35.568 -16.384 1.00 15.30 264 LEU B C 1
ATOM 5487 O O . LEU B 1 266 ? 36.698 35.314 -15.957 1.00 15.23 264 LEU B O 1
ATOM 5492 N N . ASP B 1 267 ? 35.369 36.475 -17.339 1.00 15.29 265 ASP B N 1
ATOM 5493 C CA . ASP B 1 267 ? 36.459 37.266 -17.864 1.00 15.86 265 ASP B CA 1
ATOM 5494 C C . ASP B 1 267 ? 35.897 38.654 -18.170 1.00 15.77 265 ASP B C 1
ATOM 5495 O O . ASP B 1 267 ? 34.725 38.928 -17.884 1.00 15.96 265 ASP B O 1
ATOM 5500 N N . GLY B 1 268 ? 36.730 39.544 -18.682 1.00 15.78 266 GLY B N 1
ATOM 5501 C CA . GLY B 1 268 ? 36.259 40.899 -18.919 1.00 15.66 266 GLY B CA 1
ATOM 5502 C C . GLY B 1 268 ? 37.340 41.886 -19.252 1.00 16.08 266 GLY B C 1
ATOM 5503 O O . GLY B 1 268 ? 38.519 41.533 -19.394 1.00 15.57 266 GLY B O 1
ATOM 5504 N N . ALA B 1 269 ? 36.894 43.132 -19.403 1.00 16.48 267 ALA B N 1
ATOM 5505 C CA . ALA B 1 269 ? 37.745 44.243 -19.807 1.00 17.03 267 ALA B CA 1
ATOM 5506 C C . ALA B 1 269 ? 38.600 44.752 -18.671 1.00 16.97 267 ALA B C 1
ATOM 5507 O O . ALA B 1 269 ? 39.612 45.405 -18.897 1.00 18.28 267 ALA B O 1
ATOM 5509 N N . THR B 1 270 ? 38.193 44.445 -17.441 1.00 17.01 268 THR B N 1
ATOM 5510 C CA . THR B 1 270 ? 38.803 45.000 -16.238 1.00 17.13 268 THR B CA 1
ATOM 5511 C C . THR B 1 270 ? 40.318 45.119 -16.296 1.00 17.75 268 THR B C 1
ATOM 5512 O O . THR B 1 270 ? 40.870 46.227 -16.221 1.00 18.59 268 THR B O 1
ATOM 5516 N N . LYS B 1 271 ? 40.997 43.987 -16.429 1.00 18.33 269 LYS B N 1
ATOM 5517 C CA . LYS B 1 271 ? 42.455 43.990 -16.488 1.00 19.06 269 LYS B CA 1
ATOM 5518 C C . LYS B 1 271 ? 42.990 43.744 -17.904 1.00 19.29 269 LYS B C 1
ATOM 5519 O O . LYS B 1 271 ? 43.995 44.331 -18.290 1.00 20.08 269 LYS B O 1
ATOM 5525 N N . GLU B 1 272 ? 42.310 42.908 -18.685 1.00 19.01 270 GLU B N 1
ATOM 5526 C CA . GLU B 1 272 ? 42.701 42.671 -20.082 1.00 19.24 270 GLU B CA 1
ATOM 5527 C C . GLU B 1 272 ? 42.824 43.948 -20.908 1.00 18.87 270 GLU B C 1
ATOM 5528 O O . GLU B 1 272 ? 43.746 44.076 -21.722 1.00 19.29 270 GLU B O 1
ATOM 5534 N N . PHE B 1 273 ? 41.888 44.880 -20.711 1.00 18.28 271 PHE B N 1
ATOM 5535 C CA . PHE B 1 273 ? 41.820 46.117 -21.492 1.00 18.15 271 PHE B CA 1
ATOM 5536 C C . PHE B 1 273 ? 42.199 47.339 -20.635 1.00 18.01 271 PHE B C 1
ATOM 5537 O O . PHE B 1 273 ? 41.999 48.469 -21.061 1.00 17.95 271 PHE B O 1
ATOM 5545 N N . PHE B 1 274 ? 42.762 47.107 -19.448 1.00 17.60 272 PHE B N 1
ATOM 5546 C CA . PHE B 1 274 ? 43.245 48.203 -18.599 1.00 17.49 272 PHE B CA 1
ATOM 5547 C C . PHE B 1 274 ? 42.096 49.193 -18.361 1.00 17.12 272 PHE B C 1
ATOM 5548 O O . PHE B 1 274 ? 42.230 50.411 -18.548 1.00 17.72 272 PHE B O 1
ATOM 5556 N N . ALA B 1 275 ? 40.966 48.633 -17.941 1.00 16.48 273 ALA B N 1
ATOM 5557 C CA . ALA B 1 275 ? 39.700 49.347 -17.861 1.00 16.39 273 ALA B CA 1
ATOM 5558 C C . ALA B 1 275 ? 38.920 48.954 -16.607 1.00 15.58 273 ALA B C 1
ATOM 5559 O O . ALA B 1 275 ? 37.755 48.606 -16.675 1.00 15.47 273 ALA B O 1
ATOM 5561 N N . TRP B 1 276 ? 39.580 49.087 -15.464 1.00 16.29 274 TRP B N 1
ATOM 5562 C CA . TRP B 1 276 ? 39.086 48.602 -14.165 1.00 15.96 274 TRP B CA 1
ATOM 5563 C C . TRP B 1 276 ? 37.725 49.184 -13.819 1.00 16.12 274 TRP B C 1
ATOM 5564 O O . TRP B 1 276 ? 36.817 48.460 -13.412 1.00 16.43 274 TRP B O 1
ATOM 5575 N N . GLY B 1 277 ? 37.574 50.496 -14.011 1.00 16.25 275 GLY B N 1
ATOM 5576 C CA . GLY B 1 277 ? 36.334 51.174 -13.668 1.00 16.47 275 GLY B CA 1
ATOM 5577 C C . GLY B 1 277 ? 35.198 51.086 -14.669 1.00 15.75 275 GLY B C 1
ATOM 5578 O O . GLY B 1 277 ? 34.114 51.614 -14.406 1.00 16.15 275 GLY B O 1
ATOM 5579 N N . PHE B 1 278 ? 35.427 50.440 -15.812 1.00 15.93 276 PHE B N 1
ATOM 5580 C CA . PHE B 1 278 ? 34.388 50.316 -16.858 1.00 15.28 276 PHE B CA 1
ATOM 5581 C C . PHE B 1 278 ? 33.249 49.408 -16.424 1.00 14.84 276 PHE B C 1
ATOM 5582 O O . PHE B 1 278 ? 32.102 49.624 -16.800 1.00 14.65 276 PHE B O 1
ATOM 5590 N N . ARG B 1 279 ? 33.583 48.376 -15.640 1.00 14.75 277 ARG B N 1
ATOM 5591 C CA . ARG B 1 279 ? 32.620 47.389 -15.136 1.00 14.55 277 ARG B CA 1
ATOM 5592 C C . ARG B 1 279 ? 31.943 46.607 -16.269 1.00 14.61 277 ARG B C 1
ATOM 5593 O O . ARG B 1 279 ? 30.719 46.469 -16.311 1.00 15.29 277 ARG B O 1
ATOM 5601 N N . VAL B 1 280 ? 32.775 46.122 -17.179 1.00 14.27 278 VAL B N 1
ATOM 5602 C CA . VAL B 1 280 ? 32.354 45.255 -18.270 1.00 14.64 278 VAL B CA 1
ATOM 5603 C C . VAL B 1 280 ? 33.072 43.918 -18.162 1.00 14.74 278 VAL B C 1
ATOM 5604 O O . VAL B 1 280 ? 34.299 43.819 -18.298 1.00 15.27 278 VAL B O 1
ATOM 5608 N N . GLY B 1 281 ? 32.284 42.887 -17.917 1.00 14.75 279 GLY B N 1
ATOM 5609 C CA . GLY B 1 281 ? 32.771 41.523 -17.877 1.00 14.72 279 GLY B CA 1
ATOM 5610 C C . GLY B 1 281 ? 31.749 40.596 -18.477 1.00 14.45 279 GLY B C 1
ATOM 5611 O O . GLY B 1 281 ? 30.700 41.048 -18.949 1.00 15.20 279 GLY B O 1
ATOM 5612 N N . PHE B 1 282 ? 32.051 39.301 -18.446 1.00 14.17 280 PHE B N 1
ATOM 5613 C CA . PHE B 1 282 ? 31.281 38.289 -19.155 1.00 14.13 280 PHE B CA 1
ATOM 5614 C C . PHE B 1 282 ? 31.216 36.972 -18.385 1.00 13.83 280 PHE B C 1
ATOM 5615 O O . PHE B 1 282 ? 32.160 36.602 -17.702 1.00 13.84 280 PHE B O 1
ATOM 5623 N N . MET B 1 283 ? 30.088 36.287 -18.511 1.00 14.25 281 MET B N 1
ATOM 5624 C CA . MET B 1 283 ? 29.862 34.987 -17.902 1.00 14.57 281 MET B CA 1
ATOM 5625 C C . MET B 1 283 ? 29.483 33.999 -19.013 1.00 14.59 281 MET B C 1
ATOM 5626 O O . MET B 1 283 ? 28.516 34.233 -19.749 1.00 15.40 281 MET B O 1
ATOM 5631 N N . THR B 1 284 ? 30.261 32.928 -19.146 1.00 14.85 282 THR B N 1
ATOM 5632 C CA . THR B 1 284 ? 30.059 31.919 -20.188 1.00 15.10 282 THR B CA 1
ATOM 5633 C C . THR B 1 284 ? 30.009 30.516 -19.575 1.00 15.37 282 THR B C 1
ATOM 5634 O O . THR B 1 284 ? 30.855 30.172 -18.737 1.00 15.85 282 THR B O 1
ATOM 5638 N N . PHE B 1 285 ? 29.035 29.715 -20.010 1.00 15.91 283 PHE B N 1
ATOM 5639 C CA . PHE B 1 285 ? 28.863 28.332 -19.534 1.00 16.52 283 PHE B CA 1
ATOM 5640 C C . PHE B 1 285 ? 29.422 27.330 -20.538 1.00 17.51 283 PHE B C 1
ATOM 5641 O O . PHE B 1 285 ? 29.196 27.475 -21.753 1.00 17.68 283 PHE B O 1
ATOM 5649 N N . GLY B 1 286 ? 30.124 26.309 -20.027 1.00 18.00 284 GLY B N 1
ATOM 5650 C CA . GLY B 1 286 ? 30.663 25.225 -20.849 1.00 19.36 284 GLY B CA 1
ATOM 5651 C C . GLY B 1 286 ? 29.651 24.102 -20.936 1.00 20.18 284 GLY B C 1
ATOM 5652 O O . GLY B 1 286 ? 29.528 23.273 -20.030 1.00 20.82 284 GLY B O 1
ATOM 5653 N N . THR B 1 287 ? 28.896 24.101 -22.024 1.00 21.29 285 THR B N 1
ATOM 5654 C CA . THR B 1 287 ? 27.878 23.104 -22.276 1.00 22.05 285 THR B CA 1
ATOM 5655 C C . THR B 1 287 ? 27.625 23.048 -23.771 1.00 22.98 285 THR B C 1
ATOM 5656 O O . THR B 1 287 ? 27.777 24.056 -24.470 1.00 22.99 285 THR B O 1
ATOM 5660 N N . SER B 1 288 ? 27.292 21.865 -24.263 1.00 23.87 286 SER B N 1
ATOM 5661 C CA . SER B 1 288 ? 26.940 21.679 -25.675 1.00 24.99 286 SER B CA 1
ATOM 5662 C C . SER B 1 288 ? 25.425 21.548 -25.841 1.00 24.85 286 SER B C 1
ATOM 5663 O O . SER B 1 288 ? 24.926 21.345 -26.944 1.00 25.58 286 SER B O 1
ATOM 5666 N N . ASP B 1 289 ? 24.690 21.705 -24.744 1.00 23.85 287 ASP B N 1
ATOM 5667 C CA . ASP B 1 289 ? 23.262 21.468 -24.753 1.00 24.28 287 ASP B CA 1
ATOM 5668 C C . ASP B 1 289 ? 22.494 22.766 -24.917 1.00 23.79 287 ASP B C 1
ATOM 5669 O O . ASP B 1 289 ? 22.591 23.670 -24.070 1.00 22.92 287 ASP B O 1
ATOM 5674 N N . GLN B 1 290 ? 21.732 22.862 -26.003 1.00 24.49 288 GLN B N 1
ATOM 5675 C CA . GLN B 1 290 ? 21.013 24.089 -26.323 1.00 24.41 288 GLN B CA 1
ATOM 5676 C C . GLN B 1 290 ? 20.049 24.472 -25.196 1.00 23.58 288 GLN B C 1
ATOM 5677 O O . GLN B 1 290 ? 20.006 25.630 -24.779 1.00 22.74 288 GLN B O 1
ATOM 5683 N N . THR B 1 291 ? 19.288 23.502 -24.693 1.00 23.70 289 THR B N 1
ATOM 5684 C CA . THR B 1 291 ? 18.313 23.792 -23.628 1.00 23.08 289 THR B CA 1
ATOM 5685 C C . THR B 1 291 ? 18.975 24.371 -22.391 1.00 21.73 289 THR B C 1
ATOM 5686 O O . THR B 1 291 ? 18.475 25.341 -21.814 1.00 21.13 289 THR B O 1
ATOM 5690 N N . THR B 1 292 ? 20.101 23.788 -21.998 1.00 21.48 290 THR B N 1
ATOM 5691 C CA . THR B 1 292 ? 20.895 24.295 -20.881 1.00 20.55 290 THR B CA 1
ATOM 5692 C C . THR B 1 292 ? 21.298 25.748 -21.124 1.00 19.68 290 THR B C 1
ATOM 5693 O O . THR B 1 292 ? 21.107 26.615 -20.261 1.00 19.24 290 THR B O 1
ATOM 5697 N N . LYS B 1 293 ? 21.811 26.024 -22.319 1.00 19.68 291 LYS B N 1
ATOM 5698 C CA . LYS B 1 293 ? 22.208 27.387 -22.677 1.00 18.98 291 LYS B CA 1
ATOM 5699 C C . LYS B 1 293 ? 21.060 28.381 -22.506 1.00 18.85 291 LYS B C 1
ATOM 5700 O O . LYS B 1 293 ? 21.230 29.451 -21.894 1.00 18.30 291 LYS B O 1
ATOM 5706 N N . GLU B 1 294 ? 19.892 28.008 -23.004 1.00 19.81 292 GLU B N 1
ATOM 5707 C CA . GLU B 1 294 ? 18.724 28.884 -22.988 1.00 20.46 292 GLU B CA 1
ATOM 5708 C C . GLU B 1 294 ? 18.155 29.095 -21.591 1.00 19.61 292 GLU B C 1
ATOM 5709 O O . GLU B 1 294 ? 17.793 30.226 -21.225 1.00 19.10 292 GLU B O 1
ATOM 5715 N N . VAL B 1 295 ? 18.066 28.019 -20.813 1.00 19.20 293 VAL B N 1
ATOM 5716 C CA . VAL B 1 295 ? 17.492 28.117 -19.470 1.00 18.90 293 VAL B CA 1
ATOM 5717 C C . VAL B 1 295 ? 18.410 28.913 -18.548 1.00 17.85 293 VAL B C 1
ATOM 5718 O O . VAL B 1 295 ? 17.945 29.802 -17.822 1.00 17.47 293 VAL B O 1
ATOM 5722 N N . LEU B 1 296 ? 19.707 28.623 -18.592 1.00 17.59 294 LEU B N 1
ATOM 5723 C CA . LEU B 1 296 ? 20.673 29.357 -17.781 1.00 17.49 294 LEU B CA 1
ATOM 5724 C C . LEU B 1 296 ? 20.697 30.838 -18.178 1.00 17.25 294 LEU B C 1
ATOM 5725 O O . LEU B 1 296 ? 20.742 31.699 -17.312 1.00 16.61 294 LEU B O 1
ATOM 5730 N N . GLU B 1 297 ? 20.618 31.144 -19.476 1.00 17.55 295 GLU B N 1
ATOM 5731 C CA . GLU B 1 297 ? 20.573 32.546 -19.895 1.00 17.68 295 GLU B CA 1
ATOM 5732 C C . GLU B 1 297 ? 19.324 33.239 -19.354 1.00 17.04 295 GLU B C 1
ATOM 5733 O O . GLU B 1 297 ? 19.407 34.361 -18.843 1.00 17.24 295 GLU B O 1
ATOM 5739 N N . ALA B 1 298 ? 18.177 32.566 -19.429 1.00 17.10 296 ALA B N 1
ATOM 5740 C CA . ALA B 1 298 ? 16.928 33.134 -18.904 1.00 17.21 296 ALA B CA 1
ATOM 5741 C C . ALA B 1 298 ? 17.061 33.457 -17.416 1.00 16.34 296 ALA B C 1
ATOM 5742 O O . ALA B 1 298 ? 16.714 34.561 -16.975 1.00 15.74 296 ALA B O 1
ATOM 5744 N N . LYS B 1 299 ? 17.580 32.498 -16.657 1.00 16.14 297 LYS B N 1
ATOM 5745 C CA . LYS B 1 299 ? 17.756 32.678 -15.197 1.00 15.99 297 LYS B CA 1
ATOM 5746 C C . LYS B 1 299 ? 18.747 33.792 -14.857 1.00 15.31 297 LYS B C 1
ATOM 5747 O O . LYS B 1 299 ? 18.485 34.612 -13.950 1.00 14.49 297 LYS B O 1
ATOM 5753 N N . VAL B 1 300 ? 19.851 33.871 -15.599 1.00 15.13 298 VAL B N 1
ATOM 5754 C CA . VAL B 1 300 ? 20.841 34.931 -15.385 1.00 14.81 298 VAL B CA 1
ATOM 5755 C C . VAL B 1 300 ? 20.255 36.313 -15.690 1.00 14.98 298 VAL B C 1
ATOM 5756 O O . VAL B 1 300 ? 20.483 37.295 -14.955 1.00 14.50 298 VAL B O 1
ATOM 5760 N N . LYS B 1 301 ? 19.479 36.394 -16.763 1.00 15.56 299 LYS B N 1
ATOM 5761 C CA . LYS B 1 301 ? 18.804 37.622 -17.105 1.00 15.65 299 LYS B CA 1
ATOM 5762 C C . LYS B 1 301 ? 17.900 38.086 -15.954 1.00 15.75 299 LYS B C 1
ATOM 5763 O O . LYS B 1 301 ? 17.901 39.264 -15.586 1.00 14.81 299 LYS B O 1
ATOM 5769 N N . GLY B 1 302 ? 17.161 37.148 -15.374 1.00 15.53 300 GLY B N 1
ATOM 5770 C CA . GLY B 1 302 ? 16.315 37.423 -14.240 1.00 15.69 300 GLY B CA 1
ATOM 5771 C C . GLY B 1 302 ? 17.122 37.863 -13.038 1.00 15.72 300 GLY B C 1
ATOM 5772 O O . GLY B 1 302 ? 16.727 38.805 -12.331 1.00 15.90 300 GLY B O 1
ATOM 5773 N N . LEU B 1 303 ? 18.242 37.177 -12.790 1.00 15.08 301 LEU B N 1
ATOM 5774 C CA . LEU B 1 303 ? 19.137 37.560 -11.706 1.00 14.61 301 LEU B CA 1
ATOM 5775 C C . LEU B 1 303 ? 19.697 38.966 -11.876 1.00 14.90 301 LEU B C 1
ATOM 5776 O O . LEU B 1 303 ? 19.766 39.732 -10.910 1.00 14.38 301 LEU B O 1
ATOM 5781 N N . ILE B 1 304 ? 20.078 39.319 -13.100 1.00 14.06 302 ILE B N 1
ATOM 5782 C CA . ILE B 1 304 ? 20.623 40.658 -13.353 1.00 14.40 302 ILE B CA 1
ATOM 5783 C C . ILE B 1 304 ? 19.526 41.715 -13.245 1.00 14.58 302 ILE B C 1
ATOM 5784 O O . ILE B 1 304 ? 19.719 42.763 -12.608 1.00 14.70 302 ILE B O 1
ATOM 5789 N N . ARG B 1 305 ? 18.370 41.445 -13.864 1.00 15.32 303 ARG B N 1
ATOM 5790 C CA . ARG B 1 305 ? 17.223 42.359 -13.822 1.00 16.15 303 ARG B CA 1
ATOM 5791 C C . ARG B 1 305 ? 16.790 42.673 -12.371 1.00 16.70 303 ARG B C 1
ATOM 5792 O O . ARG B 1 305 ? 16.446 43.801 -12.048 1.00 17.20 303 ARG B O 1
ATOM 5800 N N . SER B 1 306 ? 16.823 41.661 -11.508 1.00 16.12 304 SER B N 1
ATOM 5801 C CA . SER B 1 306 ? 16.377 41.798 -10.130 1.00 16.31 304 SER B CA 1
ATOM 5802 C C . SER B 1 306 ? 17.471 42.295 -9.162 1.00 16.38 304 SER B C 1
ATOM 5803 O O . SER B 1 306 ? 17.237 42.371 -7.946 1.00 16.75 304 SER B O 1
ATOM 5806 N N . ASN B 1 307 ? 18.648 42.628 -9.693 1.00 15.81 305 ASN B N 1
ATOM 5807 C CA . ASN B 1 307 ? 19.814 43.061 -8.916 1.00 16.10 305 ASN B CA 1
ATOM 5808 C C . ASN B 1 307 ? 20.251 44.478 -9.350 1.00 16.43 305 ASN B C 1
ATOM 5809 O O . ASN B 1 307 ? 20.149 45.428 -8.580 1.00 16.75 305 ASN B O 1
ATOM 5814 N N . ILE B 1 308 ? 20.709 44.615 -10.589 1.00 16.11 306 ILE B N 1
ATOM 5815 C CA . ILE B 1 308 ? 21.168 45.920 -11.102 1.00 16.59 306 ILE B CA 1
ATOM 5816 C C . ILE B 1 308 ? 20.355 46.450 -12.301 1.00 16.81 306 ILE B C 1
ATOM 5817 O O . ILE B 1 308 ? 20.597 47.576 -12.749 1.00 17.00 306 ILE B O 1
ATOM 5822 N N . SER B 1 309 ? 19.404 45.645 -12.785 1.00 16.79 307 SER B N 1
ATOM 5823 C CA . SER B 1 309 ? 18.603 45.894 -13.992 1.00 17.24 307 SER B CA 1
ATOM 5824 C C . SER B 1 309 ? 19.420 45.681 -15.252 1.00 16.61 307 SER B C 1
ATOM 5825 O O . SER B 1 309 ? 19.091 44.830 -16.069 1.00 15.88 307 SER B O 1
ATOM 5828 N N . SER B 1 310 ? 20.486 46.461 -15.388 1.00 16.38 308 SER B N 1
ATOM 5829 C CA . SER B 1 310 ? 21.404 46.357 -16.509 1.00 16.26 308 SER B CA 1
ATOM 5830 C C . SER B 1 310 ? 22.705 47.070 -16.177 1.00 16.70 308 SER B C 1
ATOM 5831 O O . SER B 1 310 ? 22.781 47.857 -15.227 1.00 16.51 308 SER B O 1
ATOM 5834 N N . GLY B 1 311 ? 23.717 46.822 -16.996 1.00 16.45 309 GLY B N 1
ATOM 5835 C CA . GLY B 1 311 ? 25.021 47.416 -16.803 1.00 16.30 309 GLY B CA 1
ATOM 5836 C C . GLY B 1 311 ? 25.189 48.706 -17.584 1.00 16.50 309 GLY B C 1
ATOM 5837 O O . GLY B 1 311 ? 24.300 49.122 -18.336 1.00 17.29 309 GLY B O 1
ATOM 5838 N N . PRO B 1 312 ? 26.345 49.348 -17.423 1.00 16.60 310 PRO B N 1
ATOM 5839 C CA . PRO B 1 312 ? 26.568 50.655 -18.052 1.00 16.79 310 PRO B CA 1
ATOM 5840 C C . PRO B 1 312 ? 26.684 50.618 -19.573 1.00 16.92 310 PRO B C 1
ATOM 5841 O O . PRO B 1 312 ? 27.581 49.957 -20.115 1.00 16.82 310 PRO B O 1
ATOM 5845 N N . LEU B 1 313 ? 25.789 51.329 -20.260 1.00 16.47 311 LEU B N 1
ATOM 5846 C CA . LEU B 1 313 ? 25.815 51.315 -21.728 1.00 16.67 311 LEU B CA 1
ATOM 5847 C C . LEU B 1 313 ? 27.075 51.961 -22.300 1.00 16.69 311 LEU B C 1
ATOM 5848 O O . LEU B 1 313 ? 27.714 51.379 -23.164 1.00 17.23 311 LEU B O 1
ATOM 5853 N N . PRO B 1 314 ? 27.446 53.168 -21.827 1.00 16.82 312 PRO B N 1
ATOM 5854 C CA . PRO B 1 314 ? 28.609 53.814 -22.442 1.00 16.98 312 PRO B CA 1
ATOM 5855 C C . PRO B 1 314 ? 29.880 52.969 -22.412 1.00 16.71 312 PRO B C 1
ATOM 5856 O O . PRO B 1 314 ? 30.634 52.959 -23.377 1.00 16.25 312 PRO B O 1
ATOM 5860 N N . THR B 1 315 ? 30.135 52.252 -21.316 1.00 15.54 313 THR B N 1
ATOM 5861 C CA . THR B 1 315 ? 31.357 51.467 -21.252 1.00 15.64 313 THR B CA 1
ATOM 5862 C C . THR B 1 315 ? 31.219 50.148 -22.011 1.00 15.27 313 THR B C 1
ATOM 5863 O O . THR B 1 315 ? 32.186 49.686 -22.599 1.00 16.24 313 THR B O 1
ATOM 5867 N N . GLN B 1 316 ? 30.018 49.571 -22.038 1.00 14.89 314 GLN B N 1
ATOM 5868 C CA . GLN B 1 316 ? 29.737 48.447 -22.953 1.00 15.32 314 GLN B CA 1
ATOM 5869 C C . GLN B 1 316 ? 29.972 48.861 -24.408 1.00 15.52 314 GLN B C 1
ATOM 5870 O O . GLN B 1 316 ? 30.592 48.116 -25.185 1.00 15.14 314 GLN B O 1
ATOM 5876 N N . SER B 1 317 ? 29.473 50.036 -24.785 1.00 16.13 315 SER B N 1
ATOM 5877 C CA . SER B 1 317 ? 29.634 50.508 -26.152 1.00 17.00 315 SER B CA 1
ATOM 5878 C C . SER B 1 317 ? 31.104 50.770 -26.466 1.00 17.30 315 SER B C 1
ATOM 5879 O O . SER B 1 317 ? 31.557 50.508 -27.585 1.00 16.84 315 SER B O 1
ATOM 5882 N N . ALA B 1 318 ? 31.839 51.331 -25.506 1.00 16.61 316 ALA B N 1
ATOM 5883 C CA . ALA B 1 318 ? 33.263 51.601 -25.696 1.00 17.23 316 ALA B CA 1
ATOM 5884 C C . ALA B 1 318 ? 34.049 50.309 -25.949 1.00 17.36 316 ALA B C 1
ATOM 5885 O O . ALA B 1 318 ? 34.872 50.229 -26.859 1.00 17.37 316 ALA B O 1
ATOM 5887 N N . VAL B 1 319 ? 33.770 49.289 -25.149 1.00 16.84 317 VAL B N 1
ATOM 5888 C CA . VAL B 1 319 ? 34.421 47.999 -25.292 1.00 16.97 317 VAL B CA 1
ATOM 5889 C C . VAL B 1 319 ? 34.032 47.345 -26.635 1.00 17.44 317 VAL B C 1
ATOM 5890 O O . VAL B 1 319 ? 34.898 46.832 -27.329 1.00 17.66 317 VAL B O 1
ATOM 5894 N N . LYS B 1 320 ? 32.746 47.392 -26.990 1.00 17.69 318 LYS B N 1
ATOM 5895 C CA . LYS B 1 320 ? 32.247 46.894 -28.279 1.00 18.74 318 LYS B CA 1
ATOM 5896 C C . LYS B 1 320 ? 33.067 47.451 -29.441 1.00 19.65 318 LYS B C 1
ATOM 5897 O O . LYS B 1 320 ? 33.491 46.719 -30.337 1.00 19.89 318 LYS B O 1
ATOM 5903 N N . HIS B 1 321 ? 33.306 48.751 -29.415 1.00 19.84 319 HIS B N 1
ATOM 5904 C CA . HIS B 1 321 ? 34.018 49.395 -30.511 1.00 21.14 319 HIS B CA 1
ATOM 5905 C C . HIS B 1 321 ? 35.444 48.866 -30.689 1.00 20.14 319 HIS B C 1
ATOM 5906 O O . HIS B 1 321 ? 35.864 48.574 -31.813 1.00 20.11 319 HIS B O 1
ATOM 5913 N N . VAL B 1 322 ? 36.176 48.729 -29.589 1.00 18.20 320 VAL B N 1
ATOM 5914 C CA . VAL B 1 322 ? 37.596 48.389 -29.667 1.00 18.50 320 VAL B CA 1
ATOM 5915 C C . VAL B 1 322 ? 37.803 46.904 -29.975 1.00 18.72 320 VAL B C 1
ATOM 5916 O O . VAL B 1 322 ? 38.908 46.488 -30.347 1.00 20.46 320 VAL B O 1
ATOM 5920 N N . LEU B 1 323 ? 36.735 46.123 -29.852 1.00 18.13 321 LEU B N 1
ATOM 5921 C CA . LEU B 1 323 ? 36.750 44.706 -30.255 1.00 18.25 321 LEU B CA 1
ATOM 5922 C C . LEU B 1 323 ? 36.658 44.470 -31.766 1.00 19.24 321 LEU B C 1
ATOM 5923 O O . LEU B 1 323 ? 36.901 43.342 -32.232 1.00 18.74 321 LEU B O 1
ATOM 5928 N N . LYS B 1 324 ? 36.319 45.501 -32.544 1.00 19.42 322 LYS B N 1
ATOM 5929 C CA . LYS B 1 324 ? 36.044 45.315 -33.971 1.00 20.67 322 LYS B CA 1
ATOM 5930 C C . LYS B 1 324 ? 37.320 45.363 -34.803 1.00 20.98 322 LYS B C 1
ATOM 5931 O O . LYS B 1 324 ? 37.484 46.230 -35.659 1.00 22.29 322 LYS B O 1
ATOM 5937 N N . ASN B 1 325 ? 38.224 44.420 -34.553 1.00 20.66 323 ASN B N 1
ATOM 5938 C CA . ASN B 1 325 ? 39.507 44.359 -35.245 1.00 21.09 323 ASN B CA 1
ATOM 5939 C C . ASN B 1 325 ? 40.176 45.741 -35.348 1.00 21.65 323 ASN B C 1
ATOM 5940 O O . ASN B 1 325 ? 40.534 46.199 -36.436 1.00 22.59 323 ASN B O 1
ATOM 5945 N N . ASN B 1 326 ? 40.328 46.390 -34.196 1.00 21.25 324 ASN B N 1
ATOM 5946 C CA . ASN B 1 326 ? 40.963 47.693 -34.112 1.00 21.88 324 ASN B CA 1
ATOM 5947 C C . ASN B 1 326 ? 42.444 47.475 -33.856 1.00 22.13 324 ASN B C 1
ATOM 5948 O O . ASN B 1 326 ? 42.851 47.200 -32.725 1.00 22.00 324 ASN B O 1
ATOM 5953 N N . LYS B 1 327 ? 43.242 47.579 -34.911 1.00 23.37 325 LYS B N 1
ATOM 5954 C CA . LYS B 1 327 ? 44.679 47.282 -34.830 1.00 24.14 325 LYS B CA 1
ATOM 5955 C C . LYS B 1 327 ? 45.431 48.246 -33.895 1.00 23.61 325 LYS B C 1
ATOM 5956 O O . LYS B 1 327 ? 46.364 47.834 -33.200 1.00 22.26 325 LYS B O 1
ATOM 5962 N N . GLN B 1 328 ? 45.034 49.518 -33.872 1.00 23.62 326 GLN B N 1
ATOM 5963 C CA . GLN B 1 328 ? 45.696 50.485 -32.986 1.00 23.75 326 GLN B CA 1
ATOM 5964 C C . GLN B 1 328 ? 45.499 50.075 -31.523 1.00 22.12 326 GLN B C 1
ATOM 5965 O O . GLN B 1 328 ? 46.454 50.066 -30.735 1.00 22.10 326 GLN B O 1
ATOM 5971 N N . PHE B 1 329 ? 44.266 49.738 -31.164 1.00 20.99 327 PHE B N 1
ATOM 5972 C CA . PHE B 1 329 ? 43.961 49.296 -29.797 1.00 20.28 327 PHE B CA 1
ATOM 5973 C C . PHE B 1 329 ? 44.739 48.018 -29.471 1.00 20.11 327 PHE B C 1
ATOM 5974 O O . PHE B 1 329 ? 45.313 47.886 -28.390 1.00 19.78 327 PHE B O 1
ATOM 5982 N N . ASP B 1 330 ? 44.763 47.080 -30.414 1.00 21.29 328 ASP B N 1
ATOM 5983 C CA . ASP B 1 330 ? 45.533 45.839 -30.242 1.00 21.53 328 ASP B CA 1
ATOM 5984 C C . ASP B 1 330 ? 46.986 46.141 -29.869 1.00 22.45 328 ASP B C 1
ATOM 5985 O O . ASP B 1 330 ? 47.521 45.543 -28.923 1.00 22.67 328 ASP B O 1
ATOM 5990 N N . LYS B 1 331 ? 47.589 47.093 -30.584 1.00 23.49 329 LYS B N 1
ATOM 5991 C CA . LYS B 1 331 ? 48.990 47.481 -30.386 1.00 24.66 329 LYS B CA 1
ATOM 5992 C C . LYS B 1 331 ? 49.184 48.150 -29.027 1.00 24.08 329 LYS B C 1
ATOM 5993 O O . LYS B 1 331 ? 50.193 47.925 -28.360 1.00 23.38 329 LYS B O 1
ATOM 5999 N N . GLU B 1 332 ? 48.221 48.974 -28.626 1.00 23.75 330 GLU B N 1
ATOM 6000 C CA . GLU B 1 332 ? 48.278 49.640 -27.326 1.00 23.91 330 GLU B CA 1
ATOM 6001 C C . GLU B 1 332 ? 48.243 48.628 -26.182 1.00 22.72 330 GLU B C 1
ATOM 6002 O O . GLU B 1 332 ? 49.013 48.739 -25.238 1.00 23.33 330 GLU B O 1
ATOM 6008 N N . ILE B 1 333 ? 47.343 47.656 -26.274 1.00 21.69 331 ILE B N 1
ATOM 6009 C CA . ILE B 1 333 ? 47.247 46.581 -25.279 1.00 20.77 331 ILE B CA 1
ATOM 6010 C C . ILE B 1 333 ? 48.550 45.777 -25.253 1.00 21.00 331 ILE B C 1
ATOM 6011 O O . ILE B 1 333 ? 49.102 45.522 -24.177 1.00 21.24 331 ILE B O 1
ATOM 6016 N N . GLU B 1 334 ? 49.053 45.414 -26.432 1.00 29.99 332 GLU B N 1
ATOM 6017 C CA . GLU B 1 334 ? 50.320 44.690 -26.549 1.00 29.77 332 GLU B CA 1
ATOM 6018 C C . GLU B 1 334 ? 51.478 45.463 -25.929 1.00 28.45 332 GLU B C 1
ATOM 6019 O O . GLU B 1 334 ? 52.290 44.877 -25.204 1.00 26.63 332 GLU B O 1
ATOM 6025 N N . GLN B 1 335 ? 51.521 46.769 -26.174 1.00 28.91 333 GLN B N 1
ATOM 6026 C CA . GLN B 1 335 ? 52.550 47.636 -25.588 1.00 29.04 333 GLN B CA 1
ATOM 6027 C C . GLN B 1 335 ? 52.456 47.589 -24.069 1.00 26.52 333 GLN B C 1
ATOM 6028 O O . GLN B 1 335 ? 53.452 47.376 -23.375 1.00 25.50 333 GLN B O 1
ATOM 6034 N N . ASN B 1 336 ? 51.247 47.780 -23.556 1.00 26.13 334 ASN B N 1
ATOM 6035 C CA . ASN B 1 336 ? 51.026 47.764 -22.110 1.00 24.61 334 ASN B CA 1
ATOM 6036 C C . ASN B 1 336 ? 51.405 46.439 -21.462 1.00 22.98 334 ASN B C 1
ATOM 6037 O O . ASN B 1 336 ? 52.031 46.414 -20.396 1.00 21.01 334 ASN B O 1
ATOM 6042 N N . ILE B 1 337 ? 51.051 45.333 -22.113 1.00 22.88 335 ILE B N 1
ATOM 6043 C CA . ILE B 1 337 ? 51.417 44.017 -21.602 1.00 22.11 335 ILE B CA 1
ATOM 6044 C C . ILE B 1 337 ? 52.936 43.811 -21.647 1.00 21.95 335 ILE B C 1
ATOM 6045 O O . ILE B 1 337 ? 53.509 43.238 -20.717 1.00 20.77 335 ILE B O 1
ATOM 6050 N N . GLN B 1 338 ? 53.580 44.305 -22.703 1.00 23.55 336 GLN B N 1
ATOM 6051 C CA . GLN B 1 338 ? 55.041 44.245 -22.830 1.00 24.04 336 GLN B CA 1
ATOM 6052 C C . GLN B 1 338 ? 55.734 44.994 -21.692 1.00 22.74 336 GLN B C 1
ATOM 6053 O O . GLN B 1 338 ? 56.770 44.559 -21.204 1.00 22.62 336 GLN B O 1
ATOM 6059 N N . THR B 1 339 ? 55.166 46.120 -21.277 1.00 23.12 337 THR B N 1
ATOM 6060 C CA . THR B 1 339 ? 55.701 46.865 -20.130 1.00 22.85 337 THR B CA 1
ATOM 6061 C C . THR B 1 339 ? 55.645 45.994 -18.871 1.00 21.87 337 THR B C 1
ATOM 6062 O O . THR B 1 339 ? 56.619 45.912 -18.101 1.00 21.90 337 THR B O 1
ATOM 6066 N N . LEU B 1 340 ? 54.512 45.332 -18.671 1.00 21.35 338 LEU B N 1
ATOM 6067 C CA . LEU B 1 340 ? 54.347 44.435 -17.526 1.00 19.84 338 LEU B CA 1
ATOM 6068 C C . LEU B 1 340 ? 55.326 43.269 -17.568 1.00 19.47 338 LEU B C 1
ATOM 6069 O O . LEU B 1 340 ? 55.894 42.891 -16.527 1.00 19.42 338 LEU B O 1
ATOM 6074 N N . LYS B 1 341 ? 55.501 42.686 -18.755 1.00 20.22 339 LYS B N 1
ATOM 6075 C CA . LYS B 1 341 ? 56.462 41.604 -18.972 1.00 20.65 339 LYS B CA 1
ATOM 6076 C C . LYS B 1 341 ? 57.899 42.021 -18.657 1.00 21.32 339 LYS B C 1
ATOM 6077 O O . LYS B 1 341 ? 58.645 41.249 -18.060 1.00 20.71 339 LYS B O 1
ATOM 6083 N N . GLU B 1 342 ? 58.300 43.220 -19.073 1.00 21.48 340 GLU B N 1
ATOM 6084 C CA . GLU B 1 342 ? 59.643 43.724 -18.746 1.00 22.78 340 GLU B CA 1
ATOM 6085 C C . GLU B 1 342 ? 59.800 43.972 -17.234 1.00 21.44 340 GLU B C 1
ATOM 6086 O O . GLU B 1 342 ? 60.852 43.685 -16.655 1.00 21.74 340 GLU B O 1
ATOM 6092 N N . ARG B 1 343 ? 58.752 44.471 -16.587 1.00 21.04 341 ARG B N 1
ATOM 6093 C CA . ARG B 1 343 ? 58.771 44.618 -15.124 1.00 20.69 341 ARG B CA 1
ATOM 6094 C C . ARG B 1 343 ? 58.863 43.258 -14.429 1.00 20.32 341 ARG B C 1
ATOM 6095 O O . ARG B 1 343 ? 59.625 43.081 -13.470 1.00 20.29 341 ARG B O 1
ATOM 6103 N N . TYR B 1 344 ? 58.088 42.295 -14.912 1.00 19.91 342 TYR B N 1
ATOM 6104 C CA . TYR B 1 344 ? 58.203 40.914 -14.448 1.00 19.82 342 TYR B CA 1
ATOM 6105 C C . TYR B 1 344 ? 59.642 40.402 -14.579 1.00 20.62 342 TYR B C 1
ATOM 6106 O O . TYR B 1 344 ? 60.158 39.765 -13.662 1.00 20.85 342 TYR B O 1
ATOM 6115 N N . GLU B 1 345 ? 60.286 40.673 -15.718 1.00 21.50 343 GLU B N 1
ATOM 6116 C CA . GLU B 1 345 ? 61.648 40.187 -15.969 1.00 23.11 343 GLU B CA 1
ATOM 6117 C C . GLU B 1 345 ? 62.648 40.757 -14.962 1.00 23.04 343 GLU B C 1
ATOM 6118 O O . GLU B 1 345 ? 63.510 40.026 -14.466 1.00 23.75 343 GLU B O 1
ATOM 6124 N N . VAL B 1 346 ? 62.507 42.044 -14.637 1.00 22.45 344 VAL B N 1
ATOM 6125 C CA . VAL B 1 346 ? 63.383 42.702 -13.662 1.00 22.54 344 VAL B CA 1
ATOM 6126 C C . VAL B 1 346 ? 63.118 42.130 -12.259 1.00 22.09 344 VAL B C 1
ATOM 6127 O O . VAL B 1 346 ? 64.055 41.858 -11.507 1.00 21.95 344 VAL B O 1
ATOM 6131 N N . THR B 1 347 ? 61.845 41.906 -11.949 1.00 21.04 345 THR B N 1
ATOM 6132 C CA . THR B 1 347 ? 61.432 41.363 -10.665 1.00 21.16 345 THR B CA 1
ATOM 6133 C C . THR B 1 347 ? 62.043 39.983 -10.462 1.00 21.67 345 THR B C 1
ATOM 6134 O O . THR B 1 347 ? 62.554 39.687 -9.391 1.00 22.21 345 THR B O 1
ATOM 6138 N N . LYS B 1 348 ? 62.011 39.163 -11.506 1.00 21.90 346 LYS B N 1
ATOM 6139 C CA . LYS B 1 348 ? 62.625 37.830 -11.474 1.00 23.57 346 LYS B CA 1
ATOM 6140 C C . LYS B 1 348 ? 64.139 37.895 -11.228 1.00 24.92 346 LYS B C 1
ATOM 6141 O O . LYS B 1 348 ? 64.691 37.086 -10.478 1.00 25.60 346 LYS B O 1
ATOM 6147 N N . GLU B 1 349 ? 64.809 38.862 -11.847 1.00 25.96 347 GLU B N 1
ATOM 6148 C CA . GLU B 1 349 ? 66.256 38.966 -11.722 1.00 27.84 347 GLU B CA 1
ATOM 6149 C C . GLU B 1 349 ? 66.640 39.382 -10.317 1.00 27.32 347 GLU B C 1
ATOM 6150 O O . GLU B 1 349 ? 67.628 38.891 -9.776 1.00 28.80 347 GLU B O 1
ATOM 6156 N N . VAL B 1 350 ? 65.832 40.256 -9.724 1.00 26.18 348 VAL B N 1
ATOM 6157 C CA . VAL B 1 350 ? 66.110 40.809 -8.401 1.00 26.17 348 VAL B CA 1
ATOM 6158 C C . VAL B 1 350 ? 65.706 39.854 -7.285 1.00 26.35 348 VAL B C 1
ATOM 6159 O O . VAL B 1 350 ? 66.494 39.602 -6.376 1.00 26.92 348 VAL B O 1
ATOM 6163 N N . VAL B 1 351 ? 64.489 39.318 -7.356 1.00 25.26 349 VAL B N 1
ATOM 6164 C CA . VAL B 1 351 ? 63.963 38.506 -6.244 1.00 25.50 349 VAL B CA 1
ATOM 6165 C C . VAL B 1 351 ? 64.753 37.214 -6.006 1.00 26.47 349 VAL B C 1
ATOM 6166 O O . VAL B 1 351 ? 64.809 36.740 -4.872 1.00 27.02 349 VAL B O 1
ATOM 6170 N N . TYR B 1 352 ? 65.352 36.650 -7.057 1.00 26.53 350 TYR B N 1
ATOM 6171 C CA . TYR B 1 352 ? 66.133 35.405 -6.940 1.00 28.30 350 TYR B CA 1
ATOM 6172 C C . TYR B 1 352 ? 67.649 35.614 -6.820 1.00 29.93 350 TYR B C 1
ATOM 6173 O O . TYR B 1 352 ? 68.412 34.649 -6.884 1.00 31.38 350 TYR B O 1
ATOM 6182 N N . ALA B 1 353 ? 68.089 36.860 -6.639 1.00 29.77 351 ALA B N 1
ATOM 6183 C CA . ALA B 1 353 ? 69.517 37.138 -6.474 1.00 31.34 351 ALA B CA 1
ATOM 6184 C C . ALA B 1 353 ? 70.044 36.515 -5.181 1.00 32.97 351 ALA B C 1
ATOM 6185 O O . ALA B 1 353 ? 69.369 36.539 -4.148 1.00 32.62 351 ALA B O 1
ATOM 6187 N N . ASP B 1 354 ? 71.251 35.955 -5.258 1.00 35.16 352 ASP B N 1
ATOM 6188 C CA . ASP B 1 354 ? 71.871 35.223 -4.143 1.00 37.01 352 ASP B CA 1
ATOM 6189 C C . ASP B 1 354 ? 71.859 35.997 -2.827 1.00 37.48 352 ASP B C 1
ATOM 6190 O O . ASP B 1 354 ? 71.638 35.416 -1.762 1.00 38.52 352 ASP B O 1
ATOM 6195 N N . GLN B 1 355 ? 72.092 37.305 -2.913 1.00 37.06 353 GLN B N 1
ATOM 6196 C CA . GLN B 1 355 ? 72.189 38.177 -1.733 1.00 37.92 353 GLN B CA 1
ATOM 6197 C C . GLN B 1 355 ? 70.931 38.225 -0.858 1.00 36.70 353 GLN B C 1
ATOM 6198 O O . GLN B 1 355 ? 71.009 38.610 0.309 1.00 37.97 353 GLN B O 1
ATOM 6204 N N . TYR B 1 356 ? 69.784 37.843 -1.416 1.00 34.75 354 TYR B N 1
ATOM 6205 C CA . TYR B 1 356 ? 68.520 37.872 -0.684 1.00 33.98 354 TYR B CA 1
ATOM 6206 C C . TYR B 1 356 ? 68.031 36.493 -0.263 1.00 35.09 354 TYR B C 1
ATOM 6207 O O . TYR B 1 356 ? 66.894 36.362 0.197 1.00 34.53 354 TYR B O 1
ATOM 6216 N N . HIS B 1 357 ? 68.870 35.470 -0.414 1.00 36.82 355 HIS B N 1
ATOM 6217 C CA . HIS B 1 357 ? 68.443 34.104 -0.127 1.00 38.13 355 HIS B CA 1
ATOM 6218 C C . HIS B 1 357 ? 68.121 33.934 1.362 1.00 39.27 355 HIS B C 1
ATOM 6219 O O . HIS B 1 357 ? 67.233 33.165 1.724 1.00 40.27 355 HIS B O 1
ATOM 6226 N N . SER B 1 358 ? 68.815 34.680 2.218 1.00 40.37 356 SER B N 1
ATOM 6227 C CA . SER B 1 358 ? 68.524 34.713 3.655 1.00 41.58 356 SER B CA 1
ATOM 6228 C C . SER B 1 358 ? 67.288 35.549 4.025 1.00 40.14 356 SER B C 1
ATOM 6229 O O . SER B 1 358 ? 66.781 35.436 5.140 1.00 41.28 356 SER B O 1
ATOM 6231 N N . HIS B 1 359 ? 66.801 36.375 3.101 1.00 37.85 357 HIS B N 1
ATOM 6232 C CA . HIS B 1 359 ? 65.723 37.335 3.394 1.00 36.78 357 HIS B CA 1
ATOM 6233 C C . HIS B 1 359 ? 64.317 36.807 3.109 1.00 35.22 357 HIS B C 1
ATOM 6234 O O . HIS B 1 359 ? 63.374 37.107 3.849 1.00 35.49 357 HIS B O 1
ATOM 6241 N N . TRP B 1 360 ? 64.172 36.048 2.027 1.00 33.33 358 TRP B N 1
ATOM 6242 C CA . TRP B 1 360 ? 62.864 35.533 1.625 1.00 31.83 358 TRP B CA 1
ATOM 6243 C C . TRP B 1 360 ? 62.988 34.352 0.681 1.00 31.30 358 TRP B C 1
ATOM 6244 O O . TRP B 1 360 ? 64.075 34.024 0.203 1.00 31.2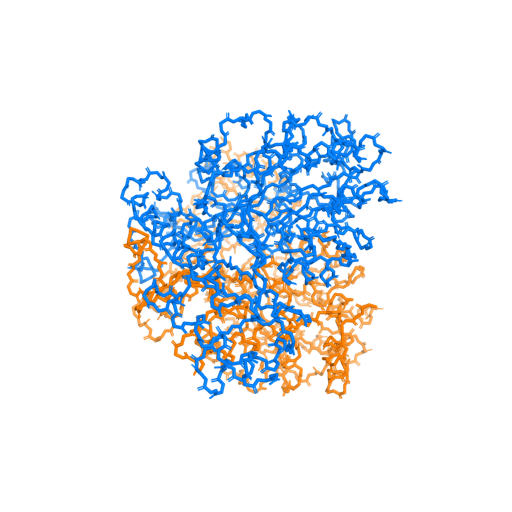2 358 TRP B O 1
ATOM 6255 N N . GLN B 1 361 ? 61.848 33.720 0.432 1.00 31.14 359 GLN B N 1
ATOM 6256 C CA . GLN B 1 361 ? 61.709 32.681 -0.567 1.00 30.79 359 GLN B CA 1
ATOM 6257 C C . GLN B 1 361 ? 60.498 33.080 -1.410 1.00 28.66 359 GLN B C 1
ATOM 6258 O O . GLN B 1 361 ? 59.371 33.136 -0.908 1.00 28.51 359 GLN B O 1
ATOM 6264 N N . ALA B 1 362 ? 60.742 33.402 -2.675 1.00 26.74 360 ALA B N 1
ATOM 6265 C CA . ALA B 1 362 ? 59.668 33.767 -3.591 1.00 25.24 360 ALA B CA 1
ATOM 6266 C C . ALA B 1 362 ? 58.797 32.555 -3.944 1.00 25.36 360 ALA B C 1
ATOM 6267 O O . ALA B 1 362 ? 59.303 31.447 -4.102 1.00 26.35 360 ALA B O 1
ATOM 6269 N N . TYR B 1 363 ? 57.488 32.769 -4.052 1.00 24.42 361 TYR B N 1
ATOM 6270 C CA . TYR B 1 363 ? 56.608 31.795 -4.688 1.00 23.78 361 TYR B CA 1
ATOM 6271 C C . TYR B 1 363 ? 56.737 31.941 -6.194 1.00 22.79 361 TYR B C 1
ATOM 6272 O O . TYR B 1 363 ? 56.887 33.058 -6.685 1.00 21.49 361 TYR B O 1
ATOM 6281 N N . ASP B 1 364 ? 56.676 30.824 -6.922 1.00 22.79 362 ASP B N 1
ATOM 6282 C CA . ASP B 1 364 ? 56.798 30.844 -8.386 1.00 22.70 362 ASP B CA 1
ATOM 6283 C C . ASP B 1 364 ? 55.832 31.857 -8.983 1.00 21.47 362 ASP B C 1
ATOM 6284 O O . ASP B 1 364 ? 54.672 31.916 -8.584 1.00 21.53 362 ASP B O 1
ATOM 6289 N N . PHE B 1 365 ? 56.313 32.624 -9.955 1.00 20.76 363 PHE B N 1
ATOM 6290 C CA . PHE B 1 365 ? 55.484 33.600 -10.659 1.00 19.91 363 PHE B CA 1
ATOM 6291 C C . PHE B 1 365 ? 55.910 33.708 -12.122 1.00 20.04 363 PHE B C 1
ATOM 6292 O O . PHE B 1 365 ? 57.082 33.533 -12.441 1.00 21.19 363 PHE B O 1
ATOM 6300 N N . ASN B 1 366 ? 54.950 33.983 -13.004 1.00 20.02 364 ASN B N 1
ATOM 6301 C CA . ASN B 1 366 ? 55.225 34.073 -14.444 1.00 19.67 364 ASN B CA 1
ATOM 6302 C C . ASN B 1 366 ? 54.176 34.853 -15.260 1.00 19.63 364 ASN B C 1
ATOM 6303 O O . ASN B 1 366 ? 54.141 34.740 -16.489 1.00 20.41 364 ASN B O 1
ATOM 6308 N N . SER B 1 367 ? 53.351 35.656 -14.589 1.00 19.47 365 SER B N 1
ATOM 6309 C CA . SER B 1 367 ? 52.154 36.229 -15.194 1.00 19.38 365 SER B CA 1
ATOM 6310 C C . SER B 1 367 ? 51.472 37.229 -14.266 1.00 19.53 365 SER B C 1
ATOM 6311 O O . SER B 1 367 ? 51.842 37.362 -13.096 1.00 18.95 365 SER B O 1
ATOM 6314 N N . GLY B 1 368 ? 50.481 37.938 -14.801 1.00 20.08 366 GLY B N 1
ATOM 6315 C CA . GLY B 1 368 ? 49.618 38.786 -13.993 1.00 20.20 366 GLY B CA 1
ATOM 6316 C C . GLY B 1 368 ? 50.281 40.068 -13.527 1.00 20.13 366 GLY B C 1
ATOM 6317 O O . GLY B 1 368 ? 51.134 40.618 -14.212 1.00 20.46 366 GLY B O 1
ATOM 6318 N N . TYR B 1 369 ? 49.882 40.495 -12.331 1.00 20.69 367 TYR B N 1
ATOM 6319 C CA . TYR B 1 369 ? 50.236 41.788 -11.717 1.00 21.29 367 TYR B CA 1
ATOM 6320 C C . TYR B 1 369 ? 51.198 41.688 -10.549 1.00 21.17 367 TYR B C 1
ATOM 6321 O O . TYR B 1 369 ? 51.895 42.650 -10.213 1.00 22.35 367 TYR B O 1
ATOM 6330 N N . PHE B 1 370 ? 51.173 40.543 -9.889 1.00 21.25 368 PHE B N 1
ATOM 6331 C CA . PHE B 1 370 ? 51.702 40.402 -8.551 1.00 21.70 368 PHE B CA 1
ATOM 6332 C C . PHE B 1 370 ? 52.665 39.237 -8.481 1.00 20.84 368 PHE B C 1
ATOM 6333 O O . PHE B 1 370 ? 52.652 38.342 -9.325 1.00 19.99 368 PHE B O 1
ATOM 6341 N N . MET B 1 371 ? 53.497 39.258 -7.452 1.00 20.40 369 MET B N 1
ATOM 6342 C CA . MET B 1 371 ? 54.189 38.063 -7.024 1.00 20.10 369 MET B CA 1
ATOM 6343 C C . MET B 1 371 ? 54.207 38.126 -5.515 1.00 20.92 369 MET B C 1
ATOM 6344 O O . MET B 1 371 ? 53.965 39.192 -4.929 1.00 20.17 369 MET B O 1
ATOM 6349 N N . ALA B 1 372 ? 54.466 36.987 -4.894 1.00 21.13 370 ALA B N 1
ATOM 6350 C CA . ALA B 1 372 ? 54.494 36.899 -3.447 1.00 22.52 370 ALA B CA 1
ATOM 6351 C C . ALA B 1 372 ? 55.802 36.298 -2.957 1.00 23.45 370 ALA B C 1
ATOM 6352 O O . ALA B 1 372 ? 56.424 35.476 -3.638 1.00 23.08 370 ALA B O 1
ATOM 6354 N N . ILE B 1 373 ? 56.216 36.725 -1.763 1.00 24.75 371 ILE B N 1
ATOM 6355 C CA . ILE B 1 373 ? 57.409 36.189 -1.120 1.00 25.92 371 ILE B CA 1
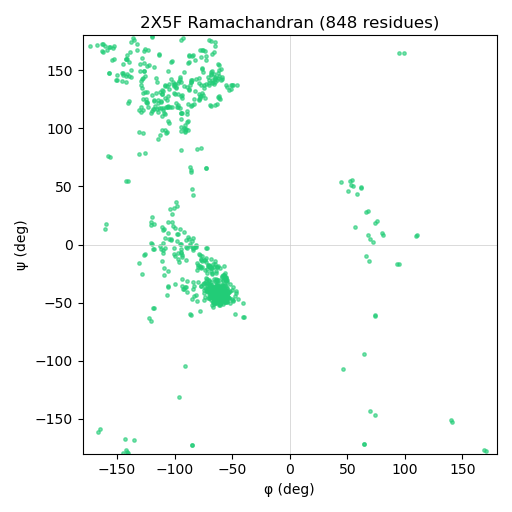ATOM 6356 C C . ILE B 1 373 ? 57.075 35.765 0.305 1.00 28.17 371 ILE B C 1
ATOM 6357 O O . ILE B 1 373 ? 56.279 36.419 0.977 1.00 28.53 371 ILE B O 1
ATOM 6362 N N . LYS B 1 374 ? 57.651 34.645 0.729 1.00 29.89 372 LYS B N 1
ATOM 6363 C CA . LYS B 1 374 ? 57.586 34.211 2.116 1.00 33.05 372 LYS B CA 1
ATOM 6364 C C . LYS B 1 374 ? 58.784 34.836 2.815 1.00 34.04 372 LYS B C 1
ATOM 6365 O O . LYS B 1 374 ? 59.930 34.486 2.528 1.00 33.97 372 LYS B O 1
ATOM 6371 N N . VAL B 1 375 ? 58.522 35.767 3.723 1.00 35.88 373 VAL B N 1
ATOM 6372 C CA . VAL B 1 375 ? 59.598 36.482 4.408 1.00 37.51 373 VAL B CA 1
ATOM 6373 C C . VAL B 1 375 ? 60.123 35.648 5.580 1.00 40.88 373 VAL B C 1
ATOM 6374 O O . VAL B 1 375 ? 59.338 35.113 6.361 1.00 42.43 373 VAL B O 1
ATOM 6378 N N . HIS B 1 376 ? 61.449 35.515 5.673 1.00 42.58 374 HIS B N 1
ATOM 6379 C CA . HIS B 1 376 ? 62.086 34.681 6.702 1.00 46.03 374 HIS B CA 1
ATOM 6380 C C . HIS B 1 376 ? 62.273 35.427 8.021 1.00 48.71 374 HIS B C 1
ATOM 6381 O O . HIS B 1 376 ? 62.581 36.619 8.034 1.00 48.71 374 HIS B O 1
ATOM 6388 N N . ASP B 1 377 ? 62.072 34.709 9.127 1.00 51.68 375 ASP B N 1
ATOM 6389 C CA . ASP B 1 377 ? 62.440 35.167 10.473 1.00 55.01 375 ASP B CA 1
ATOM 6390 C C . ASP B 1 377 ? 61.842 36.500 10.947 1.00 55.42 375 ASP B C 1
ATOM 6391 O O . ASP B 1 377 ? 62.295 37.050 11.950 1.00 58.24 375 ASP B O 1
ATOM 6396 N N . VAL B 1 378 ? 60.817 37.004 10.262 1.00 53.05 376 VAL B N 1
ATOM 6397 C CA . VAL B 1 378 ? 60.167 38.259 10.660 1.00 53.79 376 VAL B CA 1
ATOM 6398 C C . VAL B 1 378 ? 58.674 38.222 10.377 1.00 52.72 376 VAL B C 1
ATOM 6399 O O . VAL B 1 378 ? 58.218 37.501 9.486 1.00 51.13 376 VAL B O 1
ATOM 6403 N N . ASP B 1 379 ? 57.920 39.024 11.124 1.00 54.21 377 ASP B N 1
ATOM 6404 C CA . ASP B 1 379 ? 56.475 39.124 10.934 1.00 53.58 377 ASP B CA 1
ATOM 6405 C C . ASP B 1 379 ? 56.190 40.003 9.719 1.00 50.36 377 ASP B C 1
ATOM 6406 O O . ASP B 1 379 ? 56.682 41.133 9.655 1.00 50.26 377 ASP B O 1
ATOM 6411 N N . PRO B 1 380 ? 55.402 39.493 8.745 1.00 47.84 378 PRO B N 1
ATOM 6412 C CA . PRO B 1 380 ? 55.028 40.308 7.585 1.00 45.15 378 PRO B CA 1
ATOM 6413 C C . PRO B 1 380 ? 54.296 41.605 7.929 1.00 46.35 378 PRO B C 1
ATOM 6414 O O . PRO B 1 380 ? 54.368 42.565 7.163 1.00 44.70 378 PRO B O 1
ATOM 6418 N N . GLU B 1 381 ? 53.605 41.640 9.067 1.00 49.05 379 GLU B N 1
ATOM 6419 C CA . GLU B 1 381 ? 52.899 42.850 9.485 1.00 50.80 379 GLU B CA 1
ATOM 6420 C C . GLU B 1 381 ? 53.870 43.916 9.995 1.00 52.17 379 GLU B C 1
ATOM 6421 O O . GLU B 1 381 ? 53.785 45.079 9.597 1.00 51.99 379 GLU B O 1
ATOM 6427 N N . ALA B 1 382 ? 54.787 43.513 10.872 1.00 53.86 380 ALA B N 1
ATOM 6428 C CA . ALA B 1 382 ? 55.844 44.401 11.360 1.00 55.39 380 ALA B CA 1
ATOM 6429 C C . ALA B 1 382 ? 56.708 44.921 10.208 1.00 52.60 380 ALA B C 1
ATOM 6430 O O . ALA B 1 382 ? 57.132 46.077 10.215 1.00 53.43 380 ALA B O 1
ATOM 6432 N N . LEU B 1 383 ? 56.966 44.055 9.229 1.00 49.35 381 LEU B N 1
ATOM 6433 C CA . LEU B 1 383 ? 57.732 44.423 8.034 1.00 46.74 381 LEU B CA 1
ATOM 6434 C C . LEU B 1 383 ? 57.013 45.474 7.187 1.00 45.48 381 LEU B C 1
ATOM 6435 O O . LEU B 1 383 ? 57.640 46.410 6.691 1.00 45.55 381 LEU B O 1
ATOM 6440 N N . ARG B 1 384 ? 55.704 45.312 7.022 1.00 44.96 382 ARG B N 1
ATOM 6441 C CA . ARG B 1 384 ? 54.912 46.202 6.179 1.00 43.87 382 ARG B CA 1
ATOM 6442 C C . ARG B 1 384 ? 54.886 47.637 6.705 1.00 46.53 382 ARG B C 1
ATOM 6443 O O . ARG B 1 384 ? 55.129 48.589 5.958 1.00 45.75 382 ARG B O 1
ATOM 6451 N N . LYS B 1 385 ? 54.569 47.779 7.986 1.00 49.83 383 LYS B N 1
ATOM 6452 C CA . LYS B 1 385 ? 54.437 49.094 8.617 1.00 52.97 383 LYS B CA 1
ATOM 6453 C C . LYS B 1 385 ? 55.772 49.833 8.672 1.00 53.50 383 LYS B C 1
ATOM 6454 O O . LYS B 1 385 ? 55.818 51.047 8.487 1.00 54.73 383 LYS B O 1
ATOM 6460 N N . HIS B 1 386 ? 56.849 49.093 8.923 1.00 52.83 384 HIS B N 1
ATOM 6461 C CA . HIS B 1 386 ? 58.205 49.632 8.837 1.00 53.02 384 HIS B CA 1
ATOM 6462 C C . HIS B 1 386 ? 58.535 50.154 7.435 1.00 50.49 384 HIS B C 1
ATOM 6463 O O . HIS B 1 386 ? 59.159 51.211 7.292 1.00 51.37 384 HIS B O 1
ATOM 6470 N N . LEU B 1 387 ? 58.119 49.414 6.406 1.00 47.22 385 LEU B N 1
ATOM 6471 C CA . LEU B 1 387 ? 58.351 49.820 5.016 1.00 45.09 385 LEU B CA 1
ATOM 6472 C C . LEU B 1 387 ? 57.603 51.107 4.668 1.00 46.36 385 LEU B C 1
ATOM 6473 O O . LEU B 1 387 ? 58.120 51.951 3.932 1.00 46.27 385 LEU B O 1
ATOM 6478 N N . ILE B 1 388 ? 56.389 51.244 5.194 1.00 48.03 386 ILE B N 1
ATOM 6479 C CA . ILE B 1 388 ? 55.593 52.462 5.026 1.00 49.73 386 ILE B CA 1
ATOM 6480 C C . ILE B 1 388 ? 56.210 53.638 5.785 1.00 52.91 386 ILE B C 1
ATOM 6481 O O . ILE B 1 388 ? 56.297 54.750 5.260 1.00 53.58 386 ILE B O 1
ATOM 6486 N N . ASP B 1 389 ? 56.640 53.379 7.016 1.00 55.20 387 ASP B N 1
ATOM 6487 C CA . ASP B 1 389 ? 57.082 54.438 7.920 1.00 58.92 387 ASP B CA 1
ATOM 6488 C C . ASP B 1 389 ? 58.457 55.001 7.556 1.00 59.04 387 ASP B C 1
ATOM 6489 O O . ASP B 1 389 ? 58.684 56.211 7.664 1.00 61.23 387 ASP B O 1
ATOM 6494 N N . LYS B 1 390 ? 59.369 54.128 7.134 1.00 56.56 388 LYS B N 1
ATOM 6495 C CA . LYS B 1 390 ? 60.755 54.522 6.879 1.00 56.87 388 LYS B CA 1
ATOM 6496 C C . LYS B 1 390 ? 61.113 54.599 5.390 1.00 53.92 388 LYS B C 1
ATOM 6497 O O . LYS B 1 390 ? 61.768 55.550 4.958 1.00 54.66 388 LYS B O 1
ATOM 6503 N N . TYR B 1 391 ? 60.684 53.611 4.608 1.00 50.73 389 TYR B N 1
ATOM 6504 C CA . TYR B 1 391 ? 61.115 53.503 3.212 1.00 48.08 389 TYR B CA 1
ATOM 6505 C C . TYR B 1 391 ? 60.130 54.095 2.202 1.00 47.21 389 TYR B C 1
ATOM 6506 O O . TYR B 1 391 ? 60.452 54.188 1.016 1.00 45.55 389 TYR B O 1
ATOM 6515 N N . SER B 1 392 ? 58.945 54.502 2.657 1.00 48.65 390 SER B N 1
ATOM 6516 C CA . SER B 1 392 ? 57.926 55.042 1.749 1.00 48.17 390 SER B CA 1
ATOM 6517 C C . SER B 1 392 ? 57.573 53.994 0.676 1.00 44.43 390 SER B C 1
ATOM 6518 O O . SER B 1 392 ? 57.441 54.300 -0.516 1.00 43.54 390 SER B O 1
ATOM 6521 N N . ILE B 1 393 ? 57.419 52.747 1.117 1.00 42.89 391 ILE B N 1
ATOM 6522 C CA . ILE B 1 393 ? 57.071 51.636 0.227 1.00 39.56 391 ILE B CA 1
ATOM 6523 C C . ILE B 1 393 ? 55.854 50.903 0.779 1.00 39.34 391 ILE B C 1
ATOM 6524 O O . ILE B 1 393 ? 55.815 50.557 1.964 1.00 40.28 391 ILE B O 1
ATOM 6529 N N . GLY B 1 394 ? 54.868 50.674 -0.081 1.00 37.52 392 GLY B N 1
ATOM 6530 C CA . GLY B 1 394 ? 53.640 49.994 0.314 1.00 37.55 392 GLY B CA 1
ATOM 6531 C C . GLY B 1 394 ? 53.576 48.592 -0.254 1.00 34.99 392 GLY B C 1
ATOM 6532 O O . GLY B 1 394 ? 53.571 48.423 -1.472 1.00 32.85 392 GLY B O 1
ATOM 6533 N N . VAL B 1 395 ? 53.528 47.597 0.634 1.00 35.49 393 VAL B N 1
ATOM 6534 C CA . VAL B 1 395 ? 53.341 46.194 0.251 1.00 33.77 393 VAL B CA 1
ATOM 6535 C C . VAL B 1 395 ? 52.162 45.602 1.020 1.00 35.05 393 VAL B C 1
ATOM 6536 O O . VAL B 1 395 ? 51.682 46.197 1.981 1.00 36.80 393 VAL B O 1
ATOM 6540 N N . ILE B 1 396 ? 51.699 44.431 0.587 1.00 33.84 394 ILE B N 1
ATOM 6541 C CA . ILE B 1 396 ? 50.595 43.745 1.258 1.00 34.99 394 ILE B CA 1
ATOM 6542 C C . ILE B 1 396 ? 51.115 42.562 2.065 1.00 35.28 394 ILE B C 1
ATOM 6543 O O . ILE B 1 396 ? 51.942 41.788 1.583 1.00 33.80 394 ILE B O 1
ATOM 6548 N N . ALA B 1 397 ? 50.637 42.456 3.303 1.00 37.40 395 ALA B N 1
ATOM 6549 C CA . ALA B 1 397 ? 50.868 41.297 4.153 1.00 38.26 395 ALA B CA 1
ATOM 6550 C C . ALA B 1 397 ? 49.672 40.365 3.993 1.00 38.10 395 ALA B C 1
ATOM 6551 O O . ALA B 1 397 ? 48.575 40.658 4.484 1.00 40.28 395 ALA B O 1
ATOM 6553 N N . LEU B 1 398 ? 49.894 39.250 3.306 1.00 35.79 396 LEU B N 1
ATOM 6554 C CA . LEU B 1 398 ? 48.820 38.341 2.917 1.00 35.12 396 LEU B CA 1
ATOM 6555 C C . LEU B 1 398 ? 48.336 37.480 4.061 1.00 37.19 396 LEU B C 1
ATOM 6556 O O . LEU B 1 398 ? 47.156 37.159 4.142 1.00 38.15 396 LEU B O 1
ATOM 6561 N N . ASN B 1 399 ? 49.270 37.087 4.915 1.00 37.80 397 ASN B N 1
ATOM 6562 C CA . ASN B 1 399 ? 49.017 36.114 5.960 1.00 40.10 397 ASN B CA 1
ATOM 6563 C C . ASN B 1 399 ? 50.179 36.154 6.951 1.00 41.17 397 ASN B C 1
ATOM 6564 O O . ASN B 1 399 ? 50.932 37.126 6.979 1.00 40.45 397 ASN B O 1
ATOM 6569 N N . ALA B 1 400 ? 50.337 35.111 7.759 1.00 43.04 398 ALA B N 1
ATOM 6570 C CA . ALA B 1 400 ? 51.355 35.099 8.810 1.00 44.81 398 ALA B CA 1
ATOM 6571 C C . ALA B 1 400 ? 52.800 35.087 8.304 1.00 42.94 398 ALA B C 1
ATOM 6572 O O . ALA B 1 400 ? 53.713 35.385 9.071 1.00 44.24 398 ALA B O 1
ATOM 6574 N N . THR B 1 401 ? 53.005 34.742 7.030 1.00 40.06 399 THR B N 1
ATOM 6575 C CA . THR B 1 401 ? 54.352 34.628 6.457 1.00 38.61 399 THR B CA 1
ATOM 6576 C C . THR B 1 401 ? 54.597 35.392 5.144 1.00 35.68 399 THR B C 1
ATOM 6577 O O . THR B 1 401 ? 55.740 35.739 4.847 1.00 35.23 399 THR B O 1
ATOM 6581 N N . ASP B 1 402 ? 53.547 35.655 4.368 1.00 34.29 400 ASP B N 1
ATOM 6582 C CA . ASP B 1 402 ? 53.708 36.115 2.980 1.00 31.92 400 ASP B CA 1
ATOM 6583 C C . ASP B 1 402 ? 53.467 37.601 2.763 1.00 31.28 400 ASP B C 1
ATOM 6584 O O . ASP B 1 402 ? 52.556 38.191 3.341 1.00 31.86 400 ASP B O 1
ATOM 6589 N N . ILE B 1 403 ? 54.281 38.178 1.880 1.00 30.14 401 ILE B N 1
ATOM 6590 C CA . ILE B 1 403 ? 54.107 39.533 1.389 1.00 29.39 401 ILE B CA 1
ATOM 6591 C C . ILE B 1 403 ? 53.807 39.506 -0.123 1.00 27.71 401 ILE B C 1
ATOM 6592 O O . ILE B 1 403 ? 54.385 38.708 -0.858 1.00 26.34 401 ILE B O 1
ATOM 6597 N N . ARG B 1 404 ? 52.893 40.364 -0.571 1.00 27.57 402 ARG B N 1
ATOM 6598 C CA . ARG B 1 404 ? 52.613 40.528 -2.004 1.00 26.01 402 ARG B CA 1
ATOM 6599 C C . ARG B 1 404 ? 53.143 41.873 -2.478 1.00 25.72 402 ARG B C 1
ATOM 6600 O O . ARG B 1 404 ? 52.969 42.890 -1.794 1.00 26.44 402 ARG B O 1
ATOM 6608 N N . ILE B 1 405 ? 53.773 41.866 -3.650 1.00 24.26 403 ILE B N 1
ATOM 6609 C CA . ILE B 1 405 ? 54.265 43.080 -4.291 1.00 23.88 403 ILE B CA 1
ATOM 6610 C C . ILE B 1 405 ? 53.681 43.159 -5.691 1.00 22.90 403 ILE B C 1
ATOM 6611 O O . ILE B 1 405 ? 53.827 42.226 -6.484 1.00 22.06 403 ILE B O 1
ATOM 6616 N N . ALA B 1 406 ? 53.018 44.265 -5.995 1.00 23.42 404 ALA B N 1
ATOM 6617 C CA . ALA B 1 406 ? 52.457 44.456 -7.322 1.00 22.50 404 ALA B CA 1
ATOM 6618 C C . ALA B 1 406 ? 53.465 45.169 -8.222 1.00 22.15 404 ALA B C 1
ATOM 6619 O O . ALA B 1 406 ? 53.650 46.376 -8.116 1.00 23.41 404 ALA B O 1
ATOM 6621 N N . PHE B 1 407 ? 54.122 44.417 -9.099 1.00 21.31 405 PHE B N 1
ATOM 6622 C CA . PHE B 1 407 ? 55.032 45.016 -10.070 1.00 21.34 405 PHE B CA 1
ATOM 6623 C C . PHE B 1 407 ? 54.229 45.741 -11.157 1.00 21.67 405 PHE B C 1
ATOM 6624 O O . PHE B 1 407 ? 54.773 46.560 -11.899 1.00 21.67 405 PHE B O 1
ATOM 6632 N N . SER B 1 408 ? 52.929 45.455 -11.216 1.00 21.63 406 SER B N 1
ATOM 6633 C CA . SER B 1 408 ? 51.996 46.228 -12.035 1.00 22.72 406 SER B CA 1
ATOM 6634 C C . SER B 1 408 ? 51.991 47.728 -11.718 1.00 24.21 406 SER B C 1
ATOM 6635 O O . SER B 1 408 ? 51.609 48.517 -12.575 1.00 25.23 406 SER B O 1
ATOM 6638 N N . CYS B 1 409 ? 52.380 48.128 -10.503 1.00 24.99 407 CYS B N 1
ATOM 6639 C CA A CYS B 1 409 ? 52.411 49.558 -10.171 0.50 26.86 407 CYS B CA 1
ATOM 6640 C CA B CYS B 1 409 ? 52.412 49.545 -10.124 0.50 27.15 407 CYS B CA 1
ATOM 6641 C C . CYS B 1 409 ? 53.799 50.086 -9.797 1.00 27.48 407 CYS B C 1
ATOM 6642 O O . CYS B 1 409 ? 53.925 51.192 -9.284 1.00 29.04 407 CYS B O 1
ATOM 6647 N N . VAL B 1 410 ? 54.840 49.316 -10.091 1.00 26.95 408 VAL B N 1
ATOM 6648 C CA . VAL B 1 410 ? 56.200 49.794 -9.857 1.00 27.64 408 VAL B CA 1
ATOM 6649 C C . VAL B 1 410 ? 56.927 49.866 -11.181 1.00 27.72 408 VAL B C 1
ATOM 6650 O O . VAL B 1 410 ? 57.025 48.868 -11.880 1.00 26.55 408 VAL B O 1
ATOM 6654 N N . GLU B 1 411 ? 57.445 51.046 -11.511 1.00 29.14 409 GLU B N 1
ATOM 6655 C CA . GLU B 1 411 ? 58.186 51.227 -12.761 1.00 29.89 409 GLU B CA 1
ATOM 6656 C C . GLU B 1 411 ? 59.442 50.353 -12.803 1.00 29.05 409 GLU B C 1
ATOM 6657 O O . GLU B 1 411 ? 60.057 50.078 -11.772 1.00 28.57 409 GLU B O 1
ATOM 6663 N N . LYS B 1 412 ? 59.801 49.917 -14.009 1.00 29.15 410 LYS B N 1
ATOM 6664 C CA . LYS B 1 412 ? 60.898 48.966 -14.236 1.00 29.11 410 LYS B CA 1
ATOM 6665 C C . LYS B 1 412 ? 62.170 49.388 -13.494 1.00 29.97 410 LYS B C 1
ATOM 6666 O O . LYS B 1 412 ? 62.790 48.578 -12.791 1.00 29.60 410 LYS B O 1
ATOM 6672 N N . ASP B 1 413 ? 62.523 50.665 -13.631 1.00 31.02 411 ASP B N 1
ATOM 6673 C CA . ASP B 1 413 ? 63.737 51.216 -13.030 1.00 32.35 411 ASP B CA 1
ATOM 6674 C C . ASP B 1 413 ? 63.690 51.287 -11.510 1.00 31.36 411 ASP B C 1
ATOM 6675 O O . ASP B 1 413 ? 64.734 51.390 -10.889 1.00 32.56 411 ASP B O 1
ATOM 6680 N N . ASP B 1 414 ? 62.493 51.249 -10.926 1.00 30.00 412 ASP B N 1
ATOM 6681 C CA . ASP B 1 414 ? 62.310 51.334 -9.468 1.00 29.70 412 ASP B CA 1
ATOM 6682 C C . ASP B 1 414 ? 62.308 49.997 -8.730 1.00 28.27 412 ASP B C 1
ATOM 6683 O O . ASP B 1 414 ? 62.389 49.960 -7.500 1.00 28.41 412 ASP B O 1
ATOM 6688 N N . ILE B 1 415 ? 62.203 48.905 -9.476 1.00 26.13 413 ILE B N 1
ATOM 6689 C CA . ILE B 1 415 ? 61.974 47.596 -8.877 1.00 25.21 413 ILE B CA 1
ATOM 6690 C C . ILE B 1 415 ? 63.143 47.084 -8.021 1.00 25.51 413 ILE B C 1
ATOM 6691 O O . ILE B 1 415 ? 62.917 46.592 -6.915 1.00 25.82 413 ILE B O 1
ATOM 6696 N N . PRO B 1 416 ? 64.388 47.191 -8.515 1.00 26.13 414 PRO B N 1
ATOM 6697 C CA . PRO B 1 416 ? 65.499 46.790 -7.642 1.00 26.72 414 PRO B CA 1
ATOM 6698 C C . PRO B 1 416 ? 65.542 47.559 -6.318 1.00 27.82 414 PRO B C 1
ATOM 6699 O O . PRO B 1 416 ? 65.799 46.960 -5.280 1.00 28.02 414 PRO B O 1
ATOM 6703 N N . HIS B 1 417 ? 65.292 48.868 -6.345 1.00 28.56 415 HIS B N 1
ATOM 6704 C CA . HIS B 1 417 ? 65.251 49.647 -5.102 1.00 30.28 415 HIS B CA 1
ATOM 6705 C C . HIS B 1 417 ? 64.193 49.138 -4.130 1.00 29.68 415 HIS B C 1
ATOM 6706 O O . HIS B 1 417 ? 64.456 49.015 -2.935 1.00 30.71 415 HIS B O 1
ATOM 6713 N N . VAL B 1 418 ? 62.999 48.859 -4.649 1.00 28.21 416 VAL B N 1
ATOM 6714 C CA . VAL B 1 418 ? 61.899 48.377 -3.825 1.00 28.09 416 VAL B CA 1
ATOM 6715 C C . VAL B 1 418 ? 62.300 47.097 -3.097 1.00 28.05 416 VAL B C 1
ATOM 6716 O O . VAL B 1 418 ? 62.137 46.986 -1.881 1.00 28.74 416 VAL B O 1
ATOM 6720 N N . PHE B 1 419 ? 62.850 46.138 -3.837 1.00 27.26 417 PHE B N 1
ATOM 6721 C CA . PHE B 1 419 ? 63.220 44.848 -3.236 1.00 27.47 417 PHE B CA 1
ATOM 6722 C C . PHE B 1 419 ? 64.423 44.947 -2.303 1.00 29.28 417 PHE B C 1
ATOM 6723 O O . PHE B 1 419 ? 64.437 44.322 -1.235 1.00 30.39 417 PHE B O 1
ATOM 6731 N N . ASP B 1 420 ? 65.408 45.766 -2.666 1.00 30.13 418 ASP B N 1
ATOM 6732 C CA . ASP B 1 420 ? 66.547 45.991 -1.783 1.00 31.96 418 ASP B CA 1
ATOM 6733 C C . ASP B 1 420 ? 66.089 46.660 -0.483 1.00 33.27 418 ASP B C 1
ATOM 6734 O O . ASP B 1 420 ? 66.611 46.357 0.590 1.00 34.57 418 ASP B O 1
ATOM 6739 N N . SER B 1 421 ? 65.098 47.547 -0.579 1.00 33.03 419 SER B N 1
ATOM 6740 C CA . SER B 1 421 ? 64.539 48.212 0.603 1.00 34.95 419 SER B CA 1
ATOM 6741 C C . SER B 1 421 ? 63.766 47.241 1.495 1.00 34.92 419 SER B C 1
ATOM 6742 O O . SER B 1 421 ? 63.726 47.414 2.711 1.00 36.67 419 SER B O 1
ATOM 6745 N N . ILE B 1 422 ? 63.142 46.230 0.885 1.00 33.11 420 ILE B N 1
ATOM 6746 C CA . ILE B 1 422 ? 62.444 45.177 1.632 1.00 33.13 420 ILE B CA 1
ATOM 6747 C C . ILE B 1 422 ? 63.467 44.331 2.394 1.00 34.81 420 ILE B C 1
ATOM 6748 O O . ILE B 1 422 ? 63.265 44.008 3.569 1.00 36.40 420 ILE B O 1
ATOM 6753 N N . ALA B 1 423 ? 64.577 44.000 1.734 1.00 34.68 421 ALA B N 1
ATOM 6754 C CA . ALA B 1 423 ? 65.655 43.244 2.371 1.00 36.54 421 ALA B CA 1
ATOM 6755 C C . ALA B 1 423 ? 66.294 44.008 3.533 1.00 39.70 421 ALA B C 1
ATOM 6756 O O . ALA B 1 423 ? 66.551 43.430 4.592 1.00 41.43 421 ALA B O 1
ATOM 6758 N N . LYS B 1 424 ? 66.554 45.301 3.335 1.00 40.72 422 LYS B N 1
ATOM 6759 C CA . LYS B 1 424 ? 67.075 46.140 4.420 1.00 44.04 422 LYS B CA 1
ATOM 6760 C C . LYS B 1 424 ? 66.069 46.229 5.565 1.00 45.52 422 LYS B C 1
ATOM 6761 O O . LYS B 1 424 ? 66.446 46.129 6.738 1.00 47.88 422 LYS B O 1
ATOM 6767 N N . ALA B 1 425 ? 64.793 46.405 5.221 1.00 44.21 423 ALA B N 1
ATOM 6768 C CA . ALA B 1 425 ? 63.724 46.477 6.223 1.00 45.90 423 ALA B CA 1
ATOM 6769 C C . ALA B 1 425 ? 63.600 45.184 7.038 1.00 46.72 423 ALA B C 1
ATOM 6770 O O . ALA B 1 425 ? 63.319 45.227 8.240 1.00 48.95 423 ALA B O 1
ATOM 6772 N N . ILE B 1 426 ? 63.810 44.039 6.390 1.00 45.17 424 ILE B N 1
ATOM 6773 C CA . ILE B 1 426 ? 63.823 42.753 7.093 1.00 46.41 424 ILE B CA 1
ATOM 6774 C C . ILE B 1 426 ? 65.003 42.686 8.064 1.00 49.48 424 ILE B C 1
ATOM 6775 O O . ILE B 1 426 ? 64.834 42.340 9.237 1.00 52.15 424 ILE B O 1
ATOM 6780 N N . ASP B 1 427 ? 66.191 43.024 7.566 1.00 49.81 425 ASP B N 1
ATOM 6781 C CA . ASP B 1 427 ? 67.415 43.015 8.369 1.00 52.77 425 ASP B CA 1
ATOM 6782 C C . ASP B 1 427 ? 67.336 43.939 9.582 1.00 56.11 425 ASP B C 1
ATOM 6783 O O . ASP B 1 427 ? 68.017 43.701 10.574 1.00 59.23 425 ASP B O 1
ATOM 6788 N N . ASP B 1 428 ? 66.518 44.987 9.497 1.00 56.31 426 ASP B N 1
ATOM 6789 C CA . ASP B 1 428 ? 66.303 45.897 10.623 1.00 59.82 426 ASP B CA 1
ATOM 6790 C C . ASP B 1 428 ? 65.608 45.214 11.808 1.00 62.10 426 ASP B C 1
ATOM 6791 O O . ASP B 1 428 ? 65.958 45.465 12.962 1.00 65.67 426 ASP B O 1
ATOM 6796 N N . LEU B 1 429 ? 64.636 44.351 11.519 1.00 60.56 427 LEU B N 1
ATOM 6797 C CA . LEU B 1 429 ? 63.786 43.755 12.557 1.00 62.72 427 LEU B CA 1
ATOM 6798 C C . LEU B 1 429 ? 64.357 42.459 13.138 1.00 64.05 427 LEU B C 1
ATOM 6799 O O . LEU B 1 429 ? 64.962 41.657 12.428 1.00 62.59 427 LEU B O 1
#

Nearest PDB structures (foldseek):
  2x5f-assembly1_B  TM=1.002E+00  e=1.869E-88  Staphylococcus aureus subsp. aureus MRSA252
  3rq1-assembly1_C  TM=7.676E-01  e=5.032E-23  Veillonella parvula DSM 2008
  3rq1-assembly2_D  TM=7.966E-01  e=1.395E-22  Veillonella parvula DSM 2008
  4emy-assembly2_C  TM=7.855E-01  e=2.371E-21  Anaerococcus prevotii DSM 20548
  6dna-assembly6_F  TM=7.221E-01  e=3.114E-16  Homo sapiens

Foldseek 3Di:
DDPQLVVLLVLCCVQQVLLSVQWAPLQSPFFFDCVLVVVQVVCPPPPDRPSDPFDADPVGGDDDVVVVVVDPPDDVVLAPDFAALQGNVLLLVLVVVVLCVQAVLDDPLFKFRWGKFLAQVRVLLLCLSTGAAAAAEEEEAPQADPVNCCRNCVVRNYHYDHWHQADPQLEGDCVRVLVCLVPPDDQEYEYEAEPVGVFAQDHAAPVSLLVNLVSVVVSLVVRHQYEYEFECAFQPLFQDRGPRRGSLSVNLVVPDSSYKYKYKYACCNLQVCVPLSIIIIMIRGSGPSSSVSSSRRSSRVSCVPVNHGGSNSSSVSSVCSVVPDVSVVVSVVLSVQQSLLVVLLVVQVPDPVCPQFWRWNDHGGGFKRKTFGPPDFLVQLQVQCCVPVVAHWARDDRGMIMDTSSPPGSVCNNVNVVSSSVSSVVGD/DADPQLVVLLVLCCVQQVLLSVQWAPLLSRFFFDDDLVVVQVVLVPDPDRPSDPFDADDPGGDDDVVVVVVDDPADPVLAPDFAALQGNVLLLVLVVVVLCVQAVLDDPLQKFRWGKFLAQVRVLLLCLSTGAAAAAEEEEAPQADPVNCCRNCVVHNYHYDHWHQADPQQEGDCVRVLVCLVPPDDQEYEYEAEPVGVPAQDAAAVVSLLVNLVSVVVSLVVRHQYEYEFEDAFQPLFQDRGPRRTSLSVNLVVPDSSYKYKYKYACCNLQVCVPLSIIIIMIRGSGPSSSVSSSRRSSRVSCVPVNHGRSNSSSVSSVCSPPNVVSVVVSVVLSVQQSLLVVLLVVQVPDPVCPQFWRWRDHGGGFKRKTFGPPDFPVQLQVLCCPPVVDHWDDPDRGMIMDGSSPPGSVCNNVNVVSSSVSSVVD

Secondary structure (DSSP, 8-state):
--HHHHHHHHHHHHH-HHHHHH--HHHHH-----HHHHHHHHTTT-SEE---SS-EETTEE---HHHHTTBSS--GGGTSSPPPTT--HHHHHHHHHHHHHH-TT--GGGBPPPEEESHHHHHHHHHHHHH--TT-EEEEESS--THHHIIIIIIT-PEEEEE--B-TTS-B-SHHHHHHHHH--SSEEEEEE-SS-TTT-----HHHHHHHHHHHHHHHHTT-EEEEEEE-TTTT-B-SSS--S-HHHHHHTT--TTEEEEEEEEHHHHTT-GGG--EEEEEB---HHHHHHHHHHHHHHHHTTTSS--HHHHHHHHHHHHS-HHHHHHHHHHHHHHHHHHHHHHHHHT-GGGTTTEEE----BSSEEEEEESSS-HHHHHHHHHHHH-EE-EE-SSSEEEEEGGGS-GGGHHHHHHHHHHHHHHH-/---HHHHHHHHHHHHH-HHHHHH--HHHHH-----THHHHHHHHTTSSEE---SS-EETTEE---HHHHTTBSS--GGGTSSPPPTT--HHHHHHHHHHHHHH-TT--GGGBPPPEEESHHHHHHHHHHHHH--TT-EEEEESS--THHHIIIIIIT-PEEEEE--B-TTS-B-SHHHHHHHHH--SSEEEEEE-SSPTTT-----HHHHHHHHHHHHHHHHTT-EEEEEEE-TTTT-B-SS---S-HHHHHHTT--TTEEEEEEEEHHHHTT-GGG--EEEEEB---HHHHHHHHHHHHHHHHTTTSS--HHHHHHHHHHTTT-HHHHHHHHHHHHHHHHHHHHHHHHHT-GGGTTTEEEPP--BSSEEEEEESSS-HHHHHHHIIIII-EE-EE-SSSEEEEEGGGS-GGGHHHHHHHHHHHHHH-

Solvent-accessible surface area: 30259 Å² total; per-residue (Å²): 108,38,101,57,0,96,58,28,9,107,98,0,84,168,49,17,62,29,2,31,53,0,5,3,99,39,0,52,48,0,11,41,35,119,51,65,51,40,19,32,62,85,0,168,105,14,99,58,24,0,4,41,24,24,0,15,58,167,118,18,46,6,57,0,61,9,0,36,56,8,13,49,112,17,76,43,74,30,0,0,11,70,3,40,24,22,1,41,70,72,0,1,60,29,0,11,101,15,0,50,160,41,0,108,113,11,42,93,97,21,3,3,79,0,0,6,4,0,1,15,8,0,0,0,2,0,1,0,10,0,1,6,45,152,91,18,8,0,0,0,4,88,12,42,62,52,8,3,107,5,0,0,48,16,33,25,30,3,65,50,68,70,4,51,1,14,62,164,80,0,94,19,20,19,105,24,4,40,118,12,4,121,82,22,138,72,97,13,0,0,0,1,1,7,7,0,3,12,3,0,0,14,1,0,48,106,157,37,4,72,52,0,10,105,13,0,66,51,2,5,114,131,53,9,36,0,0,0,0,2,6,1,11,9,12,32,1,36,8,83,134,4,14,67,21,1,5,0,0,17,3,8,57,26,120,23,95,19,7,6,2,0,0,0,0,3,0,7,24,16,15,0,0,0,0,0,4,0,0,1,2,0,1,8,16,77,41,108,39,0,30,106,3,0,37,19,0,0,38,0,0,2,42,0,4,2,7,3,8,0,4,1,0,2,3,0,0,22,30,2,28,102,108,49,183,105,3,43,138,33,14,114,104,18,41,78,43,0,68,60,5,1,69,23,0,59,135,20,5,109,29,132,127,17,148,64,16,9,49,8,17,32,2,12,0,0,0,2,0,0,0,70,8,55,112,18,82,0,64,41,0,6,121,44,0,33,124,146,43,36,0,0,1,2,11,51,72,86,51,2,0,22,3,0,2,0,16,6,44,96,132,46,2,55,85,1,2,48,3,0,6,108,0,0,71,79,71,115,127,60,37,102,56,0,98,58,28,9,108,99,0,83,166,50,19,64,28,3,31,54,1,6,4,107,38,0,52,55,0,11,36,45,135,41,83,97,45,17,30,62,73,0,152,91,13,101,60,22,0,4,39,26,21,0,14,56,166,124,21,46,10,55,0,58,25,0,38,62,13,17,52,103,15,75,48,77,26,0,0,11,79,3,41,21,22,1,35,71,81,0,1,61,22,0,11,100,15,0,49,157,42,0,109,105,10,43,94,97,21,3,4,80,0,1,5,5,0,1,16,8,0,0,0,2,0,1,1,12,0,1,7,48,149,94,18,8,0,0,0,5,90,14,40,55,53,8,3,103,5,0,0,57,16,34,24,29,2,65,50,68,70,4,51,1,15,62,171,87,0,98,19,22,18,107,26,4,38,117,12,3,122,83,22,139,73,96,15,0,0,0,1,1,6,7,0,3,12,2,0,0,14,2,0,50,100,162,35,0,56,53,0,10,106,14,0,68,51,3,5,111,132,55,8,39,0,0,0,0,1,6,1,10,8,12,30,1,36,9,72,142,14,11,71,22,1,5,0,0,15,3,8,59,26,122,22,101,20,7,7,3,0,0,0,0,2,0,6,24,14,10,0,0,0,0,0,5,0,0,2,1,0,1,8,15,78,40,109,39,0,30,103,3,0,37,19,0,0,40,0,0,2,74,0,3,2,8,2,7,0,2,0,0,3,1,0,0,18,41,2,24,94,109,46,133,109,5,38,132,20,18,111,121,21,38,83,52,0,69,52,5,3,65,31,0,68,126,20,5,110,32,136,123,14,150,86,21,9,51,8,18,34,13,14,0,0,0,2,0,0,0,73,7,58,152,27,85,0,71,49,0,4,119,41,0,38,128,141,39,37,0,0,0,0,8,39,70,88,53,3,0,19,1,0,0,0,16,4,54,88,133,40,1,56,90,0,2,44,5,0,4,117,0,10,102,80,102

B-factor: mean 26.02, std 9.47, range [2.0, 71.04]